Protein AF-A0A956B7F0-F1 (afdb_monomer_lite)

Foldseek 3Di:
DDDPVPADQQAFVCQGVNQDPVNLVVVQVVLCVVQPPDPRDDPVCNDRRHGNNNVVVVSCVRSVVVPDDDPDDPDDDDDFQFWKAKDKDFAFADQFLACLVVLAPAEEEEEDLPDVQSVLLQVVSVVSHHQYEYEYEDDDDDQDPLEDDRDYHYHHQVNCLVCVLVNCVSNVHQHQAYEYHNLVNVLPPPDDPQVCLSVLSCCLRRVHLYYEYEFALAQRLLSAADPRCVSNLSSLLQLLLQLQLCQQDANGQTAYEHEHPVDDSNVVSSSVVSSSSFLARQRYWGDNPTIIDIDMDGFDQDPDFDAADQAAEEEEECCVADVNLLLLLLVLVSPYQAYEYEDQDDDDPSNVVSQCVSCPSPHHYYYFNAQLLPLVRVCVRCVVVCVVRPAHAEYEYPWFDDDFDASNPDDSVNLCVRLSRQPSSVVSVLVVRLNYAEYEYEAEPCLVRNHHRCSSSNSNRSSLLSCQNNDRHNHAYEYEHDFAECPHPVNVPQDPVNVVVQVVQQRDYHYSVSVSVSVVSCNRSSPTGYIYHGNFDRDDWRKDKGKDWDACVFFVQQCQCDDVNWRWDDPLNVVLVQLVSLCSHLVHDFKKKKFDKFFPDTFIDHRTFTWIWIWTDDRVNRAKIKIFTDGPNHTGIIIMMGRDDDDADADDDDDDDFDDFPDDPVCCCVQPHSGDDLLQFFPAWPTDHPFWTKGWGAFHDCVVRGPPPSDPDTSERSSLVSNLLVRVQSNCCRPPVWGKDWRTFGMKIFRHYDDNGIKMKIWGWDDDDQFWTWTKIWIADPVSHTGMITHGTIIGTDPPPDDDPDDDDDDDDPPVPQDCCNPVVCNPPVNVVVVVVQVVCVVVVQHDLPDFDWDDDDDCWTQTPNRIFRDQPALQALRLLPDPLLQVLLVVLCVPCNFFLPDFCVPRSPDPLQQLLFVLLQVLLVADTKHWFQAQLVVLQLLLLFPAACQEEEEEEPLDDVSVVNNCVNRNHHYDYDYHLPVVSVLSVLVVCLVRGPAYEYEYEQARQQQQDGHPVVSVLVSCVVSVHAYEYEFANQQLFAALLSSTNQNNDPPRRSQSHAWYKYACVHLLNAGIIMIHYHPVSNVCCCVRRCSRRVDGHHTSSRSSSSSSSSVCSVVCSVSSVLSQVQQVLLQVLLVVLPFDQHNNPSGQKTKGFLQAQVLQSVLQVVSVVVRHHWDWDAPPNPDRGRIITIGGGHSSDDSVSSNVSSVSSSVSSLVSCCVPVPPPPSPPD

Radius of gyration: 37.04 Å; chains: 1; bounding box: 93×97×90 Å

Structure (mmCIF, N/CA/C/O backbone):
data_AF-A0A956B7F0-F1
#
_entry.id   AF-A0A956B7F0-F1
#
loop_
_atom_site.group_PDB
_atom_site.id
_atom_site.type_symbol
_atom_site.label_atom_id
_atom_site.label_alt_id
_atom_site.label_comp_id
_atom_site.label_asym_id
_atom_site.label_entity_id
_atom_site.label_seq_id
_atom_site.pdbx_PDB_ins_code
_atom_site.Cartn_x
_atom_site.Cartn_y
_atom_site.Cartn_z
_atom_site.occupancy
_atom_site.B_iso_or_equiv
_atom_site.auth_seq_id
_atom_site.auth_comp_id
_atom_site.auth_asym_id
_atom_site.auth_atom_id
_atom_site.pdbx_PDB_model_num
ATOM 1 N N . ALA A 1 1 ? -28.066 -18.499 -28.565 1.00 54.69 1 ALA A N 1
ATOM 2 C CA . ALA A 1 1 ? -27.788 -19.442 -27.464 1.00 54.69 1 ALA A CA 1
ATOM 3 C C . ALA A 1 1 ? -28.837 -20.559 -27.343 1.00 54.69 1 ALA A C 1
ATOM 5 O O . ALA A 1 1 ? -28.428 -21.704 -27.246 1.00 54.69 1 ALA A O 1
ATOM 6 N N . PHE A 1 2 ? -30.155 -20.298 -27.427 1.00 66.62 2 PHE A N 1
ATOM 7 C CA . PHE A 1 2 ? -31.199 -21.335 -27.260 1.00 66.62 2 PHE A CA 1
ATOM 8 C C . PHE A 1 2 ? -32.056 -21.557 -28.525 1.00 66.62 2 PHE A C 1
ATOM 10 O O . PHE A 1 2 ? -32.329 -20.587 -29.238 1.00 66.62 2 PHE A O 1
ATOM 17 N N . PRO A 1 3 ? -32.524 -22.789 -28.822 1.00 70.56 3 PRO A N 1
ATOM 18 C CA . PRO A 1 3 ? -33.500 -23.024 -29.887 1.00 70.56 3 PRO A CA 1
ATOM 19 C C . PRO A 1 3 ? -34.832 -22.327 -29.574 1.00 70.56 3 PRO A C 1
ATOM 21 O O . PRO A 1 3 ? -35.325 -22.407 -28.451 1.00 70.56 3 PRO A O 1
ATOM 24 N N . LYS A 1 4 ? -35.467 -21.692 -30.570 1.00 72.44 4 LYS A N 1
ATOM 25 C CA . LYS A 1 4 ? -36.713 -20.917 -30.373 1.00 72.44 4 LYS A CA 1
ATOM 26 C C . LYS A 1 4 ? -37.853 -21.732 -29.741 1.00 72.44 4 LYS A C 1
ATOM 28 O O . LYS A 1 4 ? -38.649 -21.178 -28.998 1.00 72.44 4 LYS A O 1
ATOM 33 N N . ALA A 1 5 ? -37.917 -23.037 -30.014 1.00 71.81 5 ALA A N 1
ATOM 34 C CA . ALA A 1 5 ? -38.921 -23.943 -29.449 1.00 71.81 5 ALA A CA 1
ATOM 35 C C . ALA A 1 5 ? -38.714 -24.253 -27.950 1.00 71.81 5 ALA A C 1
ATOM 37 O O . ALA A 1 5 ? -39.616 -24.787 -27.310 1.00 71.81 5 ALA A O 1
ATOM 38 N N . SER A 1 6 ? -37.538 -23.936 -27.402 1.00 73.06 6 SER A N 1
ATOM 39 C CA . SER A 1 6 ? -37.142 -24.236 -26.022 1.00 73.06 6 SER A CA 1
ATOM 40 C C . SER A 1 6 ? -37.339 -23.059 -25.064 1.00 73.06 6 SER A C 1
ATOM 42 O O . SER A 1 6 ? -37.282 -23.260 -23.855 1.00 73.06 6 SER A O 1
ATOM 44 N N . LEU A 1 7 ? -37.552 -21.850 -25.595 1.00 82.31 7 LEU A N 1
ATOM 45 C CA . LEU A 1 7 ? -37.743 -20.629 -24.814 1.00 82.31 7 LEU A CA 1
ATOM 46 C C . LEU A 1 7 ? -39.212 -20.470 -24.416 1.00 82.31 7 LEU A C 1
ATOM 48 O O . LEU A 1 7 ? -40.103 -20.500 -25.268 1.00 82.31 7 LEU A O 1
ATOM 52 N N . ARG A 1 8 ? -39.458 -20.268 -23.122 1.00 87.81 8 ARG A N 1
ATOM 53 C CA . ARG A 1 8 ? -40.775 -19.981 -22.540 1.00 87.81 8 ARG A CA 1
ATOM 54 C C . ARG A 1 8 ? -40.743 -18.617 -21.863 1.00 87.81 8 ARG A C 1
ATOM 56 O O . ARG A 1 8 ? -39.706 -18.192 -21.363 1.00 87.81 8 ARG A O 1
ATOM 63 N N . ALA A 1 9 ? -41.878 -17.929 -21.860 1.00 86.06 9 ALA A N 1
ATOM 64 C CA . ALA A 1 9 ? -41.964 -16.551 -21.386 1.00 86.06 9 ALA A CA 1
ATOM 65 C C . ALA A 1 9 ? -41.661 -16.448 -19.878 1.00 86.06 9 ALA A C 1
ATOM 67 O O . ALA A 1 9 ? -41.049 -15.489 -19.424 1.00 86.06 9 ALA A O 1
ATOM 68 N N . GLU A 1 10 ? -42.021 -17.472 -19.111 1.00 89.25 10 GLU A N 1
ATOM 69 C CA . GLU A 1 10 ? -41.892 -17.510 -17.655 1.00 89.25 10 GLU A CA 1
ATOM 70 C C . GLU A 1 10 ? -40.472 -17.851 -17.177 1.00 89.25 10 GLU A C 1
ATOM 72 O O . GLU A 1 10 ? -40.217 -17.814 -15.976 1.00 89.25 10 GLU A O 1
ATOM 77 N N . GLN A 1 11 ? -39.552 -18.192 -18.089 1.00 89.50 11 GLN A N 1
ATOM 78 C CA . GLN A 1 11 ? -38.204 -18.614 -17.711 1.00 89.50 11 GLN A CA 1
ATOM 79 C C . GLN A 1 11 ? -37.372 -17.458 -17.168 1.00 89.50 11 GLN A C 1
ATOM 81 O O . GLN A 1 11 ? -37.340 -16.387 -17.777 1.00 89.50 11 GLN A O 1
ATOM 86 N N . ARG A 1 12 ? -36.663 -17.690 -16.059 1.00 86.88 12 ARG A N 1
ATOM 87 C CA . ARG A 1 12 ? -35.765 -16.699 -15.441 1.00 86.88 12 ARG A CA 1
ATOM 88 C C . ARG A 1 12 ? -34.428 -16.600 -16.179 1.00 86.88 12 ARG A C 1
ATOM 90 O O . ARG A 1 12 ? -33.809 -17.614 -16.493 1.00 86.88 12 ARG A O 1
ATOM 97 N N . LEU A 1 13 ? -33.977 -15.372 -16.448 1.00 78.94 13 LEU A N 1
ATOM 98 C CA . LEU A 1 13 ? -32.783 -15.093 -17.257 1.00 78.94 13 LEU A CA 1
ATOM 99 C C . LEU A 1 13 ? -31.509 -15.651 -16.616 1.00 78.94 13 LEU A C 1
ATOM 101 O O . LEU A 1 13 ? -30.763 -16.368 -17.274 1.00 78.94 13 LEU A O 1
ATOM 105 N N . VAL A 1 14 ? -31.279 -15.358 -15.337 1.00 72.88 14 VAL A N 1
ATOM 106 C CA . VAL A 1 14 ? -30.053 -15.778 -14.640 1.00 72.88 14 VAL A CA 1
ATOM 107 C C . VAL A 1 14 ? -30.189 -17.218 -14.138 1.00 72.88 14 VAL A C 1
ATOM 109 O O . VAL A 1 14 ? -29.372 -18.063 -14.484 1.00 72.88 14 VAL A O 1
ATOM 112 N N . ASP A 1 15 ? -31.271 -17.531 -13.419 1.00 69.31 15 ASP A N 1
ATOM 113 C CA . ASP A 1 15 ? -31.431 -18.837 -12.761 1.00 69.31 15 ASP A CA 1
ATOM 114 C C . ASP A 1 15 ? -31.680 -20.013 -13.720 1.00 69.31 15 ASP A C 1
ATOM 116 O O . ASP A 1 15 ? -31.215 -21.122 -13.476 1.00 69.31 15 ASP A O 1
ATOM 120 N N . GLU A 1 16 ? -32.477 -19.814 -14.776 1.00 74.88 16 GLU A N 1
ATOM 121 C CA . GLU A 1 16 ? -32.981 -20.921 -15.611 1.00 74.88 16 GLU A CA 1
ATOM 122 C C . GLU A 1 16 ? -32.400 -20.915 -17.027 1.00 74.88 16 GLU A C 1
ATOM 124 O O . GLU A 1 16 ? -32.334 -21.964 -17.669 1.00 74.88 16 GLU A O 1
ATOM 129 N N . LEU A 1 17 ? -31.969 -19.750 -17.517 1.00 77.50 17 LEU A N 1
ATOM 130 C CA . LEU A 1 17 ? -31.282 -19.601 -18.800 1.00 77.50 17 LEU A CA 1
ATOM 131 C C . LEU A 1 17 ? -29.779 -19.327 -18.647 1.00 77.50 17 LEU A C 1
ATOM 133 O O . LEU A 1 17 ? -29.087 -19.275 -19.660 1.00 77.50 17 LEU A O 1
ATOM 137 N N . GLY A 1 18 ? -29.269 -19.199 -17.417 1.00 74.25 18 GLY A N 1
ATOM 138 C CA . GLY A 1 18 ? -27.834 -19.139 -17.136 1.00 74.25 18 GLY A CA 1
ATOM 139 C C . GLY A 1 18 ? -27.134 -17.884 -17.656 1.00 74.25 18 GLY A C 1
ATOM 140 O O . GLY A 1 18 ? -25.967 -17.962 -18.024 1.00 74.25 18 GLY A O 1
ATOM 141 N N . PHE A 1 19 ? -27.829 -16.747 -17.749 1.00 74.19 19 PHE A N 1
ATOM 142 C CA . PHE A 1 19 ? -27.209 -15.489 -18.170 1.00 74.19 19 PHE A CA 1
ATOM 143 C C . PHE A 1 19 ? -26.303 -14.935 -17.062 1.00 74.19 19 PHE A C 1
ATOM 145 O O . PHE A 1 19 ? -26.795 -14.492 -16.026 1.00 74.19 19 PHE A O 1
ATOM 152 N N . ASP A 1 20 ? -24.993 -14.926 -17.301 1.00 69.25 20 ASP A N 1
ATOM 153 C CA . ASP A 1 20 ? -24.002 -14.246 -16.460 1.00 69.25 20 ASP A CA 1
ATOM 154 C C . ASP A 1 20 ? -23.863 -12.747 -16.805 1.00 69.25 20 ASP A C 1
ATOM 156 O O . ASP A 1 20 ? -24.492 -12.238 -17.734 1.00 69.25 20 ASP A O 1
ATOM 160 N N . SER A 1 21 ? -23.025 -12.019 -16.062 1.00 60.88 21 SER A N 1
ATOM 161 C CA . SER A 1 21 ? -22.796 -10.573 -16.219 1.00 60.88 21 SER A CA 1
ATOM 162 C C . SER A 1 21 ? -22.363 -10.158 -17.633 1.00 60.88 21 SER A C 1
ATOM 164 O O . SER A 1 21 ? -22.714 -9.068 -18.091 1.00 60.88 21 SER A O 1
ATOM 166 N N . LEU A 1 22 ? -21.619 -11.020 -18.332 1.00 61.47 22 LEU A N 1
ATOM 167 C CA . LEU A 1 22 ? -21.140 -10.797 -19.697 1.00 61.47 22 LEU A CA 1
ATOM 168 C C . LEU A 1 22 ? -22.248 -11.098 -20.710 1.00 61.47 22 LEU A C 1
ATOM 170 O O . LEU A 1 22 ? -22.506 -10.288 -21.593 1.00 61.47 22 LEU A O 1
ATOM 174 N N . MET A 1 23 ? -22.989 -12.191 -20.526 1.00 70.88 23 MET A N 1
ATOM 175 C CA . MET A 1 23 ? -24.152 -12.531 -21.348 1.00 70.88 23 MET A CA 1
ATOM 176 C C . MET A 1 23 ? -25.299 -11.535 -21.177 1.00 70.88 23 MET A C 1
ATOM 178 O O . MET A 1 23 ? -26.052 -11.306 -22.120 1.00 70.88 23 MET A O 1
ATOM 182 N N . VAL A 1 24 ? -25.451 -10.931 -19.997 1.00 70.81 24 VAL A N 1
ATOM 183 C CA . VAL A 1 24 ? -26.389 -9.831 -19.737 1.00 70.81 24 VAL A CA 1
ATOM 184 C C . VAL A 1 24 ? -25.967 -8.575 -20.498 1.00 70.81 24 VAL A C 1
ATOM 186 O O . VAL A 1 24 ? -26.818 -7.922 -21.105 1.00 70.81 24 VAL A O 1
ATOM 189 N N . ALA A 1 25 ? -24.670 -8.256 -20.517 1.00 63.78 25 ALA A N 1
ATOM 190 C CA . ALA A 1 25 ? -24.137 -7.146 -21.302 1.00 63.78 25 ALA A CA 1
ATOM 191 C C . ALA A 1 25 ? -24.308 -7.391 -22.813 1.00 63.78 25 ALA A C 1
ATOM 193 O O . ALA A 1 25 ? -24.787 -6.507 -23.528 1.00 63.78 25 ALA A O 1
ATOM 194 N N . ASP A 1 26 ? -24.032 -8.610 -23.280 1.00 74.19 26 ASP A N 1
ATOM 195 C CA . ASP A 1 26 ? -24.220 -9.030 -24.671 1.00 74.19 26 ASP A CA 1
ATOM 196 C C . ASP A 1 26 ? -25.701 -9.072 -25.070 1.00 74.19 26 ASP A C 1
ATOM 198 O O . ASP A 1 26 ? -26.056 -8.652 -26.170 1.00 74.19 26 ASP A O 1
ATOM 202 N N . LEU A 1 27 ? -26.594 -9.529 -24.184 1.00 79.12 27 LEU A N 1
ATOM 203 C CA . LEU A 1 27 ? -28.045 -9.492 -24.387 1.00 79.12 27 LEU A CA 1
ATOM 204 C C . LEU A 1 27 ? -28.552 -8.056 -24.453 1.00 79.12 27 LEU A C 1
ATOM 206 O O . LEU A 1 27 ? -29.387 -7.746 -25.301 1.00 79.12 27 LEU A O 1
ATOM 210 N N . GLY A 1 28 ? -28.037 -7.187 -23.582 1.00 77.00 28 GLY A N 1
ATOM 211 C CA . GLY A 1 28 ? -28.284 -5.752 -23.621 1.00 77.00 28 GLY A CA 1
ATOM 212 C C . GLY A 1 28 ? -27.895 -5.171 -24.975 1.00 77.00 28 GLY A C 1
ATOM 213 O O . GLY A 1 28 ? -28.748 -4.609 -25.661 1.00 77.00 28 GLY A O 1
ATOM 214 N N . GLY A 1 29 ? -26.657 -5.405 -25.414 1.00 72.88 29 GLY A N 1
ATOM 215 C CA . GLY A 1 29 ? -26.165 -4.962 -26.718 1.00 72.88 29 GLY A CA 1
ATOM 216 C C . GLY A 1 29 ? -26.959 -5.542 -27.895 1.00 72.88 29 GLY A C 1
ATOM 217 O O . GLY A 1 29 ? -27.314 -4.818 -28.824 1.00 72.88 29 GLY A O 1
ATOM 218 N N . ALA A 1 30 ? -27.318 -6.826 -27.844 1.00 79.81 30 ALA A N 1
ATOM 219 C CA . ALA A 1 30 ? -28.095 -7.494 -28.885 1.00 79.81 30 ALA A CA 1
ATOM 220 C C . ALA A 1 30 ? -29.542 -6.982 -28.964 1.00 79.81 30 ALA A C 1
ATOM 222 O O . ALA A 1 30 ? -30.067 -6.813 -30.065 1.00 79.81 30 ALA A O 1
ATOM 223 N N . LEU A 1 31 ? -30.191 -6.696 -27.829 1.00 79.38 31 LEU A N 1
ATOM 224 C CA . LEU A 1 31 ? -31.528 -6.095 -27.791 1.00 79.38 31 LEU A CA 1
ATOM 225 C C . LEU A 1 31 ? -31.512 -4.656 -28.306 1.00 79.38 31 LEU A C 1
ATOM 227 O O . LEU A 1 31 ? -32.404 -4.278 -29.061 1.00 79.38 31 LEU A O 1
ATOM 231 N N . GLN A 1 32 ? -30.485 -3.877 -27.967 1.00 78.81 32 GLN A N 1
ATOM 232 C CA . GLN A 1 32 ? -30.304 -2.529 -28.508 1.00 78.81 32 GLN A CA 1
ATOM 233 C C . GLN A 1 32 ? -30.024 -2.540 -30.016 1.00 78.81 32 GLN A C 1
ATOM 235 O O . GLN A 1 32 ? -30.525 -1.683 -30.742 1.00 78.81 32 GLN A O 1
ATOM 240 N N . GLY A 1 33 ? -29.282 -3.538 -30.505 1.00 74.94 33 GLY A N 1
ATOM 241 C CA . GLY A 1 33 ? -29.066 -3.751 -31.936 1.00 74.94 33 GLY A CA 1
ATOM 242 C C . GLY A 1 33 ? -30.326 -4.206 -32.683 1.00 74.94 33 GLY A C 1
ATOM 243 O O . GLY A 1 33 ? -30.556 -3.785 -33.815 1.00 74.94 33 GLY A O 1
ATOM 244 N N . ALA A 1 34 ? -31.161 -5.045 -32.060 1.00 79.38 34 ALA A N 1
ATOM 245 C CA . ALA A 1 34 ? -32.397 -5.561 -32.654 1.00 79.38 34 ALA A CA 1
ATOM 246 C C . ALA A 1 34 ? -33.568 -4.561 -32.611 1.00 79.38 34 ALA A C 1
ATOM 248 O O . ALA A 1 34 ? -34.443 -4.613 -33.477 1.00 79.38 34 ALA A O 1
ATOM 249 N N . PHE A 1 35 ? -33.583 -3.653 -31.629 1.00 79.00 35 PHE A N 1
ATOM 250 C CA . PHE A 1 35 ? -34.606 -2.622 -31.445 1.00 79.00 35 PHE A CA 1
ATOM 251 C C . PHE A 1 35 ? -33.957 -1.226 -31.405 1.00 79.00 35 PHE A C 1
ATOM 253 O O . PHE A 1 35 ? -33.650 -0.713 -30.324 1.00 79.00 35 PHE A O 1
ATOM 260 N N . PRO A 1 36 ? -33.752 -0.589 -32.575 1.00 67.94 36 PRO A N 1
ATOM 261 C CA . PRO A 1 36 ? -33.135 0.731 -32.667 1.00 67.94 36 PRO A CA 1
ATOM 262 C C . PRO A 1 36 ? -33.915 1.767 -31.845 1.00 67.94 36 PRO A C 1
ATOM 264 O O . PRO A 1 36 ? -35.107 1.960 -32.071 1.00 67.94 36 PRO A O 1
ATOM 267 N N . GLY A 1 37 ? -33.248 2.425 -30.892 1.00 68.31 37 GLY A N 1
ATOM 268 C CA . GLY A 1 37 ? -33.863 3.394 -29.969 1.00 68.31 37 GLY A CA 1
ATOM 269 C C . GLY A 1 37 ? -34.065 2.886 -28.535 1.00 68.31 37 GLY A C 1
ATOM 270 O O . GLY A 1 37 ? -34.379 3.682 -27.648 1.00 68.31 37 GLY A O 1
ATOM 271 N N . LEU A 1 38 ? -33.821 1.596 -28.273 1.00 71.44 38 LEU A N 1
ATOM 272 C CA . LEU A 1 38 ? -33.820 1.047 -26.918 1.00 71.44 38 LEU A CA 1
ATOM 273 C C . LEU A 1 38 ? -32.597 1.579 -26.121 1.00 71.44 38 LEU A C 1
ATOM 275 O O . LEU A 1 38 ? -31.453 1.325 -26.512 1.00 71.44 38 LEU A O 1
ATOM 279 N N . PRO A 1 39 ? -32.789 2.327 -25.014 1.00 72.50 39 PRO A N 1
ATOM 280 C CA . PRO A 1 39 ? -31.694 2.781 -24.155 1.00 72.50 39 PRO A CA 1
ATOM 281 C C . PRO A 1 39 ? -31.031 1.602 -23.431 1.00 72.50 39 PRO A C 1
ATOM 283 O O . PRO A 1 39 ? -31.573 0.496 -23.403 1.00 72.50 39 PRO A O 1
ATOM 286 N N . ALA A 1 40 ? -29.853 1.838 -22.842 1.00 73.38 40 ALA A N 1
ATOM 287 C CA . ALA A 1 40 ? -29.146 0.807 -22.085 1.00 73.38 40 ALA A CA 1
ATOM 288 C C . ALA A 1 40 ? -30.059 0.257 -20.983 1.00 73.38 40 ALA A C 1
ATOM 290 O O . ALA A 1 40 ? -30.655 1.017 -20.214 1.00 73.38 40 ALA A O 1
ATOM 291 N N . LEU A 1 41 ? -30.201 -1.067 -20.946 1.00 70.38 41 LEU A N 1
ATOM 292 C CA . LEU A 1 41 ? -31.111 -1.714 -20.015 1.00 70.38 41 LEU A CA 1
ATOM 293 C C . LEU A 1 41 ? -30.557 -1.569 -18.587 1.00 70.38 41 LEU A C 1
ATOM 295 O O . LEU A 1 41 ? -29.379 -1.851 -18.358 1.00 70.38 41 LEU A O 1
ATOM 299 N N . PRO A 1 42 ? -31.363 -1.100 -17.618 1.00 71.38 42 PRO A N 1
ATOM 300 C CA . PRO A 1 42 ? -30.862 -0.809 -16.284 1.00 71.38 42 PRO A CA 1
ATOM 301 C C . PRO A 1 42 ? -30.394 -2.098 -15.585 1.00 71.38 42 PRO A C 1
ATOM 303 O O . PRO A 1 42 ? -31.106 -3.098 -15.645 1.00 71.38 42 PRO A O 1
ATOM 306 N N . PRO A 1 43 ? -29.275 -2.088 -14.834 1.00 62.22 43 PRO A N 1
ATOM 307 C CA . PRO A 1 43 ? -28.736 -3.295 -14.193 1.00 62.22 43 PRO A CA 1
ATOM 308 C C . PRO A 1 43 ? -29.731 -3.995 -13.259 1.00 62.22 43 PRO A C 1
ATOM 310 O O . PRO A 1 43 ? -29.775 -5.217 -13.176 1.00 62.22 43 PRO A O 1
ATOM 313 N N . LYS A 1 44 ? -30.613 -3.221 -12.610 1.00 66.06 44 LYS A N 1
ATOM 314 C CA . LYS A 1 44 ? -31.684 -3.740 -11.739 1.00 66.06 44 LYS A CA 1
ATOM 315 C C . LYS A 1 44 ? -32.703 -4.618 -12.479 1.00 66.06 44 LYS A C 1
ATOM 317 O O . LYS A 1 44 ? -33.418 -5.384 -11.832 1.00 66.06 44 LYS A O 1
ATOM 322 N N . LEU A 1 45 ? -32.784 -4.494 -13.808 1.00 72.62 45 LEU A N 1
ATOM 323 C CA . LEU A 1 45 ? -33.640 -5.319 -14.654 1.00 72.62 45 LEU A CA 1
ATOM 324 C C . LEU A 1 45 ? -33.097 -6.741 -14.805 1.00 72.62 45 LEU A C 1
ATOM 326 O O . LEU A 1 45 ? -33.862 -7.619 -15.165 1.00 72.62 45 LEU A O 1
ATOM 330 N N . PHE A 1 46 ? -31.823 -6.986 -14.505 1.00 72.19 46 PHE A N 1
ATOM 331 C CA . PHE A 1 46 ? -31.170 -8.288 -14.643 1.00 72.19 46 PHE A CA 1
ATOM 332 C C . PHE A 1 46 ? -30.865 -8.890 -13.273 1.00 72.19 46 PHE A C 1
ATOM 334 O O . PHE A 1 46 ? -29.724 -9.184 -12.935 1.00 72.19 46 PHE A O 1
ATOM 341 N N . ASN A 1 47 ? -31.907 -9.026 -12.454 1.00 74.62 47 ASN A N 1
ATOM 342 C CA . ASN A 1 47 ? -31.812 -9.716 -11.175 1.00 74.62 47 ASN A CA 1
ATOM 343 C C . ASN A 1 47 ? -32.245 -11.183 -11.322 1.00 74.62 47 ASN A C 1
ATOM 345 O O . ASN A 1 47 ? -32.849 -11.568 -12.325 1.00 74.62 47 ASN A O 1
ATOM 349 N N . LEU A 1 48 ? -31.977 -11.983 -10.287 1.00 71.00 48 LEU A N 1
ATOM 350 C CA . LEU A 1 48 ? -32.257 -13.425 -10.270 1.00 71.00 48 LEU A CA 1
ATOM 351 C C . LEU A 1 48 ? -33.720 -13.764 -10.607 1.00 71.00 48 LEU A C 1
ATOM 353 O O . LEU A 1 48 ? -33.993 -14.808 -11.183 1.00 71.00 48 LEU A O 1
ATOM 357 N N . LYS A 1 49 ? -34.672 -12.864 -10.321 1.00 77.12 49 LYS A N 1
ATOM 358 C CA . LYS A 1 49 ? -36.111 -13.090 -10.522 1.00 77.12 49 LYS A CA 1
ATOM 359 C C . LYS A 1 49 ? -36.629 -12.681 -11.904 1.00 77.12 49 LYS A C 1
ATOM 361 O O . LYS A 1 49 ? -37.773 -13.008 -12.211 1.00 77.12 49 LYS A O 1
ATOM 366 N N . THR A 1 50 ? -35.845 -11.979 -12.724 1.00 85.31 50 THR A N 1
ATOM 367 C CA . THR A 1 50 ? -36.320 -11.447 -14.010 1.00 85.31 50 THR A CA 1
ATOM 368 C C . THR A 1 50 ? -36.571 -12.560 -15.022 1.00 85.31 50 THR A C 1
ATOM 370 O O . THR A 1 50 ? -35.665 -13.334 -15.338 1.00 85.31 50 THR A O 1
ATOM 373 N N . THR A 1 51 ? -37.777 -12.603 -15.591 1.00 91.31 51 THR A N 1
ATOM 374 C CA . THR A 1 51 ? -38.146 -13.564 -16.640 1.00 91.31 51 THR A CA 1
ATOM 375 C C . THR A 1 51 ? -37.944 -13.026 -18.060 1.00 91.31 51 THR A C 1
ATOM 377 O O . THR A 1 51 ? -37.848 -11.817 -18.286 1.00 91.31 51 THR A O 1
ATOM 380 N N . VAL A 1 52 ? -37.932 -13.919 -19.057 1.00 87.12 52 VAL A N 1
ATOM 381 C CA . VAL A 1 52 ? -37.939 -13.551 -20.486 1.00 87.12 52 VAL A CA 1
ATOM 382 C C . VAL A 1 52 ? -39.134 -12.647 -20.812 1.00 87.12 52 VAL A C 1
ATOM 384 O O . VAL A 1 52 ? -38.999 -11.705 -21.595 1.00 87.12 52 VAL A O 1
ATOM 387 N N . LYS A 1 53 ? -40.294 -12.897 -20.192 1.00 87.12 53 LYS A N 1
ATOM 388 C CA . LYS A 1 53 ? -41.497 -12.075 -20.333 1.00 87.12 53 LYS A CA 1
ATOM 389 C C . LYS A 1 53 ? -41.303 -10.679 -19.760 1.00 87.12 53 LYS A C 1
ATOM 391 O O . LYS A 1 53 ? -41.686 -9.725 -20.420 1.00 87.12 53 LYS A O 1
ATOM 396 N N . ASP A 1 54 ? -40.684 -10.544 -18.590 1.00 86.00 54 ASP A N 1
ATOM 397 C CA . ASP A 1 54 ? -40.440 -9.229 -17.979 1.00 86.00 54 ASP A CA 1
ATOM 398 C C . ASP A 1 54 ? -39.523 -8.368 -18.854 1.00 86.00 54 ASP A C 1
ATOM 400 O O . ASP A 1 54 ? -39.761 -7.173 -19.036 1.00 86.00 54 ASP A O 1
ATOM 404 N N . LEU A 1 55 ? -38.508 -8.993 -19.456 1.00 86.56 55 LEU A N 1
ATOM 405 C CA . LEU A 1 55 ? -37.606 -8.333 -20.394 1.00 86.56 55 LEU A CA 1
ATOM 406 C C . LEU A 1 55 ? -38.329 -7.934 -21.688 1.00 86.56 55 LEU A C 1
ATOM 408 O O . LEU A 1 55 ? -38.188 -6.802 -22.149 1.00 86.56 55 LEU A O 1
ATOM 412 N N . ALA A 1 56 ? -39.141 -8.830 -22.253 1.00 85.81 56 ALA A N 1
ATOM 413 C CA . ALA A 1 56 ? -39.935 -8.544 -23.445 1.00 85.81 56 ALA A CA 1
ATOM 414 C C . ALA A 1 56 ? -40.977 -7.442 -23.193 1.00 85.81 56 ALA A C 1
ATOM 416 O O . ALA A 1 56 ? -41.090 -6.520 -23.997 1.00 85.81 56 ALA A O 1
ATOM 417 N N . ASP A 1 57 ? -41.688 -7.486 -22.066 1.00 85.88 57 ASP A N 1
ATOM 418 C CA . ASP A 1 57 ? -42.675 -6.480 -21.668 1.00 85.88 57 ASP A CA 1
ATOM 419 C C . ASP A 1 57 ? -42.006 -5.117 -21.438 1.00 85.88 57 ASP A C 1
ATOM 421 O O . ASP A 1 57 ? -42.559 -4.083 -21.820 1.00 85.88 57 ASP A O 1
ATOM 425 N N . HIS A 1 58 ? -40.792 -5.096 -20.875 1.00 84.12 58 HIS A N 1
ATOM 426 C CA . HIS A 1 58 ? -40.005 -3.875 -20.722 1.00 84.12 58 HIS A CA 1
ATOM 427 C C . HIS A 1 58 ? -39.603 -3.282 -22.077 1.00 84.12 58 HIS A C 1
ATOM 429 O O . HIS A 1 58 ? -39.831 -2.097 -22.315 1.00 84.12 58 HIS A O 1
ATOM 435 N N . VAL A 1 59 ? -39.071 -4.100 -22.991 1.00 83.25 59 VAL A N 1
ATOM 436 C CA . VAL A 1 59 ? -38.702 -3.658 -24.346 1.00 83.25 59 VAL A CA 1
ATOM 437 C C . VAL A 1 59 ? -39.934 -3.165 -25.105 1.00 83.25 59 VAL A C 1
ATOM 439 O O . VAL A 1 59 ? -39.906 -2.070 -25.661 1.00 83.25 59 VAL A O 1
ATOM 442 N N . VAL A 1 60 ? -41.047 -3.904 -25.067 1.00 82.94 60 VAL A N 1
ATOM 443 C CA . VAL A 1 60 ? -42.310 -3.495 -25.698 1.00 82.94 60 VAL A CA 1
ATOM 444 C C . VAL A 1 60 ? -42.788 -2.171 -25.122 1.00 82.94 60 VAL A C 1
ATOM 446 O O . VAL A 1 60 ? -43.094 -1.270 -25.895 1.00 82.94 60 VAL A O 1
ATOM 449 N N . LYS A 1 61 ? -42.813 -2.005 -23.795 1.00 80.50 61 LYS A N 1
ATOM 450 C CA . LYS A 1 61 ? -43.219 -0.753 -23.141 1.00 80.50 61 LYS A CA 1
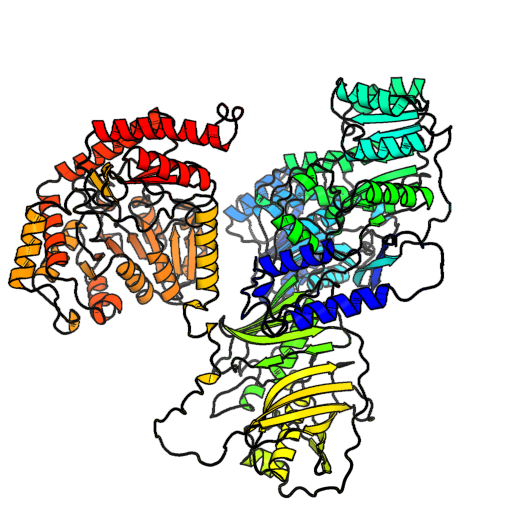ATOM 451 C C . LYS A 1 61 ? -42.347 0.430 -23.566 1.00 80.50 61 LYS A C 1
ATOM 453 O O . LYS A 1 61 ? -42.881 1.503 -23.829 1.00 80.50 61 LYS A O 1
ATOM 458 N N . VAL A 1 62 ? -41.029 0.248 -23.644 1.00 74.69 62 VAL A N 1
ATOM 459 C CA . VAL A 1 62 ? -40.088 1.322 -23.995 1.00 74.69 62 VAL A CA 1
ATOM 460 C C . VAL A 1 62 ? -40.189 1.689 -25.478 1.00 74.69 62 VAL A C 1
ATOM 462 O O . VAL A 1 62 ? -40.279 2.868 -25.810 1.00 74.69 62 VAL A O 1
ATOM 465 N N . VAL A 1 63 ? -40.276 0.699 -26.366 1.00 73.44 63 VAL A N 1
ATOM 466 C CA . VAL A 1 63 ? -40.371 0.918 -27.819 1.00 73.44 63 VAL A CA 1
ATOM 467 C C . VAL A 1 63 ? -41.760 1.440 -28.229 1.00 73.44 63 VAL A C 1
ATOM 469 O O . VAL A 1 63 ? -41.869 2.300 -29.104 1.00 73.44 63 VAL A O 1
ATOM 472 N N . THR A 1 64 ? -42.842 0.991 -27.579 1.00 68.06 64 THR A N 1
ATOM 473 C CA . THR A 1 64 ? -44.205 1.512 -27.834 1.00 68.06 64 THR A CA 1
ATOM 474 C C . THR A 1 64 ? -44.417 2.917 -27.278 1.00 68.06 64 THR A C 1
ATOM 476 O O . THR A 1 64 ? -45.088 3.724 -27.918 1.00 68.06 64 THR A O 1
ATOM 479 N N . ALA A 1 65 ? -43.789 3.263 -26.148 1.00 58.28 65 ALA A N 1
ATOM 480 C CA . ALA A 1 65 ? -43.778 4.638 -25.645 1.00 58.28 65 ALA A CA 1
ATOM 481 C C . ALA A 1 65 ? -43.053 5.611 -26.596 1.00 58.28 65 ALA A C 1
ATOM 483 O O . ALA A 1 65 ? -43.396 6.790 -26.631 1.00 58.28 65 ALA A O 1
ATOM 484 N N . GLN A 1 66 ? -42.096 5.118 -27.392 1.00 51.69 66 GLN A N 1
ATOM 485 C CA . GLN A 1 66 ? -41.363 5.891 -28.403 1.00 51.69 66 GLN A CA 1
ATOM 486 C C . GLN A 1 66 ? -42.068 5.979 -29.773 1.00 51.69 66 GLN A C 1
ATOM 488 O O . GLN A 1 66 ? -41.679 6.803 -30.593 1.00 51.69 66 GLN A O 1
ATOM 493 N N . SER A 1 67 ? -43.097 5.162 -30.035 1.00 43.75 67 SER A N 1
ATOM 494 C CA . SER A 1 67 ? -43.828 5.116 -31.320 1.00 43.75 67 SER A CA 1
ATOM 495 C C . SER A 1 67 ? -45.233 5.733 -31.272 1.00 43.75 67 SER A C 1
ATOM 497 O O . SER A 1 67 ? -45.972 5.684 -32.258 1.00 43.75 67 SER A O 1
ATOM 499 N N . ALA A 1 68 ? -45.606 6.375 -30.159 1.00 39.47 68 ALA A N 1
ATOM 500 C CA . ALA A 1 68 ? -46.755 7.275 -30.139 1.00 39.47 68 ALA A CA 1
ATOM 501 C C . ALA A 1 68 ? -46.469 8.486 -31.052 1.00 39.47 68 ALA A C 1
ATOM 503 O O . ALA A 1 68 ? -45.379 9.051 -30.967 1.00 39.47 68 ALA A O 1
ATOM 504 N N . PRO A 1 69 ? -47.407 8.903 -31.927 1.00 35.22 69 PRO A N 1
ATOM 505 C CA . PRO A 1 69 ? -47.157 9.953 -32.904 1.00 35.22 69 PRO A CA 1
ATOM 506 C C . PRO A 1 69 ? -47.031 11.300 -32.193 1.00 35.22 69 PRO A C 1
ATOM 508 O O . PRO A 1 69 ? -48.013 11.993 -31.927 1.00 35.22 69 PRO A O 1
ATOM 511 N N . THR A 1 70 ? -45.801 11.671 -31.868 1.00 31.17 70 THR A N 1
ATOM 512 C CA . THR A 1 70 ? -45.441 13.034 -31.511 1.00 31.17 70 THR A CA 1
ATOM 513 C C . THR A 1 70 ? -45.327 13.837 -32.795 1.00 31.17 70 THR A C 1
ATOM 515 O O . THR A 1 70 ? -44.513 13.527 -33.659 1.00 31.17 70 THR A O 1
ATOM 518 N N . LEU A 1 71 ? -46.205 14.835 -32.902 1.00 31.11 71 LEU A N 1
ATOM 519 C CA . LEU A 1 71 ? -46.220 15.884 -33.917 1.00 31.11 71 LEU A CA 1
ATOM 520 C C . LEU A 1 71 ? -44.805 16.304 -34.327 1.00 31.11 71 LEU A C 1
ATOM 522 O O . LEU A 1 71 ? -43.991 16.623 -33.461 1.00 31.11 71 LEU A O 1
ATOM 526 N N . ASP A 1 72 ? -44.566 16.337 -35.641 1.00 31.70 72 ASP A N 1
ATOM 527 C CA . ASP A 1 72 ? -43.357 16.875 -36.262 1.00 31.70 72 ASP A CA 1
ATOM 528 C C . ASP A 1 72 ? -43.017 18.249 -35.672 1.00 31.70 72 ASP A C 1
ATOM 530 O O . ASP A 1 72 ? -43.633 19.271 -35.988 1.00 31.70 72 ASP A O 1
ATOM 534 N N . VAL A 1 73 ? -41.996 18.261 -34.822 1.00 29.66 73 VAL A N 1
ATOM 535 C CA . VAL A 1 73 ? -41.233 19.452 -34.473 1.00 29.66 73 VAL A CA 1
ATOM 536 C C . VAL A 1 73 ? -39.803 19.164 -34.932 1.00 29.66 73 VAL A C 1
ATOM 538 O O . VAL A 1 73 ? -39.265 18.117 -34.567 1.00 29.66 73 VAL A O 1
ATOM 541 N N . PRO A 1 74 ? -39.180 20.030 -35.753 1.00 30.00 74 PRO A N 1
ATOM 542 C CA . PRO A 1 74 ? -37.848 19.775 -36.289 1.00 30.00 74 PRO A CA 1
ATOM 543 C C . PRO A 1 74 ? -36.853 19.508 -35.157 1.00 30.00 74 PRO A C 1
ATOM 545 O O . PRO A 1 74 ? -36.844 20.231 -34.159 1.00 30.00 74 PRO A O 1
ATOM 548 N N . SER A 1 75 ? -36.025 18.475 -35.331 1.00 30.05 75 SER A N 1
ATOM 549 C CA . SER A 1 75 ? -34.978 18.045 -34.401 1.00 30.05 75 SER A CA 1
ATOM 550 C C . SER A 1 75 ? -34.189 19.229 -33.836 1.00 30.05 75 SER A C 1
ATOM 552 O O . SER A 1 75 ? -33.529 19.957 -34.583 1.00 30.05 75 SER A O 1
ATOM 554 N N . ALA A 1 76 ? -34.225 19.392 -32.513 1.00 27.14 76 ALA A N 1
ATOM 555 C CA . ALA A 1 76 ? -33.267 20.235 -31.815 1.00 27.14 76 ALA A CA 1
ATOM 556 C C . ALA A 1 76 ? -31.860 19.600 -31.917 1.00 27.14 76 ALA A C 1
ATOM 558 O O . ALA A 1 76 ? -31.748 18.373 -31.861 1.00 27.14 76 ALA A O 1
ATOM 559 N N . PRO A 1 77 ? -30.797 20.404 -32.090 1.00 30.38 77 PRO A N 1
ATOM 560 C CA . PRO A 1 77 ? -29.424 19.915 -32.219 1.00 30.38 77 PRO A CA 1
ATOM 561 C C . PRO A 1 77 ? -28.960 19.183 -30.951 1.00 30.38 77 PRO A C 1
ATOM 563 O O . PRO A 1 77 ? -29.468 19.449 -29.860 1.00 30.38 77 PRO A O 1
ATOM 566 N N . ALA A 1 78 ? -27.982 18.278 -31.105 1.00 35.94 78 ALA A N 1
ATOM 567 C CA . ALA A 1 78 ? -27.335 17.554 -30.011 1.00 35.94 78 ALA A CA 1
ATOM 568 C C . ALA A 1 78 ? -27.003 18.504 -28.847 1.00 35.94 78 ALA A C 1
ATOM 570 O O . ALA A 1 78 ? -26.427 19.577 -29.047 1.00 35.94 78 ALA A O 1
ATOM 571 N N . VAL A 1 79 ? -27.414 18.136 -27.630 1.00 37.62 79 VAL A N 1
ATOM 572 C CA . VAL A 1 79 ? -27.222 18.979 -26.446 1.00 37.62 79 VAL A CA 1
ATOM 573 C C . VAL A 1 79 ? -25.728 19.047 -26.131 1.00 37.62 79 VAL A C 1
ATOM 575 O O . VAL A 1 79 ? -25.135 18.118 -25.592 1.00 37.62 79 VAL A O 1
ATOM 578 N N . ARG A 1 80 ? -25.137 20.177 -26.516 1.00 51.50 80 ARG A N 1
ATOM 579 C CA . ARG A 1 80 ? -23.768 20.620 -26.242 1.00 51.50 80 ARG A CA 1
ATOM 580 C C . ARG A 1 80 ? -23.449 20.500 -24.748 1.00 51.50 80 ARG A C 1
ATOM 582 O O . ARG A 1 80 ? -24.229 20.984 -23.928 1.00 51.50 80 ARG A O 1
ATOM 589 N N . ALA A 1 81 ? -22.290 19.948 -24.386 1.00 48.56 81 ALA A N 1
ATOM 590 C CA . ALA A 1 81 ? -21.788 20.081 -23.018 1.00 48.56 81 ALA A CA 1
ATOM 591 C C . ALA A 1 81 ? -21.535 21.579 -22.732 1.00 48.56 81 ALA A C 1
ATOM 593 O O . ALA A 1 81 ? -20.803 22.219 -23.494 1.00 48.56 81 ALA A O 1
ATOM 594 N N . PRO A 1 82 ? -22.158 22.190 -21.709 1.00 55.00 82 PRO A N 1
ATOM 595 C CA . PRO A 1 82 ? -21.953 23.603 -21.424 1.00 55.00 82 PRO A CA 1
ATOM 596 C C . PRO A 1 82 ? -20.519 23.831 -20.930 1.00 55.00 82 PRO A C 1
ATOM 598 O O . PRO A 1 82 ? -20.081 23.205 -19.968 1.00 55.00 82 PRO A O 1
ATOM 601 N N . ALA A 1 83 ? -19.787 24.750 -21.565 1.00 60.91 83 ALA A N 1
ATOM 602 C CA . ALA A 1 83 ? -18.489 25.186 -21.061 1.00 60.91 83 ALA A CA 1
ATOM 603 C C . ALA A 1 83 ? -18.657 25.785 -19.655 1.00 60.91 83 ALA A C 1
ATOM 605 O O . ALA A 1 83 ? -19.592 26.554 -19.403 1.00 60.91 83 ALA A O 1
ATOM 606 N N . THR A 1 84 ? -17.739 25.465 -18.746 1.00 65.62 84 THR A N 1
ATOM 607 C CA . THR A 1 84 ? -17.747 25.982 -17.369 1.00 65.62 84 THR A CA 1
ATOM 608 C C . THR A 1 84 ? -16.443 26.708 -17.045 1.00 65.62 84 THR A C 1
ATOM 610 O O . THR A 1 84 ? -15.397 26.475 -17.656 1.00 65.62 84 THR A O 1
ATOM 613 N N . ARG A 1 85 ? -16.498 27.633 -16.086 1.00 69.12 85 ARG A N 1
ATOM 614 C CA . ARG A 1 85 ? -15.322 28.274 -15.488 1.00 69.12 85 ARG A CA 1
ATOM 615 C C . ARG A 1 85 ? -15.320 28.046 -13.992 1.00 69.12 85 ARG A C 1
ATOM 617 O O . ARG A 1 85 ? -16.355 27.800 -13.379 1.00 69.12 85 ARG A O 1
ATOM 624 N N . TYR A 1 86 ? -14.147 28.186 -13.392 1.00 66.56 86 TYR A N 1
ATOM 625 C CA . TYR A 1 86 ? -14.047 28.221 -11.944 1.00 66.56 86 TYR A CA 1
ATOM 626 C C . TYR A 1 86 ? -14.357 29.613 -11.402 1.00 66.56 86 TYR A C 1
ATOM 628 O O . TYR A 1 86 ? -13.908 30.624 -11.943 1.00 66.56 86 TYR A O 1
ATOM 636 N N . ARG A 1 87 ? -15.073 29.635 -10.284 1.00 73.94 87 ARG A N 1
ATOM 637 C CA . ARG A 1 87 ? -15.218 30.776 -9.388 1.00 73.94 87 ARG A CA 1
ATOM 638 C C . ARG A 1 87 ? -14.673 30.372 -8.023 1.00 73.94 87 ARG A C 1
ATOM 640 O O . ARG A 1 87 ? -14.792 29.218 -7.625 1.00 73.94 87 ARG A O 1
ATOM 647 N N . VAL A 1 88 ? -14.083 31.306 -7.291 1.00 76.88 88 VAL A N 1
ATOM 648 C CA . VAL A 1 88 ? -13.766 31.078 -5.877 1.00 76.88 88 VAL A CA 1
ATOM 649 C C . VAL A 1 88 ? -15.001 31.339 -5.019 1.00 76.88 88 VAL A C 1
ATOM 651 O O . VAL A 1 88 ? -15.672 32.358 -5.186 1.00 76.88 88 VAL A O 1
ATOM 654 N N . VAL A 1 89 ? -15.310 30.428 -4.097 1.00 77.94 89 VAL A N 1
ATOM 655 C CA . VAL A 1 89 ? -16.384 30.616 -3.110 1.00 77.94 89 VAL A CA 1
ATOM 656 C C . VAL A 1 89 ? -15.841 30.634 -1.690 1.00 77.94 89 VAL A C 1
ATOM 658 O O . VAL A 1 89 ? -14.910 29.879 -1.392 1.00 77.94 89 VAL A O 1
ATOM 661 N N . PRO A 1 90 ? -16.394 31.494 -0.817 1.00 81.31 90 PRO A N 1
ATOM 662 C CA . PRO A 1 90 ? -15.969 31.542 0.566 1.00 81.31 90 PRO A CA 1
ATOM 663 C C . PRO A 1 90 ? -16.554 30.344 1.315 1.00 81.31 90 PRO A C 1
ATOM 665 O O . PRO A 1 90 ? -17.710 29.976 1.108 1.00 81.31 90 PRO A O 1
ATOM 668 N N . VAL A 1 91 ? -15.768 29.765 2.214 1.00 73.69 91 VAL A N 1
ATOM 669 C CA . VAL A 1 91 ? -16.189 28.683 3.110 1.00 73.69 91 VAL A CA 1
ATOM 670 C C . VAL A 1 91 ? -15.849 29.085 4.541 1.00 73.69 91 VAL A C 1
ATOM 672 O O . VAL A 1 91 ? -14.842 29.758 4.779 1.00 73.69 91 VAL A O 1
ATOM 675 N N . GLU A 1 92 ? -16.687 28.708 5.506 1.00 66.12 92 GLU A N 1
ATOM 676 C CA . GLU A 1 92 ? -16.376 28.951 6.914 1.00 66.12 92 GLU A CA 1
ATOM 677 C C . GLU A 1 92 ? -15.117 28.186 7.348 1.00 66.12 92 GLU A C 1
ATOM 679 O O . GLU A 1 92 ? -14.843 27.064 6.917 1.00 66.12 92 GLU A O 1
ATOM 684 N N . ARG A 1 93 ? -14.307 28.842 8.185 1.00 60.91 93 ARG A N 1
ATOM 685 C CA . ARG A 1 93 ? -13.034 28.314 8.685 1.00 60.91 93 ARG A CA 1
ATOM 686 C C . ARG A 1 93 ? -13.302 27.254 9.750 1.00 60.91 93 ARG A C 1
ATOM 688 O O . ARG A 1 93 ? -13.906 27.564 10.772 1.00 60.91 93 ARG A O 1
ATOM 695 N N . ARG A 1 94 ? -12.734 26.059 9.581 1.00 58.41 94 ARG A N 1
ATOM 696 C CA . ARG A 1 94 ? -12.624 25.072 10.663 1.00 58.41 94 ARG A CA 1
ATOM 697 C C . ARG A 1 94 ? -11.303 25.224 11.408 1.00 58.41 94 ARG A C 1
ATOM 699 O O . ARG A 1 94 ? -10.259 25.384 10.784 1.00 58.41 94 ARG A O 1
ATOM 706 N N . ARG A 1 95 ? -11.353 25.155 12.741 1.00 58.19 95 ARG A N 1
ATOM 707 C CA . ARG A 1 95 ? -10.173 24.842 13.561 1.00 58.19 95 ARG A CA 1
ATOM 708 C C . ARG A 1 95 ? -9.972 23.330 13.509 1.00 58.19 95 ARG A C 1
ATOM 710 O O . ARG A 1 95 ? -10.922 22.597 13.775 1.00 58.19 95 ARG A O 1
ATOM 717 N N . GLY A 1 96 ? -8.778 22.877 13.141 1.00 53.72 96 GLY A N 1
ATOM 718 C CA . GLY A 1 96 ? -8.471 21.449 13.065 1.00 53.72 96 GLY A CA 1
ATOM 719 C C . GLY A 1 96 ? -8.554 20.785 14.442 1.00 53.72 96 GLY A C 1
ATOM 720 O O . GLY A 1 96 ? -7.905 21.237 15.380 1.00 53.72 96 GLY A O 1
ATOM 721 N N . ALA A 1 97 ? -9.360 19.729 14.565 1.00 51.66 97 ALA A N 1
ATOM 722 C CA . ALA A 1 97 ? -9.540 18.956 15.802 1.00 51.66 97 ALA A CA 1
ATOM 723 C C . ALA A 1 97 ? -8.751 17.628 15.818 1.00 51.66 97 ALA A C 1
ATOM 725 O O . ALA A 1 97 ? -8.707 16.950 16.840 1.00 51.66 97 ALA A O 1
ATOM 726 N N . PHE A 1 98 ? -8.136 17.251 14.692 1.00 51.94 98 PHE A N 1
ATOM 727 C CA . PHE A 1 98 ? -7.600 15.903 14.460 1.00 51.94 98 PHE A CA 1
ATOM 728 C C . PHE A 1 98 ? -6.089 15.787 14.617 1.00 51.94 98 PHE A C 1
ATOM 730 O O . PHE A 1 98 ? -5.583 14.744 15.013 1.00 51.94 98 PHE A O 1
ATOM 737 N N . GLY A 1 99 ? -5.353 16.834 14.252 1.00 54.69 99 GLY A N 1
ATOM 738 C CA . GLY A 1 99 ? -3.934 16.678 13.951 1.00 54.69 99 GLY A CA 1
ATOM 739 C C . GLY A 1 99 ? -2.978 16.808 15.128 1.00 54.69 99 GLY A C 1
ATOM 740 O O . GLY A 1 99 ? -1.784 16.683 14.897 1.00 54.69 99 GLY A O 1
ATOM 741 N N . VAL A 1 100 ? -3.427 17.082 16.360 1.00 58.06 100 VAL A N 1
ATOM 742 C CA . VAL A 1 100 ? -2.469 17.327 17.459 1.00 58.06 100 VAL A CA 1
ATOM 743 C C . VAL A 1 100 ? -1.628 16.078 17.722 1.00 58.06 100 VAL A C 1
ATOM 745 O O . VAL A 1 100 ? -0.412 16.188 17.761 1.00 58.06 100 VAL A O 1
ATOM 748 N N . GLU A 1 101 ? -2.233 14.888 17.775 1.00 58.78 101 GLU A N 1
ATOM 749 C CA . GLU A 1 101 ? -1.492 13.621 17.907 1.00 58.78 101 GLU A CA 1
ATOM 750 C C . GLU A 1 101 ? -0.660 13.276 16.653 1.00 58.78 101 GLU A C 1
ATOM 752 O O . GLU A 1 101 ? 0.371 12.615 16.759 1.00 58.78 101 GLU A O 1
ATOM 757 N N . GLU A 1 102 ? -1.064 13.752 15.466 1.00 65.81 102 GLU A N 1
ATOM 758 C CA . GLU A 1 102 ? -0.316 13.572 14.207 1.00 65.81 102 GLU A CA 1
ATOM 759 C C . GLU A 1 102 ? 0.845 14.573 14.041 1.00 65.81 102 GLU A C 1
ATOM 761 O O . GLU A 1 102 ? 1.737 14.369 13.220 1.00 65.81 102 GLU A O 1
ATOM 766 N N . VAL A 1 103 ? 0.854 15.661 14.811 1.00 75.44 103 VAL A N 1
ATOM 767 C CA . VAL A 1 103 ? 1.899 16.694 14.801 1.00 75.44 103 VAL A CA 1
ATOM 768 C C . VAL A 1 103 ? 2.844 16.529 15.994 1.00 75.44 103 VAL A C 1
ATOM 770 O O . VAL A 1 103 ? 4.057 16.703 15.855 1.00 75.44 103 VAL A O 1
ATOM 773 N N . GLN A 1 104 ? 2.312 16.153 17.154 1.00 79.88 104 GLN A N 1
ATOM 774 C CA . GLN A 1 104 ? 3.048 16.027 18.403 1.00 79.88 104 GLN A CA 1
ATOM 775 C C . GLN A 1 104 ? 4.114 14.927 18.319 1.00 79.88 104 GLN A C 1
ATOM 777 O O . GLN A 1 104 ? 3.842 13.773 18.000 1.00 79.88 104 GLN A O 1
ATOM 782 N N . GLY A 1 105 ? 5.359 15.288 18.635 1.00 79.25 105 GLY A N 1
ATOM 783 C CA . GLY A 1 105 ? 6.498 14.369 18.609 1.00 79.25 105 GLY A CA 1
ATOM 784 C C . GLY A 1 105 ? 6.982 13.987 17.206 1.00 79.25 105 GLY A C 1
ATOM 785 O O . GLY A 1 105 ? 7.924 13.205 17.102 1.00 79.25 105 GLY A O 1
ATOM 786 N N . GLN A 1 106 ? 6.384 14.537 16.143 1.00 88.06 106 GLN A N 1
ATOM 787 C CA . GLN A 1 106 ? 6.778 14.287 14.756 1.00 88.06 106 GLN A CA 1
ATOM 788 C C . GLN A 1 106 ? 7.721 15.371 14.229 1.00 88.06 106 GLN A C 1
ATOM 790 O O . GLN A 1 106 ? 7.627 16.538 14.615 1.00 88.06 106 GLN A O 1
ATOM 795 N N . THR A 1 107 ? 8.612 15.002 13.304 1.00 88.94 107 THR A N 1
ATOM 796 C CA . THR A 1 107 ? 9.527 15.956 12.665 1.00 88.94 107 THR A CA 1
ATOM 797 C C . THR A 1 107 ? 8.889 16.622 11.446 1.00 88.94 107 THR A C 1
ATOM 799 O O . THR A 1 107 ? 8.453 15.944 10.511 1.00 88.94 107 THR A O 1
ATOM 802 N N . TRP A 1 108 ? 8.887 17.956 11.433 1.00 91.12 108 TRP A N 1
ATOM 803 C CA . TRP A 1 108 ? 8.363 18.792 10.353 1.00 91.12 108 TRP A CA 1
ATOM 804 C C . TRP A 1 108 ? 9.474 19.599 9.692 1.00 91.12 108 TRP A C 1
ATOM 806 O O . TRP A 1 108 ? 10.208 20.317 10.365 1.00 91.12 108 TRP A O 1
ATOM 816 N N . LEU A 1 109 ? 9.583 19.521 8.369 1.00 88.94 109 LEU A N 1
ATOM 817 C CA . LEU A 1 109 ? 10.506 20.346 7.596 1.00 88.94 109 LEU A CA 1
ATOM 818 C C . LEU A 1 109 ? 9.775 21.592 7.083 1.00 88.94 109 LEU A C 1
ATOM 820 O O . LEU A 1 109 ? 8.725 21.477 6.455 1.00 88.94 109 LEU A O 1
ATOM 824 N N . VAL A 1 110 ? 10.343 22.777 7.298 1.00 89.62 110 VAL A N 1
ATOM 825 C CA . VAL A 1 110 ? 9.827 24.042 6.755 1.00 89.62 110 VAL A CA 1
ATOM 826 C C . VAL A 1 110 ? 10.928 24.710 5.940 1.00 89.62 110 VAL A C 1
ATOM 828 O O . VAL A 1 110 ? 11.941 25.131 6.501 1.00 89.62 110 VAL A O 1
ATOM 831 N N . THR A 1 111 ? 10.756 24.826 4.619 1.00 84.88 111 THR A N 1
ATOM 832 C CA . THR A 1 111 ? 11.677 25.659 3.828 1.00 84.88 111 THR A CA 1
ATOM 833 C C . THR A 1 111 ? 11.319 27.132 3.988 1.00 84.88 111 THR A C 1
ATOM 835 O O . THR A 1 111 ? 10.161 27.496 3.783 1.00 84.88 111 THR A O 1
ATOM 838 N N . GLU A 1 112 ? 12.304 27.971 4.268 1.00 77.31 112 GLU A N 1
ATOM 839 C CA . GLU A 1 112 ? 12.141 29.405 4.460 1.00 77.31 112 GLU A CA 1
ATOM 840 C C . GLU A 1 112 ? 12.388 30.191 3.179 1.00 77.31 112 GLU A C 1
ATOM 842 O O . GLU A 1 112 ? 13.314 29.903 2.421 1.00 77.31 112 GLU A O 1
ATOM 847 N N . ASP A 1 113 ? 11.616 31.255 3.023 1.00 72.25 113 ASP A N 1
ATOM 848 C CA . ASP A 1 113 ? 11.806 32.339 2.059 1.00 72.25 113 ASP A CA 1
ATOM 849 C C . ASP A 1 113 ? 12.499 33.569 2.682 1.00 72.25 113 ASP A C 1
ATOM 851 O O . ASP A 1 113 ? 12.726 34.569 2.009 1.00 72.25 113 ASP A O 1
ATOM 855 N N . GLY A 1 114 ? 12.832 33.508 3.977 1.00 67.12 114 GLY A N 1
ATOM 856 C CA . GLY A 1 114 ? 13.377 34.636 4.736 1.00 67.12 114 GLY A CA 1
ATOM 857 C C . GLY A 1 114 ? 12.316 35.599 5.281 1.00 67.12 114 GLY A C 1
ATOM 858 O O . GLY A 1 114 ? 12.686 36.597 5.900 1.00 67.12 114 GLY A O 1
ATOM 859 N N . SER A 1 115 ? 11.024 35.303 5.099 1.00 74.31 115 SER A N 1
ATOM 860 C CA . SER A 1 115 ? 9.920 36.089 5.649 1.00 74.31 115 SER A CA 1
ATOM 861 C C . SER A 1 115 ? 9.632 35.764 7.122 1.00 74.31 115 SER A C 1
ATOM 863 O O . SER A 1 115 ? 10.033 34.734 7.677 1.00 74.31 115 SER A O 1
ATOM 865 N N . GLU A 1 116 ? 8.883 36.656 7.771 1.00 84.25 116 GLU A N 1
ATOM 866 C CA . GLU A 1 116 ? 8.325 36.420 9.107 1.00 84.25 116 GLU A CA 1
ATOM 867 C C . GLU A 1 116 ? 7.311 35.259 9.098 1.00 84.25 116 GLU A C 1
ATOM 869 O O . GLU A 1 116 ? 7.206 34.522 10.073 1.00 84.25 116 GLU A O 1
ATOM 874 N N . LEU A 1 117 ? 6.638 35.006 7.969 1.00 87.12 117 LEU A N 1
ATOM 875 C CA . LEU A 1 117 ? 5.594 33.987 7.852 1.00 87.12 117 LEU A CA 1
ATOM 876 C C . LEU A 1 117 ? 6.104 32.570 8.136 1.00 87.12 117 LEU A C 1
ATOM 878 O O . LEU A 1 117 ? 5.508 31.858 8.941 1.00 87.12 117 LEU A O 1
ATOM 882 N N . THR A 1 118 ? 7.209 32.136 7.523 1.00 86.06 118 THR A N 1
ATOM 883 C CA . THR A 1 118 ? 7.729 30.774 7.760 1.00 86.06 118 THR A CA 1
ATOM 884 C C . THR A 1 118 ? 8.273 30.601 9.180 1.00 86.06 118 THR A C 1
ATOM 886 O O . THR A 1 118 ? 8.263 29.490 9.720 1.00 86.06 118 THR A O 1
ATOM 889 N N . THR A 1 119 ? 8.698 31.702 9.813 1.00 86.38 119 THR A N 1
ATOM 890 C CA . THR A 1 119 ? 9.078 31.733 11.233 1.00 86.38 119 THR A CA 1
ATOM 891 C C . THR A 1 119 ? 7.857 31.516 12.126 1.00 86.38 119 THR A C 1
ATOM 893 O O . THR A 1 119 ? 7.894 30.638 12.987 1.00 86.38 119 THR A O 1
ATOM 896 N N . GLU A 1 120 ? 6.766 32.241 11.875 1.00 91.56 120 GLU A N 1
ATOM 897 C CA . GLU A 1 120 ? 5.504 32.106 12.612 1.00 91.56 120 GLU A CA 1
ATOM 898 C C . GLU A 1 120 ? 4.859 30.725 12.418 1.00 91.56 120 GLU A C 1
ATOM 900 O O . GLU A 1 120 ? 4.392 30.121 13.383 1.00 91.56 120 GLU A O 1
ATOM 905 N N . ILE A 1 121 ? 4.901 30.159 11.204 1.00 91.50 121 ILE A N 1
ATOM 906 C CA . ILE A 1 121 ? 4.431 28.785 10.937 1.00 91.50 121 ILE A CA 1
ATOM 907 C C . ILE A 1 121 ? 5.205 27.782 11.795 1.00 91.50 121 ILE A C 1
ATOM 909 O O . ILE A 1 121 ? 4.611 26.915 12.433 1.00 91.50 121 ILE A O 1
ATOM 913 N N . SER A 1 122 ? 6.531 27.919 11.843 1.00 90.00 122 SER A N 1
ATOM 914 C CA . SER A 1 122 ? 7.387 27.037 12.640 1.00 90.00 122 SER A CA 1
ATOM 915 C C . SER A 1 122 ? 7.092 27.160 14.136 1.00 90.00 122 SER A C 1
ATOM 917 O O . SER A 1 122 ? 7.012 26.149 14.832 1.00 90.00 122 SER A O 1
ATOM 919 N N . ALA A 1 123 ? 6.903 28.387 14.633 1.00 88.56 123 ALA A N 1
ATOM 920 C CA . ALA A 1 123 ? 6.556 28.636 16.029 1.00 88.56 123 ALA A CA 1
ATOM 921 C C . ALA A 1 123 ? 5.196 28.019 16.389 1.00 88.56 123 ALA A C 1
ATOM 923 O O . ALA A 1 123 ? 5.074 27.364 17.420 1.00 88.56 123 ALA A O 1
ATOM 924 N N . ASN A 1 124 ? 4.200 28.164 15.516 1.00 90.31 124 ASN A N 1
ATOM 925 C CA . ASN A 1 124 ? 2.855 27.639 15.730 1.00 90.31 124 ASN A CA 1
ATOM 926 C C . ASN A 1 124 ? 2.790 26.099 15.620 1.00 90.31 124 ASN A C 1
ATOM 928 O O . ASN A 1 124 ? 2.102 25.448 16.398 1.00 90.31 124 ASN A O 1
ATOM 932 N N . LEU A 1 125 ? 3.576 25.465 14.745 1.00 89.19 125 LEU A N 1
ATOM 933 C CA . LEU A 1 125 ? 3.737 24.002 14.776 1.00 89.19 125 LEU A CA 1
ATOM 934 C C . LEU A 1 125 ? 4.373 23.527 16.094 1.00 89.19 125 LEU A C 1
ATOM 936 O O . LEU A 1 125 ? 3.944 22.528 16.673 1.00 89.19 125 LEU A O 1
ATOM 940 N N . ALA A 1 126 ? 5.369 24.259 16.601 1.00 87.31 126 ALA A N 1
ATOM 941 C CA . ALA A 1 126 ? 6.041 23.917 17.851 1.00 87.31 126 ALA A CA 1
ATOM 942 C C . ALA A 1 126 ? 5.122 24.040 19.083 1.00 87.31 126 ALA A C 1
ATOM 944 O O . ALA A 1 126 ? 5.251 23.235 20.006 1.00 87.31 126 ALA A O 1
ATOM 945 N N . THR A 1 127 ? 4.158 24.974 19.104 1.00 86.81 127 THR A N 1
ATOM 946 C CA . THR A 1 127 ? 3.160 25.047 20.196 1.00 86.81 127 THR A CA 1
ATOM 947 C C . THR A 1 127 ? 2.246 23.821 20.249 1.00 86.81 127 THR A C 1
ATOM 949 O O . THR A 1 127 ? 1.722 23.509 21.316 1.00 86.81 127 THR A O 1
ATOM 952 N N . HIS A 1 128 ? 2.117 23.090 19.139 1.00 83.88 128 HIS A N 1
ATOM 953 C CA . HIS A 1 128 ? 1.400 21.815 19.042 1.00 83.88 128 HIS A CA 1
ATOM 954 C C . HIS A 1 128 ? 2.325 20.590 19.211 1.00 83.88 128 HIS A C 1
ATOM 956 O O . HIS A 1 128 ? 1.916 19.460 18.962 1.00 83.88 128 HIS A O 1
ATOM 962 N N . GLY A 1 129 ? 3.574 20.789 19.653 1.00 82.38 129 GLY A N 1
ATOM 963 C CA . GLY A 1 129 ? 4.505 19.709 19.990 1.00 82.38 129 GLY A CA 1
ATOM 964 C C . GLY A 1 129 ? 5.312 19.133 18.821 1.00 82.38 129 GLY A C 1
ATOM 965 O O . GLY A 1 129 ? 5.912 18.071 18.994 1.00 82.38 129 GLY A O 1
ATOM 966 N N . ALA A 1 130 ? 5.347 19.795 17.659 1.00 87.12 130 ALA A N 1
ATOM 967 C CA . ALA A 1 130 ? 6.180 19.391 16.521 1.00 87.12 130 ALA A CA 1
ATOM 968 C C . ALA A 1 130 ? 7.683 19.613 16.770 1.00 87.12 130 ALA A C 1
ATOM 970 O O . ALA A 1 130 ? 8.083 20.632 17.338 1.00 87.12 130 ALA A O 1
ATOM 971 N N . ASP A 1 131 ? 8.531 18.723 16.245 1.00 88.12 131 ASP A N 1
ATOM 972 C CA . ASP A 1 131 ? 9.974 18.961 16.113 1.00 88.12 131 ASP A CA 1
ATOM 973 C C . ASP A 1 131 ? 10.267 19.609 14.750 1.00 88.12 131 ASP A C 1
ATOM 975 O O . ASP A 1 131 ? 10.285 18.938 13.718 1.00 88.12 131 ASP A O 1
ATOM 979 N N . VAL A 1 132 ? 10.435 20.934 14.715 1.00 88.12 132 VAL A N 1
ATOM 980 C CA . VAL A 1 132 ? 10.526 21.690 13.454 1.00 88.12 132 VAL A CA 1
ATOM 981 C C . VAL A 1 132 ? 11.977 21.907 13.015 1.00 88.12 132 VAL A C 1
ATOM 983 O O . VAL A 1 132 ? 12.775 22.532 13.716 1.00 88.12 132 VAL A O 1
ATOM 986 N N . VAL A 1 133 ? 12.299 21.466 11.799 1.00 85.50 133 VAL A N 1
ATOM 987 C CA . VAL A 1 133 ? 13.560 21.726 11.097 1.00 85.50 133 VAL A CA 1
ATOM 988 C C . VAL A 1 133 ? 13.330 22.829 10.063 1.00 85.50 133 VAL A C 1
ATOM 990 O O . VAL A 1 133 ? 12.585 22.649 9.100 1.00 85.50 133 VAL A O 1
ATOM 993 N N . ARG A 1 134 ? 13.979 23.983 10.245 1.00 82.81 134 ARG A N 1
ATOM 994 C CA . ARG A 1 134 ? 13.863 25.137 9.339 1.00 82.81 134 ARG A CA 1
ATOM 995 C C . ARG A 1 134 ? 15.013 25.144 8.340 1.00 82.81 134 ARG A C 1
ATOM 997 O O . ARG A 1 134 ? 16.172 25.033 8.741 1.00 82.81 134 ARG A O 1
ATOM 1004 N N . VAL A 1 135 ? 14.725 25.331 7.053 1.00 76.75 135 VAL A N 1
ATOM 1005 C CA . VAL A 1 135 ? 15.764 25.383 6.012 1.00 76.75 135 VAL A CA 1
ATOM 1006 C C . VAL A 1 135 ? 15.619 26.595 5.115 1.00 76.75 135 VAL A C 1
ATOM 1008 O O . VAL A 1 135 ? 14.709 26.673 4.302 1.00 76.75 135 VAL A O 1
ATOM 1011 N N . ARG A 1 136 ? 16.540 27.539 5.243 1.00 71.25 136 ARG A N 1
ATOM 1012 C CA . ARG A 1 136 ? 16.605 28.775 4.477 1.00 71.25 136 ARG A CA 1
ATOM 1013 C C . ARG A 1 136 ? 17.466 28.608 3.231 1.00 71.25 136 ARG A C 1
ATOM 1015 O O . ARG A 1 136 ? 18.577 28.081 3.299 1.00 71.25 136 ARG A O 1
ATOM 1022 N N . LEU A 1 137 ? 16.976 29.127 2.108 1.00 65.44 137 LEU A N 1
ATOM 1023 C CA . LEU A 1 137 ? 17.767 29.274 0.888 1.00 65.44 137 LEU A CA 1
ATOM 1024 C C . LEU A 1 137 ? 18.589 30.570 0.952 1.00 65.44 137 LEU A C 1
ATOM 1026 O O . LEU A 1 137 ? 18.033 31.627 1.238 1.00 65.44 137 LEU A O 1
ATOM 1030 N N . VAL A 1 138 ? 19.901 30.505 0.703 1.00 56.66 138 VAL A N 1
ATOM 1031 C CA . VAL A 1 138 ? 20.791 31.687 0.669 1.00 56.66 138 VAL A CA 1
ATOM 1032 C C . VAL A 1 138 ? 21.651 31.711 -0.602 1.00 56.66 138 VAL A C 1
ATOM 1034 O O . VAL A 1 138 ? 22.059 30.658 -1.094 1.00 56.66 138 VAL A O 1
ATOM 1037 N N . GLU A 1 139 ? 21.955 32.908 -1.118 1.00 47.44 139 GLU A N 1
ATOM 1038 C CA . GLU A 1 139 ? 23.009 33.132 -2.122 1.00 47.44 139 GLU A CA 1
ATOM 1039 C C . GLU A 1 139 ? 24.369 33.337 -1.425 1.00 47.44 139 GLU A C 1
ATOM 1041 O O . GLU A 1 139 ? 24.479 34.157 -0.516 1.00 47.44 139 GLU A O 1
ATOM 1046 N N . GLY A 1 140 ? 25.424 32.637 -1.862 1.00 44.50 140 GLY A N 1
ATOM 1047 C CA . GLY A 1 140 ? 26.790 32.796 -1.327 1.00 44.50 140 GLY A CA 1
ATOM 1048 C C . GLY A 1 140 ? 27.087 31.869 -0.137 1.00 44.50 140 GLY A C 1
ATOM 1049 O O . GLY A 1 140 ? 26.381 31.854 0.860 1.00 44.50 140 GLY A O 1
ATOM 1050 N N . GLY A 1 141 ? 28.111 31.025 -0.246 1.00 40.19 141 GLY A N 1
ATOM 1051 C CA . GLY A 1 141 ? 27.931 29.641 0.180 1.00 40.19 141 GLY A CA 1
ATOM 1052 C C . GLY A 1 141 ? 28.114 29.130 1.581 1.00 40.19 141 GLY A C 1
ATOM 1053 O O . GLY A 1 141 ? 28.935 29.624 2.337 1.00 40.19 141 GLY A O 1
ATOM 1054 N N . VAL A 1 142 ? 27.420 28.006 1.826 1.00 38.44 142 VAL A N 1
ATOM 1055 C CA . VAL A 1 142 ? 27.666 27.050 2.914 1.00 38.44 142 VAL A CA 1
ATOM 1056 C C . VAL A 1 142 ? 27.311 25.619 2.459 1.00 38.44 142 VAL A C 1
ATOM 1058 O O . VAL A 1 142 ? 26.286 25.398 1.815 1.00 38.44 142 VAL A O 1
ATOM 1061 N N . SER A 1 143 ? 28.165 24.639 2.773 1.00 46.31 143 SER A N 1
ATOM 1062 C CA . SER A 1 143 ? 27.887 23.202 2.621 1.00 46.31 143 SER A CA 1
ATOM 1063 C C . SER A 1 143 ? 26.834 22.754 3.636 1.00 46.31 143 SER A C 1
ATOM 1065 O O . SER A 1 143 ? 26.941 23.136 4.803 1.00 46.31 143 SER A O 1
ATOM 1067 N N . ALA A 1 144 ? 25.879 21.902 3.246 1.00 47.47 144 ALA A N 1
ATOM 1068 C CA . ALA A 1 144 ? 25.002 21.245 4.218 1.00 47.47 144 ALA A CA 1
ATOM 1069 C C . ALA A 1 144 ? 25.863 20.628 5.346 1.00 47.47 144 ALA A C 1
ATOM 1071 O O . ALA A 1 144 ? 26.856 19.957 5.044 1.00 47.47 144 ALA A O 1
ATOM 1072 N N . PRO A 1 145 ? 25.573 20.897 6.633 1.00 47.28 145 PRO A N 1
ATOM 1073 C CA . PRO A 1 145 ? 26.364 20.327 7.712 1.00 47.28 145 PRO A CA 1
ATOM 1074 C C . PRO A 1 145 ? 26.274 18.799 7.652 1.00 47.28 145 PRO A C 1
ATOM 1076 O O . PRO A 1 145 ? 25.206 18.244 7.411 1.00 47.28 145 PRO A O 1
ATOM 1079 N N . ALA A 1 146 ? 27.396 18.113 7.895 1.00 45.56 146 ALA A N 1
ATOM 1080 C CA . ALA A 1 146 ? 27.477 16.648 7.852 1.00 45.56 146 ALA A CA 1
ATOM 1081 C C . ALA A 1 146 ? 26.507 15.947 8.828 1.00 45.56 146 ALA A C 1
ATOM 1083 O O . ALA A 1 146 ? 26.242 14.759 8.678 1.00 45.56 146 ALA A O 1
ATOM 1084 N N . THR A 1 147 ? 25.991 16.683 9.819 1.00 45.41 147 THR A N 1
ATOM 1085 C CA . THR A 1 147 ? 24.938 16.270 10.752 1.00 45.41 147 THR A CA 1
ATOM 1086 C C . THR A 1 147 ? 23.997 17.444 11.030 1.00 45.41 147 THR A C 1
ATOM 1088 O O . THR A 1 147 ? 24.439 18.559 11.323 1.00 45.41 147 THR A O 1
ATOM 1091 N N . LEU A 1 148 ? 22.691 17.196 10.950 1.00 53.28 148 LEU A N 1
ATOM 1092 C CA . LEU A 1 148 ? 21.646 18.158 11.285 1.00 53.28 148 LEU A CA 1
ATOM 1093 C C . LEU A 1 148 ? 21.524 18.286 12.805 1.00 53.28 148 LEU A C 1
ATOM 1095 O O . LEU A 1 148 ? 21.213 17.321 13.498 1.00 53.28 148 LEU A O 1
ATOM 1099 N N . LYS A 1 149 ? 21.741 19.492 13.337 1.00 49.50 149 LYS A N 1
ATOM 1100 C CA . LYS A 1 149 ? 21.333 19.857 14.702 1.00 49.50 149 LYS A CA 1
ATOM 1101 C C . LYS A 1 149 ? 20.073 20.717 14.609 1.00 49.50 149 LYS A C 1
ATOM 1103 O O . LYS A 1 149 ? 19.972 21.527 13.691 1.00 49.50 149 LYS A O 1
ATOM 1108 N N . ARG A 1 150 ? 19.129 20.546 15.545 1.00 55.03 150 ARG A N 1
ATOM 1109 C CA . ARG A 1 150 ? 17.876 21.328 15.615 1.00 55.03 150 ARG A CA 1
ATOM 1110 C C . ARG A 1 150 ? 18.166 22.833 15.463 1.00 55.03 150 ARG A C 1
ATOM 1112 O O . ARG A 1 150 ? 18.985 23.365 16.212 1.00 55.03 150 ARG A O 1
ATOM 1119 N N . GLY A 1 151 ? 17.522 23.498 14.498 1.00 56.59 151 GLY A N 1
ATOM 1120 C CA . GLY A 1 151 ? 17.740 24.918 14.188 1.00 56.59 151 GLY A CA 1
ATOM 1121 C C . GLY A 1 151 ? 17.445 25.296 12.729 1.00 56.59 151 GLY A C 1
ATOM 1122 O O . GLY A 1 151 ? 16.843 24.518 11.990 1.00 56.59 151 GLY A O 1
ATOM 1123 N N . THR A 1 152 ? 17.868 26.501 12.327 1.00 55.00 152 THR A N 1
ATOM 1124 C CA . THR A 1 152 ? 17.796 26.991 10.938 1.00 55.00 152 THR A CA 1
ATOM 1125 C C . THR A 1 152 ? 19.066 26.626 10.172 1.00 55.00 152 THR A C 1
ATOM 1127 O O . THR A 1 152 ? 20.171 26.945 10.612 1.00 55.00 152 THR A O 1
ATOM 1130 N N . LEU A 1 153 ? 18.914 26.007 9.004 1.00 57.47 153 LEU A N 1
ATOM 1131 C CA . LEU A 1 153 ? 20.008 25.710 8.076 1.00 57.47 153 LEU A CA 1
ATOM 1132 C C . LEU A 1 153 ? 20.003 26.685 6.910 1.00 57.47 153 LEU A C 1
ATOM 1134 O O . LEU A 1 153 ? 18.943 26.948 6.359 1.00 57.47 153 LEU A O 1
ATOM 1138 N N . ASN A 1 154 ? 21.174 27.135 6.473 1.00 54.25 154 ASN A N 1
ATOM 1139 C CA . ASN A 1 154 ? 21.323 27.918 5.248 1.00 54.25 154 ASN A CA 1
ATOM 1140 C C . ASN A 1 154 ? 21.908 27.013 4.158 1.00 54.25 154 ASN A C 1
ATOM 1142 O O . ASN A 1 154 ? 23.011 26.495 4.337 1.00 54.25 154 ASN A O 1
ATOM 1146 N N . VAL A 1 155 ? 21.182 26.791 3.059 1.00 51.94 155 VAL A N 1
ATOM 1147 C CA . VAL A 1 155 ? 21.598 25.858 1.998 1.00 51.94 155 VAL A CA 1
ATOM 1148 C C . VAL A 1 155 ? 21.365 26.471 0.613 1.00 51.94 155 VAL A C 1
ATOM 1150 O O . VAL A 1 155 ? 20.381 27.168 0.387 1.00 51.94 155 VAL A O 1
ATOM 1153 N N . TRP A 1 156 ? 22.283 26.234 -0.324 1.00 57.56 156 TRP A N 1
ATOM 1154 C CA . TRP A 1 156 ? 22.211 26.749 -1.698 1.00 57.56 156 TRP A CA 1
ATOM 1155 C C . TRP A 1 156 ? 21.173 26.032 -2.556 1.00 57.56 156 TRP A C 1
ATOM 1157 O O . TRP A 1 156 ? 21.166 24.815 -2.494 1.00 57.56 156 TRP A O 1
ATOM 1167 N N . PRO A 1 157 ? 20.453 26.678 -3.489 1.00 52.12 157 PRO A N 1
ATOM 1168 C CA . PRO A 1 157 ? 19.421 26.020 -4.302 1.00 52.12 157 PRO A CA 1
ATOM 1169 C C . PRO A 1 157 ? 19.846 24.702 -4.983 1.00 52.12 157 PRO A C 1
ATOM 1171 O O . PRO A 1 157 ? 19.122 23.718 -4.891 1.00 52.12 157 PRO A O 1
ATOM 1174 N N . THR A 1 158 ? 21.030 24.624 -5.599 1.00 51.84 158 THR A N 1
ATOM 1175 C CA . THR A 1 158 ? 21.529 23.394 -6.251 1.00 51.84 158 THR A CA 1
ATOM 1176 C C . THR A 1 158 ? 22.057 22.352 -5.257 1.00 51.84 158 THR A C 1
ATOM 1178 O O . THR A 1 158 ? 21.668 21.191 -5.329 1.00 51.84 158 THR A O 1
ATOM 1181 N N . ALA A 1 159 ? 22.861 22.752 -4.264 1.00 49.97 159 ALA A N 1
ATOM 1182 C CA . ALA A 1 159 ? 23.363 21.831 -3.231 1.00 49.97 159 ALA A CA 1
ATOM 1183 C C . ALA A 1 159 ? 22.284 21.407 -2.207 1.00 49.97 159 ALA A C 1
ATOM 1185 O O . ALA A 1 159 ? 22.435 20.407 -1.512 1.00 49.97 159 ALA A O 1
ATOM 1186 N N . PHE A 1 160 ? 21.197 22.168 -2.106 1.00 54.16 160 PHE A N 1
ATOM 1187 C CA . PHE A 1 160 ? 20.011 21.925 -1.285 1.00 54.16 160 PHE A CA 1
ATOM 1188 C C . PHE A 1 160 ? 19.177 20.795 -1.865 1.00 54.16 160 PHE A C 1
ATOM 1190 O O . PHE A 1 160 ? 18.791 19.880 -1.148 1.00 54.16 160 PHE A O 1
ATOM 1197 N N . VAL A 1 161 ? 18.956 20.831 -3.174 1.00 57.94 161 VAL A N 1
ATOM 1198 C CA . VAL A 1 161 ? 18.196 19.813 -3.895 1.00 57.94 161 VAL A CA 1
ATOM 1199 C C . VAL A 1 161 ? 18.957 18.482 -3.940 1.00 57.94 161 VAL A C 1
ATOM 1201 O O . VAL A 1 161 ? 18.362 17.420 -3.746 1.00 57.94 161 VAL A O 1
ATOM 1204 N N . GLU A 1 162 ? 20.277 18.530 -4.131 1.00 60.31 162 GLU A N 1
ATOM 1205 C CA . GLU A 1 162 ? 21.109 17.326 -4.197 1.00 60.31 162 GLU A CA 1
ATOM 1206 C C . GLU A 1 162 ? 21.453 16.771 -2.805 1.00 60.31 162 GLU A C 1
ATOM 1208 O O . GLU A 1 162 ? 21.301 15.570 -2.594 1.00 60.31 162 GLU A O 1
ATOM 1213 N N . GLY A 1 163 ? 21.819 17.627 -1.841 1.00 62.22 163 GLY A N 1
ATOM 1214 C CA . GLY A 1 163 ? 22.414 17.215 -0.564 1.00 62.22 163 GLY A CA 1
ATOM 1215 C C . GLY A 1 163 ? 21.523 17.282 0.684 1.00 62.22 163 GLY A C 1
ATOM 1216 O O . GLY A 1 163 ? 21.884 16.677 1.693 1.00 62.22 163 GLY A O 1
ATOM 1217 N N . LEU A 1 164 ? 20.371 17.974 0.679 1.00 71.56 164 LEU A N 1
ATOM 1218 C CA . LEU A 1 164 ? 19.474 17.987 1.852 1.00 71.56 164 LEU A CA 1
ATOM 1219 C C . LEU A 1 164 ? 18.867 16.604 2.143 1.00 71.56 164 LEU A C 1
ATOM 1221 O O . LEU A 1 164 ? 18.897 16.209 3.310 1.00 71.56 164 LEU A O 1
ATOM 1225 N N . PRO A 1 165 ? 18.349 15.850 1.150 1.00 71.38 165 PRO A N 1
ATOM 1226 C CA . PRO A 1 165 ? 17.844 14.501 1.402 1.00 71.38 165 PRO A CA 1
ATOM 1227 C C . PRO A 1 165 ? 18.925 13.589 1.994 1.00 71.38 165 PRO A C 1
ATOM 1229 O O . PRO A 1 165 ? 18.678 12.913 2.986 1.00 71.38 165 PRO A O 1
ATOM 1232 N N . GLU A 1 166 ? 20.151 13.663 1.466 1.00 70.06 166 GLU A N 1
ATOM 1233 C CA . GLU A 1 166 ? 21.302 12.904 1.970 1.00 70.06 166 G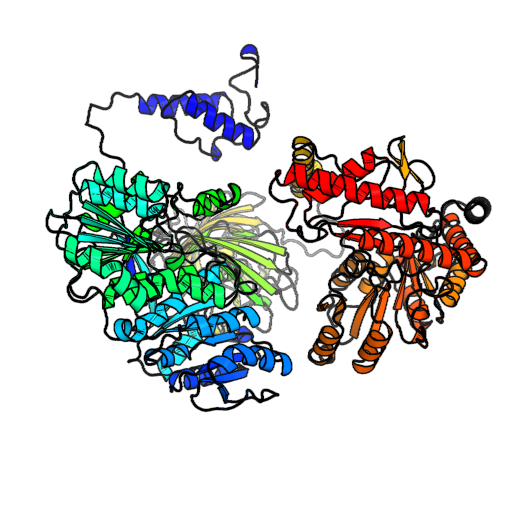LU A CA 1
ATOM 1234 C C . GLU A 1 166 ? 21.687 13.319 3.400 1.00 70.06 166 GLU A C 1
ATOM 1236 O O . GLU A 1 166 ? 22.050 12.480 4.221 1.00 70.06 166 GLU A O 1
ATOM 1241 N N . ALA A 1 167 ? 21.604 14.612 3.733 1.00 67.25 167 ALA A N 1
ATOM 1242 C CA . ALA A 1 167 ? 21.874 15.110 5.081 1.00 67.25 167 ALA A CA 1
ATOM 1243 C C . ALA A 1 167 ? 20.794 14.683 6.091 1.00 67.25 167 ALA A C 1
ATOM 1245 O O . ALA A 1 167 ? 21.130 14.338 7.227 1.00 67.25 167 ALA A O 1
ATOM 1246 N N . LEU A 1 168 ? 19.516 14.682 5.686 1.00 71.44 168 LEU A N 1
ATOM 1247 C CA . LEU A 1 168 ? 18.392 14.163 6.476 1.00 71.44 168 LEU A CA 1
ATOM 1248 C C . LEU A 1 168 ? 18.566 12.667 6.750 1.00 71.44 168 LEU A C 1
ATOM 1250 O O . LEU A 1 168 ? 18.487 12.247 7.906 1.00 71.44 168 LEU A O 1
ATOM 1254 N N . GLU A 1 169 ? 18.911 11.897 5.717 1.00 71.00 169 GLU A N 1
ATOM 1255 C CA . GLU A 1 169 ? 19.173 10.461 5.810 1.00 71.00 169 GLU A CA 1
ATOM 1256 C C . GLU A 1 169 ? 20.373 10.152 6.720 1.00 71.00 169 GLU A C 1
ATOM 1258 O O . GLU A 1 169 ? 20.252 9.363 7.659 1.00 71.00 169 GLU A O 1
ATOM 1263 N N . ARG A 1 170 ? 21.509 10.844 6.534 1.00 70.88 170 ARG A N 1
ATOM 1264 C CA . ARG A 1 170 ? 22.700 10.711 7.402 1.00 70.88 170 ARG A CA 1
ATOM 1265 C C . ARG A 1 170 ? 22.424 11.081 8.856 1.00 70.88 170 ARG A C 1
ATOM 1267 O O . ARG A 1 170 ? 23.080 10.559 9.753 1.00 70.88 170 ARG A O 1
ATOM 1274 N N . SER A 1 171 ? 21.473 11.981 9.092 1.00 66.44 171 SER A N 1
ATOM 1275 C CA . SER A 1 171 ? 21.084 12.409 10.439 1.00 66.44 171 SER A CA 1
ATOM 1276 C C . SER A 1 171 ? 19.998 11.522 11.059 1.00 66.44 171 SER A C 1
ATOM 1278 O O . SER A 1 171 ? 19.622 11.756 12.204 1.00 66.44 171 SER A O 1
ATOM 1280 N N . GLY A 1 172 ? 19.489 10.518 10.330 1.00 73.12 172 GLY A N 1
ATOM 1281 C CA . GLY A 1 172 ? 18.417 9.631 10.790 1.00 73.12 172 GLY A CA 1
ATOM 1282 C C . GLY A 1 172 ? 17.078 10.338 11.018 1.00 73.12 172 GLY A C 1
ATOM 1283 O O . GLY A 1 172 ? 16.253 9.844 11.783 1.00 73.12 172 GLY A O 1
ATOM 1284 N N . ILE A 1 173 ? 16.868 11.505 10.400 1.00 78.12 173 ILE A N 1
ATOM 1285 C CA . ILE A 1 173 ? 15.651 12.303 10.563 1.00 78.12 173 ILE A CA 1
ATOM 1286 C C . ILE A 1 173 ? 14.635 11.861 9.510 1.00 78.12 173 ILE A C 1
ATOM 1288 O O . ILE A 1 173 ? 14.805 12.135 8.323 1.00 78.12 173 ILE A O 1
ATOM 1292 N N . GLN A 1 174 ? 13.553 11.216 9.948 1.00 82.44 174 GLN A N 1
ATOM 1293 C CA . GLN A 1 174 ? 12.408 10.920 9.092 1.00 82.44 174 GLN A CA 1
ATOM 1294 C C . GLN A 1 174 ? 11.427 12.095 9.127 1.00 82.44 174 GLN A C 1
ATOM 1296 O O . GLN A 1 174 ? 10.864 12.419 10.171 1.00 82.44 174 GLN A O 1
ATOM 1301 N N . VAL A 1 175 ? 11.218 12.744 7.982 1.00 86.00 175 VAL A N 1
ATOM 1302 C CA . VAL A 1 175 ? 10.310 13.891 7.886 1.00 86.00 175 VAL A CA 1
ATOM 1303 C C . VAL A 1 175 ? 8.871 13.402 7.743 1.00 86.00 175 VAL A C 1
ATOM 1305 O O . VAL A 1 175 ? 8.506 12.800 6.737 1.00 86.00 175 VAL A O 1
ATOM 1308 N N . HIS A 1 176 ? 8.047 13.687 8.749 1.00 88.31 176 HIS A N 1
ATOM 1309 C CA . HIS A 1 176 ? 6.627 13.344 8.751 1.00 88.31 176 HIS A CA 1
ATOM 1310 C C . HIS A 1 176 ? 5.810 14.320 7.896 1.00 88.31 176 HIS A C 1
ATOM 1312 O O . HIS A 1 176 ? 4.963 13.910 7.100 1.00 88.31 176 HIS A O 1
ATOM 1318 N N . GLY A 1 177 ? 6.102 15.616 8.035 1.00 91.44 177 GLY A N 1
ATOM 1319 C CA . GLY A 1 177 ? 5.426 16.682 7.308 1.00 91.44 177 GLY A CA 1
ATOM 1320 C C . GLY A 1 177 ? 6.389 17.697 6.708 1.00 91.44 177 GLY A C 1
ATOM 1321 O O . GLY A 1 177 ? 7.442 17.992 7.270 1.00 91.44 177 GLY A O 1
ATOM 1322 N N . PHE A 1 178 ? 6.031 18.227 5.544 1.00 92.38 178 PHE A N 1
ATOM 1323 C CA . PHE A 1 178 ? 6.850 19.151 4.778 1.00 92.38 178 PHE A CA 1
ATOM 1324 C C . PHE A 1 178 ? 6.040 20.368 4.328 1.00 92.38 178 PHE A C 1
ATOM 1326 O O . PHE A 1 178 ? 5.090 20.238 3.557 1.00 92.38 178 PHE A O 1
ATOM 1333 N N . ILE A 1 179 ? 6.442 21.558 4.783 1.00 92.50 179 ILE A N 1
ATOM 1334 C CA . ILE A 1 179 ? 5.889 22.840 4.342 1.00 92.50 179 ILE A CA 1
ATOM 1335 C C . ILE A 1 179 ? 6.916 23.553 3.463 1.00 92.50 179 ILE A C 1
ATOM 1337 O O . ILE A 1 179 ? 7.973 23.998 3.920 1.00 92.50 179 ILE A O 1
ATOM 1341 N N . HIS A 1 180 ? 6.589 23.689 2.184 1.00 90.75 180 HIS A N 1
ATOM 1342 C CA . HIS A 1 180 ? 7.440 24.340 1.206 1.00 90.75 180 HIS A CA 1
ATOM 1343 C C . HIS A 1 180 ? 7.097 25.833 1.069 1.00 90.75 180 HIS A C 1
ATOM 1345 O O . HIS A 1 180 ? 6.302 26.224 0.213 1.00 90.75 180 HIS A O 1
ATOM 1351 N N . GLY A 1 181 ? 7.690 26.666 1.933 1.00 84.38 181 GLY A N 1
ATOM 1352 C CA . GLY A 1 181 ? 7.587 28.132 1.896 1.00 84.38 181 GLY A CA 1
ATOM 1353 C C . GLY A 1 181 ? 8.616 28.856 1.016 1.00 84.38 181 GLY A C 1
ATOM 1354 O O . GLY A 1 181 ? 8.386 29.998 0.643 1.00 84.38 181 GLY A O 1
ATOM 1355 N N . ALA A 1 182 ? 9.717 28.213 0.610 1.00 71.00 182 ALA A N 1
ATOM 1356 C CA . ALA A 1 182 ? 10.802 28.863 -0.137 1.00 71.00 182 ALA A CA 1
ATOM 1357 C C . ALA A 1 182 ? 10.387 29.371 -1.531 1.00 71.00 182 ALA A C 1
ATOM 1359 O O . ALA A 1 182 ? 11.013 30.278 -2.078 1.00 71.00 182 ALA A O 1
ATOM 1360 N N . ALA A 1 183 ? 9.305 28.831 -2.095 1.00 67.62 183 ALA A N 1
ATOM 1361 C CA . ALA A 1 183 ? 8.728 29.295 -3.352 1.00 67.62 183 ALA A CA 1
ATOM 1362 C C . ALA A 1 183 ? 8.275 30.766 -3.328 1.00 67.62 183 ALA A C 1
ATOM 1364 O O . ALA A 1 183 ? 8.195 31.400 -4.383 1.00 67.62 183 ALA A O 1
ATOM 1365 N N . LEU A 1 184 ? 8.014 31.318 -2.139 1.00 70.81 184 LEU A N 1
ATOM 1366 C CA . LEU A 1 184 ? 7.652 32.720 -1.946 1.00 70.81 184 LEU A CA 1
ATOM 1367 C C . LEU A 1 184 ? 8.819 33.675 -2.265 1.00 70.81 184 LEU A C 1
ATOM 1369 O O . LEU A 1 184 ? 8.580 34.757 -2.794 1.00 70.81 184 LEU A O 1
ATOM 1373 N N . ALA A 1 185 ? 10.071 33.249 -2.050 1.00 63.59 185 ALA A N 1
ATOM 1374 C CA . ALA A 1 185 ? 11.275 34.021 -2.390 1.00 63.59 185 ALA A CA 1
ATOM 1375 C C . ALA A 1 185 ? 11.697 33.895 -3.866 1.00 63.59 185 ALA A C 1
ATOM 1377 O O . ALA A 1 185 ? 12.359 34.782 -4.399 1.00 63.59 185 ALA A O 1
ATOM 1378 N N . LEU A 1 186 ? 11.313 32.811 -4.551 1.00 59.53 186 LEU A N 1
ATOM 1379 C CA . LEU A 1 186 ? 11.705 32.540 -5.946 1.00 59.53 186 LEU A CA 1
ATOM 1380 C C . LEU A 1 186 ? 10.978 33.422 -6.981 1.00 59.53 186 LEU A C 1
ATOM 1382 O O . LEU A 1 186 ? 11.265 33.334 -8.172 1.00 59.53 186 LEU A O 1
ATOM 1386 N N . ALA A 1 187 ? 10.052 34.282 -6.549 1.00 53.97 187 ALA A N 1
ATOM 1387 C CA . ALA A 1 187 ? 9.280 35.164 -7.423 1.00 53.97 187 ALA A CA 1
ATOM 1388 C C . ALA A 1 187 ? 10.092 36.313 -8.055 1.00 53.97 187 ALA A C 1
ATOM 1390 O O . ALA A 1 187 ? 9.714 36.806 -9.116 1.00 53.97 187 ALA A O 1
ATOM 1391 N N . ASP A 1 188 ? 11.206 36.721 -7.436 1.00 45.66 188 ASP A N 1
ATOM 1392 C CA . ASP A 1 188 ? 12.024 37.860 -7.886 1.00 45.66 188 ASP A CA 1
ATOM 1393 C C . ASP A 1 188 ? 13.299 37.440 -8.657 1.00 45.66 188 ASP A C 1
ATOM 1395 O O . ASP A 1 188 ? 14.039 38.294 -9.150 1.00 45.66 188 ASP A O 1
ATOM 1399 N N . ALA A 1 189 ? 13.563 36.134 -8.811 1.00 47.81 189 ALA A N 1
ATOM 1400 C CA . ALA A 1 189 ? 14.729 35.633 -9.538 1.00 47.81 189 ALA A CA 1
ATOM 1401 C C . ALA A 1 189 ? 14.514 35.758 -11.058 1.00 47.81 189 ALA A C 1
ATOM 1403 O O . ALA A 1 189 ? 13.737 35.023 -11.667 1.00 47.81 189 ALA A O 1
ATOM 1404 N N . ALA A 1 190 ? 15.220 36.702 -11.684 1.00 43.56 190 ALA A N 1
ATOM 1405 C CA . ALA A 1 190 ? 15.094 37.028 -13.106 1.00 43.56 190 ALA A CA 1
ATOM 1406 C C . ALA A 1 190 ? 15.451 35.868 -14.069 1.00 43.56 190 ALA A C 1
ATOM 1408 O O . ALA A 1 190 ? 15.101 35.941 -15.250 1.00 43.56 190 ALA A O 1
ATOM 1409 N N . ASP A 1 191 ? 16.058 34.786 -13.568 1.00 48.62 191 ASP A N 1
ATOM 1410 C CA . ASP A 1 191 ? 16.488 33.619 -14.337 1.00 48.62 191 ASP A CA 1
ATOM 1411 C C . ASP A 1 191 ? 15.880 32.307 -13.801 1.00 48.62 191 ASP A C 1
ATOM 1413 O O . ASP A 1 191 ? 16.395 31.667 -12.894 1.00 48.62 191 ASP A O 1
ATOM 1417 N N . PHE A 1 192 ? 14.756 31.913 -14.405 1.00 50.53 192 PHE A N 1
ATOM 1418 C CA . PHE A 1 192 ? 14.299 30.543 -14.703 1.00 50.53 192 PHE A CA 1
ATOM 1419 C C . PHE A 1 192 ? 14.421 29.388 -13.684 1.00 50.53 192 PHE A C 1
ATOM 1421 O O . PHE A 1 192 ? 14.266 28.242 -14.100 1.00 50.53 192 PHE A O 1
ATOM 1428 N N . VAL A 1 193 ? 14.599 29.606 -12.381 1.00 61.56 193 VAL A N 1
ATOM 1429 C CA . VAL A 1 193 ? 14.421 28.508 -11.413 1.00 61.56 193 VAL A CA 1
ATOM 1430 C C . VAL A 1 193 ? 12.927 28.309 -11.176 1.00 61.56 193 VAL A C 1
ATOM 1432 O O . VAL A 1 193 ? 12.286 29.038 -10.422 1.00 61.56 193 VAL A O 1
ATOM 1435 N N . ASN A 1 194 ? 12.348 27.329 -11.865 1.00 74.31 194 ASN A N 1
ATOM 1436 C CA . ASN A 1 194 ? 10.963 26.942 -11.647 1.00 74.31 194 ASN A CA 1
ATOM 1437 C C . ASN A 1 194 ? 10.810 26.376 -10.218 1.00 74.31 194 ASN A C 1
ATOM 1439 O O . ASN A 1 194 ? 11.587 25.492 -9.856 1.00 74.31 194 ASN A O 1
ATOM 1443 N N . PRO A 1 195 ? 9.820 26.812 -9.413 1.00 83.31 195 PRO A N 1
ATOM 1444 C CA . PRO A 1 195 ? 9.603 26.272 -8.068 1.00 83.31 195 PRO A CA 1
ATOM 1445 C C . PRO A 1 195 ? 9.493 24.737 -8.018 1.00 83.31 195 PRO A C 1
ATOM 1447 O O . PRO A 1 195 ? 9.920 24.113 -7.046 1.00 83.31 195 PRO A O 1
ATOM 1450 N N . VAL A 1 196 ? 8.990 24.109 -9.087 1.00 86.31 196 VAL A N 1
ATOM 1451 C CA . VAL A 1 196 ? 8.927 22.645 -9.214 1.00 86.31 196 VAL A CA 1
ATOM 1452 C C . VAL A 1 196 ? 10.314 22.000 -9.256 1.00 86.31 196 VAL A C 1
ATOM 1454 O O . VAL A 1 196 ? 10.472 20.902 -8.738 1.00 86.31 196 VAL A O 1
ATOM 1457 N N . GLU A 1 197 ? 11.340 22.661 -9.799 1.00 82.25 197 GLU A N 1
ATOM 1458 C CA . GLU A 1 197 ? 12.705 22.110 -9.823 1.00 82.25 197 GLU A CA 1
ATOM 1459 C C . GLU A 1 197 ? 13.322 21.992 -8.426 1.00 82.25 197 GLU A C 1
ATOM 1461 O O . GLU A 1 197 ? 14.211 21.169 -8.215 1.00 82.25 197 GLU A O 1
ATOM 1466 N N . VAL A 1 198 ? 12.826 22.782 -7.470 1.00 79.56 198 VAL A N 1
ATOM 1467 C CA . VAL A 1 198 ? 13.214 22.696 -6.059 1.00 79.56 198 VAL A CA 1
ATOM 1468 C C . VAL A 1 198 ? 12.351 21.671 -5.325 1.00 79.56 198 VAL A C 1
ATOM 1470 O O . VAL A 1 198 ? 12.872 20.847 -4.576 1.00 79.56 198 VAL A O 1
ATOM 1473 N N . LEU A 1 199 ? 11.033 21.691 -5.551 1.00 87.19 199 LEU A N 1
ATOM 1474 C CA . LEU A 1 199 ? 10.102 20.782 -4.883 1.00 87.19 199 LEU A CA 1
ATOM 1475 C C . LEU A 1 199 ? 10.296 19.321 -5.307 1.00 87.19 199 LEU A C 1
ATOM 1477 O O . LEU A 1 199 ? 10.238 18.432 -4.459 1.00 87.19 199 LEU A O 1
ATOM 1481 N N . HIS A 1 200 ? 10.483 19.064 -6.602 1.00 90.25 200 HIS A N 1
ATOM 1482 C CA . HIS A 1 200 ? 10.396 17.721 -7.168 1.00 90.25 200 HIS A CA 1
ATOM 1483 C C . HIS A 1 200 ? 11.381 16.733 -6.525 1.00 90.25 200 HIS A C 1
ATOM 1485 O O . HIS A 1 200 ? 10.925 15.698 -6.041 1.00 90.25 200 HIS A O 1
ATOM 1491 N N . PRO A 1 201 ? 12.685 17.039 -6.395 1.00 84.12 201 PRO A N 1
ATOM 1492 C CA . PRO A 1 201 ? 13.626 16.072 -5.828 1.00 84.12 201 PRO A CA 1
ATOM 1493 C C . PRO A 1 201 ? 13.423 15.850 -4.323 1.00 84.12 201 PRO A C 1
ATOM 1495 O O . PRO A 1 201 ? 13.666 14.750 -3.827 1.00 84.12 201 PRO A O 1
ATOM 1498 N N . LEU A 1 202 ? 12.921 16.859 -3.599 1.00 84.25 202 LEU A N 1
ATOM 1499 C CA . LEU A 1 202 ? 12.532 16.717 -2.193 1.00 84.25 202 LEU A CA 1
ATOM 1500 C C . LEU A 1 202 ? 11.303 15.813 -2.058 1.00 84.25 202 LEU A C 1
ATOM 1502 O O . LEU A 1 202 ? 11.310 14.881 -1.259 1.00 84.25 202 LEU A O 1
ATOM 1506 N N . ALA A 1 203 ? 10.272 16.041 -2.873 1.00 88.88 203 ALA A N 1
ATOM 1507 C CA . ALA A 1 203 ? 9.066 15.221 -2.886 1.00 88.88 203 ALA A CA 1
ATOM 1508 C C . ALA A 1 203 ? 9.359 13.764 -3.294 1.00 88.88 203 ALA A C 1
ATOM 1510 O O . ALA A 1 203 ? 8.830 12.849 -2.666 1.00 88.88 203 ALA A O 1
ATOM 1511 N N . ALA A 1 204 ? 10.226 13.554 -4.292 1.00 87.81 204 ALA A N 1
ATOM 1512 C CA . ALA A 1 204 ? 10.625 12.237 -4.791 1.00 87.81 204 ALA A CA 1
ATOM 1513 C C . ALA A 1 204 ? 11.384 11.403 -3.750 1.00 87.81 204 ALA A C 1
ATOM 1515 O O . ALA A 1 204 ? 11.136 10.204 -3.622 1.00 87.81 204 ALA A O 1
ATOM 1516 N N . ARG A 1 205 ? 12.283 12.036 -2.984 1.00 82.88 205 ARG A N 1
ATOM 1517 C CA . ARG A 1 205 ? 13.151 11.345 -2.017 1.00 82.88 205 ARG A CA 1
ATOM 1518 C C . ARG A 1 205 ? 12.558 11.247 -0.614 1.00 82.88 205 ARG A C 1
ATOM 1520 O O . ARG A 1 205 ? 12.703 10.216 0.026 1.00 82.88 205 ARG A O 1
ATOM 1527 N N . MET A 1 206 ? 11.920 12.308 -0.116 1.00 84.94 206 MET A N 1
ATOM 1528 C CA . MET A 1 206 ? 11.455 12.360 1.277 1.00 84.94 206 MET A CA 1
ATOM 1529 C C . MET A 1 206 ? 10.091 11.704 1.485 1.00 84.94 206 MET A C 1
ATOM 1531 O O . MET A 1 206 ? 9.805 11.267 2.594 1.00 84.94 206 MET A O 1
ATOM 1535 N N . GLN A 1 207 ? 9.239 11.714 0.454 1.00 88.44 207 GLN A N 1
ATOM 1536 C CA . GLN A 1 207 ? 7.874 11.178 0.475 1.00 88.44 207 GLN A CA 1
ATOM 1537 C C . GLN A 1 207 ? 7.112 11.443 1.799 1.00 88.44 207 GLN A C 1
ATOM 1539 O O . GLN A 1 207 ? 6.578 10.519 2.412 1.00 88.44 207 GLN A O 1
ATOM 1544 N N . PRO A 1 208 ? 7.022 12.703 2.273 1.00 89.31 208 PRO A N 1
ATOM 1545 C CA . PRO A 1 208 ? 6.405 13.007 3.565 1.00 89.31 208 PRO A CA 1
ATOM 1546 C C . PRO A 1 208 ? 4.898 12.727 3.522 1.00 89.31 208 PRO A C 1
ATOM 1548 O O . PRO A 1 208 ? 4.281 12.929 2.472 1.00 89.31 208 PRO A O 1
ATOM 1551 N N . LYS A 1 209 ? 4.303 12.298 4.645 1.00 86.00 209 LYS A N 1
ATOM 1552 C CA . LYS A 1 209 ? 2.851 12.039 4.769 1.00 86.00 209 LYS A CA 1
ATOM 1553 C C . LYS A 1 209 ? 2.032 13.323 4.581 1.00 86.00 209 LYS A C 1
ATOM 1555 O O . LYS A 1 209 ? 0.929 13.290 4.036 1.00 86.00 209 LYS A O 1
ATOM 1560 N N . TYR A 1 210 ? 2.596 14.464 4.988 1.00 89.25 210 TYR A N 1
ATOM 1561 C CA . TYR A 1 210 ? 2.024 15.795 4.775 1.00 89.25 210 TYR A CA 1
ATOM 1562 C C . TYR A 1 210 ? 2.936 16.603 3.862 1.00 89.25 210 TYR A C 1
ATOM 1564 O O . TYR A 1 210 ? 4.117 16.772 4.158 1.00 89.25 210 TYR A O 1
ATOM 1572 N N . LEU A 1 211 ? 2.393 17.136 2.772 1.00 93.19 211 LEU A N 1
ATOM 1573 C CA . LEU A 1 211 ? 3.111 18.039 1.879 1.00 93.19 211 LEU A CA 1
ATOM 1574 C C . LEU A 1 211 ? 2.235 19.252 1.573 1.00 93.19 211 LEU A C 1
ATOM 1576 O O . LEU A 1 211 ? 1.211 19.140 0.901 1.00 93.19 211 LEU A O 1
ATOM 1580 N N . VAL A 1 212 ? 2.655 20.416 2.063 1.00 93.69 212 VAL A N 1
ATOM 1581 C CA . VAL A 1 212 ? 1.957 21.689 1.869 1.00 93.69 212 VAL A CA 1
ATOM 1582 C C . VAL A 1 212 ? 2.873 22.642 1.120 1.00 93.69 212 VAL A C 1
ATOM 1584 O O . VAL A 1 212 ? 3.948 22.983 1.609 1.00 93.69 212 VAL A O 1
ATOM 1587 N N . THR A 1 213 ? 2.466 23.098 -0.060 1.00 94.50 213 THR A N 1
ATOM 1588 C CA . THR A 1 213 ? 3.177 24.168 -0.775 1.00 94.50 213 THR A CA 1
ATOM 1589 C C . THR A 1 213 ? 2.485 25.502 -0.532 1.00 94.50 213 THR A C 1
ATOM 1591 O O . THR A 1 213 ? 1.256 25.573 -0.496 1.00 94.50 213 THR A O 1
ATOM 1594 N N . LEU A 1 214 ? 3.269 26.564 -0.332 1.00 93.12 214 LEU A N 1
ATOM 1595 C CA . LEU A 1 214 ? 2.741 27.912 -0.129 1.00 93.12 214 LEU A CA 1
ATOM 1596 C C . LEU A 1 214 ? 2.932 28.743 -1.396 1.00 93.12 214 LEU A C 1
ATOM 1598 O O . LEU A 1 214 ? 4.008 28.747 -1.996 1.00 93.12 214 LEU A O 1
ATOM 1602 N N . THR A 1 215 ? 1.884 29.461 -1.785 1.00 92.56 215 THR A N 1
ATOM 1603 C CA . THR A 1 215 ? 1.881 30.395 -2.914 1.00 92.56 215 THR A CA 1
ATOM 1604 C C . THR A 1 215 ? 1.298 31.739 -2.475 1.00 92.56 215 THR A C 1
ATOM 1606 O O . THR A 1 215 ? 0.599 31.823 -1.471 1.00 92.56 215 THR A O 1
ATOM 1609 N N . ALA A 1 216 ? 1.638 32.803 -3.194 1.00 90.94 216 ALA A N 1
ATOM 1610 C CA . ALA A 1 216 ? 1.322 34.196 -2.895 1.00 90.94 216 ALA A CA 1
ATOM 1611 C C . ALA A 1 216 ? 0.643 34.876 -4.097 1.00 90.94 216 ALA A C 1
ATOM 1613 O O . ALA A 1 216 ? 0.958 36.009 -4.466 1.00 90.94 216 ALA A O 1
ATOM 1614 N N . MET A 1 217 ? -0.270 34.180 -4.769 1.00 91.12 217 MET A N 1
ATOM 1615 C CA . MET A 1 217 ? -0.981 34.681 -5.948 1.00 91.12 217 MET A CA 1
ATOM 1616 C C . MET A 1 217 ? -2.122 35.648 -5.590 1.00 91.12 217 MET A C 1
ATOM 1618 O O . MET A 1 217 ? -2.707 36.258 -6.488 1.00 91.12 217 MET A O 1
ATOM 1622 N N . GLY A 1 218 ? -2.387 35.860 -4.297 1.00 89.31 218 GLY A N 1
ATOM 1623 C CA . GLY A 1 218 ? -3.351 36.837 -3.786 1.00 89.31 218 GLY A CA 1
ATOM 1624 C C . GLY A 1 218 ? -4.506 36.233 -2.990 1.00 89.31 218 GLY A C 1
ATOM 1625 O O . GLY A 1 218 ? -5.515 36.906 -2.815 1.00 89.31 218 GLY A O 1
ATOM 1626 N N . GLY A 1 219 ? -4.404 34.976 -2.550 1.00 90.56 219 GLY A N 1
ATOM 1627 C CA . GLY A 1 219 ? -5.383 34.356 -1.6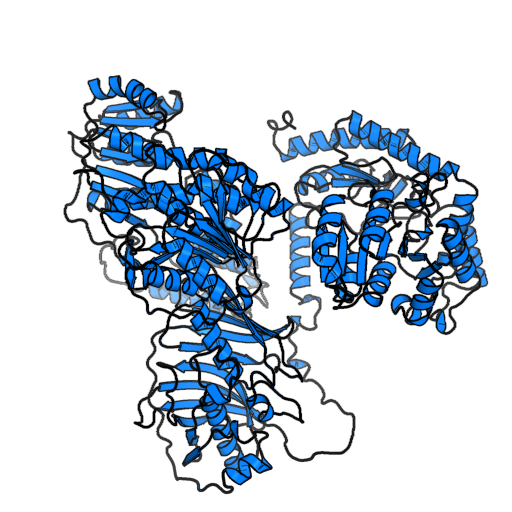50 1.00 90.56 219 GLY A CA 1
ATOM 1628 C C . GLY A 1 219 ? -6.652 33.833 -2.324 1.00 90.56 219 GLY A C 1
ATOM 1629 O O . GLY A 1 219 ? -7.490 33.207 -1.679 1.00 90.56 219 GLY A O 1
ATOM 1630 N N . ARG A 1 220 ? -6.801 34.061 -3.631 1.00 91.62 220 ARG A N 1
ATOM 1631 C CA . ARG A 1 220 ? -7.964 33.652 -4.440 1.00 91.62 220 ARG A CA 1
ATOM 1632 C C . ARG A 1 220 ? -7.601 32.619 -5.485 1.00 91.62 220 ARG A C 1
ATOM 1634 O O . ARG A 1 220 ? -8.091 32.631 -6.617 1.00 91.62 220 ARG A O 1
ATOM 1641 N N . LEU A 1 221 ? -6.689 31.741 -5.092 1.00 91.38 221 LEU A N 1
ATOM 1642 C CA . LEU A 1 221 ? -6.153 30.635 -5.864 1.00 91.38 221 LEU A CA 1
ATOM 1643 C C . LEU A 1 221 ? -5.400 31.059 -7.120 1.00 91.38 221 LEU A C 1
ATOM 1645 O O . LEU A 1 221 ? -4.933 30.181 -7.820 1.00 91.38 221 LEU A O 1
ATOM 1649 N N . GLY A 1 222 ? -5.307 32.352 -7.451 1.00 88.38 222 GLY A N 1
ATOM 1650 C CA . GLY A 1 222 ? -4.907 32.866 -8.766 1.00 88.38 222 GLY A CA 1
ATOM 1651 C C . GLY A 1 222 ? -5.995 32.761 -9.848 1.00 88.38 222 GLY A C 1
ATOM 1652 O O . GLY A 1 222 ? -5.668 32.709 -11.034 1.00 88.38 222 GLY A O 1
ATOM 1653 N N . LEU A 1 223 ? -7.269 32.577 -9.473 1.00 88.75 223 LEU A N 1
ATOM 1654 C CA . LEU A 1 223 ? -8.397 32.450 -10.417 1.00 88.75 223 LEU A CA 1
ATOM 1655 C C . LEU A 1 223 ? -9.015 33.809 -10.777 1.00 88.75 223 LEU A C 1
ATOM 1657 O O . LEU A 1 223 ? -9.815 33.908 -11.705 1.00 88.75 223 LEU A O 1
ATOM 1661 N N . GLU A 1 224 ? -8.613 34.862 -10.068 1.00 85.69 224 GLU A N 1
ATOM 1662 C CA . GLU A 1 224 ? -8.991 36.245 -10.327 1.00 85.69 224 GLU A CA 1
ATOM 1663 C C . GLU A 1 224 ? -7.757 37.061 -10.727 1.00 85.69 224 GLU A C 1
ATOM 1665 O O . GLU A 1 224 ? -6.640 36.827 -10.257 1.00 85.69 224 GLU A O 1
ATOM 1670 N N . ARG A 1 225 ? -7.948 38.034 -11.621 1.00 84.44 225 ARG A N 1
ATOM 1671 C CA . ARG A 1 225 ? -6.857 38.887 -12.096 1.00 84.44 225 ARG A CA 1
ATOM 1672 C C . ARG A 1 225 ? -6.417 39.837 -10.983 1.00 84.44 225 ARG A C 1
ATOM 1674 O O . ARG A 1 225 ? -7.221 40.620 -10.488 1.00 84.44 225 ARG A O 1
ATOM 1681 N N . GLY A 1 226 ? -5.125 39.833 -10.662 1.00 85.12 226 GLY A N 1
ATOM 1682 C CA . GLY A 1 226 ? -4.549 40.722 -9.656 1.00 85.12 226 GLY A CA 1
ATOM 1683 C C . GLY A 1 226 ? -3.040 40.934 -9.825 1.00 85.12 226 GLY A C 1
ATOM 1684 O O . GLY A 1 226 ? -2.382 40.163 -10.529 1.00 85.12 226 GLY A O 1
ATOM 1685 N N . PRO A 1 227 ? -2.475 41.978 -9.192 1.00 83.88 227 PRO A N 1
ATOM 1686 C CA . PRO A 1 227 ? -1.047 42.291 -9.282 1.00 83.88 227 PRO A CA 1
ATOM 1687 C C . PRO A 1 227 ? -0.160 41.193 -8.674 1.00 83.88 227 PRO A C 1
ATOM 1689 O O . PRO A 1 227 ? 0.909 40.910 -9.211 1.00 83.88 227 PRO A O 1
ATOM 1692 N N . ASN A 1 228 ? -0.629 40.528 -7.612 1.00 87.62 228 ASN A N 1
ATOM 1693 C CA . ASN A 1 228 ? 0.084 39.424 -6.964 1.00 87.62 228 ASN A CA 1
ATOM 1694 C C . ASN A 1 228 ? 0.223 38.217 -7.901 1.00 87.62 228 ASN A C 1
ATOM 1696 O O . ASN A 1 228 ? 1.327 37.716 -8.091 1.00 87.62 228 ASN A O 1
ATOM 1700 N N . LEU A 1 229 ? -0.861 37.818 -8.575 1.00 88.75 229 LEU A N 1
ATOM 1701 C CA . LEU A 1 229 ? -0.827 36.764 -9.591 1.00 88.75 229 LEU A CA 1
ATOM 1702 C C . LEU A 1 229 ? 0.176 37.076 -10.712 1.00 88.75 229 LEU A C 1
ATOM 1704 O O . LEU A 1 229 ? 0.949 36.208 -11.097 1.00 88.75 229 LEU A O 1
ATOM 1708 N N . ALA A 1 230 ? 0.192 38.311 -11.224 1.00 85.19 230 ALA A N 1
ATOM 1709 C CA . ALA A 1 230 ? 1.104 38.700 -12.300 1.00 85.19 230 ALA A CA 1
ATOM 1710 C C . ALA A 1 230 ? 2.585 38.613 -11.893 1.00 85.19 230 ALA A C 1
ATOM 1712 O O . ALA A 1 230 ? 3.413 38.194 -12.701 1.00 85.19 230 ALA A O 1
ATOM 1713 N N . ARG A 1 231 ? 2.911 38.977 -10.646 1.00 84.25 231 ARG A N 1
ATOM 1714 C CA . ARG A 1 231 ? 4.269 38.860 -10.095 1.00 84.25 231 ARG A CA 1
ATOM 1715 C C . ARG A 1 231 ? 4.655 37.405 -9.823 1.00 84.25 231 ARG A C 1
ATOM 1717 O O . ARG A 1 231 ? 5.776 37.009 -10.111 1.00 84.25 231 ARG A O 1
ATOM 1724 N N . ASN A 1 232 ? 3.713 36.608 -9.321 1.00 85.50 232 ASN A N 1
ATOM 1725 C CA . ASN A 1 232 ? 3.979 35.289 -8.744 1.00 85.50 232 ASN A CA 1
ATOM 1726 C C . ASN A 1 232 ? 3.487 34.120 -9.612 1.00 85.50 232 ASN A C 1
ATOM 1728 O O . ASN A 1 232 ? 3.375 32.998 -9.126 1.00 85.50 232 ASN A O 1
ATOM 1732 N N . VAL A 1 233 ? 3.206 34.345 -10.901 1.00 86.94 233 VAL A N 1
ATOM 1733 C CA . VAL A 1 233 ? 2.554 33.362 -11.789 1.00 86.94 233 VAL A CA 1
ATOM 1734 C C . VAL A 1 233 ? 3.270 32.007 -11.848 1.00 86.94 233 VAL A C 1
ATOM 1736 O O . VAL A 1 233 ? 2.624 30.972 -11.981 1.00 86.94 233 VAL A O 1
ATOM 1739 N N . LEU A 1 234 ? 4.600 31.982 -11.697 1.00 85.38 234 LEU A N 1
ATOM 1740 C CA . LEU A 1 234 ? 5.379 30.741 -11.687 1.00 85.38 234 LEU A CA 1
ATOM 1741 C C . LEU A 1 234 ? 5.017 29.819 -10.518 1.00 85.38 234 LEU A C 1
ATOM 1743 O O . LEU A 1 234 ? 5.165 28.607 -10.646 1.00 85.38 234 LEU A O 1
ATOM 1747 N N . GLN A 1 235 ? 4.497 30.349 -9.411 1.00 89.38 235 GLN A N 1
ATOM 1748 C CA . GLN A 1 235 ? 4.059 29.547 -8.269 1.00 89.38 235 GLN A CA 1
ATOM 1749 C C . GLN A 1 235 ? 2.833 28.682 -8.593 1.00 89.38 235 GLN A C 1
ATOM 1751 O O . GLN A 1 235 ? 2.645 27.648 -7.957 1.00 89.38 235 GLN A O 1
ATOM 1756 N N . ALA A 1 236 ? 2.066 29.012 -9.640 1.00 90.62 236 ALA A N 1
ATOM 1757 C CA . ALA A 1 236 ? 0.968 28.176 -10.127 1.00 90.62 236 ALA A CA 1
ATOM 1758 C C . ALA A 1 236 ? 1.418 26.758 -10.514 1.00 90.62 236 ALA A C 1
ATOM 1760 O O . ALA A 1 236 ? 0.652 25.802 -10.420 1.00 90.62 236 ALA A O 1
ATOM 1761 N N . THR A 1 237 ? 2.684 26.601 -10.908 1.00 92.19 237 THR A N 1
ATOM 1762 C CA . THR A 1 237 ? 3.268 25.290 -11.215 1.00 92.19 237 THR A CA 1
ATOM 1763 C C . THR A 1 237 ? 3.230 24.345 -10.010 1.00 92.19 237 THR A C 1
ATOM 1765 O O . THR A 1 237 ? 2.981 23.155 -10.181 1.00 92.19 237 THR A O 1
ATOM 1768 N N . LEU A 1 238 ? 3.374 24.865 -8.784 1.00 93.00 238 LEU A N 1
ATOM 1769 C CA . LEU A 1 238 ? 3.272 24.075 -7.555 1.00 93.00 238 LEU A CA 1
ATOM 1770 C C . LEU A 1 238 ? 1.860 23.542 -7.351 1.00 93.00 238 LEU A C 1
ATOM 1772 O O . LEU A 1 238 ? 1.706 22.406 -6.922 1.00 93.00 238 LEU A O 1
ATOM 1776 N N . THR A 1 239 ? 0.844 24.335 -7.688 1.00 93.12 239 THR A N 1
ATOM 1777 C CA . THR A 1 239 ? -0.559 23.920 -7.636 1.00 93.12 239 THR A CA 1
ATOM 1778 C C . THR A 1 239 ? -0.831 22.741 -8.568 1.00 93.12 239 THR A C 1
ATOM 1780 O O . THR A 1 239 ? -1.425 21.752 -8.145 1.00 93.12 239 THR A O 1
ATOM 1783 N N . GLY A 1 240 ? -0.383 22.808 -9.824 1.00 93.44 240 GLY A N 1
ATOM 1784 C CA . GLY A 1 240 ? -0.538 21.690 -10.762 1.00 93.44 240 GLY A CA 1
ATOM 1785 C C . GLY A 1 240 ? 0.227 20.447 -10.296 1.00 93.44 240 GLY A C 1
ATOM 1786 O O . GLY A 1 240 ? -0.307 19.337 -10.310 1.00 93.44 240 GLY A O 1
ATOM 1787 N N . TYR A 1 241 ? 1.449 20.645 -9.792 1.00 95.00 241 TYR A N 1
ATOM 1788 C CA . TYR A 1 241 ? 2.298 19.575 -9.274 1.00 95.00 241 TYR A CA 1
ATOM 1789 C C . TYR A 1 241 ? 1.657 18.830 -8.095 1.00 95.00 241 TYR A C 1
ATOM 1791 O O . TYR A 1 241 ? 1.569 17.602 -8.110 1.00 95.00 241 TYR A O 1
ATOM 1799 N N . THR A 1 242 ? 1.183 19.552 -7.074 1.00 93.94 242 THR A N 1
ATOM 1800 C CA . THR A 1 242 ? 0.588 18.951 -5.870 1.00 93.94 242 THR A CA 1
ATOM 1801 C C . THR A 1 242 ? -0.724 18.239 -6.170 1.00 93.94 242 THR A C 1
ATOM 1803 O O . THR A 1 242 ? -0.951 17.169 -5.612 1.00 93.94 242 THR A O 1
ATOM 1806 N N . LYS A 1 243 ? -1.559 18.755 -7.083 1.00 91.75 243 LYS A N 1
ATOM 1807 C CA . LYS A 1 243 ? -2.793 18.079 -7.527 1.00 91.75 243 LYS A CA 1
ATOM 1808 C C . LYS A 1 243 ? -2.506 16.703 -8.128 1.00 91.75 243 LYS A C 1
ATOM 1810 O O . LYS A 1 243 ? -3.170 15.727 -7.783 1.00 91.75 243 LYS A O 1
ATOM 1815 N N . ALA A 1 244 ? -1.512 16.617 -9.010 1.00 91.88 244 ALA A N 1
ATOM 1816 C CA . ALA A 1 244 ? -1.085 15.357 -9.613 1.00 91.88 244 ALA A CA 1
ATOM 1817 C C . ALA A 1 244 ? -0.421 14.421 -8.592 1.00 91.88 244 ALA A C 1
ATOM 1819 O O . ALA A 1 244 ? -0.763 13.241 -8.536 1.00 91.88 244 ALA A O 1
ATOM 1820 N N . LEU A 1 245 ? 0.441 14.952 -7.718 1.00 92.69 245 LEU A N 1
ATOM 1821 C CA . LEU A 1 245 ? 1.087 14.167 -6.664 1.00 92.69 245 LEU A CA 1
ATOM 1822 C C . LEU A 1 245 ? 0.060 13.596 -5.676 1.00 92.69 245 LEU A C 1
ATOM 1824 O O . LEU A 1 245 ? 0.184 12.459 -5.235 1.00 92.69 245 LEU A O 1
ATOM 1828 N N . ALA A 1 246 ? -0.995 14.351 -5.369 1.00 87.50 246 ALA A N 1
ATOM 1829 C CA . ALA A 1 246 ? -2.087 13.888 -4.524 1.00 87.50 246 ALA A CA 1
ATOM 1830 C C . ALA A 1 246 ? -2.877 12.729 -5.168 1.00 87.50 246 ALA A C 1
ATOM 1832 O O . ALA A 1 246 ? -3.405 11.875 -4.457 1.00 87.50 246 ALA A O 1
ATOM 1833 N N . ARG A 1 247 ? -2.962 12.660 -6.504 1.00 84.06 247 ARG A N 1
ATOM 1834 C CA . ARG A 1 247 ? -3.537 11.494 -7.200 1.00 84.06 247 ARG A CA 1
ATOM 1835 C C . ARG A 1 247 ? -2.596 10.296 -7.234 1.00 84.06 247 ARG A C 1
ATOM 1837 O O . ARG A 1 247 ? -3.071 9.170 -7.214 1.00 84.06 247 ARG A O 1
ATOM 1844 N N . GLU A 1 248 ? -1.292 10.540 -7.285 1.00 86.31 248 GLU A N 1
ATOM 1845 C CA . GLU A 1 248 ? -0.274 9.490 -7.226 1.00 86.31 248 GLU A CA 1
ATOM 1846 C C . GLU A 1 248 ? -0.200 8.839 -5.835 1.00 86.31 248 GLU A C 1
ATOM 1848 O O . GLU A 1 248 ? -0.079 7.623 -5.727 1.00 86.31 248 GLU A O 1
ATOM 1853 N N . ARG A 1 249 ? -0.321 9.641 -4.771 1.00 85.50 249 ARG A N 1
ATOM 1854 C CA . ARG A 1 249 ? -0.182 9.215 -3.372 1.00 85.50 249 ARG A CA 1
ATOM 1855 C C . ARG A 1 249 ? -1.522 9.266 -2.637 1.00 85.50 249 ARG A C 1
ATOM 1857 O O . ARG A 1 249 ? -1.813 10.187 -1.870 1.00 85.50 249 ARG A O 1
ATOM 1864 N N . VAL A 1 250 ? -2.378 8.287 -2.927 1.00 73.56 250 VAL A N 1
ATOM 1865 C CA . VAL A 1 250 ? -3.701 8.151 -2.298 1.00 73.56 250 VAL A CA 1
ATOM 1866 C C . VAL A 1 250 ? -3.526 7.841 -0.804 1.00 73.56 250 VAL A C 1
ATOM 1868 O O . VAL A 1 250 ? -2.838 6.894 -0.449 1.00 73.56 250 VAL A O 1
ATOM 1871 N N . GLY A 1 251 ? -4.123 8.663 0.065 1.00 69.88 251 GLY A N 1
ATOM 1872 C CA . GLY A 1 251 ? -4.007 8.558 1.529 1.00 69.88 251 GLY A CA 1
ATOM 1873 C C . GLY A 1 251 ? -3.094 9.608 2.181 1.00 69.88 251 GLY A C 1
ATOM 1874 O O . GLY A 1 251 ? -3.269 9.914 3.360 1.00 69.88 251 GLY A O 1
ATOM 1875 N N . ASP A 1 252 ? -2.189 10.234 1.419 1.00 82.94 252 ASP A N 1
ATOM 1876 C CA . ASP A 1 252 ? -1.322 11.308 1.920 1.00 82.94 252 ASP A CA 1
ATOM 1877 C C . ASP A 1 252 ? -1.992 12.693 1.841 1.00 82.94 252 ASP A C 1
ATOM 1879 O O . ASP A 1 252 ? -2.793 12.992 0.943 1.00 82.94 252 ASP A O 1
ATOM 1883 N N . ARG A 1 253 ? -1.639 13.587 2.776 1.00 83.69 253 ARG A N 1
ATOM 1884 C CA . ARG A 1 253 ? -2.194 14.949 2.856 1.00 83.69 253 ARG A CA 1
ATOM 1885 C C . ARG A 1 253 ? -1.345 15.924 2.048 1.00 83.69 253 ARG A C 1
ATOM 1887 O O . ARG A 1 253 ? -0.442 16.576 2.568 1.00 83.69 253 ARG A O 1
ATOM 1894 N N . ILE A 1 254 ? -1.670 16.032 0.764 1.00 89.69 254 ILE A N 1
ATOM 1895 C CA . ILE A 1 254 ? -0.923 16.835 -0.211 1.00 89.69 254 ILE A CA 1
ATOM 1896 C C . ILE A 1 254 ? -1.807 17.969 -0.738 1.00 89.69 254 ILE A C 1
ATOM 1898 O O . ILE A 1 254 ? -2.862 17.696 -1.313 1.00 89.69 254 ILE A O 1
ATOM 1902 N N . ARG A 1 255 ? -1.397 19.231 -0.537 1.00 90.75 255 ARG A N 1
ATOM 1903 C CA . ARG A 1 255 ? -2.157 20.409 -0.998 1.00 90.75 255 ARG A CA 1
ATOM 1904 C C . ARG A 1 255 ? -1.294 21.644 -1.252 1.00 90.75 255 ARG A C 1
ATOM 1906 O O . ARG A 1 255 ? -0.175 21.752 -0.752 1.00 90.75 255 ARG A O 1
ATOM 1913 N N . THR A 1 256 ? -1.871 22.606 -1.962 1.00 94.38 256 THR A N 1
ATOM 1914 C CA . THR A 1 256 ? -1.346 23.971 -2.089 1.00 94.38 256 THR A CA 1
ATOM 1915 C C . THR A 1 256 ? -2.217 24.967 -1.331 1.00 94.38 256 THR A C 1
ATOM 1917 O O . THR A 1 256 ? -3.443 24.918 -1.433 1.00 94.38 256 THR A O 1
ATOM 1920 N N . LEU A 1 257 ? -1.583 25.899 -0.619 1.00 94.56 257 LEU A N 1
ATOM 1921 C CA . LEU A 1 257 ? -2.237 27.053 -0.005 1.00 94.56 257 LEU A CA 1
ATOM 1922 C C . LEU A 1 257 ? -1.839 28.328 -0.758 1.00 94.56 257 LEU A C 1
ATOM 1924 O O . LEU A 1 257 ? -0.657 28.670 -0.825 1.00 94.56 257 LEU A O 1
ATOM 1928 N N . ASP A 1 258 ? -2.815 29.025 -1.334 1.00 94.44 258 ASP A N 1
ATOM 1929 C CA . ASP A 1 258 ? -2.635 30.362 -1.902 1.00 94.44 258 ASP A CA 1
ATOM 1930 C C . ASP A 1 258 ? -2.967 31.426 -0.863 1.00 94.44 258 ASP A C 1
ATOM 1932 O O . ASP A 1 258 ? -4.053 31.437 -0.290 1.00 94.44 258 ASP A O 1
ATOM 1936 N N . LEU A 1 259 ? -2.025 32.321 -0.611 1.00 93.06 259 LEU A N 1
ATOM 1937 C CA . LEU A 1 259 ? -2.062 33.277 0.482 1.00 93.06 259 LEU A CA 1
ATOM 1938 C C . LEU A 1 259 ? -2.079 34.699 -0.083 1.00 93.06 259 LEU A C 1
ATOM 1940 O O . LEU A 1 259 ? -1.417 34.993 -1.081 1.00 93.06 259 LEU A O 1
ATOM 1944 N N . ASP A 1 260 ? -2.823 35.598 0.554 1.00 90.81 260 ASP A N 1
ATOM 1945 C CA . ASP A 1 260 ? -2.715 37.029 0.292 1.00 90.81 260 ASP A CA 1
ATOM 1946 C C . ASP A 1 260 ? -1.512 37.613 1.057 1.00 90.81 260 ASP A C 1
ATOM 1948 O O . ASP A 1 260 ? -1.536 37.645 2.294 1.00 90.81 260 ASP A O 1
ATOM 1952 N N . PRO A 1 261 ? -0.481 38.127 0.354 1.00 84.88 261 PRO A N 1
ATOM 1953 C CA . PRO A 1 261 ? 0.690 38.742 0.979 1.00 84.88 261 PRO A CA 1
ATOM 1954 C C . PRO A 1 261 ? 0.376 39.950 1.866 1.00 84.88 261 PRO A C 1
ATOM 1956 O O . PRO A 1 261 ? 1.231 40.364 2.643 1.00 84.88 261 PRO A O 1
ATOM 1959 N N . SER A 1 262 ? -0.815 40.546 1.740 1.00 86.31 262 SER A N 1
ATOM 1960 C CA . SER A 1 262 ? -1.237 41.678 2.570 1.00 86.31 262 SER A CA 1
ATOM 1961 C C . SER A 1 262 ? -1.686 41.277 3.982 1.00 86.31 262 SER A C 1
ATOM 1963 O O . SER A 1 262 ? -1.802 42.135 4.860 1.00 86.31 262 SER A O 1
ATOM 1965 N N . THR A 1 263 ? -1.923 39.983 4.223 1.00 88.38 263 THR A N 1
ATOM 1966 C CA . THR A 1 263 ? -2.369 39.481 5.528 1.00 88.38 263 THR A CA 1
ATOM 1967 C C . THR A 1 263 ? -1.209 39.393 6.522 1.00 88.38 263 THR A C 1
ATOM 1969 O O . THR A 1 263 ? -0.088 39.039 6.163 1.00 88.38 263 THR A O 1
ATOM 1972 N N . SER A 1 264 ? -1.486 39.662 7.804 1.00 90.94 264 SER A N 1
ATOM 1973 C CA . SER A 1 264 ? -0.510 39.509 8.888 1.00 90.94 264 SER A CA 1
ATOM 1974 C C . SER A 1 264 ? 0.119 38.100 8.914 1.00 90.94 264 SER A C 1
ATOM 1976 O O . SER A 1 264 ? -0.624 37.115 8.963 1.00 90.94 264 SER A O 1
ATOM 1978 N N . PRO A 1 265 ? 1.461 37.981 8.984 1.00 88.94 265 PRO A N 1
ATOM 1979 C CA . PRO A 1 265 ? 2.163 36.698 9.066 1.00 88.94 265 PRO A CA 1
ATOM 1980 C C . PRO A 1 265 ? 1.670 35.776 10.187 1.00 88.94 265 PRO A C 1
ATOM 1982 O O . PRO A 1 265 ? 1.501 34.581 9.962 1.00 88.94 265 PRO A O 1
ATOM 1985 N N . VAL A 1 266 ? 1.362 36.331 11.364 1.00 89.56 266 VAL A N 1
ATOM 1986 C CA . VAL A 1 266 ? 0.840 35.583 12.523 1.00 89.56 266 VAL A CA 1
ATOM 1987 C C . VAL A 1 266 ? -0.511 34.941 12.200 1.00 89.56 266 VAL A C 1
ATOM 1989 O O . VAL A 1 266 ? -0.757 33.770 12.493 1.00 89.56 266 VAL A O 1
ATOM 1992 N N . GLN A 1 267 ? -1.401 35.711 11.572 1.00 88.06 267 GLN A N 1
ATOM 1993 C CA . GLN A 1 267 ? -2.733 35.240 11.209 1.00 88.06 267 GLN A CA 1
ATOM 1994 C C . GLN A 1 267 ? -2.661 34.174 10.111 1.00 88.06 267 GLN A C 1
ATOM 1996 O O . GLN A 1 267 ? -3.305 33.131 10.223 1.00 88.06 267 GLN A O 1
ATOM 2001 N N . THR A 1 268 ? -1.837 34.412 9.093 1.00 89.75 268 THR A N 1
ATOM 2002 C CA . THR A 1 268 ? -1.605 33.474 7.994 1.00 89.75 268 THR A CA 1
ATOM 2003 C C . THR A 1 268 ? -0.976 32.171 8.490 1.00 89.75 268 THR A C 1
ATOM 2005 O O . THR A 1 268 ? -1.420 31.094 8.101 1.00 89.75 268 THR A O 1
ATOM 2008 N N . ALA A 1 269 ? -0.005 32.234 9.405 1.00 90.56 269 ALA A N 1
ATOM 2009 C CA . ALA A 1 269 ? 0.601 31.053 10.015 1.00 90.56 269 ALA A CA 1
ATOM 2010 C C . ALA A 1 269 ? -0.423 30.192 10.763 1.00 90.56 269 ALA A C 1
ATOM 2012 O O . ALA A 1 269 ? -0.406 28.969 10.638 1.00 90.56 269 ALA A O 1
ATOM 2013 N N . ALA A 1 270 ? -1.353 30.821 11.490 1.00 87.44 270 ALA A N 1
ATOM 2014 C CA . ALA A 1 270 ? -2.443 30.105 12.144 1.00 87.44 270 ALA A CA 1
ATOM 2015 C C . ALA A 1 270 ? -3.354 29.381 11.144 1.00 87.44 270 ALA A C 1
ATOM 2017 O O . ALA A 1 270 ? -3.780 28.267 11.421 1.00 87.44 270 ALA A O 1
ATOM 2018 N N . TRP A 1 271 ? -3.624 29.966 9.974 1.00 88.19 271 TRP A N 1
ATOM 2019 C CA . TRP A 1 271 ? -4.394 29.284 8.928 1.00 88.19 271 TRP A CA 1
ATOM 2020 C C . TRP A 1 271 ? -3.645 28.112 8.306 1.00 88.19 271 TRP A C 1
ATOM 2022 O O . TRP A 1 271 ? -4.237 27.059 8.101 1.00 88.19 271 TRP A O 1
ATOM 2032 N N . VAL A 1 272 ? -2.346 28.267 8.044 1.00 89.62 272 VAL A N 1
ATOM 2033 C CA . VAL A 1 272 ? -1.519 27.175 7.513 1.00 89.62 272 VAL A CA 1
ATOM 2034 C C . VAL A 1 272 ? -1.495 25.993 8.484 1.00 89.62 272 VAL A C 1
ATOM 2036 O O . VAL A 1 272 ? -1.661 24.851 8.062 1.00 89.62 272 VAL A O 1
ATOM 2039 N N . VAL A 1 273 ? -1.330 26.253 9.784 1.00 88.06 273 VAL A N 1
ATOM 2040 C CA . VAL A 1 273 ? -1.343 25.196 10.806 1.00 88.06 273 VAL A CA 1
ATOM 2041 C C . VAL A 1 273 ? -2.742 24.597 10.981 1.00 88.06 273 VAL A C 1
ATOM 2043 O O . VAL A 1 273 ? -2.853 23.379 11.081 1.00 88.06 273 VAL A O 1
ATOM 2046 N N . ASP A 1 274 ? -3.815 25.391 10.918 1.00 83.75 274 ASP A N 1
ATOM 2047 C CA . ASP A 1 274 ? -5.188 24.859 10.920 1.00 83.75 274 ASP A CA 1
ATOM 2048 C C . ASP A 1 274 ? -5.435 23.893 9.748 1.00 83.75 274 ASP A C 1
ATOM 2050 O O . ASP A 1 274 ? -6.062 22.854 9.935 1.00 83.75 274 ASP A O 1
ATOM 2054 N N . GLU A 1 275 ? -4.924 24.202 8.552 1.00 85.38 275 GLU A N 1
ATOM 2055 C CA . GLU A 1 275 ? -5.022 23.330 7.371 1.00 85.38 275 GLU A CA 1
ATOM 2056 C C . GLU A 1 275 ? -4.207 22.040 7.518 1.00 85.38 275 GLU A C 1
ATOM 2058 O O . GLU A 1 275 ? -4.611 20.992 7.014 1.00 85.38 275 GLU A O 1
ATOM 2063 N N . VAL A 1 276 ? -3.080 22.092 8.232 1.00 84.25 276 VAL A N 1
ATOM 2064 C CA . VAL A 1 276 ? -2.295 20.904 8.598 1.00 84.25 276 VAL A CA 1
ATOM 2065 C C . VAL A 1 276 ? -3.059 20.029 9.598 1.00 84.25 276 VAL A C 1
ATOM 2067 O O . VAL A 1 276 ? -3.114 18.808 9.439 1.00 84.25 276 VAL A O 1
ATOM 2070 N N . LEU A 1 277 ? -3.668 20.650 10.610 1.00 77.56 277 LEU A N 1
ATOM 2071 C CA . LEU A 1 277 ? -4.396 19.971 11.686 1.00 77.56 277 LEU A CA 1
ATOM 2072 C C . LEU A 1 277 ? -5.809 19.517 11.280 1.00 77.56 277 LEU A C 1
ATOM 2074 O O . LEU A 1 277 ? -6.436 18.733 11.999 1.00 77.56 277 LEU A O 1
ATOM 2078 N N . GLY A 1 278 ? -6.329 20.038 10.168 1.00 72.44 278 GLY A N 1
ATOM 2079 C CA . GLY A 1 278 ? -7.677 19.798 9.666 1.00 72.44 278 GLY A CA 1
ATOM 2080 C C . GLY A 1 278 ? -7.830 18.508 8.855 1.00 72.44 278 GLY A C 1
ATOM 2081 O O . GLY A 1 278 ? -6.882 18.009 8.246 1.00 72.44 278 GLY A O 1
ATOM 2082 N N . GLY A 1 279 ? -9.060 17.982 8.836 1.00 64.69 279 GLY A N 1
ATOM 2083 C CA . GLY A 1 279 ? -9.449 16.786 8.079 1.00 64.69 279 GLY A CA 1
ATOM 2084 C C . GLY A 1 279 ? -9.870 17.036 6.624 1.00 64.69 279 GLY A C 1
ATOM 2085 O O . GLY A 1 279 ? -10.022 16.074 5.876 1.00 64.69 279 GLY A O 1
ATOM 2086 N N . ASP A 1 280 ? -10.029 18.298 6.197 1.00 71.38 280 ASP A N 1
ATOM 2087 C CA . ASP A 1 280 ? -10.344 18.633 4.798 1.00 71.38 280 ASP A CA 1
ATOM 2088 C C . ASP A 1 280 ? -9.180 18.203 3.899 1.00 71.38 280 ASP A C 1
ATOM 2090 O O . ASP A 1 280 ? -8.032 18.489 4.222 1.00 71.38 280 ASP A O 1
ATOM 2094 N N . LEU A 1 281 ? -9.455 17.529 2.782 1.00 70.62 281 LEU A N 1
ATOM 2095 C CA . LEU A 1 281 ? -8.466 17.010 1.830 1.00 70.62 281 LEU A CA 1
ATOM 2096 C C . LEU A 1 281 ? -8.505 17.737 0.472 1.00 70.62 281 LEU A C 1
ATOM 2098 O O . LEU A 1 281 ? -8.049 17.199 -0.544 1.00 70.62 281 LEU A O 1
ATOM 2102 N N . ALA A 1 282 ? -9.038 18.963 0.438 1.00 76.88 282 ALA A N 1
ATOM 2103 C CA . ALA A 1 282 ? -8.966 19.844 -0.720 1.00 76.88 282 ALA A CA 1
ATOM 2104 C C . ALA A 1 282 ? -7.501 20.027 -1.185 1.00 76.88 282 ALA A C 1
ATOM 2106 O O . ALA A 1 282 ? -6.647 20.431 -0.395 1.00 76.88 282 ALA A O 1
ATOM 2107 N N . PRO A 1 283 ? -7.188 19.759 -2.469 1.00 78.88 283 PRO A N 1
ATOM 2108 C CA . PRO A 1 283 ? -5.815 19.839 -2.974 1.00 78.88 283 PRO A CA 1
ATOM 2109 C C . PRO A 1 283 ? -5.326 21.285 -3.171 1.00 78.88 283 PRO A C 1
ATOM 2111 O O . PRO A 1 283 ? -4.142 21.506 -3.405 1.00 78.88 283 PRO A O 1
ATOM 2114 N N . GLU A 1 284 ? -6.224 22.270 -3.107 1.00 88.69 284 GLU A N 1
ATOM 2115 C CA . GLU A 1 284 ? -5.937 23.690 -3.321 1.00 88.69 284 GLU A CA 1
ATOM 2116 C C . GLU A 1 284 ? -6.923 24.547 -2.504 1.00 88.69 284 GLU A C 1
ATOM 2118 O O . GLU A 1 284 ? -8.138 24.384 -2.644 1.00 88.69 284 GLU A O 1
ATOM 2123 N N . VAL A 1 285 ? -6.401 25.452 -1.666 1.00 90.38 285 VAL A N 1
ATOM 2124 C CA . VAL A 1 285 ? -7.175 26.338 -0.771 1.00 90.38 285 VAL A CA 1
ATOM 2125 C C . VAL A 1 285 ? -6.583 27.749 -0.789 1.00 90.38 285 VAL A C 1
ATOM 2127 O O . VAL A 1 285 ? -5.369 27.908 -0.879 1.00 90.38 285 VAL A O 1
ATOM 2130 N N . GLY A 1 286 ? -7.436 28.773 -0.730 1.00 92.25 286 GLY A N 1
ATOM 2131 C CA . GLY A 1 286 ? -7.044 30.182 -0.776 1.00 92.25 286 GLY A CA 1
ATOM 2132 C C . GLY A 1 286 ? -7.366 30.933 0.512 1.00 92.25 286 GLY A C 1
ATOM 2133 O O . GLY A 1 286 ? -8.376 30.639 1.150 1.00 92.25 286 GLY A O 1
ATOM 2134 N N . TYR A 1 287 ? -6.542 31.917 0.874 1.00 91.50 287 TYR A N 1
ATOM 2135 C CA . TYR A 1 287 ? -6.746 32.784 2.033 1.00 91.50 287 TYR A CA 1
ATOM 2136 C C . TYR A 1 287 ? -6.496 34.267 1.736 1.00 91.50 287 TYR A C 1
ATOM 2138 O O . TYR A 1 287 ? -5.362 34.657 1.474 1.00 91.50 287 TYR A O 1
ATOM 2146 N N . ASP A 1 288 ? -7.534 35.101 1.879 1.00 86.12 288 ASP A N 1
ATOM 2147 C CA . ASP A 1 288 ? -7.469 36.581 1.797 1.00 86.12 288 ASP A CA 1
ATOM 2148 C C . ASP A 1 288 ? -8.037 37.289 3.052 1.00 86.12 288 ASP A C 1
ATOM 2150 O O . ASP A 1 288 ? -8.472 38.438 3.006 1.00 86.12 288 ASP A O 1
ATOM 2154 N N . GLY A 1 289 ? -8.125 36.570 4.178 1.00 82.81 289 GLY A N 1
ATOM 2155 C CA . GLY A 1 289 ? -8.998 36.925 5.310 1.00 82.81 289 GLY A CA 1
ATOM 2156 C C . GLY A 1 289 ? -10.176 35.968 5.459 1.00 82.81 289 GLY A C 1
ATOM 2157 O O . GLY A 1 289 ? -10.662 35.741 6.570 1.00 82.81 289 GLY A O 1
ATOM 2158 N N . ARG A 1 290 ? -10.601 35.357 4.350 1.00 85.75 290 ARG A N 1
ATOM 2159 C CA . ARG A 1 290 ? -11.558 34.246 4.304 1.00 85.75 290 ARG A CA 1
ATOM 2160 C C . ARG A 1 290 ? -10.908 33.032 3.660 1.00 85.75 290 ARG A C 1
ATOM 2162 O O . ARG A 1 290 ? -9.957 33.176 2.901 1.00 85.75 290 ARG A O 1
ATOM 2169 N N . ARG A 1 291 ? -11.435 31.849 3.966 1.00 88.00 291 ARG A N 1
ATOM 2170 C CA . ARG A 1 291 ? -11.036 30.602 3.318 1.00 88.00 291 ARG A CA 1
ATOM 2171 C C . ARG A 1 291 ? -11.806 30.448 2.010 1.00 88.00 291 ARG A C 1
ATOM 2173 O O . ARG A 1 291 ? -13.031 30.560 2.011 1.00 88.00 291 ARG A O 1
ATOM 2180 N N . TRP A 1 292 ? -11.105 30.163 0.921 1.00 86.06 292 TRP A N 1
ATOM 2181 C CA . TRP A 1 292 ? -11.673 30.010 -0.414 1.00 86.06 292 TRP A CA 1
ATOM 2182 C C . TRP A 1 292 ? -11.374 28.635 -0.984 1.00 86.06 292 TRP A C 1
ATOM 2184 O O . TRP A 1 292 ? -10.256 28.132 -0.882 1.00 86.06 292 TRP A O 1
ATOM 2194 N N . VAL A 1 293 ? -12.370 28.064 -1.651 1.00 82.56 293 VAL A N 1
ATOM 2195 C CA . VAL A 1 293 ? -12.224 26.842 -2.447 1.00 82.56 293 VAL A CA 1
ATOM 2196 C C . VAL A 1 293 ? -12.769 27.093 -3.851 1.00 82.56 293 VAL A C 1
ATOM 2198 O O . VAL A 1 293 ? -13.603 27.987 -4.042 1.00 82.56 293 VAL A O 1
ATOM 2201 N N . PRO A 1 294 ? -12.313 26.341 -4.858 1.00 78.88 294 PRO A N 1
ATOM 2202 C CA . PRO A 1 294 ? -12.834 26.501 -6.200 1.00 78.88 294 PRO A CA 1
ATOM 2203 C C . PRO A 1 294 ? -14.200 25.816 -6.355 1.00 78.88 294 PRO A C 1
ATOM 2205 O O . PRO A 1 294 ? -14.374 24.656 -5.986 1.00 78.88 294 PRO A O 1
ATOM 2208 N N . GLU A 1 295 ? -15.141 26.516 -6.974 1.00 74.25 295 GLU A N 1
ATOM 2209 C CA . GLU A 1 295 ? -16.451 26.030 -7.412 1.00 74.25 295 GLU A CA 1
ATOM 2210 C C . GLU A 1 295 ? -16.561 26.175 -8.933 1.00 74.25 295 GLU A C 1
ATOM 2212 O O . GLU A 1 295 ? -15.943 27.059 -9.529 1.00 74.25 295 GLU A O 1
ATOM 2217 N N . LEU A 1 296 ? -17.349 25.315 -9.570 1.00 71.88 296 LEU A N 1
ATOM 2218 C CA . LEU A 1 296 ? -17.646 25.419 -10.993 1.00 71.88 296 LEU A CA 1
ATOM 2219 C C . LEU A 1 296 ? -18.933 26.179 -11.242 1.00 71.88 296 LEU A C 1
ATOM 2221 O O . LEU A 1 296 ? -19.962 25.917 -10.627 1.00 71.88 296 LEU A O 1
ATOM 2225 N N . VAL A 1 297 ? -18.865 27.096 -12.196 1.00 69.06 297 VAL A N 1
ATOM 2226 C CA . VAL A 1 297 ? -19.999 27.886 -12.656 1.00 69.06 297 VAL A CA 1
ATOM 2227 C C . VAL A 1 297 ? -20.064 27.851 -14.185 1.00 69.06 297 VAL A C 1
ATOM 2229 O O . VAL A 1 297 ? -19.023 27.744 -14.839 1.00 69.06 297 VAL A O 1
ATOM 2232 N N . PRO A 1 298 ? -21.256 27.949 -14.794 1.00 70.00 298 PRO A N 1
ATOM 2233 C CA . PRO A 1 298 ? -21.381 28.072 -16.243 1.00 70.00 298 PRO A CA 1
ATOM 2234 C C . PRO A 1 298 ? -20.547 29.234 -16.795 1.00 70.00 298 PRO A C 1
ATOM 2236 O O . PRO A 1 298 ? -20.503 30.316 -16.202 1.00 70.00 298 PRO A O 1
ATOM 2239 N N . THR A 1 299 ? -19.890 29.020 -17.935 1.00 67.00 299 THR A N 1
ATOM 2240 C CA . THR A 1 299 ? -19.089 30.054 -18.594 1.00 67.00 299 THR A CA 1
ATOM 2241 C C . THR A 1 299 ? -20.001 31.147 -19.153 1.00 67.00 299 THR A C 1
ATOM 2243 O O . THR A 1 299 ? -20.844 30.857 -20.003 1.00 67.00 299 THR A O 1
ATOM 2246 N N . PRO A 1 300 ? -19.827 32.422 -18.759 1.00 62.78 300 PRO A N 1
ATOM 2247 C CA . PRO A 1 300 ? -20.497 33.519 -19.437 1.00 62.78 300 PRO A CA 1
ATOM 2248 C C . PRO A 1 300 ? -19.932 33.678 -20.853 1.00 62.78 300 PRO A C 1
ATOM 2250 O O . PRO A 1 300 ? -18.715 33.597 -21.055 1.00 62.78 300 PRO A O 1
ATOM 2253 N N . SER A 1 301 ? -20.799 33.978 -21.822 1.00 62.53 301 SER A N 1
ATOM 2254 C CA . SER A 1 301 ? -20.369 34.388 -23.161 1.00 62.53 301 SER A CA 1
ATOM 2255 C C . SER A 1 301 ? -19.463 35.620 -23.077 1.00 62.53 301 SER A C 1
ATOM 2257 O O . SER A 1 301 ? -19.699 36.527 -22.274 1.00 62.53 301 SER A O 1
ATOM 2259 N N . GLY A 1 302 ? -18.406 35.650 -23.889 1.00 61.78 302 GLY A N 1
ATOM 2260 C CA . GLY A 1 302 ? -17.474 36.769 -23.917 1.00 61.78 302 GLY A CA 1
ATOM 2261 C C . GLY A 1 302 ? -18.141 38.072 -24.378 1.00 61.78 302 GLY A C 1
ATOM 2262 O O . GLY A 1 302 ? -19.157 38.053 -25.076 1.00 61.78 302 GLY A O 1
ATOM 2263 N N . PRO A 1 303 ? -17.562 39.233 -24.029 1.00 58.16 303 PRO A N 1
ATOM 2264 C CA . PRO A 1 303 ? -18.158 40.541 -24.311 1.00 58.16 303 PRO A CA 1
ATOM 2265 C C . PRO A 1 303 ? -18.187 40.893 -25.807 1.00 58.16 303 PRO A C 1
ATOM 2267 O O . PRO A 1 303 ? -18.846 41.850 -26.209 1.00 58.16 303 PRO A O 1
ATOM 2270 N N . THR A 1 304 ? -17.446 40.173 -26.656 1.00 70.50 304 THR A N 1
ATOM 2271 C CA . THR A 1 304 ? -17.372 40.441 -28.099 1.00 70.50 304 THR A CA 1
ATOM 2272 C C . THR A 1 304 ? -17.118 39.149 -28.860 1.00 70.50 304 THR A C 1
ATOM 2274 O O . THR A 1 304 ? -16.094 38.501 -28.643 1.00 70.50 304 THR A O 1
ATOM 2277 N N . LYS A 1 305 ? -18.013 38.803 -29.792 1.00 79.00 305 LYS A N 1
ATOM 2278 C CA . LYS A 1 305 ? -17.802 37.664 -30.694 1.00 79.00 305 LYS A CA 1
ATOM 2279 C C . LYS A 1 305 ? -16.549 37.876 -31.544 1.00 79.00 305 LYS A C 1
ATOM 2281 O O . LYS A 1 305 ? -16.303 38.988 -32.017 1.00 79.00 305 LYS A O 1
ATOM 2286 N N . ARG A 1 306 ? -15.764 36.822 -31.762 1.00 83.44 306 ARG A N 1
ATOM 2287 C CA . ARG A 1 306 ? -14.531 36.867 -32.566 1.00 83.44 306 ARG A CA 1
ATOM 2288 C C . ARG A 1 306 ? -14.680 36.050 -33.842 1.00 83.44 306 ARG A C 1
ATOM 2290 O O . ARG A 1 306 ? -15.423 35.077 -33.890 1.00 83.44 306 ARG A O 1
ATOM 2297 N N . LYS A 1 307 ? -13.961 36.462 -34.884 1.00 87.38 307 LYS A N 1
ATOM 2298 C CA . LYS A 1 307 ? -13.815 35.738 -36.152 1.00 87.38 307 LYS A CA 1
ATOM 2299 C C . LYS A 1 307 ? -12.406 35.966 -36.684 1.00 87.38 307 LYS A C 1
ATOM 2301 O O . LYS A 1 307 ? -11.855 37.048 -36.483 1.00 87.38 307 LYS A O 1
ATOM 2306 N N . LEU A 1 308 ? -11.842 34.961 -37.349 1.00 90.50 308 LEU A N 1
ATOM 2307 C CA . LEU A 1 308 ? -10.635 35.151 -38.149 1.00 90.50 308 LEU A CA 1
ATOM 2308 C C . LEU A 1 308 ? -10.990 35.934 -39.418 1.00 90.50 308 LEU A C 1
ATOM 2310 O O . LEU A 1 308 ? -12.087 35.791 -39.961 1.00 90.50 308 LEU A O 1
ATOM 2314 N N . THR A 1 309 ? -10.080 36.793 -39.866 1.00 89.38 309 THR A N 1
ATOM 2315 C CA . THR A 1 309 ? -10.248 37.602 -41.077 1.00 89.38 309 THR A CA 1
ATOM 2316 C C . THR A 1 309 ? -9.122 37.328 -42.068 1.00 89.38 309 THR A C 1
ATOM 2318 O O . THR A 1 309 ? -8.071 36.796 -41.717 1.00 89.38 309 THR A O 1
ATOM 2321 N N . ARG A 1 310 ? -9.294 37.777 -43.317 1.00 89.06 310 ARG A N 1
ATOM 2322 C CA . ARG A 1 310 ? -8.254 37.702 -44.359 1.00 89.06 310 ARG A CA 1
ATOM 2323 C C . ARG A 1 310 ? -7.013 38.560 -44.080 1.00 89.06 310 ARG A C 1
ATOM 2325 O O . ARG A 1 310 ? -6.088 38.554 -44.885 1.00 89.06 310 ARG A O 1
ATOM 2332 N N . GLU A 1 311 ? -6.993 39.307 -42.980 1.00 89.19 311 GLU A N 1
ATOM 2333 C CA . GLU A 1 311 ? -5.827 40.064 -42.516 1.00 89.19 311 GLU A CA 1
ATOM 2334 C C . GLU A 1 311 ? -4.999 39.270 -41.497 1.00 89.19 311 GLU A C 1
ATOM 2336 O O . GLU A 1 311 ? -3.832 39.593 -41.277 1.00 89.19 311 GLU A O 1
ATOM 2341 N N . ASP A 1 312 ? -5.577 38.218 -40.905 1.00 94.00 312 ASP A N 1
ATOM 2342 C CA . ASP A 1 312 ? -4.955 37.478 -39.816 1.00 94.00 312 ASP A CA 1
ATOM 2343 C C . ASP A 1 312 ? -3.839 36.547 -40.296 1.00 94.00 312 ASP A C 1
ATOM 2345 O O . ASP A 1 312 ? -4.000 35.783 -41.251 1.00 94.00 312 ASP A O 1
ATOM 2349 N N . VAL A 1 313 ? -2.718 36.571 -39.575 1.00 95.81 313 VAL A N 1
ATOM 2350 C CA . VAL A 1 313 ? -1.633 35.592 -39.701 1.00 95.81 313 VAL A CA 1
ATOM 2351 C C . VAL A 1 313 ? -1.622 34.760 -38.427 1.00 95.81 313 VAL A C 1
ATOM 2353 O O . VAL A 1 313 ? -1.385 35.287 -37.335 1.00 95.81 313 VAL A O 1
ATOM 2356 N N . VAL A 1 314 ? -1.894 33.463 -38.572 1.00 96.69 314 VAL A N 1
ATOM 2357 C CA . VAL A 1 314 ? -2.063 32.537 -37.449 1.00 96.69 314 VAL A CA 1
ATOM 2358 C C . VAL A 1 314 ? -0.807 31.694 -37.275 1.00 96.69 314 VAL A C 1
ATOM 2360 O O . VAL A 1 314 ? -0.385 31.023 -38.212 1.00 96.69 314 VAL A O 1
ATOM 2363 N N . LEU A 1 315 ? -0.217 31.692 -36.080 1.00 97.00 315 LEU A N 1
ATOM 2364 C CA . LEU A 1 315 ? 0.899 30.809 -35.736 1.00 97.00 315 LEU A CA 1
ATOM 2365 C C . LEU A 1 315 ? 0.409 29.670 -34.842 1.00 97.00 315 LEU A C 1
ATOM 2367 O O . LEU A 1 315 ? -0.197 29.921 -33.802 1.00 97.00 315 LEU A O 1
ATOM 2371 N N . ILE A 1 316 ? 0.710 28.427 -35.221 1.00 96.88 316 ILE A N 1
ATOM 2372 C CA . ILE A 1 316 ? 0.349 27.221 -34.468 1.00 96.88 316 ILE A CA 1
ATOM 2373 C C . ILE A 1 316 ? 1.624 26.474 -34.072 1.00 96.88 316 ILE A C 1
ATOM 2375 O O . ILE A 1 316 ? 2.309 25.888 -34.914 1.00 96.88 316 ILE A O 1
ATOM 2379 N N . THR A 1 317 ? 1.954 26.460 -32.781 1.00 94.88 317 THR A N 1
ATOM 2380 C CA . THR A 1 317 ? 3.066 25.632 -32.282 1.00 94.88 317 THR A CA 1
ATOM 2381 C C . THR A 1 317 ? 2.612 24.202 -32.046 1.00 94.88 317 THR A C 1
ATOM 2383 O O . THR A 1 317 ? 1.498 23.993 -31.576 1.00 94.88 317 THR A O 1
ATOM 2386 N N . GLY A 1 318 ? 3.481 23.226 -32.310 1.00 87.38 318 GLY A N 1
ATOM 2387 C CA . GLY A 1 318 ? 3.072 21.822 -32.336 1.00 87.38 318 GLY A CA 1
ATOM 2388 C C . GLY A 1 318 ? 2.237 21.491 -33.577 1.00 87.38 318 GLY A C 1
ATOM 2389 O O . GLY A 1 318 ? 1.607 20.442 -33.615 1.00 87.38 318 GLY A O 1
ATOM 2390 N N . GLY A 1 319 ? 2.244 22.356 -34.602 1.00 79.00 319 GLY A N 1
ATOM 2391 C CA . GLY A 1 319 ? 1.357 22.285 -35.772 1.00 79.00 319 GLY A CA 1
ATOM 2392 C C . GLY A 1 319 ? 1.498 21.021 -36.628 1.00 79.00 319 GLY A C 1
ATOM 2393 O O . GLY A 1 319 ? 0.594 20.682 -37.381 1.00 79.00 319 GLY A O 1
ATOM 2394 N N . ALA A 1 320 ? 2.609 20.291 -36.489 1.00 78.38 320 ALA A N 1
ATOM 2395 C CA . ALA A 1 320 ? 2.804 18.990 -37.128 1.00 78.38 320 ALA A CA 1
ATOM 2396 C C . ALA A 1 320 ? 2.399 17.792 -36.239 1.00 78.38 320 ALA A C 1
ATOM 2398 O O . ALA A 1 320 ? 2.452 16.657 -36.719 1.00 78.38 320 ALA A O 1
ATOM 2399 N N . GLY A 1 321 ? 2.054 18.011 -34.966 1.00 82.25 321 GLY A N 1
ATOM 2400 C CA . GLY A 1 321 ? 1.493 17.007 -34.052 1.00 82.25 321 GLY A CA 1
ATOM 2401 C C . GLY A 1 321 ? -0.017 16.830 -34.249 1.00 82.25 321 GLY A C 1
ATOM 2402 O O . GLY A 1 321 ? -0.641 17.620 -34.950 1.00 82.25 321 GLY A O 1
ATOM 2403 N N . GLU A 1 322 ? -0.608 15.799 -33.647 1.00 82.81 322 GLU A N 1
ATOM 2404 C CA . GLU A 1 322 ? -1.993 15.373 -33.919 1.00 82.81 322 GLU A CA 1
ATOM 2405 C C . GLU A 1 322 ? -3.029 16.490 -33.689 1.00 82.81 322 GLU A C 1
ATOM 2407 O O . GLU A 1 322 ? -3.718 16.890 -34.630 1.00 82.81 322 GLU A O 1
ATOM 2412 N N . LEU A 1 323 ? -3.057 17.086 -32.489 1.00 85.88 323 LEU A N 1
ATOM 2413 C CA . LEU A 1 323 ? -3.955 18.207 -32.164 1.00 85.88 323 LEU A CA 1
ATOM 2414 C C . LEU A 1 323 ? -3.643 19.472 -32.977 1.00 85.88 323 LEU A C 1
ATOM 2416 O O . LEU A 1 323 ? -4.546 20.198 -33.387 1.00 85.88 323 LEU A O 1
ATOM 2420 N N . GLY A 1 324 ? -2.361 19.728 -33.257 1.00 88.06 324 GLY A N 1
ATOM 2421 C CA . GLY A 1 324 ? -1.938 20.866 -34.073 1.00 88.06 324 GLY A CA 1
ATOM 2422 C C . GLY A 1 324 ? -2.446 20.778 -35.514 1.00 88.06 324 GLY A C 1
ATOM 2423 O O . GLY A 1 324 ? -2.857 21.792 -36.073 1.00 88.06 324 GLY A O 1
ATOM 2424 N N . ARG A 1 325 ? -2.483 19.569 -36.094 1.00 89.06 325 ARG A N 1
ATOM 2425 C CA . ARG A 1 325 ? -3.038 19.306 -37.433 1.00 89.06 325 ARG A CA 1
ATOM 2426 C C . ARG A 1 325 ? -4.550 19.514 -37.473 1.00 89.06 325 ARG A C 1
ATOM 2428 O O . ARG A 1 325 ? -5.050 20.105 -38.426 1.00 89.06 325 ARG A O 1
ATOM 2435 N N . LEU A 1 326 ? -5.260 19.036 -36.450 1.00 88.50 326 LEU A N 1
ATOM 2436 C CA . LEU A 1 326 ? -6.704 19.234 -36.285 1.00 88.50 326 LEU A CA 1
ATOM 2437 C C . LEU A 1 326 ? -7.040 20.728 -36.197 1.00 88.50 326 LEU A C 1
ATOM 2439 O O . LEU A 1 326 ? -7.831 21.232 -36.993 1.00 88.50 326 LEU A O 1
ATOM 2443 N N . ALA A 1 327 ? -6.357 21.457 -35.313 1.00 90.19 327 ALA A N 1
ATOM 2444 C CA . ALA A 1 327 ? -6.532 22.899 -35.173 1.00 90.19 327 ALA A CA 1
ATOM 2445 C C . ALA A 1 327 ? -6.175 23.660 -36.462 1.00 90.19 327 ALA A C 1
ATOM 2447 O O . ALA A 1 327 ? -6.876 24.597 -36.834 1.00 90.19 327 ALA A O 1
ATOM 2448 N N . ALA A 1 328 ? -5.118 23.250 -37.173 1.00 92.75 328 ALA A N 1
ATOM 2449 C CA . ALA A 1 328 ? -4.721 23.865 -38.437 1.00 92.75 328 ALA A CA 1
ATOM 2450 C C . ALA A 1 328 ? -5.789 23.722 -39.530 1.00 92.75 328 ALA A C 1
ATOM 2452 O O . ALA A 1 328 ? -6.015 24.688 -40.256 1.00 92.75 328 ALA A O 1
ATOM 2453 N N . ARG A 1 329 ? -6.465 22.565 -39.622 1.00 90.12 329 ARG A N 1
ATOM 2454 C CA . ARG A 1 329 ? -7.598 22.371 -40.546 1.00 90.12 329 ARG A CA 1
ATOM 2455 C C . ARG A 1 329 ? -8.714 23.367 -40.260 1.00 90.12 329 ARG A C 1
ATOM 2457 O O . ARG A 1 329 ? -9.052 24.159 -41.131 1.00 90.12 329 ARG A O 1
ATOM 2464 N N . TRP A 1 330 ? -9.176 23.412 -39.010 1.00 90.94 330 TRP A N 1
ATOM 2465 C CA . TRP A 1 330 ? -10.219 24.352 -38.603 1.00 90.94 330 TRP A CA 1
ATOM 2466 C C . TRP A 1 330 ? -9.833 25.813 -38.882 1.00 90.94 330 TRP A C 1
ATOM 2468 O O . TRP A 1 330 ? -10.647 26.569 -39.406 1.00 90.94 330 TRP A O 1
ATOM 2478 N N . VAL A 1 331 ? -8.587 26.213 -38.585 1.00 92.75 331 VAL A N 1
ATOM 2479 C CA . VAL A 1 331 ? -8.091 27.574 -38.856 1.00 92.75 331 VAL A CA 1
ATOM 2480 C C . VAL A 1 331 ? -8.110 27.894 -40.352 1.00 92.75 331 VAL A C 1
ATOM 2482 O O . VAL A 1 331 ? -8.535 28.987 -40.723 1.00 92.75 331 VAL A O 1
ATOM 2485 N N . VAL A 1 332 ? -7.651 26.977 -41.209 1.00 92.88 332 VAL A N 1
ATOM 2486 C CA . VAL A 1 332 ? -7.656 27.163 -42.670 1.00 92.88 332 VAL A CA 1
ATOM 2487 C C . VAL A 1 332 ? -9.079 27.340 -43.195 1.00 92.88 332 VAL A C 1
ATOM 2489 O O . VAL A 1 332 ? -9.301 28.235 -44.011 1.00 92.88 332 VAL A O 1
ATOM 2492 N N . ASP A 1 333 ? -10.041 26.576 -42.673 1.00 88.81 333 ASP A N 1
ATOM 2493 C CA . ASP A 1 333 ? -11.453 26.671 -43.064 1.00 88.81 333 ASP A CA 1
ATOM 2494 C C . ASP A 1 333 ? -12.069 28.046 -42.742 1.00 88.81 333 ASP A C 1
ATOM 2496 O O . ASP A 1 333 ? -13.030 28.468 -43.386 1.00 88.81 333 ASP A O 1
ATOM 2500 N N . GLN A 1 334 ? -11.489 28.800 -41.797 1.00 88.88 334 GLN A N 1
ATOM 2501 C CA . GLN A 1 334 ? -11.903 30.181 -41.512 1.00 88.88 334 GLN A CA 1
ATOM 2502 C C . GLN A 1 334 ? -11.333 31.219 -42.503 1.00 88.88 334 GLN A C 1
ATOM 2504 O O . GLN A 1 334 ? -11.726 32.386 -42.463 1.00 88.88 334 GLN A O 1
ATOM 2509 N N . GLY A 1 335 ? -10.407 30.830 -43.384 1.00 90.19 335 GLY A N 1
ATOM 2510 C CA . GLY A 1 335 ? -9.843 31.673 -44.443 1.00 90.19 335 GLY A CA 1
ATOM 2511 C C . GLY A 1 335 ? -8.940 32.845 -44.006 1.00 90.19 335 GLY A C 1
ATOM 2512 O O . GLY A 1 335 ? -9.139 33.955 -44.518 1.00 90.19 335 GLY A O 1
ATOM 2513 N N . PRO A 1 336 ? -7.955 32.663 -43.099 1.00 94.12 336 PRO A N 1
ATOM 2514 C CA . PRO A 1 336 ? -6.992 33.706 -42.743 1.00 94.12 336 PRO A CA 1
ATOM 2515 C C . PRO A 1 336 ? -6.016 34.019 -43.889 1.00 94.12 336 PRO A C 1
ATOM 2517 O O . PRO A 1 336 ? -5.945 33.303 -44.888 1.00 94.12 336 PRO A O 1
ATOM 2520 N N . ARG A 1 337 ? -5.209 35.078 -43.740 1.00 93.31 337 ARG A N 1
ATOM 2521 C CA . ARG A 1 337 ? -4.157 35.431 -44.711 1.00 93.31 337 ARG A CA 1
ATOM 2522 C C . ARG A 1 337 ? -3.128 34.314 -44.859 1.00 93.31 337 ARG A C 1
ATOM 2524 O O . ARG A 1 337 ? -2.722 33.981 -45.974 1.00 93.31 337 ARG A O 1
ATOM 2531 N N . ALA A 1 338 ? -2.648 33.806 -43.725 1.00 95.50 338 ALA A N 1
ATOM 2532 C CA . ALA A 1 338 ? -1.619 32.779 -43.672 1.00 95.50 338 ALA A CA 1
ATOM 2533 C C . ALA A 1 338 ? -1.671 31.975 -42.366 1.00 95.50 338 ALA A C 1
ATOM 2535 O O . ALA A 1 338 ? -2.041 32.507 -41.316 1.00 95.50 338 ALA A O 1
ATOM 2536 N N . VAL A 1 339 ? -1.231 30.718 -42.434 1.00 96.75 339 VAL A N 1
ATOM 2537 C CA . VAL A 1 339 ? -1.055 29.815 -41.290 1.00 96.75 339 VAL A CA 1
ATOM 2538 C C . VAL A 1 339 ? 0.396 29.344 -41.240 1.00 96.75 339 VAL A C 1
ATOM 2540 O O . VAL A 1 339 ? 0.906 28.752 -42.190 1.00 96.75 339 VAL A O 1
ATOM 2543 N N . ILE A 1 340 ? 1.067 29.604 -40.121 1.00 96.56 340 ILE A N 1
ATOM 2544 C CA . ILE A 1 340 ? 2.453 29.214 -39.872 1.00 96.56 340 ILE A CA 1
ATOM 2545 C C . ILE A 1 340 ? 2.458 28.075 -38.854 1.00 96.56 340 ILE A C 1
ATOM 2547 O O . ILE A 1 340 ? 2.122 28.270 -37.685 1.00 96.56 340 ILE A O 1
ATOM 2551 N N . LEU A 1 341 ? 2.854 26.885 -39.291 1.00 96.19 341 LEU A N 1
ATOM 2552 C CA . LEU A 1 341 ? 3.000 25.710 -38.439 1.00 96.19 341 LEU A CA 1
ATOM 2553 C C . LEU A 1 341 ? 4.437 25.639 -37.923 1.00 96.19 341 LEU A C 1
ATOM 2555 O O . LEU A 1 341 ? 5.375 25.614 -38.713 1.00 96.19 341 LEU A O 1
ATOM 2559 N N . VAL A 1 342 ? 4.625 25.569 -36.607 1.00 94.56 342 VAL A N 1
ATOM 2560 C CA . VAL A 1 342 ? 5.960 25.447 -36.001 1.00 94.56 342 VAL A CA 1
ATOM 2561 C C . VAL A 1 342 ? 6.110 24.107 -35.291 1.00 94.56 342 VAL A C 1
ATOM 2563 O O . VAL A 1 342 ? 5.251 23.716 -34.493 1.00 94.56 342 VAL A O 1
ATOM 2566 N N . GLY A 1 343 ? 7.228 23.419 -35.528 1.00 91.25 343 GLY A N 1
ATOM 2567 C CA . GLY A 1 343 ? 7.608 22.205 -34.805 1.00 91.25 343 GLY A CA 1
ATOM 2568 C C . GLY A 1 343 ? 9.118 21.967 -34.797 1.00 91.25 343 GLY A C 1
ATOM 2569 O O . GLY A 1 343 ? 9.842 22.532 -35.601 1.00 91.25 343 GLY A O 1
ATOM 2570 N N . ARG A 1 344 ? 9.604 21.100 -33.899 1.00 88.56 344 ARG A N 1
ATOM 2571 C CA . ARG A 1 344 ? 11.046 20.794 -33.762 1.00 88.56 344 ARG A CA 1
ATOM 2572 C C . ARG A 1 344 ? 11.605 19.906 -34.877 1.00 88.56 344 ARG A C 1
ATOM 2574 O O . ARG A 1 344 ? 12.810 19.868 -35.090 1.00 88.56 344 ARG A O 1
ATOM 2581 N N . ARG A 1 345 ? 10.740 19.147 -35.555 1.00 88.00 345 ARG A N 1
ATOM 2582 C CA . ARG A 1 345 ? 11.153 18.203 -36.600 1.00 88.00 345 ARG A CA 1
ATOM 2583 C C . ARG A 1 345 ? 11.569 18.962 -37.854 1.00 88.00 345 ARG A C 1
ATOM 2585 O O . ARG A 1 345 ? 10.903 19.930 -38.224 1.00 88.00 345 ARG A O 1
ATOM 2592 N N . ALA A 1 346 ? 12.618 18.490 -38.521 1.00 86.88 346 ALA A N 1
ATOM 2593 C CA . ALA A 1 346 ? 12.922 18.916 -39.883 1.00 86.88 346 ALA A CA 1
ATOM 2594 C C . ALA A 1 346 ? 11.732 18.615 -40.813 1.00 86.88 346 ALA A C 1
ATOM 2596 O O . ALA A 1 346 ? 10.916 17.740 -40.511 1.00 86.88 346 ALA A O 1
ATOM 2597 N N . ALA A 1 347 ? 11.623 19.349 -41.922 1.00 84.31 347 ALA A N 1
ATOM 2598 C CA . ALA A 1 347 ? 10.604 19.076 -42.929 1.00 84.31 347 ALA A CA 1
ATOM 2599 C C . ALA A 1 347 ? 10.763 17.640 -43.460 1.00 84.31 347 ALA A C 1
ATOM 2601 O O . ALA A 1 347 ? 11.872 17.199 -43.766 1.00 84.31 347 ALA A O 1
ATOM 2602 N N . THR A 1 348 ? 9.653 16.912 -43.523 1.00 89.44 348 THR A N 1
ATOM 2603 C CA . THR A 1 348 ? 9.566 15.550 -44.061 1.00 89.44 348 THR A CA 1
ATOM 2604 C C . THR A 1 348 ? 8.501 15.515 -45.156 1.00 89.44 348 THR A C 1
ATOM 2606 O O . THR A 1 348 ? 7.596 16.353 -45.122 1.00 89.44 348 THR A O 1
ATOM 2609 N N . PRO A 1 349 ? 8.517 14.522 -46.068 1.00 88.31 349 PRO A N 1
ATOM 2610 C CA . PRO A 1 349 ? 7.486 14.395 -47.102 1.00 88.31 349 PRO A CA 1
ATOM 2611 C C . PRO A 1 349 ? 6.048 14.386 -46.551 1.00 88.31 349 PRO A C 1
ATOM 2613 O O . PRO A 1 349 ? 5.132 14.897 -47.187 1.00 88.31 349 PRO A O 1
ATOM 2616 N N . GLU A 1 350 ? 5.843 13.853 -45.344 1.00 87.69 350 GLU A N 1
ATOM 2617 C CA . GLU A 1 350 ? 4.553 13.871 -44.642 1.00 87.69 350 GLU A CA 1
ATOM 2618 C C . GLU A 1 350 ? 4.121 15.283 -44.219 1.00 87.69 350 GLU A C 1
ATOM 2620 O O . GLU A 1 350 ? 2.944 15.633 -44.310 1.00 87.69 350 GLU A O 1
ATOM 2625 N N . ILE A 1 351 ? 5.064 16.097 -43.734 1.00 89.44 351 ILE A N 1
ATOM 2626 C CA . ILE A 1 351 ? 4.810 17.492 -43.357 1.00 89.44 351 ILE A CA 1
ATOM 2627 C C . ILE A 1 351 ? 4.568 18.330 -44.614 1.00 89.44 351 ILE A C 1
ATOM 2629 O O . ILE A 1 351 ? 3.652 19.149 -44.622 1.00 89.44 351 ILE A O 1
ATOM 2633 N N . ASP A 1 352 ? 5.318 18.088 -45.686 1.00 89.31 352 ASP A N 1
ATOM 2634 C CA . ASP A 1 352 ? 5.119 18.772 -46.964 1.00 89.31 352 ASP A CA 1
ATOM 2635 C C . ASP A 1 352 ? 3.740 18.443 -47.560 1.00 89.31 352 ASP A C 1
ATOM 2637 O O . ASP A 1 352 ? 3.028 19.342 -48.013 1.00 89.31 352 ASP A O 1
ATOM 2641 N N . ALA A 1 353 ? 3.307 17.179 -47.477 1.00 89.81 353 ALA A N 1
ATOM 2642 C CA . ALA A 1 353 ? 1.966 16.758 -47.881 1.00 89.81 353 ALA A CA 1
ATOM 2643 C C . ALA A 1 353 ? 0.863 17.405 -47.024 1.00 89.81 353 ALA A C 1
ATOM 2645 O O . ALA A 1 353 ? -0.154 17.844 -47.562 1.00 89.81 353 ALA A O 1
ATOM 2646 N N . LEU A 1 354 ? 1.067 17.518 -45.706 1.00 89.94 354 LEU A N 1
ATOM 2647 C CA . LEU A 1 354 ? 0.159 18.238 -44.806 1.00 89.94 354 LEU A CA 1
ATOM 2648 C C . LEU A 1 354 ? 0.042 19.719 -45.198 1.00 89.94 354 LEU A C 1
ATOM 2650 O O . LEU A 1 354 ? -1.068 20.237 -45.292 1.00 89.94 354 LEU A O 1
ATOM 2654 N N . VAL A 1 355 ? 1.170 20.396 -45.431 1.00 92.38 355 VAL A N 1
ATOM 2655 C CA . VAL A 1 355 ? 1.202 21.811 -45.832 1.00 92.38 355 VAL A CA 1
ATOM 2656 C C . VAL A 1 355 ? 0.496 22.008 -47.175 1.00 92.38 355 VAL A C 1
ATOM 2658 O O . VAL A 1 355 ? -0.331 22.910 -47.298 1.00 92.38 355 VAL A O 1
ATOM 2661 N N . ALA A 1 356 ? 0.763 21.144 -48.158 1.00 90.06 356 ALA A N 1
ATOM 2662 C CA . ALA A 1 356 ? 0.111 21.191 -49.464 1.00 90.06 356 ALA A CA 1
ATOM 2663 C C . ALA A 1 356 ? -1.405 20.945 -49.368 1.00 90.06 356 ALA A C 1
ATOM 2665 O O . ALA A 1 356 ? -2.184 21.676 -49.978 1.00 90.06 356 ALA A O 1
ATOM 2666 N N . GLY A 1 357 ? -1.827 19.960 -48.568 1.00 91.38 357 GLY A N 1
ATOM 2667 C CA . GLY A 1 357 ? -3.239 19.639 -48.352 1.00 91.38 357 GLY A CA 1
ATOM 2668 C C . GLY A 1 357 ? -4.006 20.774 -47.674 1.00 91.38 357 GLY A C 1
ATOM 2669 O O . GLY A 1 357 ? -5.079 21.151 -48.136 1.00 91.38 357 GLY A O 1
ATOM 2670 N N . LEU A 1 358 ? -3.428 21.376 -46.630 1.00 91.06 358 LEU A N 1
ATOM 2671 C CA . LEU A 1 358 ? -4.003 22.545 -45.958 1.00 91.06 358 LEU A CA 1
ATOM 2672 C C . LEU A 1 358 ? -4.031 23.785 -46.874 1.00 91.06 358 LEU A C 1
ATOM 2674 O O . LEU A 1 358 ? -4.945 24.597 -46.793 1.00 91.06 358 LEU A O 1
ATOM 2678 N N . GLY A 1 359 ? -3.055 23.942 -47.771 1.00 86.69 359 GLY A N 1
ATOM 2679 C CA . GLY A 1 359 ? -2.980 25.077 -48.697 1.00 86.69 359 GLY A CA 1
ATOM 2680 C C . GLY A 1 359 ? -3.920 25.000 -49.908 1.00 86.69 359 GLY A C 1
ATOM 2681 O O . GLY A 1 359 ? -4.114 26.009 -50.588 1.00 86.69 359 GLY A O 1
ATOM 2682 N N . ALA A 1 360 ? -4.529 23.841 -50.185 1.00 84.44 360 ALA A N 1
ATOM 2683 C CA . ALA A 1 360 ? -5.345 23.614 -51.384 1.00 84.44 360 ALA A CA 1
ATOM 2684 C C . ALA A 1 360 ? -6.566 24.556 -51.495 1.00 84.44 360 ALA A C 1
ATOM 2686 O O . ALA A 1 360 ? -7.022 24.845 -52.599 1.00 84.44 360 ALA A O 1
ATOM 2687 N N . GLY A 1 361 ? -7.056 25.079 -50.365 1.00 76.44 361 GLY A N 1
ATOM 2688 C CA . GLY A 1 361 ? -8.165 26.039 -50.285 1.00 76.44 361 GLY A CA 1
ATOM 2689 C C . GLY A 1 361 ? -7.792 27.511 -50.530 1.00 76.44 361 GLY A C 1
ATOM 2690 O O . GLY A 1 361 ? -8.643 28.383 -50.372 1.00 76.44 361 GLY A O 1
ATOM 2691 N N . GLY A 1 362 ? -6.539 27.818 -50.893 1.00 82.25 362 GLY A N 1
ATOM 2692 C CA . GLY A 1 362 ? -6.085 29.180 -51.221 1.00 82.25 362 GLY A CA 1
ATOM 2693 C C . GLY A 1 362 ? -5.530 30.002 -50.047 1.00 82.25 362 GLY A C 1
ATOM 2694 O O . GLY A 1 362 ? -5.124 31.147 -50.249 1.00 82.25 362 GLY A O 1
ATOM 2695 N N . VAL A 1 363 ? -5.466 29.432 -48.839 1.00 91.38 363 VAL A N 1
ATOM 2696 C CA . VAL A 1 363 ? -4.770 30.016 -47.677 1.00 91.38 363 VAL A CA 1
ATOM 2697 C C . VAL A 1 363 ? -3.276 29.695 -47.761 1.00 91.38 363 VAL A C 1
ATOM 2699 O O . VAL A 1 363 ? -2.888 28.565 -48.049 1.00 91.38 363 VAL A O 1
ATOM 2702 N N . ALA A 1 364 ? -2.409 30.673 -47.490 1.00 92.44 364 ALA A N 1
ATOM 2703 C CA . ALA A 1 364 ? -0.967 30.439 -47.486 1.00 92.44 364 ALA A CA 1
ATOM 2704 C C . ALA A 1 364 ? -0.531 29.659 -46.233 1.00 92.44 364 ALA A C 1
ATOM 2706 O O . ALA A 1 364 ? -0.549 30.210 -45.135 1.00 92.44 364 ALA A O 1
ATOM 2707 N N . VAL A 1 365 ? -0.091 28.408 -46.392 1.00 95.06 365 VAL A N 1
ATOM 2708 C CA . VAL A 1 365 ? 0.388 27.560 -45.286 1.00 95.06 365 VAL A CA 1
ATOM 2709 C C . VAL A 1 365 ? 1.894 27.335 -45.403 1.00 95.06 365 VAL A C 1
ATOM 2711 O O . VAL A 1 365 ? 2.403 27.072 -46.491 1.00 95.06 365 VAL A O 1
ATOM 2714 N N . GLU A 1 366 ? 2.625 27.464 -44.296 1.00 94.31 366 GLU A N 1
ATOM 2715 C CA . GLU A 1 366 ? 4.080 27.288 -44.257 1.00 94.31 366 GLU A CA 1
ATOM 2716 C C . GLU A 1 366 ? 4.508 26.575 -42.968 1.00 94.31 366 GLU A C 1
ATOM 2718 O O . GLU A 1 366 ? 3.987 26.874 -41.893 1.00 94.31 366 GLU A O 1
ATOM 2723 N N . TYR A 1 367 ? 5.453 25.636 -43.067 1.00 94.56 367 TYR A N 1
ATOM 2724 C CA . TYR A 1 367 ? 6.032 24.947 -41.913 1.00 94.56 367 TYR A CA 1
ATOM 2725 C C . TYR A 1 367 ? 7.427 25.489 -41.597 1.00 94.56 367 TYR A C 1
ATOM 2727 O O . TYR A 1 367 ? 8.266 25.617 -42.488 1.00 94.56 367 TYR A O 1
ATOM 2735 N N . VAL A 1 368 ? 7.686 25.772 -40.321 1.00 94.56 368 VAL A N 1
ATOM 2736 C CA . VAL A 1 368 ? 8.979 26.244 -39.817 1.00 94.56 368 VAL A CA 1
ATOM 2737 C C . VAL A 1 368 ? 9.506 25.257 -38.780 1.00 94.56 368 VAL A C 1
ATOM 2739 O O . VAL A 1 368 ? 8.905 25.061 -37.719 1.00 94.56 368 VAL A O 1
ATOM 2742 N N . ALA A 1 369 ? 10.653 24.649 -39.087 1.00 93.56 369 ALA A N 1
ATOM 2743 C CA . ALA A 1 369 ? 11.371 23.777 -38.168 1.00 93.56 369 ALA A CA 1
ATOM 2744 C C . ALA A 1 369 ? 12.133 24.623 -37.133 1.00 93.56 369 ALA A C 1
ATOM 2746 O O . ALA A 1 369 ? 13.167 25.211 -37.450 1.00 93.56 369 ALA A O 1
ATOM 2747 N N . ALA A 1 370 ? 11.610 24.721 -35.912 1.00 92.12 370 ALA A N 1
ATOM 2748 C CA . ALA A 1 370 ? 12.213 25.484 -34.824 1.00 92.12 370 ALA A CA 1
ATOM 2749 C C . ALA A 1 370 ? 11.800 24.947 -33.444 1.00 92.12 370 ALA A C 1
ATOM 2751 O O . ALA A 1 370 ? 10.663 24.510 -33.241 1.00 92.12 370 ALA A O 1
ATOM 2752 N N . ASP A 1 371 ? 12.713 25.029 -32.474 1.00 90.06 371 ASP A N 1
ATOM 2753 C CA . ASP A 1 371 ? 12.402 24.809 -31.062 1.00 90.06 371 ASP A CA 1
ATOM 2754 C C . ASP A 1 371 ? 11.960 26.125 -30.416 1.00 90.06 371 ASP A C 1
ATOM 2756 O O . ASP A 1 371 ? 12.732 27.071 -30.305 1.00 90.06 371 ASP A O 1
ATOM 2760 N N . VAL A 1 372 ? 10.704 26.184 -29.973 1.00 88.94 372 VAL A N 1
ATOM 2761 C CA . VAL A 1 372 ? 10.119 27.375 -29.341 1.00 88.94 372 VAL A CA 1
ATOM 2762 C C . VAL A 1 372 ? 10.773 27.731 -27.997 1.00 88.94 372 VAL A C 1
ATOM 2764 O O . VAL A 1 372 ? 10.621 28.849 -27.511 1.00 88.94 372 VAL A O 1
ATOM 2767 N N . THR A 1 373 ? 11.504 26.800 -27.382 1.00 87.50 373 THR A N 1
ATOM 2768 C CA . THR A 1 373 ? 12.226 27.031 -26.125 1.00 87.50 373 THR A CA 1
ATOM 2769 C C . THR A 1 373 ? 13.595 27.692 -26.336 1.00 87.50 373 THR A C 1
ATOM 2771 O O . THR A 1 373 ? 14.124 28.292 -25.394 1.00 87.50 373 THR A O 1
ATOM 2774 N N . ASP A 1 374 ? 14.131 27.657 -27.564 1.00 88.75 374 ASP A N 1
ATOM 2775 C CA . ASP A 1 374 ? 15.328 28.383 -27.995 1.00 88.75 374 ASP A CA 1
ATOM 2776 C C . ASP A 1 374 ? 14.928 29.731 -28.610 1.00 88.75 374 ASP A C 1
ATOM 2778 O O . ASP A 1 374 ? 14.584 29.843 -29.785 1.00 88.75 374 ASP A O 1
ATOM 2782 N N . LYS A 1 375 ? 14.975 30.789 -27.795 1.00 85.44 375 LYS A N 1
ATOM 2783 C CA . LYS A 1 375 ? 14.548 32.141 -28.182 1.00 85.44 375 LYS A CA 1
ATOM 2784 C C . LYS A 1 375 ? 15.263 32.667 -29.431 1.00 85.44 375 LYS A C 1
ATOM 2786 O O . LYS A 1 375 ? 14.624 33.334 -30.248 1.00 85.44 375 LYS A O 1
ATOM 2791 N N . GLU A 1 376 ? 16.571 32.454 -29.549 1.00 87.62 376 GLU A N 1
ATOM 2792 C CA . GLU A 1 376 ? 17.362 33.024 -30.644 1.00 87.62 376 GLU A CA 1
ATOM 2793 C C . GLU A 1 376 ? 17.214 32.193 -31.915 1.00 87.62 376 GLU A C 1
ATOM 2795 O O . GLU A 1 376 ? 16.911 32.755 -32.976 1.00 87.62 376 GLU A O 1
ATOM 2800 N N . GLY A 1 377 ? 17.311 30.864 -31.796 1.00 88.75 377 GLY A N 1
ATOM 2801 C CA . GLY A 1 377 ? 17.075 29.943 -32.905 1.00 88.75 377 GLY A CA 1
ATOM 2802 C C . GLY A 1 377 ? 15.665 30.076 -33.476 1.00 88.75 377 GLY A C 1
ATOM 2803 O O . GLY A 1 377 ? 15.506 30.230 -34.689 1.00 88.75 377 GLY A O 1
ATOM 2804 N N . PHE A 1 378 ? 14.642 30.141 -32.616 1.00 91.81 378 PHE A N 1
ATOM 2805 C CA . PHE A 1 378 ? 13.246 30.336 -33.019 1.00 91.81 378 PHE A CA 1
ATOM 2806 C C . PHE A 1 378 ? 13.041 31.623 -33.825 1.00 91.81 378 PHE A C 1
ATOM 2808 O O . PHE A 1 378 ? 12.445 31.600 -34.903 1.00 91.81 378 PHE A O 1
ATOM 2815 N N . ARG A 1 379 ? 13.569 32.756 -33.345 1.00 89.88 379 ARG A N 1
ATOM 2816 C CA . ARG A 1 379 ? 13.445 34.049 -34.042 1.00 89.88 379 ARG A CA 1
ATOM 2817 C C . ARG A 1 379 ? 14.171 34.053 -35.381 1.00 89.88 379 ARG A C 1
ATOM 2819 O O . ARG A 1 379 ? 13.644 34.589 -36.354 1.00 89.88 379 ARG A O 1
ATOM 2826 N N . SER A 1 380 ? 15.364 33.462 -35.430 1.00 91.06 380 SER A N 1
ATOM 2827 C CA . SER A 1 380 ? 16.158 33.375 -36.656 1.00 91.06 380 SER A CA 1
ATOM 2828 C C . SER A 1 380 ? 15.453 32.533 -37.723 1.00 91.06 380 SER A C 1
ATOM 2830 O O . SER A 1 380 ? 15.339 32.973 -38.867 1.00 91.06 380 SER A O 1
ATOM 2832 N N . ALA A 1 381 ? 14.917 31.372 -37.333 1.00 91.38 381 ALA A N 1
ATOM 2833 C CA . ALA A 1 381 ? 14.204 30.461 -38.225 1.00 91.38 381 ALA A CA 1
ATOM 2834 C C . ALA A 1 381 ? 12.894 31.058 -38.762 1.00 91.38 381 ALA A C 1
ATOM 2836 O O . ALA A 1 381 ? 12.536 30.830 -39.915 1.00 91.38 381 ALA A O 1
ATOM 2837 N N . LEU A 1 382 ? 12.189 31.848 -37.947 1.00 92.44 382 LEU A N 1
ATOM 2838 C CA . LEU A 1 382 ? 10.879 32.391 -38.301 1.00 92.44 382 LEU A CA 1
ATOM 2839 C C . LEU A 1 382 ? 10.945 33.683 -39.136 1.00 92.44 382 LEU A C 1
ATOM 2841 O O . LEU A 1 382 ? 10.014 33.983 -39.886 1.00 92.44 382 LEU A O 1
ATOM 2845 N N . ARG A 1 383 ? 12.037 34.454 -39.033 1.00 92.00 383 ARG A N 1
ATOM 2846 C CA . ARG A 1 383 ? 12.202 35.755 -39.711 1.00 92.00 383 ARG A CA 1
ATOM 2847 C C . ARG A 1 383 ? 11.874 35.723 -41.218 1.00 92.00 383 ARG A C 1
ATOM 2849 O O . ARG A 1 383 ? 11.062 36.553 -41.624 1.00 92.00 383 ARG A O 1
ATOM 2856 N N . PRO A 1 384 ? 12.386 34.777 -42.036 1.00 92.69 384 PRO A N 1
ATOM 2857 C CA . PRO A 1 384 ? 12.091 34.755 -43.475 1.00 92.69 384 PRO A CA 1
ATOM 2858 C C . PRO A 1 384 ? 10.598 34.574 -43.780 1.00 92.69 384 PRO A C 1
ATOM 2860 O O . PRO A 1 384 ? 10.077 35.125 -44.750 1.00 92.69 384 PRO A O 1
ATOM 2863 N N . THR A 1 385 ? 9.895 33.800 -42.953 1.00 92.31 385 THR A N 1
ATOM 2864 C CA . THR A 1 385 ? 8.455 33.564 -43.088 1.00 92.31 385 THR A CA 1
ATOM 2865 C C . THR A 1 385 ? 7.661 34.819 -42.726 1.00 92.31 385 THR A C 1
ATOM 2867 O O . THR A 1 385 ? 6.739 35.181 -43.455 1.00 92.31 385 THR A O 1
ATOM 2870 N N . LEU A 1 386 ? 8.036 35.540 -41.662 1.00 90.69 386 LEU A N 1
ATOM 2871 C CA . LEU A 1 386 ? 7.366 36.793 -41.273 1.00 90.69 386 LEU A CA 1
ATOM 2872 C C . LEU A 1 386 ? 7.541 37.896 -42.322 1.00 90.69 386 LEU A C 1
ATOM 2874 O O . LEU A 1 386 ? 6.589 38.624 -42.595 1.00 90.69 386 LEU A O 1
ATOM 2878 N N . GLU A 1 387 ? 8.711 37.986 -42.960 1.00 90.75 387 GLU A N 1
ATOM 2879 C CA . GLU A 1 387 ? 8.959 38.930 -44.062 1.00 90.75 387 GLU A CA 1
ATOM 2880 C C . GLU A 1 387 ? 8.027 38.682 -45.260 1.00 90.75 387 GLU A C 1
ATOM 2882 O O . GLU A 1 387 ? 7.555 39.628 -45.887 1.00 90.75 387 GLU A O 1
ATOM 2887 N N . ARG A 1 388 ? 7.709 37.412 -45.555 1.00 92.75 388 ARG A N 1
ATOM 2888 C CA . ARG A 1 388 ? 6.800 37.035 -46.652 1.00 92.75 388 ARG A CA 1
ATOM 2889 C C . ARG A 1 388 ? 5.320 37.138 -46.288 1.00 92.75 388 ARG A C 1
ATOM 2891 O O . ARG A 1 388 ? 4.500 37.476 -47.142 1.00 92.75 388 ARG A O 1
ATOM 2898 N N . ARG A 1 389 ? 4.949 36.763 -45.061 1.00 90.50 389 ARG A N 1
ATOM 2899 C CA . ARG A 1 389 ? 3.545 36.540 -44.664 1.00 90.50 389 ARG A CA 1
ATOM 2900 C C . ARG A 1 389 ? 2.949 37.681 -43.845 1.00 90.50 389 ARG A C 1
ATOM 2902 O O . ARG A 1 389 ? 1.736 37.871 -43.897 1.00 90.50 389 ARG A O 1
ATOM 2909 N N . GLY A 1 390 ? 3.777 38.478 -43.176 1.00 88.56 390 GLY A N 1
ATOM 2910 C CA . GLY A 1 390 ? 3.358 39.534 -42.259 1.00 88.56 390 GLY A CA 1
ATOM 2911 C C . GLY A 1 390 ? 3.506 39.137 -40.788 1.00 88.56 390 GLY A C 1
ATOM 2912 O O . GLY A 1 390 ? 3.941 38.035 -40.453 1.00 88.56 390 GLY A O 1
ATOM 2913 N N . LEU A 1 391 ? 3.161 40.072 -39.901 1.00 90.94 391 LEU A N 1
ATOM 2914 C CA . LEU A 1 391 ? 3.241 39.879 -38.453 1.00 90.94 391 LEU A CA 1
ATOM 2915 C C . LEU A 1 391 ? 2.127 38.950 -37.960 1.00 90.94 391 LEU A C 1
ATOM 2917 O O . LEU A 1 391 ? 0.993 39.051 -38.416 1.00 90.94 391 LEU A O 1
ATOM 2921 N N . VAL A 1 392 ? 2.451 38.089 -36.993 1.00 94.69 392 VAL A N 1
ATOM 2922 C CA . VAL A 1 392 ? 1.490 37.181 -36.351 1.00 94.69 392 VAL A CA 1
ATOM 2923 C C . VAL A 1 392 ? 0.465 37.986 -35.550 1.00 94.69 392 VAL A C 1
ATOM 2925 O O . VAL A 1 392 ? 0.845 38.761 -34.672 1.00 94.69 392 VAL A O 1
ATOM 2928 N N . THR A 1 393 ? -0.822 37.770 -35.827 1.00 94.12 393 THR A N 1
ATOM 2929 C CA . THR A 1 393 ? -1.943 38.404 -35.109 1.00 94.12 393 THR A CA 1
ATOM 2930 C C . THR A 1 393 ? -2.664 37.430 -34.181 1.00 94.12 393 THR A C 1
ATOM 2932 O O . THR A 1 393 ? -3.222 37.860 -33.172 1.00 94.12 393 THR A O 1
ATOM 2935 N N . VAL A 1 394 ? -2.629 36.124 -34.471 1.00 95.31 394 VAL A N 1
ATOM 2936 C CA . VAL A 1 394 ? -3.282 35.083 -33.663 1.00 95.31 394 VAL A CA 1
ATOM 2937 C C . VAL A 1 394 ? -2.302 33.954 -33.361 1.00 95.31 394 VAL A C 1
ATOM 2939 O O . VAL A 1 394 ? -1.620 33.454 -34.254 1.00 95.31 394 VAL A O 1
ATOM 2942 N N . LEU A 1 395 ? -2.244 33.535 -32.098 1.00 96.12 395 LEU A N 1
ATOM 2943 C CA . LEU A 1 395 ? -1.367 32.468 -31.622 1.00 96.12 395 LEU A CA 1
ATOM 2944 C C . LEU A 1 395 ? -2.184 31.298 -31.066 1.00 96.12 395 LEU A C 1
ATOM 2946 O O . LEU A 1 395 ? -2.955 31.484 -30.129 1.00 96.12 395 LEU A O 1
ATOM 2950 N N . LEU A 1 396 ? -1.965 30.090 -31.586 1.00 96.56 396 LEU A N 1
ATOM 2951 C CA . LEU A 1 396 ? -2.449 28.835 -31.005 1.00 96.56 396 LEU A CA 1
ATOM 2952 C C . LEU A 1 396 ? -1.255 28.051 -30.450 1.00 96.56 396 LEU A C 1
ATOM 2954 O O . LEU A 1 396 ? -0.394 27.569 -31.194 1.00 96.56 396 LEU A O 1
ATOM 2958 N N . HIS A 1 397 ? -1.196 27.907 -29.130 1.00 95.81 397 HIS A N 1
ATOM 2959 C CA . HIS A 1 397 ? -0.124 27.181 -28.462 1.00 95.81 397 HIS A CA 1
ATOM 2960 C C . HIS A 1 397 ? -0.552 25.743 -28.138 1.00 95.81 397 HIS A C 1
ATOM 2962 O O . HIS A 1 397 ? -1.047 25.466 -27.047 1.00 95.81 397 HIS A O 1
ATOM 2968 N N . ALA A 1 398 ? -0.362 24.836 -29.105 1.00 93.12 398 ALA A N 1
ATOM 2969 C CA . ALA A 1 398 ? -0.682 23.407 -28.994 1.00 93.12 398 ALA A CA 1
ATOM 2970 C C . ALA A 1 398 ? 0.545 22.503 -28.759 1.00 93.12 398 ALA A C 1
ATOM 2972 O O . ALA A 1 398 ? 0.442 21.279 -28.818 1.00 93.12 398 ALA A O 1
ATOM 2973 N N . ALA A 1 399 ? 1.724 23.079 -28.494 1.00 88.12 399 ALA A N 1
ATOM 2974 C CA . ALA A 1 399 ? 2.912 22.284 -28.204 1.00 88.12 399 ALA A CA 1
ATOM 2975 C C . ALA A 1 399 ? 2.774 21.581 -26.841 1.00 88.12 399 ALA A C 1
ATOM 2977 O O . ALA A 1 399 ? 2.264 22.145 -25.869 1.00 88.12 399 ALA A O 1
ATOM 2978 N N . GLY A 1 400 ? 3.237 20.338 -26.770 1.00 86.25 400 GLY A N 1
ATOM 2979 C CA . GLY A 1 400 ? 3.226 19.532 -25.558 1.00 86.25 400 GLY A CA 1
ATOM 2980 C C . GLY A 1 400 ? 4.174 18.346 -25.682 1.00 86.25 400 GLY A C 1
ATOM 2981 O O . GLY A 1 400 ? 4.506 17.921 -26.788 1.00 86.25 400 GLY A O 1
ATOM 2982 N N . LEU A 1 401 ? 4.622 17.855 -24.534 1.00 87.00 401 LEU A N 1
ATOM 2983 C CA . LEU A 1 401 ? 5.421 16.649 -24.369 1.00 87.00 401 LEU A CA 1
ATOM 2984 C C . LEU A 1 401 ? 4.897 15.938 -23.123 1.00 87.00 401 LEU A C 1
ATOM 2986 O O . LEU A 1 401 ? 4.559 16.612 -22.151 1.00 87.00 401 LEU A O 1
ATOM 2990 N N . ILE A 1 402 ? 4.823 14.613 -23.173 1.00 83.56 402 ILE A N 1
ATOM 2991 C CA . ILE A 1 402 ? 4.503 13.769 -22.027 1.00 83.56 402 ILE A CA 1
ATOM 2992 C C . ILE A 1 402 ? 5.622 12.745 -21.877 1.00 83.56 402 ILE A C 1
ATOM 2994 O O . ILE A 1 402 ? 6.067 12.164 -22.864 1.00 83.56 402 ILE A O 1
ATOM 2998 N N . GLU A 1 403 ? 6.075 12.562 -20.644 1.00 87.50 403 GLU A N 1
ATOM 2999 C CA . GLU A 1 403 ? 7.030 11.537 -20.226 1.00 87.50 403 GLU A CA 1
ATOM 3000 C C . GLU A 1 403 ? 6.517 10.998 -18.880 1.00 87.50 403 GLU A C 1
ATOM 3002 O O . GLU A 1 403 ? 6.931 11.469 -17.825 1.00 87.50 403 GLU A O 1
ATOM 3007 N N . ASP A 1 404 ? 5.511 10.119 -18.897 1.00 87.50 404 ASP A N 1
ATOM 3008 C CA . ASP A 1 404 ? 4.813 9.680 -17.679 1.00 87.50 404 ASP A CA 1
ATOM 3009 C C . ASP A 1 404 ? 5.695 8.790 -16.800 1.00 87.50 404 ASP A C 1
ATOM 3011 O O . ASP A 1 404 ? 6.286 7.819 -17.266 1.00 87.50 404 ASP A O 1
ATOM 3015 N N . ALA A 1 405 ? 5.773 9.129 -15.513 1.00 87.31 405 ALA A N 1
ATOM 3016 C CA . ALA A 1 405 ? 6.487 8.363 -14.498 1.00 87.31 405 ALA A CA 1
ATOM 3017 C C . ALA A 1 405 ? 6.033 8.820 -13.109 1.00 87.31 405 ALA A C 1
ATOM 3019 O O . ALA A 1 405 ? 5.805 10.013 -12.893 1.00 87.31 405 ALA A O 1
ATOM 3020 N N . GLN A 1 406 ? 5.934 7.892 -12.155 1.00 90.25 406 GLN A N 1
ATOM 3021 C CA . GLN A 1 406 ? 5.711 8.253 -10.754 1.00 90.25 406 GLN A CA 1
ATOM 3022 C C . GLN A 1 406 ? 6.854 9.129 -10.231 1.00 90.25 406 GLN A C 1
ATOM 3024 O O . GLN A 1 406 ? 8.001 8.998 -10.654 1.00 90.25 406 GLN A O 1
ATOM 3029 N N . THR A 1 407 ? 6.542 10.009 -9.288 1.00 92.38 407 THR A N 1
ATOM 3030 C CA . THR A 1 407 ? 7.437 11.034 -8.752 1.00 92.38 407 THR A CA 1
ATOM 3031 C C . THR A 1 407 ? 8.791 10.484 -8.274 1.00 92.38 407 THR A C 1
ATOM 3033 O O . THR A 1 407 ? 9.793 11.116 -8.607 1.00 92.38 407 THR A O 1
ATOM 3036 N N . PRO A 1 408 ? 8.894 9.323 -7.587 1.00 88.81 408 PRO A N 1
ATOM 3037 C CA . PRO A 1 408 ? 10.188 8.740 -7.203 1.00 88.81 408 PRO A CA 1
ATOM 3038 C C . PRO A 1 408 ? 11.042 8.261 -8.387 1.00 88.81 408 PRO A C 1
ATOM 3040 O O . PRO A 1 408 ? 12.267 8.265 -8.305 1.00 88.81 408 PRO A O 1
ATOM 3043 N N . ASN A 1 409 ? 10.397 7.878 -9.492 1.00 89.94 409 ASN A N 1
ATOM 3044 C CA . ASN A 1 409 ? 11.034 7.301 -10.680 1.00 89.94 409 ASN A CA 1
ATOM 3045 C C . ASN A 1 409 ? 11.236 8.333 -11.800 1.00 89.94 409 ASN A C 1
ATOM 3047 O O . ASN A 1 409 ? 11.746 8.006 -12.873 1.00 89.94 409 ASN A O 1
ATOM 3051 N N . LYS A 1 410 ? 10.822 9.582 -11.577 1.00 91.62 410 LYS A N 1
ATOM 3052 C CA . LYS A 1 410 ? 10.893 10.652 -12.566 1.00 91.62 410 LYS A CA 1
ATOM 3053 C C . LYS A 1 410 ? 12.154 11.476 -12.356 1.00 91.62 410 LYS A C 1
ATOM 3055 O O . LYS A 1 410 ? 12.443 11.924 -11.253 1.00 91.62 410 LYS A O 1
ATOM 3060 N N . SER A 1 411 ? 12.932 11.669 -13.419 1.00 90.50 411 SER A N 1
ATOM 3061 C CA . SER A 1 411 ? 14.163 12.456 -13.337 1.00 90.50 411 SER A CA 1
ATOM 3062 C C . SER A 1 411 ? 13.874 13.955 -13.436 1.00 90.50 411 SER A C 1
ATOM 3064 O O . SER A 1 411 ? 12.998 14.394 -14.183 1.00 90.50 411 SER A O 1
ATOM 3066 N N . LEU A 1 412 ? 14.683 14.773 -12.756 1.00 86.62 412 LEU A N 1
ATOM 3067 C CA . LEU A 1 412 ? 14.586 16.234 -12.851 1.00 86.62 412 LEU A CA 1
ATOM 3068 C C . LEU A 1 412 ? 14.784 16.741 -14.294 1.00 86.62 412 LEU A C 1
ATOM 3070 O O . LEU A 1 412 ? 14.214 17.758 -14.684 1.00 86.62 412 LEU A O 1
ATOM 3074 N N . GLU A 1 413 ? 15.574 16.035 -15.107 1.00 89.06 413 GLU A N 1
ATOM 3075 C CA . GLU A 1 413 ? 15.760 16.370 -16.522 1.00 89.06 413 GLU A CA 1
ATOM 3076 C C . GLU A 1 413 ? 14.471 16.166 -17.334 1.00 89.06 413 GLU A C 1
ATOM 3078 O O . GLU A 1 413 ? 14.111 17.029 -18.135 1.00 89.06 413 GLU A O 1
ATOM 3083 N N . SER A 1 414 ? 13.747 15.071 -17.079 1.00 90.75 414 SER A N 1
ATOM 3084 C CA . SER A 1 414 ? 12.427 14.814 -17.665 1.00 90.75 414 SER A CA 1
ATOM 3085 C C . SER A 1 414 ? 11.438 15.923 -17.299 1.00 90.75 414 SER A C 1
ATOM 3087 O O . SER A 1 414 ? 10.875 16.565 -18.191 1.00 90.75 414 SER A O 1
ATOM 3089 N N . VAL A 1 415 ? 11.355 16.267 -16.006 1.00 89.94 415 VAL A N 1
ATOM 3090 C CA . VAL A 1 415 ? 10.524 17.373 -15.497 1.00 89.94 415 VAL A CA 1
ATOM 3091 C C . VAL A 1 415 ? 10.831 18.686 -16.220 1.00 89.94 415 VAL A C 1
ATOM 3093 O O . VAL A 1 415 ? 9.922 19.371 -16.695 1.00 89.94 415 VAL A O 1
ATOM 3096 N N . ARG A 1 416 ? 12.117 19.034 -16.364 1.00 88.88 416 ARG A N 1
ATOM 3097 C CA . ARG A 1 416 ? 12.553 20.243 -17.081 1.00 88.88 416 ARG A CA 1
ATOM 3098 C C . ARG A 1 416 ? 12.104 20.240 -18.538 1.00 88.88 416 ARG A C 1
ATOM 3100 O O . ARG A 1 416 ? 11.604 21.261 -19.015 1.00 88.88 416 ARG A O 1
ATOM 3107 N N . ARG A 1 417 ? 12.265 19.120 -19.251 1.00 89.50 417 ARG A N 1
ATOM 3108 C CA . ARG A 1 417 ? 11.873 19.005 -20.666 1.00 89.50 417 ARG A CA 1
ATOM 3109 C C . ARG A 1 417 ? 10.365 19.149 -20.850 1.00 89.50 417 ARG A C 1
ATOM 3111 O O . ARG A 1 417 ? 9.945 19.949 -21.687 1.00 89.50 417 ARG A O 1
ATOM 3118 N N . VAL A 1 418 ? 9.561 18.428 -20.067 1.00 90.62 418 VAL A N 1
ATOM 3119 C CA . VAL A 1 418 ? 8.089 18.470 -20.137 1.00 90.62 418 VAL A CA 1
ATOM 3120 C C . VAL A 1 418 ? 7.573 19.878 -19.836 1.00 90.62 418 VAL A C 1
ATOM 3122 O O . VAL A 1 418 ? 6.795 20.435 -20.617 1.00 90.62 418 VAL A O 1
ATOM 3125 N N . MET A 1 419 ? 8.077 20.504 -18.767 1.00 88.62 419 MET A N 1
ATOM 3126 C CA . MET A 1 419 ? 7.722 21.878 -18.402 1.00 88.62 419 MET A CA 1
ATOM 3127 C C . MET A 1 419 ? 8.099 22.884 -19.492 1.00 88.62 419 MET A C 1
ATOM 3129 O O . MET A 1 419 ? 7.293 23.750 -19.842 1.00 88.62 419 MET A O 1
ATOM 3133 N N . ALA A 1 420 ? 9.311 22.791 -20.047 1.00 87.56 420 ALA A N 1
ATOM 3134 C CA . ALA A 1 420 ? 9.841 23.794 -20.967 1.00 87.56 420 ALA A CA 1
ATOM 3135 C C . ALA A 1 420 ? 8.972 23.980 -22.222 1.00 87.56 420 ALA A C 1
ATOM 3137 O O . ALA A 1 420 ? 8.753 25.116 -22.645 1.00 87.56 420 ALA A O 1
ATOM 3138 N N . VAL A 1 421 ? 8.439 22.897 -22.794 1.00 87.25 421 VAL A N 1
ATOM 3139 C CA . VAL A 1 421 ? 7.695 22.947 -24.066 1.00 87.25 421 VAL A CA 1
ATOM 3140 C C . VAL A 1 421 ? 6.462 23.855 -23.982 1.00 87.25 421 VAL A C 1
ATOM 3142 O O . VAL A 1 421 ? 6.234 24.648 -24.897 1.00 87.25 421 VAL A O 1
ATOM 3145 N N . LYS A 1 422 ? 5.700 23.772 -22.882 1.00 88.62 422 LYS A N 1
ATOM 3146 C CA . LYS A 1 422 ? 4.503 24.596 -22.644 1.00 88.62 422 LYS A CA 1
ATOM 3147 C C . LYS A 1 422 ? 4.837 25.914 -21.942 1.00 88.62 422 LYS A C 1
ATOM 3149 O O . LYS A 1 422 ? 4.522 26.991 -22.438 1.00 88.62 422 LYS A O 1
ATOM 3154 N N . ALA A 1 423 ? 5.514 25.843 -20.798 1.00 85.75 423 ALA A N 1
ATOM 3155 C CA . ALA A 1 423 ? 5.753 26.996 -19.933 1.00 85.75 423 ALA A CA 1
ATOM 3156 C C . ALA A 1 423 ? 6.740 27.999 -20.550 1.00 85.75 423 ALA A C 1
ATOM 3158 O O . ALA A 1 423 ? 6.408 29.158 -20.816 1.00 85.75 423 ALA A O 1
ATOM 3159 N N . LYS A 1 424 ? 7.973 27.542 -20.803 1.00 84.62 424 LYS A N 1
ATOM 3160 C CA . LYS A 1 424 ? 9.038 28.375 -21.380 1.00 84.62 424 LYS A CA 1
ATOM 3161 C C . LYS A 1 424 ? 8.703 28.763 -22.818 1.00 84.62 424 LYS A C 1
ATOM 3163 O O . LYS A 1 424 ? 8.901 29.919 -23.189 1.00 84.62 424 LYS A O 1
ATOM 3168 N N . GLY A 1 425 ? 8.134 27.834 -23.589 1.00 88.50 425 GLY A N 1
ATOM 3169 C CA . GLY A 1 425 ? 7.633 28.086 -24.938 1.00 88.50 425 GLY A CA 1
ATOM 3170 C C . GLY A 1 425 ? 6.648 29.256 -24.993 1.00 88.50 425 GLY A C 1
ATOM 3171 O O . GLY A 1 425 ? 6.878 30.206 -25.743 1.00 88.50 425 GLY A O 1
ATOM 3172 N N . LEU A 1 426 ? 5.607 29.261 -24.149 1.00 90.38 426 LEU A N 1
ATOM 3173 C CA . LEU A 1 426 ? 4.653 30.373 -24.086 1.00 90.38 426 LEU A CA 1
ATOM 3174 C C . LEU A 1 426 ? 5.334 31.710 -23.769 1.00 90.38 426 LEU A C 1
ATOM 3176 O O . LEU A 1 426 ? 5.057 32.718 -24.420 1.00 90.38 426 LEU A O 1
ATOM 3180 N N . GLN A 1 427 ? 6.258 31.731 -22.810 1.00 85.94 427 GLN A N 1
ATOM 3181 C CA . GLN A 1 427 ? 6.963 32.960 -22.451 1.00 85.94 427 GLN A CA 1
ATOM 3182 C C . GLN A 1 427 ? 7.799 33.511 -23.621 1.00 85.94 427 GLN A C 1
ATOM 3184 O O . GLN A 1 427 ? 7.809 34.723 -23.860 1.00 85.94 427 GLN A O 1
ATOM 3189 N N . VAL A 1 428 ? 8.483 32.641 -24.374 1.00 88.12 428 VAL A N 1
ATOM 3190 C CA . VAL A 1 428 ? 9.233 33.029 -25.581 1.00 88.12 428 VAL A CA 1
ATOM 3191 C C . VAL A 1 428 ? 8.292 33.583 -26.651 1.00 88.12 428 VAL A C 1
ATOM 3193 O O . VAL A 1 428 ? 8.609 34.613 -27.254 1.00 88.12 428 VAL A O 1
ATOM 3196 N N . LEU A 1 429 ? 7.131 32.955 -26.857 1.00 91.69 429 LEU A N 1
ATOM 3197 C CA . LEU A 1 429 ? 6.125 33.396 -27.827 1.00 91.69 429 LEU A CA 1
ATOM 3198 C C . LEU A 1 429 ? 5.582 34.787 -27.481 1.00 91.69 429 LEU A C 1
ATOM 3200 O O . LEU A 1 429 ? 5.681 35.697 -28.304 1.00 91.69 429 LEU A O 1
ATOM 3204 N N . LEU A 1 430 ? 5.095 34.993 -26.253 1.00 88.94 430 LEU A N 1
ATOM 3205 C CA . LEU A 1 430 ? 4.521 36.276 -25.823 1.00 88.94 430 LEU A CA 1
ATOM 3206 C C . LEU A 1 430 ? 5.548 37.420 -25.855 1.00 88.94 430 LEU A C 1
ATOM 3208 O O . LEU A 1 430 ? 5.214 38.545 -26.214 1.00 88.94 430 LEU A O 1
ATOM 3212 N N . ARG A 1 431 ? 6.824 37.141 -25.550 1.00 86.44 431 ARG A N 1
ATOM 3213 C CA . ARG A 1 431 ? 7.919 38.127 -25.661 1.00 86.44 431 ARG A CA 1
ATOM 3214 C C . ARG A 1 431 ? 8.359 38.397 -27.101 1.00 86.44 431 ARG A C 1
ATOM 3216 O O . ARG A 1 431 ? 9.055 39.379 -27.350 1.00 86.44 431 ARG A O 1
ATOM 3223 N N . THR A 1 432 ? 8.065 37.495 -28.033 1.00 88.94 432 THR A N 1
ATOM 3224 C CA . THR A 1 432 ? 8.443 37.631 -29.449 1.00 88.94 432 THR A CA 1
ATOM 3225 C C . THR A 1 432 ? 7.356 38.330 -30.255 1.00 88.94 432 THR A C 1
ATOM 3227 O O . THR A 1 432 ? 7.685 39.075 -31.174 1.00 88.94 432 THR A O 1
ATOM 3230 N N . PHE A 1 433 ? 6.089 38.168 -29.871 1.00 90.00 433 PHE A N 1
ATOM 3231 C CA . PHE A 1 433 ? 4.945 38.771 -30.552 1.00 90.00 433 PHE A CA 1
ATOM 3232 C C . PHE A 1 433 ? 4.176 39.715 -29.613 1.00 90.00 433 PHE A C 1
ATOM 3234 O O . PHE A 1 433 ? 3.159 39.330 -29.041 1.00 90.00 433 PHE A O 1
ATOM 3241 N N . PRO A 1 434 ? 4.622 40.973 -29.455 1.00 79.50 434 PRO A N 1
ATOM 3242 C CA . PRO A 1 434 ? 3.956 41.931 -28.568 1.00 79.50 434 PRO A CA 1
ATOM 3243 C C . PRO A 1 434 ? 2.600 42.438 -29.098 1.00 79.50 434 PRO A C 1
ATOM 3245 O O . PRO A 1 434 ? 1.824 42.997 -28.331 1.00 79.50 434 PRO A O 1
ATOM 3248 N N . ASN A 1 435 ? 2.303 42.239 -30.390 1.00 83.19 435 ASN A N 1
ATOM 3249 C CA . ASN A 1 435 ? 1.124 42.788 -31.078 1.00 83.19 435 ASN A CA 1
ATOM 3250 C C . ASN A 1 435 ? 0.032 41.736 -31.359 1.00 83.19 435 ASN A C 1
ATOM 3252 O O . ASN A 1 435 ? -0.717 41.863 -32.327 1.00 83.19 435 ASN A O 1
ATOM 3256 N N . LEU A 1 436 ? -0.038 40.672 -30.555 1.00 92.69 436 LEU A N 1
ATOM 3257 C CA . LEU A 1 436 ? -1.068 39.641 -30.706 1.00 92.69 436 LEU A CA 1
ATOM 3258 C C . LEU A 1 436 ? -2.463 40.210 -30.401 1.00 92.69 436 LEU A C 1
ATOM 3260 O O . LEU A 1 436 ? -2.644 40.983 -29.462 1.00 92.69 436 LEU A O 1
ATOM 3264 N N . ARG A 1 437 ? -3.461 39.798 -31.187 1.00 91.44 437 ARG A N 1
ATOM 3265 C CA . ARG A 1 437 ? -4.887 40.067 -30.953 1.00 91.44 437 ARG A CA 1
ATOM 3266 C C . ARG A 1 437 ? -5.518 38.967 -30.106 1.00 91.44 437 ARG A C 1
ATOM 3268 O O . ARG A 1 437 ? -6.263 39.264 -29.175 1.00 91.44 437 ARG A O 1
ATOM 3275 N N . ASP A 1 438 ? -5.213 37.712 -30.426 1.00 92.81 438 ASP A N 1
ATOM 3276 C CA . ASP A 1 438 ? -5.767 36.530 -29.767 1.00 92.81 438 ASP A CA 1
ATOM 3277 C C . ASP A 1 438 ? -4.675 35.494 -29.480 1.00 92.81 438 ASP A C 1
ATOM 3279 O O . ASP A 1 438 ? -3.825 35.209 -30.325 1.00 92.81 438 ASP A O 1
ATOM 3283 N N . VAL A 1 439 ? -4.743 34.892 -28.297 1.00 95.25 439 VAL A N 1
ATOM 3284 C CA . VAL A 1 439 ? -3.903 33.782 -27.853 1.00 95.25 439 VAL A CA 1
ATOM 3285 C C . VAL A 1 439 ? -4.808 32.677 -27.329 1.00 95.25 439 VAL A C 1
ATOM 3287 O O . VAL A 1 439 ? -5.582 32.889 -26.396 1.00 95.25 439 VAL A O 1
ATOM 3290 N N . VAL A 1 440 ? -4.702 31.497 -27.927 1.00 95.12 440 VAL A N 1
ATOM 3291 C CA . VAL A 1 440 ? -5.438 30.294 -27.541 1.00 95.12 440 VAL A CA 1
ATOM 3292 C C . VAL A 1 440 ? -4.433 29.263 -27.043 1.00 95.12 440 VAL A C 1
ATOM 3294 O O . VAL A 1 440 ? -3.548 28.833 -27.786 1.00 95.12 440 VAL A O 1
ATOM 3297 N N . LEU A 1 441 ? -4.546 28.885 -25.776 1.00 95.88 441 LEU A N 1
ATOM 3298 C CA . LEU A 1 441 ? -3.668 27.922 -25.123 1.00 95.88 441 LEU A CA 1
ATOM 3299 C C . LEU A 1 441 ? -4.387 26.578 -25.023 1.00 95.88 441 LEU A C 1
ATOM 3301 O O . LEU A 1 441 ? -5.523 26.512 -24.555 1.00 95.88 441 LEU A O 1
ATOM 3305 N N . PHE A 1 442 ? -3.717 25.513 -25.461 1.00 94.00 442 PHE A N 1
ATOM 3306 C CA . PHE A 1 442 ? -4.205 24.146 -25.306 1.00 94.00 442 PHE A CA 1
ATOM 3307 C C . PHE A 1 442 ? -3.685 23.615 -23.970 1.00 94.00 442 PHE A C 1
ATOM 3309 O O . PHE A 1 442 ? -2.534 23.164 -23.868 1.00 94.00 442 PHE A O 1
ATOM 3316 N N . SER A 1 443 ? -4.532 23.729 -22.952 1.00 93.44 443 SER A N 1
ATOM 3317 C CA . SER A 1 443 ? -4.310 23.194 -21.612 1.00 93.44 443 SER A CA 1
ATOM 3318 C C . SER A 1 443 ? -4.988 21.828 -21.463 1.00 93.44 443 SER A C 1
ATOM 3320 O O . SER A 1 443 ? -5.631 21.326 -22.388 1.00 93.44 443 SER A O 1
ATOM 3322 N N . SER A 1 444 ? -4.816 21.194 -20.310 1.00 90.69 444 SER A N 1
ATOM 3323 C CA . SER A 1 444 ? -5.271 19.830 -20.048 1.00 90.69 444 SER A CA 1
ATOM 3324 C C . SER A 1 444 ? -5.911 19.711 -18.675 1.00 90.69 444 SER A C 1
ATOM 3326 O O . SER A 1 444 ? -5.455 20.326 -17.709 1.00 90.69 444 SER A O 1
ATOM 3328 N N . TRP A 1 445 ? -6.901 18.824 -18.573 1.00 86.94 445 TRP A N 1
ATOM 3329 C CA . TRP A 1 445 ? -7.471 18.361 -17.306 1.00 86.94 445 TRP A CA 1
ATOM 3330 C C . TRP A 1 445 ? -6.424 17.973 -16.261 1.00 86.94 445 TRP A C 1
ATOM 3332 O O . TRP A 1 445 ? -6.644 18.204 -15.072 1.00 86.94 445 TRP A O 1
ATOM 3342 N N . ALA A 1 446 ? -5.275 17.440 -16.68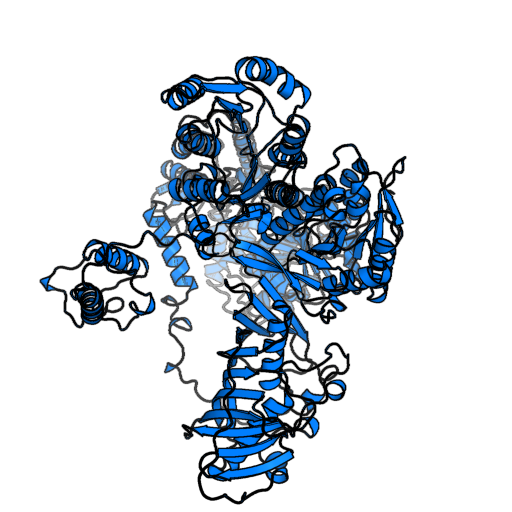9 1.00 86.56 446 ALA A N 1
ATOM 3343 C CA . ALA A 1 446 ? -4.185 17.083 -15.790 1.00 86.56 446 ALA A CA 1
ATOM 3344 C C . ALA A 1 446 ? -3.697 18.281 -14.960 1.00 86.56 446 ALA A C 1
ATOM 3346 O O . ALA A 1 446 ? -3.406 18.106 -13.782 1.00 86.56 446 ALA A O 1
ATOM 3347 N N . GLY A 1 447 ? -3.667 19.498 -15.520 1.00 87.44 447 GLY A N 1
ATOM 3348 C CA . GLY A 1 447 ? -3.311 20.699 -14.757 1.00 87.44 447 GLY A CA 1
ATOM 3349 C C . GLY A 1 447 ? -4.311 20.976 -13.645 1.00 87.44 447 GLY A C 1
ATOM 3350 O O . GLY A 1 447 ? -3.948 21.115 -12.478 1.00 87.44 447 GLY A O 1
ATOM 3351 N N . ARG A 1 448 ? -5.600 20.941 -13.993 1.00 85.06 448 ARG A N 1
ATOM 3352 C CA . ARG A 1 448 ? -6.654 21.355 -13.075 1.00 85.06 448 ARG A CA 1
ATOM 3353 C C . ARG A 1 448 ? -6.987 20.339 -11.988 1.00 85.06 448 ARG A C 1
ATOM 3355 O O . ARG A 1 448 ? -7.286 20.743 -10.857 1.00 85.06 448 ARG A O 1
ATOM 3362 N N . PHE A 1 449 ? -6.992 19.061 -12.347 1.00 83.62 449 PHE A N 1
ATOM 3363 C CA . PHE A 1 449 ? -7.454 17.960 -11.504 1.00 83.62 449 PHE A CA 1
ATOM 3364 C C . PHE A 1 449 ? -6.326 17.051 -11.018 1.00 83.62 449 PHE A C 1
ATOM 3366 O O . PHE A 1 449 ? -6.551 16.253 -10.104 1.00 83.62 449 PHE A O 1
ATOM 3373 N N . GLY A 1 450 ? -5.133 17.175 -11.602 1.00 87.12 450 GLY A N 1
ATOM 3374 C CA . GLY A 1 450 ? -4.047 16.221 -11.434 1.00 87.12 450 GLY A CA 1
ATOM 3375 C C . GLY A 1 450 ? -4.270 14.946 -12.246 1.00 87.12 450 GLY A C 1
ATOM 3376 O O . GLY A 1 450 ? -5.403 14.555 -12.526 1.00 87.12 450 GLY A O 1
ATOM 3377 N N . ASN A 1 451 ? -3.180 14.260 -12.573 1.00 85.56 451 ASN A N 1
ATOM 3378 C CA . ASN A 1 451 ? -3.195 12.869 -13.012 1.00 85.56 451 ASN A CA 1
ATOM 3379 C C . ASN A 1 451 ? -1.964 12.157 -12.428 1.00 85.56 451 ASN A C 1
ATOM 3381 O O . ASN A 1 451 ? -0.909 12.781 -12.283 1.00 85.56 451 ASN A O 1
ATOM 3385 N N . ALA A 1 452 ? -2.106 10.891 -12.034 1.00 85.00 452 ALA A N 1
ATOM 3386 C CA . ALA A 1 452 ? -1.001 10.146 -11.431 1.00 85.00 452 ALA A CA 1
ATOM 3387 C C . ALA A 1 452 ? 0.150 9.999 -12.446 1.00 85.00 452 ALA A C 1
ATOM 3389 O O . ALA A 1 452 ? -0.097 9.740 -13.621 1.00 85.00 452 ALA A O 1
ATOM 3390 N N . GLY A 1 453 ? 1.397 10.218 -12.014 1.00 87.62 453 GLY A N 1
ATOM 3391 C CA . GLY A 1 453 ? 2.582 10.177 -12.888 1.00 87.62 453 GLY A CA 1
ATOM 3392 C C . GLY A 1 453 ? 2.809 11.411 -13.786 1.00 87.62 453 GLY A C 1
ATOM 3393 O O . GLY A 1 453 ? 3.792 11.468 -14.532 1.00 87.62 453 GLY A O 1
ATOM 3394 N N . GLN A 1 454 ? 1.936 12.424 -13.696 1.00 92.00 454 GLN A N 1
ATOM 3395 C CA . GLN A 1 454 ? 1.938 13.627 -14.547 1.00 92.00 454 GLN A CA 1
ATOM 3396 C C . GLN A 1 454 ? 2.182 14.928 -13.766 1.00 92.00 454 GLN A C 1
ATOM 3398 O O . GLN A 1 454 ? 1.605 15.968 -14.080 1.00 92.00 454 GLN A O 1
ATOM 3403 N N . THR A 1 455 ? 3.023 14.902 -12.730 1.00 94.50 455 THR A N 1
ATOM 3404 C CA . THR A 1 455 ? 3.250 16.056 -11.837 1.00 94.50 455 THR A CA 1
ATOM 3405 C C . THR A 1 455 ? 3.812 17.296 -12.536 1.00 94.50 455 THR A C 1
ATOM 3407 O O . THR A 1 455 ? 3.348 18.413 -12.309 1.00 94.50 455 THR A O 1
ATOM 3410 N N . ASP A 1 456 ? 4.751 17.114 -13.452 1.00 93.75 456 ASP A N 1
ATOM 3411 C CA . ASP A 1 456 ? 5.311 18.146 -14.325 1.00 93.75 456 ASP A CA 1
ATOM 3412 C C . ASP A 1 456 ? 4.342 18.593 -15.431 1.00 93.75 456 ASP A C 1
ATOM 3414 O O . ASP A 1 456 ? 4.143 19.785 -15.643 1.00 93.75 456 ASP A O 1
ATOM 3418 N N . TYR A 1 457 ? 3.672 17.667 -16.114 1.00 93.50 457 TYR A N 1
ATOM 3419 C CA . TYR A 1 457 ? 2.700 18.010 -17.149 1.00 93.50 457 TYR A CA 1
ATOM 3420 C C . TYR A 1 457 ? 1.528 18.812 -16.565 1.00 93.50 457 TYR A C 1
ATOM 3422 O O . TYR A 1 457 ? 1.111 19.822 -17.139 1.00 93.50 457 TYR A O 1
ATOM 3430 N N . ALA A 1 458 ? 1.036 18.425 -15.386 1.00 94.06 458 ALA A N 1
ATOM 3431 C CA . ALA A 1 458 ? 0.029 19.172 -14.645 1.00 94.06 458 ALA A CA 1
ATOM 3432 C C . ALA A 1 458 ? 0.525 20.576 -14.268 1.00 94.06 458 ALA A C 1
ATOM 3434 O O . ALA A 1 458 ? -0.151 21.568 -14.545 1.00 94.06 458 ALA A O 1
ATOM 3435 N N . ALA A 1 459 ? 1.738 20.680 -13.720 1.00 94.31 459 ALA A N 1
ATOM 3436 C CA . ALA A 1 459 ? 2.369 21.957 -13.400 1.00 94.31 459 ALA A CA 1
ATOM 3437 C C . ALA A 1 459 ? 2.489 22.890 -14.619 1.00 94.31 459 ALA A C 1
ATOM 3439 O O . ALA A 1 459 ? 2.256 24.096 -14.508 1.00 94.31 459 ALA A O 1
ATOM 3440 N N . ALA A 1 460 ? 2.817 22.344 -15.793 1.00 93.06 460 ALA A N 1
ATOM 3441 C CA . ALA A 1 460 ? 2.968 23.110 -17.025 1.00 93.06 460 ALA A CA 1
ATOM 3442 C C . ALA A 1 460 ? 1.636 23.699 -17.506 1.00 93.06 460 ALA A C 1
ATOM 3444 O O . ALA A 1 460 ? 1.586 24.862 -17.902 1.00 93.06 460 ALA A O 1
ATOM 3445 N N . ASN A 1 461 ? 0.566 22.901 -17.476 1.00 94.75 461 ASN A N 1
ATOM 3446 C CA . ASN A 1 461 ? -0.766 23.313 -17.921 1.00 94.75 461 ASN A CA 1
ATOM 3447 C C . ASN A 1 461 ? -1.421 24.297 -16.942 1.00 94.75 461 ASN A C 1
ATOM 3449 O O . ASN A 1 461 ? -1.973 25.306 -17.373 1.00 94.75 461 ASN A O 1
ATOM 3453 N N . GLU A 1 462 ? -1.262 24.082 -15.634 1.00 93.62 462 GLU A N 1
ATOM 3454 C CA . GLU A 1 462 ? -1.759 25.010 -14.612 1.00 93.62 462 GLU A CA 1
ATOM 3455 C C . GLU A 1 462 ? -1.134 26.411 -14.774 1.00 93.62 462 GLU A C 1
ATOM 3457 O O . GLU A 1 462 ? -1.815 27.425 -14.626 1.00 93.62 462 GLU A O 1
ATOM 3462 N N . LEU A 1 463 ? 0.140 26.503 -15.175 1.00 92.88 463 LEU A N 1
ATOM 3463 C CA . LEU A 1 463 ? 0.764 27.787 -15.506 1.00 92.88 463 LEU A CA 1
ATOM 3464 C C . LEU A 1 463 ? 0.109 28.475 -16.717 1.00 92.88 463 LEU A C 1
ATOM 3466 O O . LEU A 1 463 ? -0.091 29.690 -16.683 1.00 92.88 463 LEU A O 1
ATOM 3470 N N . LEU A 1 464 ? -0.229 27.729 -17.778 1.00 93.69 464 LEU A N 1
ATOM 3471 C CA . LEU A 1 464 ? -0.937 28.282 -18.944 1.00 93.69 464 LEU A CA 1
ATOM 3472 C C . LEU A 1 464 ? -2.275 28.893 -18.521 1.00 93.69 464 LEU A C 1
ATOM 3474 O O . LEU A 1 464 ? -2.601 30.018 -18.912 1.00 93.69 464 LEU A O 1
ATOM 3478 N N . ASP A 1 465 ? -3.002 28.175 -17.668 1.00 93.69 465 ASP A N 1
ATOM 3479 C CA . ASP A 1 465 ? -4.292 28.600 -17.139 1.00 93.69 465 ASP A CA 1
ATOM 3480 C C . ASP A 1 465 ? -4.166 29.929 -16.383 1.00 93.69 465 ASP A C 1
ATOM 3482 O O . ASP A 1 465 ? -4.947 30.857 -16.608 1.00 93.69 465 ASP A O 1
ATOM 3486 N N . ARG A 1 466 ? -3.123 30.088 -15.558 1.00 91.94 466 ARG A N 1
ATOM 3487 C CA . ARG A 1 466 ? -2.890 31.334 -14.806 1.00 91.94 466 ARG A CA 1
ATOM 3488 C C . ARG A 1 466 ? -2.411 32.490 -15.675 1.00 91.94 466 ARG A C 1
ATOM 3490 O O . ARG A 1 466 ? -2.812 33.632 -15.443 1.00 91.94 466 ARG A O 1
ATOM 3497 N N . VAL A 1 467 ? -1.641 32.219 -16.729 1.00 91.31 467 VAL A N 1
ATOM 3498 C CA . VAL A 1 467 ? -1.294 33.243 -17.729 1.00 91.31 467 VAL A CA 1
ATOM 3499 C C . VAL A 1 467 ? -2.542 33.741 -18.465 1.00 91.31 467 VAL A C 1
ATOM 3501 O O . VAL A 1 467 ? -2.653 34.942 -18.722 1.00 91.31 467 VAL A O 1
ATOM 3504 N N . ALA A 1 468 ? -3.520 32.874 -18.745 1.00 92.25 468 ALA A N 1
ATOM 3505 C CA . ALA A 1 468 ? -4.778 33.299 -19.358 1.00 92.25 468 ALA A CA 1
ATOM 3506 C C . ALA A 1 468 ? -5.613 34.223 -18.455 1.00 92.25 468 ALA A C 1
ATOM 3508 O O . ALA A 1 468 ? -6.260 35.140 -18.964 1.00 92.25 468 ALA A O 1
ATOM 3509 N N . VAL A 1 469 ? -5.557 34.045 -17.129 1.00 90.56 469 VAL A N 1
ATOM 3510 C CA . VAL A 1 469 ? -6.190 34.961 -16.156 1.00 90.56 469 VAL A CA 1
ATOM 3511 C C . VAL A 1 469 ? -5.493 36.331 -16.133 1.00 90.56 469 VAL A C 1
ATOM 3513 O O . VAL A 1 469 ? -6.161 37.365 -16.069 1.00 90.56 469 VAL A O 1
ATOM 3516 N N . ILE A 1 470 ? -4.157 36.366 -16.225 1.00 89.31 470 ILE A N 1
ATOM 3517 C CA . ILE A 1 470 ? -3.378 37.620 -16.267 1.00 89.31 470 ILE A CA 1
ATOM 3518 C C . ILE A 1 470 ? -3.635 38.398 -17.567 1.00 89.31 470 ILE A C 1
ATOM 3520 O O . ILE A 1 470 ? -3.810 39.626 -17.533 1.00 89.31 470 ILE A O 1
ATOM 3524 N N . GLY A 1 471 ? -3.659 37.684 -18.696 1.00 85.25 471 GLY A N 1
ATOM 3525 C CA . GLY A 1 471 ? -3.692 38.237 -20.050 1.00 85.25 471 GLY A CA 1
ATOM 3526 C C . GLY A 1 471 ? -2.305 38.607 -20.596 1.00 85.25 471 GLY A C 1
ATOM 3527 O O . GLY A 1 471 ? -1.295 38.521 -19.900 1.00 85.25 471 GLY A O 1
ATOM 3528 N N . ALA A 1 472 ? -2.247 39.042 -21.858 1.00 84.38 472 ALA A N 1
ATOM 3529 C CA . ALA A 1 472 ? -1.002 39.407 -22.542 1.00 84.38 472 ALA A CA 1
ATOM 3530 C C . ALA A 1 472 ? -1.152 40.742 -23.293 1.00 84.38 472 ALA A C 1
ATOM 3532 O O . ALA A 1 472 ? -1.545 40.781 -24.457 1.00 84.38 472 ALA A O 1
ATOM 3533 N N . GLY A 1 473 ? -0.849 41.858 -22.623 1.00 81.94 473 GLY A N 1
ATOM 3534 C CA . GLY A 1 473 ? -1.012 43.193 -23.208 1.00 81.94 473 GLY A CA 1
ATOM 3535 C C . GLY A 1 473 ? -2.469 43.474 -23.597 1.00 81.94 473 GLY A C 1
ATOM 3536 O O . GLY A 1 473 ? -3.365 43.339 -22.765 1.00 81.94 473 GLY A O 1
ATOM 3537 N N . ALA A 1 474 ? -2.696 43.860 -24.857 1.00 81.56 474 ALA A N 1
ATOM 3538 C CA . ALA A 1 474 ? -4.035 44.055 -25.426 1.00 81.56 474 ALA A CA 1
ATOM 3539 C C . ALA A 1 474 ? -4.647 42.767 -26.017 1.00 81.56 474 ALA A C 1
ATOM 3541 O O . ALA A 1 474 ? -5.801 42.787 -26.451 1.00 81.56 474 ALA A O 1
ATOM 3542 N N . ALA A 1 475 ? -3.894 41.661 -26.048 1.00 88.31 475 ALA A N 1
ATOM 3543 C CA . ALA A 1 475 ? -4.364 40.402 -26.603 1.00 88.31 475 ALA A CA 1
ATOM 3544 C C . ALA A 1 475 ? -5.427 39.764 -25.700 1.00 88.31 475 ALA A C 1
ATOM 3546 O O . ALA A 1 475 ? -5.280 39.714 -24.474 1.00 88.31 475 ALA A O 1
ATOM 3547 N N . ARG A 1 476 ? -6.464 39.187 -26.312 1.00 90.06 476 ARG A N 1
ATOM 3548 C CA . ARG A 1 476 ? -7.340 38.235 -25.626 1.00 90.06 476 ARG A CA 1
ATOM 3549 C C . ARG A 1 476 ? -6.567 36.939 -25.418 1.00 90.06 476 ARG A C 1
ATOM 3551 O O . ARG A 1 476 ? -6.023 36.401 -26.376 1.00 90.06 476 ARG A O 1
ATOM 3558 N N . VAL A 1 477 ? -6.565 36.418 -24.196 1.00 92.38 477 VAL A N 1
ATOM 3559 C CA . VAL A 1 477 ? -5.960 35.119 -23.882 1.00 92.38 477 VAL A CA 1
ATOM 3560 C C . VAL A 1 477 ? -7.039 34.190 -23.341 1.00 92.38 477 VAL A C 1
ATOM 3562 O O . VAL A 1 477 ? -7.761 34.554 -22.410 1.00 92.38 477 VAL A O 1
ATOM 3565 N N . VAL A 1 478 ? -7.154 33.007 -23.938 1.00 92.50 478 VAL A N 1
ATOM 3566 C CA . VAL A 1 478 ? -8.006 31.919 -23.457 1.00 92.50 478 VAL A CA 1
ATOM 3567 C C . VAL A 1 478 ? -7.169 30.655 -23.304 1.00 92.50 478 VAL A C 1
ATOM 3569 O O . VAL A 1 478 ? -6.411 30.303 -24.207 1.00 92.50 478 VAL A O 1
ATOM 3572 N N . SER A 1 479 ? -7.291 29.994 -22.157 1.00 94.06 479 SER A N 1
ATOM 3573 C CA . SER A 1 479 ? -6.764 28.652 -21.927 1.00 94.06 479 SER A CA 1
ATOM 3574 C C . SER A 1 479 ? -7.920 27.672 -21.926 1.00 94.06 479 SER A C 1
ATOM 3576 O O . SER A 1 479 ? -8.796 27.763 -21.068 1.00 94.06 479 SER A O 1
ATOM 3578 N N . ILE A 1 480 ? -7.943 26.775 -22.908 1.00 92.56 480 ILE A N 1
ATOM 3579 C CA . ILE A 1 480 ? -8.973 25.745 -23.015 1.00 92.56 480 ILE A CA 1
ATOM 3580 C C . ILE A 1 480 ? -8.418 24.482 -22.367 1.00 92.56 480 ILE A C 1
ATOM 3582 O O . ILE A 1 480 ? -7.414 23.929 -22.819 1.00 92.56 480 ILE A O 1
ATOM 3586 N N . VAL A 1 481 ? -9.059 24.052 -21.288 1.00 91.50 481 VAL A N 1
ATOM 3587 C CA . VAL A 1 481 ? -8.672 22.897 -20.481 1.00 91.50 481 VAL A CA 1
ATOM 3588 C C . VAL A 1 481 ? -9.377 21.674 -21.057 1.00 91.50 481 VAL A C 1
ATOM 3590 O O . VAL A 1 481 ? -10.502 21.343 -20.674 1.00 91.50 481 VAL A O 1
ATOM 3593 N N . PHE A 1 482 ? -8.726 21.030 -22.028 1.00 89.06 482 PHE A N 1
ATOM 3594 C CA . PHE A 1 482 ? -9.304 19.899 -22.748 1.00 89.06 482 PHE A CA 1
ATOM 3595 C C . PHE A 1 482 ? -9.250 18.599 -21.922 1.00 89.06 482 PHE A C 1
ATOM 3597 O O . PHE A 1 482 ? -8.216 18.305 -21.303 1.00 89.06 482 PHE A O 1
ATOM 3604 N N . PRO A 1 483 ? -10.328 17.792 -21.946 1.00 86.25 483 PRO A N 1
ATOM 3605 C CA . PRO A 1 483 ? -10.263 16.371 -21.647 1.00 86.25 483 PRO A CA 1
ATOM 3606 C C . PRO A 1 483 ? -9.393 15.624 -22.670 1.00 86.25 483 PRO A C 1
ATOM 3608 O O . PRO A 1 483 ? -9.040 16.193 -23.707 1.00 86.25 483 PRO A O 1
ATOM 3611 N N . PRO A 1 484 ? -9.044 14.352 -22.423 1.00 85.31 484 PRO A N 1
ATOM 3612 C CA . PRO A 1 484 ? -8.303 13.549 -23.390 1.00 85.31 484 PRO A CA 1
ATOM 3613 C C . PRO A 1 484 ? -9.091 13.337 -24.699 1.00 85.31 484 PRO A C 1
ATOM 3615 O O . PRO A 1 484 ? -10.285 13.040 -24.673 1.00 85.31 484 PRO A O 1
ATOM 3618 N N . TRP A 1 485 ? -8.423 13.473 -25.850 1.00 86.25 485 TRP A N 1
ATOM 3619 C CA . TRP A 1 485 ? -9.028 13.264 -27.176 1.00 86.25 485 TRP A CA 1
ATOM 3620 C C . TRP A 1 485 ? -8.799 11.821 -27.630 1.00 86.25 485 TRP A C 1
ATOM 3622 O O . TRP A 1 485 ? -7.651 11.387 -27.751 1.00 86.25 485 TRP A O 1
ATOM 3632 N N . SER A 1 486 ? -9.876 11.093 -27.923 1.00 81.31 486 SER A N 1
ATOM 3633 C CA . SER A 1 486 ? -9.881 9.656 -28.246 1.00 81.31 486 SER A CA 1
ATOM 3634 C C . SER A 1 486 ? -8.977 9.273 -29.418 1.00 81.31 486 SER A C 1
ATOM 3636 O O . SER A 1 486 ? -8.455 8.160 -29.462 1.00 81.31 486 SER A O 1
ATOM 3638 N N . SER A 1 487 ? -8.788 10.184 -30.370 1.00 74.44 487 SER A N 1
ATOM 3639 C CA . SER A 1 487 ? -7.961 9.980 -31.559 1.00 74.44 487 SER A CA 1
ATOM 3640 C C . SER A 1 487 ? -6.463 10.105 -31.286 1.00 74.44 487 SER A C 1
ATOM 3642 O O . SER A 1 487 ? -5.666 9.686 -32.121 1.00 74.44 487 SER A O 1
ATOM 3644 N N . THR A 1 488 ? -6.041 10.666 -30.154 1.00 75.94 488 THR A N 1
ATOM 3645 C CA . THR A 1 488 ? -4.616 10.920 -29.909 1.00 75.94 488 THR A CA 1
ATOM 3646 C C . THR A 1 488 ? -3.877 9.646 -29.509 1.00 75.94 488 THR A C 1
ATOM 3648 O O . THR A 1 488 ? -4.433 8.790 -28.822 1.00 75.94 488 THR A O 1
ATOM 3651 N N . GLU A 1 489 ? -2.612 9.507 -29.911 1.00 68.38 489 GLU A N 1
ATOM 3652 C CA . GLU A 1 489 ? -1.738 8.399 -29.483 1.00 68.38 489 GLU A CA 1
ATOM 3653 C C . GLU A 1 489 ? -1.687 8.291 -27.950 1.00 68.38 489 GLU A C 1
ATOM 3655 O O . GLU A 1 489 ? -1.746 7.200 -27.394 1.00 68.38 489 GLU A O 1
ATOM 3660 N N . MET A 1 490 ? -1.708 9.447 -27.283 1.00 67.06 490 MET A N 1
ATOM 3661 C CA . MET A 1 490 ? -1.776 9.607 -25.829 1.00 67.06 490 MET A CA 1
ATOM 3662 C C . MET A 1 490 ? -2.980 8.916 -25.177 1.00 67.06 490 MET A C 1
ATOM 3664 O O . MET A 1 490 ? -2.879 8.478 -24.038 1.00 67.06 490 MET A O 1
ATOM 3668 N N . VAL A 1 491 ? -4.119 8.832 -25.870 1.00 71.88 491 VAL A N 1
ATOM 3669 C CA . VAL A 1 491 ? -5.310 8.119 -25.382 1.00 71.88 491 VAL A CA 1
ATOM 3670 C C . VAL A 1 491 ? -5.349 6.685 -25.893 1.00 71.88 491 VAL A C 1
ATOM 3672 O O . VAL A 1 491 ? -5.779 5.790 -25.171 1.00 71.88 491 VAL A O 1
ATOM 3675 N N . ARG A 1 492 ? -4.874 6.441 -27.118 1.00 74.69 492 ARG A N 1
ATOM 3676 C CA . ARG A 1 492 ? -4.819 5.096 -27.708 1.00 74.69 492 ARG A CA 1
ATOM 3677 C C . ARG A 1 492 ? -3.844 4.163 -26.985 1.00 74.69 492 ARG A C 1
ATOM 3679 O O . ARG A 1 492 ? -4.031 2.953 -27.050 1.00 74.69 492 ARG A O 1
ATOM 3686 N N . SER A 1 493 ? -2.845 4.705 -26.290 1.00 66.88 493 SER A N 1
ATOM 3687 C CA . SER A 1 493 ? -1.927 3.947 -25.434 1.00 66.88 493 SER A CA 1
ATOM 3688 C C . SER A 1 493 ? -2.511 3.581 -24.063 1.00 66.88 493 SER A C 1
ATOM 3690 O O . SER A 1 493 ? -1.912 2.772 -23.356 1.00 66.88 493 SER A O 1
ATOM 3692 N N . ILE A 1 494 ? -3.668 4.139 -23.674 1.00 69.12 494 ILE A N 1
ATOM 3693 C CA . ILE A 1 494 ? -4.320 3.835 -22.395 1.00 69.12 494 ILE A CA 1
ATOM 3694 C C . ILE A 1 494 ? -4.986 2.451 -22.493 1.00 69.12 494 ILE A C 1
ATOM 3696 O O . ILE A 1 494 ? -5.859 2.257 -23.345 1.00 69.12 494 ILE A O 1
ATOM 3700 N N . PRO A 1 495 ? -4.643 1.486 -21.616 1.00 71.88 495 PRO A N 1
ATOM 3701 C CA . PRO A 1 495 ? -5.295 0.179 -21.599 1.00 71.88 495 PRO A CA 1
ATOM 3702 C C . PRO A 1 495 ? -6.813 0.296 -21.404 1.00 71.88 495 PRO A C 1
ATOM 3704 O O . PRO A 1 495 ? -7.277 1.113 -20.609 1.00 71.88 495 PRO A O 1
ATOM 3707 N N . ALA A 1 496 ? -7.600 -0.558 -22.067 1.00 68.75 496 ALA A N 1
ATOM 3708 C CA . ALA A 1 496 ? -9.066 -0.469 -22.056 1.00 68.75 496 ALA A CA 1
ATOM 3709 C C . ALA A 1 496 ? -9.680 -0.493 -20.640 1.00 68.75 496 ALA A C 1
ATOM 3711 O O . ALA A 1 496 ? -10.591 0.280 -20.356 1.00 68.75 496 ALA A O 1
ATOM 3712 N N . GLY A 1 497 ? -9.139 -1.309 -19.726 1.00 59.81 497 GLY A N 1
ATOM 3713 C CA . GLY A 1 497 ? -9.574 -1.333 -18.323 1.00 59.81 497 GLY A CA 1
ATOM 3714 C C . GLY A 1 497 ? -9.257 -0.040 -17.560 1.00 59.81 497 GLY A C 1
ATOM 3715 O O . GLY A 1 497 ? -10.073 0.430 -16.773 1.00 59.81 497 GLY A O 1
ATOM 3716 N N . VAL A 1 498 ? -8.111 0.591 -17.844 1.00 60.91 498 VAL A N 1
ATOM 3717 C CA . VAL A 1 498 ? -7.728 1.890 -17.260 1.00 60.91 498 VAL A CA 1
ATOM 3718 C C . VAL A 1 498 ? -8.606 3.004 -17.823 1.00 60.91 498 VAL A C 1
ATOM 3720 O O . VAL A 1 498 ? -9.050 3.867 -17.073 1.00 60.91 498 VAL A O 1
ATOM 3723 N N . ARG A 1 499 ? -8.929 2.960 -19.120 1.00 72.44 499 ARG A N 1
ATOM 3724 C CA . ARG A 1 499 ? -9.867 3.896 -19.747 1.00 72.44 499 ARG A CA 1
ATOM 3725 C C . ARG A 1 499 ? -11.264 3.786 -19.136 1.00 72.44 499 ARG A C 1
ATOM 3727 O O . ARG A 1 499 ? -11.805 4.807 -18.731 1.00 72.44 499 ARG A O 1
ATOM 3734 N N . ALA A 1 500 ? -11.803 2.575 -18.993 1.00 66.12 500 ALA A N 1
ATOM 3735 C CA . ALA A 1 500 ? -13.097 2.347 -18.345 1.00 66.12 500 ALA A CA 1
ATOM 3736 C C . ALA A 1 500 ? -13.099 2.824 -16.880 1.00 66.12 500 ALA A C 1
ATOM 3738 O O . ALA A 1 500 ? -14.076 3.405 -16.415 1.00 66.12 500 ALA A O 1
ATOM 3739 N N . MET A 1 501 ? -11.983 2.653 -16.163 1.00 62.56 501 MET A N 1
ATOM 3740 C CA . MET A 1 501 ? -11.800 3.207 -14.819 1.00 62.56 501 MET A CA 1
ATOM 3741 C C . MET A 1 501 ? -11.786 4.745 -14.824 1.00 62.56 501 MET A C 1
ATOM 3743 O O . MET A 1 501 ? -12.429 5.357 -13.977 1.00 62.56 501 MET A O 1
ATOM 3747 N N . MET A 1 502 ? -11.085 5.385 -15.766 1.00 70.69 502 MET A N 1
ATOM 3748 C CA . MET A 1 502 ? -11.059 6.848 -15.912 1.00 70.69 502 MET A CA 1
ATOM 3749 C C . MET A 1 502 ? -12.445 7.405 -16.268 1.00 70.69 502 MET A C 1
ATOM 3751 O O . MET A 1 502 ? -12.875 8.393 -15.674 1.00 70.69 502 MET A O 1
ATOM 3755 N N . GLU A 1 503 ? -13.166 6.756 -17.185 1.00 69.62 503 GLU A N 1
ATOM 3756 C CA . GLU A 1 503 ? -14.554 7.084 -17.539 1.00 69.62 503 GLU A CA 1
ATOM 3757 C C . GLU A 1 503 ? -15.475 6.921 -16.319 1.00 69.62 503 GLU A C 1
ATOM 3759 O O . GLU A 1 503 ? -16.222 7.839 -15.987 1.00 69.62 503 GLU A O 1
ATOM 3764 N N . GLY A 1 504 ? -15.330 5.825 -15.565 1.00 59.50 504 GLY A N 1
ATOM 3765 C CA . GLY A 1 504 ? -16.016 5.607 -14.289 1.00 59.50 504 GLY A CA 1
ATOM 3766 C C . GLY A 1 504 ? -15.664 6.636 -13.207 1.00 59.50 504 GLY A C 1
ATOM 3767 O O . GLY A 1 504 ? -16.464 6.882 -12.313 1.00 59.50 504 GLY A O 1
ATOM 3768 N N . GLN A 1 505 ? -14.503 7.291 -13.297 1.00 58.59 505 GLN A N 1
ATOM 3769 C CA . GLN A 1 505 ? -14.103 8.400 -12.425 1.00 58.59 505 GLN A CA 1
ATOM 3770 C C . GLN A 1 505 ? -14.642 9.766 -12.879 1.00 58.59 505 GLN A C 1
ATOM 3772 O O . GLN A 1 505 ? -14.401 10.752 -12.183 1.00 58.59 505 GLN A O 1
ATOM 3777 N N . GLY A 1 506 ? -15.378 9.846 -13.993 1.00 63.41 506 GLY A N 1
ATOM 3778 C CA . GLY A 1 506 ? -15.919 11.092 -14.547 1.00 63.41 506 GLY A CA 1
ATOM 3779 C C . GLY A 1 506 ? -15.004 11.773 -15.572 1.00 63.41 506 GLY A C 1
ATOM 3780 O O . GLY A 1 506 ? -15.201 12.948 -15.882 1.00 63.41 506 GLY A O 1
ATOM 3781 N N . VAL A 1 507 ? -13.983 11.077 -16.099 1.00 73.19 507 VAL A N 1
ATOM 3782 C CA . VAL A 1 507 ? -13.165 11.585 -17.213 1.00 73.19 507 VAL A CA 1
ATOM 3783 C C . VAL A 1 507 ? -13.942 11.499 -18.517 1.00 73.19 507 VAL A C 1
ATOM 3785 O O . VAL A 1 507 ? -14.208 10.417 -19.028 1.00 73.19 507 VAL A O 1
ATOM 3788 N N . THR A 1 508 ? -14.284 12.661 -19.076 1.00 78.06 508 THR A N 1
ATOM 3789 C CA . THR A 1 508 ? -14.875 12.746 -20.416 1.00 78.06 508 THR A CA 1
ATOM 3790 C C . THR A 1 508 ? -13.784 12.503 -21.460 1.00 78.06 508 THR A C 1
ATOM 3792 O O . THR A 1 508 ? -12.726 13.118 -21.383 1.00 78.06 508 THR A O 1
ATOM 3795 N N . PHE A 1 509 ? -14.033 11.654 -22.454 1.00 83.69 509 PHE A N 1
ATOM 3796 C CA . PHE A 1 509 ? -13.168 11.520 -23.628 1.00 83.69 509 PHE A CA 1
ATOM 3797 C C . PHE A 1 509 ? -13.848 12.192 -24.813 1.00 83.69 509 PHE A C 1
ATOM 3799 O O . PHE A 1 509 ? -14.990 11.861 -25.119 1.00 83.69 509 PHE A O 1
ATOM 3806 N N . LEU A 1 510 ? -13.159 13.134 -25.455 1.00 83.69 510 LEU A N 1
ATOM 3807 C CA . LEU A 1 510 ? -13.692 13.841 -26.620 1.00 83.69 510 LEU A CA 1
ATOM 3808 C C . LEU A 1 510 ? -13.343 13.092 -27.898 1.00 83.69 510 LEU A C 1
ATOM 3810 O O . LEU A 1 510 ? -12.242 12.542 -28.017 1.00 83.69 510 LEU A O 1
ATOM 3814 N N . ASP A 1 511 ? -14.248 13.090 -28.865 1.00 85.44 511 ASP A N 1
ATOM 3815 C CA . ASP A 1 511 ? -13.859 12.838 -30.250 1.00 85.44 511 ASP A CA 1
ATOM 3816 C C . ASP A 1 511 ? -13.301 14.112 -30.923 1.00 85.44 511 ASP A C 1
ATOM 3818 O O . ASP A 1 511 ? -13.245 15.197 -30.331 1.00 85.44 511 ASP A O 1
ATOM 3822 N N . ASP A 1 512 ? -12.807 13.962 -32.155 1.00 84.62 512 ASP A N 1
ATOM 3823 C CA . ASP A 1 512 ? -12.186 15.063 -32.901 1.00 84.62 512 ASP A CA 1
ATOM 3824 C C . ASP A 1 512 ? -13.175 16.183 -33.244 1.00 84.62 512 ASP A C 1
ATOM 3826 O O . ASP A 1 512 ? -12.774 17.346 -33.311 1.00 84.62 512 ASP A O 1
ATOM 3830 N N . GLU A 1 513 ? -14.445 15.847 -33.476 1.00 83.81 513 GLU A N 1
ATOM 3831 C CA . GLU A 1 513 ? -15.483 16.804 -33.856 1.00 83.81 513 GLU A CA 1
ATOM 3832 C C . GLU A 1 513 ? -15.899 17.629 -32.636 1.00 83.81 513 GLU A C 1
ATOM 3834 O O . GLU A 1 513 ? -15.823 18.857 -32.671 1.00 83.81 513 GLU A O 1
ATOM 3839 N N . GLU A 1 514 ? -16.189 16.972 -31.510 1.00 82.50 514 GLU A N 1
ATOM 3840 C CA . GLU A 1 514 ? -16.499 17.611 -30.229 1.00 82.50 514 GLU A CA 1
ATOM 3841 C C . GLU A 1 514 ? -15.363 18.535 -29.759 1.00 82.50 514 GLU A C 1
ATOM 3843 O O . GLU A 1 514 ? -15.595 19.655 -29.282 1.00 82.50 514 GLU A O 1
ATOM 3848 N N . GLY A 1 515 ? -14.114 18.082 -29.898 1.00 84.62 515 GLY A N 1
ATOM 3849 C CA . GLY A 1 515 ? -12.933 18.862 -29.546 1.00 84.62 515 GLY A CA 1
ATOM 3850 C C . GLY A 1 515 ? -12.754 20.111 -30.418 1.00 84.62 515 GLY A C 1
ATOM 3851 O O . GLY A 1 515 ? -12.456 21.197 -29.901 1.00 84.62 515 GLY A O 1
ATOM 3852 N N . LEU A 1 516 ? -12.965 19.990 -31.732 1.00 86.88 516 LEU A N 1
ATOM 3853 C CA . LEU A 1 516 ? -12.883 21.112 -32.672 1.00 86.88 516 LEU A CA 1
ATOM 3854 C C . LEU A 1 516 ? -14.042 22.097 -32.514 1.00 86.88 516 LEU A C 1
ATOM 3856 O O . LEU A 1 516 ? -13.808 23.306 -32.533 1.00 86.88 516 LEU A O 1
ATOM 3860 N N . ASP A 1 517 ? -15.258 21.613 -32.286 1.00 84.12 517 ASP A N 1
ATOM 3861 C CA . ASP A 1 517 ? -16.430 22.448 -32.014 1.00 84.12 517 ASP A CA 1
ATOM 3862 C C . ASP A 1 517 ? -16.260 23.269 -30.738 1.00 84.12 517 ASP A C 1
ATOM 3864 O O . ASP A 1 517 ? -16.660 24.437 -30.664 1.00 84.12 517 ASP A O 1
ATOM 3868 N N . THR A 1 518 ? -15.620 22.674 -29.735 1.00 83.62 518 THR A N 1
ATOM 3869 C CA . THR A 1 518 ? -15.268 23.349 -28.491 1.00 83.62 518 THR A CA 1
ATOM 3870 C C . THR A 1 518 ? -14.249 24.462 -28.734 1.00 83.62 518 THR A C 1
ATOM 3872 O O . THR A 1 518 ? -14.466 25.599 -28.311 1.00 83.62 518 THR A O 1
ATOM 3875 N N . LEU A 1 519 ? -13.166 24.174 -29.469 1.00 88.31 519 LEU A N 1
ATOM 3876 C CA . LEU A 1 519 ? -12.178 25.178 -29.881 1.00 88.31 519 LEU A CA 1
ATOM 3877 C C . LEU A 1 519 ? -12.841 26.325 -30.661 1.00 88.31 519 LEU A C 1
ATOM 3879 O O . LEU A 1 519 ? -12.579 27.502 -30.394 1.00 88.31 519 LEU A O 1
ATOM 3883 N N . ALA A 1 520 ? -13.723 25.978 -31.600 1.00 86.62 520 ALA A N 1
ATOM 3884 C CA . ALA A 1 520 ? -14.448 26.927 -32.426 1.00 86.62 520 ALA A CA 1
ATOM 3885 C C . ALA A 1 520 ? -15.363 27.827 -31.588 1.00 86.62 520 ALA A C 1
ATOM 3887 O O . ALA A 1 520 ? -15.361 29.043 -31.793 1.00 86.62 520 ALA A O 1
ATOM 3888 N N . SER A 1 521 ? -16.099 27.267 -30.621 1.00 83.00 521 SER A N 1
ATOM 3889 C CA . SER A 1 521 ? -16.969 28.044 -29.730 1.00 83.00 521 SER A CA 1
ATOM 3890 C C . SER A 1 521 ? -16.180 28.970 -28.826 1.00 83.00 521 SER A C 1
ATOM 3892 O O . SER A 1 521 ? -16.454 30.165 -28.802 1.00 83.00 521 SER A O 1
ATOM 3894 N N . ALA A 1 522 ? -15.165 28.447 -28.135 1.00 83.31 522 ALA A N 1
ATOM 3895 C CA . ALA A 1 522 ? -14.322 29.220 -27.228 1.00 83.31 522 ALA A CA 1
ATOM 3896 C C . ALA A 1 522 ? -13.705 30.435 -27.942 1.00 83.31 522 ALA A C 1
ATOM 3898 O O . ALA A 1 522 ? -13.627 31.550 -27.410 1.00 83.31 522 ALA A O 1
ATOM 3899 N N . PHE A 1 523 ? -13.297 30.246 -29.201 1.00 86.69 523 PHE A N 1
ATOM 3900 C CA . PHE A 1 523 ? -12.841 31.339 -30.044 1.00 86.69 523 PHE A CA 1
ATOM 3901 C C . PHE A 1 523 ? -13.989 32.286 -30.426 1.00 86.69 523 PHE A C 1
ATOM 3903 O O . PHE A 1 523 ? -13.902 33.481 -30.140 1.00 86.69 523 PHE A O 1
ATOM 3910 N N . ALA A 1 524 ? -15.060 31.777 -31.042 1.00 84.88 524 ALA A N 1
ATOM 3911 C CA . ALA A 1 524 ? -16.149 32.576 -31.607 1.00 84.88 524 ALA A CA 1
ATOM 3912 C C . ALA A 1 524 ? -16.938 33.374 -30.559 1.00 84.88 524 ALA A C 1
ATOM 3914 O O . ALA A 1 524 ? -17.291 34.530 -30.804 1.00 84.88 524 ALA A O 1
ATOM 3915 N N . ASP A 1 525 ? -17.160 32.796 -29.381 1.00 82.75 525 ASP A N 1
ATOM 3916 C CA . ASP A 1 525 ? -17.858 33.413 -28.252 1.00 82.75 525 ASP A CA 1
ATOM 3917 C C . ASP A 1 525 ? -16.984 34.433 -27.512 1.00 82.75 525 ASP A C 1
ATOM 3919 O O . ASP A 1 525 ? -17.452 35.106 -26.595 1.00 82.75 525 ASP A O 1
ATOM 3923 N N . GLY A 1 526 ? -15.717 34.585 -27.917 1.00 80.88 526 GLY A N 1
ATOM 3924 C CA . GLY A 1 526 ? -14.796 35.555 -27.338 1.00 80.88 526 GLY A CA 1
ATOM 3925 C C . GLY A 1 526 ? -14.436 35.241 -25.891 1.00 80.88 526 GLY A C 1
ATOM 3926 O O . GLY A 1 526 ? -14.235 36.168 -25.103 1.00 80.88 526 GLY A O 1
ATOM 3927 N N . ALA A 1 527 ? -14.367 33.955 -25.533 1.00 82.38 527 ALA A N 1
ATOM 3928 C CA . ALA A 1 527 ? -14.014 33.515 -24.192 1.00 82.38 527 ALA A CA 1
ATOM 3929 C C . ALA A 1 527 ? -12.656 34.082 -23.744 1.00 82.38 527 ALA A C 1
ATOM 3931 O O . ALA A 1 527 ? -11.758 34.310 -24.553 1.00 82.38 527 ALA A O 1
ATOM 3932 N N . GLN A 1 528 ? -12.491 34.334 -22.450 1.00 85.88 528 GLN A N 1
ATOM 3933 C CA . GLN A 1 528 ? -11.266 34.896 -21.883 1.00 85.88 528 GLN A CA 1
ATOM 3934 C C . GLN A 1 528 ? -10.990 34.243 -20.531 1.00 85.88 528 GLN A C 1
ATOM 3936 O O . GLN A 1 528 ? -11.926 33.969 -19.779 1.00 85.88 528 GLN A O 1
ATOM 3941 N N . GLY A 1 529 ? -9.714 34.030 -20.213 1.00 88.69 529 GLY A N 1
ATOM 3942 C CA . GLY A 1 529 ? -9.309 33.312 -19.009 1.00 88.69 529 GLY A CA 1
ATOM 3943 C C . GLY A 1 529 ? -9.344 31.803 -19.228 1.00 88.69 529 GLY A C 1
ATOM 3944 O O . GLY A 1 529 ? -8.954 31.324 -20.289 1.00 88.69 529 GLY A O 1
ATOM 3945 N N . ILE A 1 530 ? -9.786 31.058 -18.221 1.00 89.75 530 ILE A N 1
ATOM 3946 C CA . ILE A 1 530 ? -9.781 29.591 -18.221 1.00 89.75 530 ILE A CA 1
ATOM 3947 C C . ILE A 1 530 ? -11.152 29.089 -18.676 1.00 89.75 530 ILE A C 1
ATOM 3949 O O . ILE A 1 530 ? -12.171 29.539 -18.155 1.00 89.75 530 ILE A O 1
ATOM 3953 N N . GLU A 1 531 ? -11.184 28.156 -19.619 1.00 87.56 531 GLU A N 1
ATOM 3954 C CA . GLU A 1 531 ? -12.398 27.501 -20.097 1.00 87.56 531 GLU A CA 1
ATOM 3955 C C . GLU A 1 531 ? -12.267 25.990 -19.930 1.00 87.56 531 GLU A C 1
ATOM 3957 O O . GLU A 1 531 ? -11.440 25.354 -20.579 1.00 87.56 531 GLU A O 1
ATOM 3962 N N . LEU A 1 532 ? -13.062 25.427 -19.020 1.00 84.38 532 LEU A N 1
ATOM 3963 C CA . LEU A 1 532 ? -13.088 23.997 -18.758 1.00 84.38 532 LEU A CA 1
ATOM 3964 C C . LEU A 1 532 ? -14.161 23.324 -19.609 1.00 84.38 532 LEU A C 1
ATOM 3966 O O . LEU A 1 532 ? -15.315 23.757 -19.656 1.00 84.38 532 LEU A O 1
ATOM 3970 N N . VAL A 1 533 ? -13.760 22.225 -20.237 1.00 78.50 533 VAL A N 1
ATOM 3971 C CA . VAL A 1 533 ? -14.592 21.427 -21.134 1.00 78.50 533 VAL A CA 1
ATOM 3972 C C . VAL A 1 533 ? -14.827 20.075 -20.466 1.00 78.50 533 VAL A C 1
ATOM 3974 O O . VAL A 1 533 ? -13.856 19.446 -20.059 1.00 78.50 533 VAL A O 1
ATOM 3977 N N . GLY A 1 534 ? -16.079 19.633 -20.317 1.00 65.00 534 GLY A N 1
ATOM 3978 C CA . GLY A 1 534 ? -16.421 18.382 -19.625 1.00 65.00 534 GLY A CA 1
ATOM 3979 C C . GLY A 1 534 ? -17.916 18.218 -19.367 1.00 65.00 534 GLY A C 1
ATOM 3980 O O . GLY A 1 534 ? -18.602 19.219 -19.174 1.00 65.00 534 GLY A O 1
ATOM 3981 N N . ARG A 1 535 ? -18.414 16.973 -19.364 1.00 58.06 535 ARG A N 1
ATOM 3982 C CA . ARG A 1 535 ? -19.806 16.652 -18.979 1.00 58.06 535 ARG A CA 1
ATOM 3983 C C . ARG A 1 535 ? -19.916 16.387 -17.477 1.00 58.06 535 ARG A C 1
ATOM 3985 O O . ARG A 1 535 ? -20.780 16.955 -16.820 1.00 58.06 535 ARG A O 1
ATOM 3992 N N . ASP A 1 536 ? -18.974 15.598 -16.968 1.00 55.66 536 ASP A N 1
ATOM 3993 C CA . ASP A 1 536 ? -18.798 15.252 -15.559 1.00 55.66 536 ASP A CA 1
ATOM 3994 C C . ASP A 1 536 ? -17.444 15.760 -15.055 1.00 55.66 536 ASP A C 1
ATOM 3996 O O . ASP A 1 536 ? -16.570 16.142 -15.838 1.00 55.66 536 ASP A O 1
ATOM 4000 N N . LEU A 1 537 ? -17.267 15.786 -13.735 1.00 59.28 537 LEU A N 1
ATOM 4001 C CA . LEU A 1 537 ? -16.004 16.171 -13.117 1.00 59.28 537 LEU A CA 1
ATOM 4002 C C . LEU A 1 537 ? -15.246 14.932 -12.668 1.00 59.28 537 LEU A C 1
ATOM 4004 O O . LEU A 1 537 ? -15.843 14.063 -12.032 1.00 59.28 537 LEU A O 1
ATOM 4008 N N . PRO A 1 538 ? -13.928 14.860 -12.922 1.00 59.16 538 PRO A N 1
ATOM 4009 C CA . PRO A 1 538 ? -13.137 13.728 -12.498 1.00 59.16 538 PRO A CA 1
ATOM 4010 C C . PRO A 1 538 ? -13.028 13.765 -10.977 1.00 59.16 538 PRO A C 1
ATOM 4012 O O . PRO A 1 538 ? -12.272 14.559 -10.403 1.00 59.16 538 PRO A O 1
ATOM 4015 N N . ALA A 1 539 ? -13.792 12.908 -10.317 1.00 54.44 539 ALA A N 1
ATOM 4016 C CA . ALA A 1 539 ? -13.797 12.821 -8.876 1.00 54.44 539 ALA A CA 1
ATOM 4017 C C . ALA A 1 539 ? -12.542 12.100 -8.395 1.00 54.44 539 ALA A C 1
ATOM 4019 O O . ALA A 1 539 ? -12.112 11.094 -8.958 1.00 54.44 539 ALA A O 1
ATOM 4020 N N . ARG A 1 540 ? -11.941 12.629 -7.330 1.00 57.22 540 ARG A N 1
ATOM 4021 C CA . ARG A 1 540 ? -10.935 11.896 -6.568 1.00 57.22 540 ARG A CA 1
ATOM 4022 C C . ARG A 1 540 ? -11.691 11.129 -5.484 1.00 57.22 540 ARG A C 1
ATOM 4024 O O . ARG A 1 540 ? -12.297 11.805 -4.647 1.00 57.22 540 ARG A O 1
ATOM 4031 N N . PRO A 1 541 ? -11.660 9.785 -5.456 1.00 55.75 541 PRO A N 1
ATOM 4032 C CA . PRO A 1 541 ? -12.051 9.063 -4.259 1.00 55.75 541 PRO A CA 1
ATOM 4033 C C . PRO A 1 541 ? -11.110 9.524 -3.148 1.00 55.75 541 PRO A C 1
ATOM 4035 O O . PRO A 1 541 ? -9.895 9.333 -3.199 1.00 55.75 541 PRO A O 1
ATOM 4038 N N . ILE A 1 542 ? -11.672 10.266 -2.205 1.00 58.72 542 ILE A N 1
ATOM 4039 C CA . ILE A 1 542 ? -10.965 10.682 -1.005 1.00 58.72 542 ILE A CA 1
ATOM 4040 C C . ILE A 1 542 ? -11.322 9.646 0.035 1.00 58.72 542 ILE A C 1
ATOM 4042 O O . ILE A 1 542 ? -12.483 9.592 0.422 1.00 58.72 542 ILE A O 1
ATOM 4046 N N . GLU A 1 543 ? -10.346 8.842 0.438 1.00 64.12 543 GLU A N 1
ATOM 4047 C CA . GLU A 1 543 ? -10.457 7.953 1.585 1.00 64.12 543 GLU A CA 1
ATOM 4048 C C . GLU A 1 543 ? -9.746 8.613 2.765 1.00 64.12 543 GLU A C 1
ATOM 4050 O O . GLU A 1 543 ? -8.551 8.907 2.701 1.00 64.12 543 GLU A O 1
ATOM 4055 N N . ALA A 1 544 ? -10.500 8.908 3.818 1.00 63.12 544 ALA A N 1
ATOM 4056 C CA . ALA A 1 544 ? -9.958 9.411 5.072 1.00 63.12 544 ALA A CA 1
ATOM 4057 C C . ALA A 1 544 ? -10.228 8.383 6.161 1.00 63.12 544 ALA A C 1
ATOM 4059 O O . ALA A 1 544 ? -11.371 7.959 6.307 1.00 63.12 544 ALA A O 1
ATOM 4060 N N . VAL A 1 545 ? -9.195 8.010 6.915 1.00 68.94 545 VAL A N 1
ATOM 4061 C CA . VAL A 1 545 ? -9.329 7.155 8.096 1.00 68.94 545 VAL A CA 1
ATOM 4062 C C . VAL A 1 545 ? -9.243 8.032 9.335 1.00 68.94 545 VAL A C 1
ATOM 4064 O O . VAL A 1 545 ? -8.205 8.631 9.615 1.00 68.94 545 VAL A O 1
ATOM 4067 N N . HIS A 1 546 ? -10.337 8.093 10.082 1.00 72.88 546 HIS A N 1
ATOM 4068 C CA . HIS A 1 546 ? -10.420 8.777 11.368 1.00 72.88 546 HIS A CA 1
ATOM 4069 C C . HIS A 1 546 ? -10.280 7.753 12.482 1.00 72.88 546 HIS A C 1
ATOM 4071 O O . HIS A 1 546 ? -10.926 6.715 12.430 1.00 72.88 546 HIS A O 1
ATOM 4077 N N . THR A 1 547 ? -9.444 8.011 13.484 1.00 72.25 547 THR A N 1
ATOM 4078 C CA . THR A 1 547 ? -9.293 7.107 14.630 1.00 72.25 547 THR A CA 1
ATOM 4079 C C . THR A 1 547 ? -9.882 7.746 15.882 1.00 72.25 547 THR A C 1
ATOM 4081 O O . THR A 1 547 ? -9.444 8.825 16.264 1.00 72.25 547 THR A O 1
ATOM 4084 N N . GLU A 1 548 ? -10.809 7.059 16.551 1.00 76.06 548 GLU A N 1
ATOM 4085 C CA . GLU A 1 548 ? -11.284 7.426 17.890 1.00 76.06 548 GLU A CA 1
ATOM 4086 C C . GLU A 1 548 ? -10.998 6.291 18.873 1.00 76.06 548 GLU A C 1
ATOM 4088 O O . GLU A 1 548 ? -11.252 5.121 18.579 1.00 76.06 548 GLU A O 1
ATOM 4093 N N . ARG A 1 549 ? -10.466 6.623 20.052 1.00 77.81 549 ARG A N 1
ATOM 4094 C CA . ARG A 1 549 ? -10.217 5.644 21.113 1.00 77.81 549 ARG A CA 1
ATOM 4095 C C . ARG A 1 549 ? -11.188 5.862 22.259 1.00 77.81 549 ARG A C 1
ATOM 4097 O O . ARG A 1 549 ? -11.070 6.820 23.025 1.00 77.81 549 ARG A O 1
ATOM 4104 N N . PHE A 1 550 ? -12.105 4.922 22.434 1.00 79.62 550 PHE A N 1
ATOM 4105 C CA . PHE A 1 550 ? -13.028 4.962 23.558 1.00 79.62 550 PHE A CA 1
ATOM 4106 C C . PHE A 1 550 ? -12.323 4.494 24.842 1.00 79.62 550 PHE A C 1
ATOM 4108 O O . PHE A 1 550 ? -11.513 3.578 24.846 1.00 79.62 550 PHE A O 1
ATOM 4115 N N . SER A 1 551 ? -12.593 5.123 25.977 1.00 81.12 551 SER A N 1
ATOM 4116 C CA . SER A 1 551 ? -12.066 4.678 27.275 1.00 81.12 551 SER A CA 1
ATOM 4117 C C . SER A 1 551 ? -12.867 5.334 28.383 1.00 81.12 551 SER A C 1
ATOM 4119 O O . SER A 1 551 ? -13.415 6.410 28.169 1.00 81.12 551 SER A O 1
ATOM 4121 N N . LEU A 1 552 ? -12.904 4.743 29.578 1.00 80.81 552 LEU A N 1
ATOM 4122 C CA . LEU A 1 552 ? -13.577 5.370 30.722 1.00 80.81 552 LEU A CA 1
ATOM 4123 C C . LEU A 1 552 ? -12.911 6.696 31.133 1.00 80.81 552 LEU A C 1
ATOM 4125 O O . LEU A 1 552 ? -13.585 7.590 31.633 1.00 80.81 552 LEU A O 1
ATOM 4129 N N . GLY A 1 553 ? -11.604 6.849 30.883 1.00 80.19 553 GLY A N 1
ATOM 4130 C CA . GLY A 1 553 ? -10.874 8.087 31.166 1.00 80.19 553 GLY A CA 1
ATOM 4131 C C . GLY A 1 553 ? -11.216 9.242 30.217 1.00 80.19 553 GLY A C 1
ATOM 4132 O O . GLY A 1 553 ? -11.277 10.387 30.660 1.00 80.19 553 GLY A O 1
ATOM 4133 N N . ARG A 1 554 ? -11.461 8.954 28.929 1.00 81.69 554 ARG A N 1
ATOM 4134 C CA . ARG A 1 554 ? -11.827 9.953 27.900 1.00 81.69 554 ARG A CA 1
ATOM 4135 C C . ARG A 1 554 ? -13.342 10.142 27.765 1.00 81.69 554 ARG A C 1
ATOM 4137 O O . ARG A 1 554 ? -13.796 11.249 27.504 1.00 81.69 554 ARG A O 1
ATOM 4144 N N . HIS A 1 555 ? -14.104 9.072 27.993 1.00 86.12 555 HIS A N 1
ATOM 4145 C CA . HIS A 1 555 ? -15.550 8.955 27.790 1.00 86.12 555 HIS A CA 1
ATOM 4146 C C . HIS A 1 555 ? -16.240 8.410 29.059 1.00 86.12 555 HIS A C 1
ATOM 4148 O O . HIS A 1 555 ? -16.697 7.262 29.080 1.00 86.12 555 HIS A O 1
ATOM 4154 N N . PRO A 1 556 ? -16.327 9.204 30.141 1.00 86.06 556 PRO A N 1
ATOM 4155 C CA . PRO A 1 556 ? -16.866 8.757 31.429 1.00 86.06 556 PRO A CA 1
ATOM 4156 C C . PRO A 1 556 ? -18.323 8.272 31.367 1.00 86.06 556 PRO A C 1
ATOM 4158 O O . PRO A 1 556 ? -18.724 7.446 32.183 1.00 86.06 556 PRO A O 1
ATOM 4161 N N . TYR A 1 557 ? -19.116 8.725 30.390 1.00 86.94 557 TYR A N 1
ATOM 4162 C CA . TYR A 1 557 ? -20.509 8.292 30.220 1.00 86.94 557 TYR A CA 1
ATOM 4163 C C . TYR A 1 557 ? -20.651 6.797 29.876 1.00 86.94 557 TYR A C 1
ATOM 4165 O O . TYR A 1 557 ? -21.727 6.234 30.060 1.00 86.94 557 TYR A O 1
ATOM 4173 N N . LEU A 1 558 ? -19.586 6.128 29.410 1.00 87.00 558 LEU A N 1
ATOM 4174 C CA . LEU A 1 558 ? -19.608 4.685 29.137 1.00 87.00 558 LEU A CA 1
ATOM 4175 C C . LEU A 1 558 ? -19.795 3.846 30.409 1.00 87.00 558 LEU A C 1
ATOM 4177 O O . LEU A 1 558 ? -20.279 2.717 30.325 1.00 87.00 558 LEU A O 1
ATOM 4181 N N . ASP A 1 559 ? -19.451 4.386 31.583 1.00 85.50 559 ASP A N 1
ATOM 4182 C CA . ASP A 1 559 ? -19.711 3.710 32.859 1.00 85.50 559 ASP A CA 1
ATOM 4183 C C . ASP A 1 559 ? -21.215 3.579 33.144 1.00 85.50 559 ASP A C 1
ATOM 4185 O O . ASP A 1 559 ? -21.658 2.616 33.770 1.00 85.50 559 ASP A O 1
ATOM 4189 N N . ASP A 1 560 ? -22.004 4.497 32.581 1.00 87.19 560 ASP A N 1
ATOM 4190 C CA . ASP A 1 560 ? -23.460 4.525 32.666 1.00 87.19 560 ASP A CA 1
ATOM 4191 C C . ASP A 1 560 ? -24.139 3.732 31.529 1.00 87.19 560 ASP A C 1
ATOM 4193 O O . ASP A 1 560 ? -25.366 3.718 31.457 1.00 87.19 560 ASP A O 1
ATOM 4197 N N . HIS A 1 561 ? -23.381 3.056 30.652 1.00 85.38 561 HIS A N 1
ATOM 4198 C CA . HIS A 1 561 ? -23.895 2.216 29.557 1.00 85.38 561 HIS A CA 1
ATOM 4199 C C . HIS A 1 561 ? -23.305 0.795 29.617 1.00 85.38 561 HIS A C 1
ATOM 4201 O O . HIS A 1 561 ? -22.475 0.396 28.790 1.00 85.38 561 HIS A O 1
ATOM 4207 N N . ARG A 1 562 ? -23.712 0.012 30.628 1.00 80.62 562 ARG A N 1
ATOM 4208 C CA . ARG A 1 562 ? -23.161 -1.330 30.884 1.00 80.62 562 ARG A CA 1
ATOM 4209 C C . ARG A 1 562 ? -24.150 -2.454 30.589 1.00 80.62 562 ARG A C 1
ATOM 4211 O O . ARG A 1 562 ? -25.100 -2.666 31.336 1.00 80.62 562 ARG A O 1
ATOM 4218 N N . LEU A 1 563 ? -23.853 -3.287 29.594 1.00 71.25 563 LEU A N 1
ATOM 4219 C CA . LEU A 1 563 ? -24.617 -4.508 29.326 1.00 71.25 563 LEU A CA 1
ATOM 4220 C C . LEU A 1 563 ? -23.938 -5.708 30.000 1.00 71.25 563 LEU A C 1
ATOM 4222 O O . LEU A 1 563 ? -22.776 -6.013 29.731 1.00 71.25 563 LEU A O 1
ATOM 4226 N N . LYS A 1 564 ? -24.651 -6.400 30.902 1.00 70.25 564 LYS A N 1
ATOM 4227 C CA . LYS A 1 564 ? -24.109 -7.530 31.697 1.00 70.25 564 LYS A CA 1
ATOM 4228 C C . LYS A 1 564 ? -22.798 -7.174 32.430 1.00 70.25 564 LYS A C 1
ATOM 4230 O O . LYS A 1 564 ? -21.882 -7.989 32.518 1.00 70.25 564 LYS A O 1
ATOM 4235 N N . GLY A 1 565 ? -22.708 -5.939 32.932 1.00 72.19 565 GLY A N 1
ATOM 4236 C CA . GLY A 1 565 ? -21.553 -5.424 33.674 1.00 72.19 565 GLY A CA 1
ATOM 4237 C C . GLY A 1 565 ? -20.388 -4.920 32.817 1.00 72.19 565 GLY A C 1
ATOM 4238 O O . GLY A 1 565 ? -19.436 -4.393 33.383 1.00 72.19 565 GLY A O 1
ATOM 4239 N N . ARG A 1 566 ? -20.449 -5.020 31.482 1.00 75.19 566 ARG A N 1
ATOM 4240 C CA . ARG A 1 566 ? -19.389 -4.551 30.572 1.00 75.19 566 ARG A CA 1
ATOM 4241 C C . ARG A 1 566 ? -19.772 -3.224 29.911 1.00 75.19 566 ARG A C 1
ATOM 4243 O O . ARG A 1 566 ? -20.908 -3.139 29.446 1.00 75.19 566 ARG A O 1
ATOM 4250 N N . PRO A 1 567 ? -18.870 -2.228 29.823 1.00 81.81 567 PRO A N 1
ATOM 4251 C CA . PRO A 1 567 ? -19.119 -1.013 29.051 1.00 81.81 567 PRO A CA 1
ATOM 4252 C C . PRO A 1 567 ? -19.345 -1.339 27.571 1.00 81.81 567 PRO A C 1
ATOM 4254 O O . PRO A 1 567 ? -18.605 -2.136 26.983 1.00 81.81 567 PRO A O 1
ATOM 4257 N N . VAL A 1 568 ? -20.367 -0.724 26.978 1.00 81.50 568 VAL A N 1
ATOM 4258 C CA . VAL A 1 568 ? -20.704 -0.849 25.553 1.00 81.50 568 VAL A CA 1
ATOM 4259 C C . VAL A 1 568 ? -20.829 0.547 24.964 1.00 81.50 568 VAL A C 1
ATOM 4261 O O . VAL A 1 568 ? -21.413 1.417 25.601 1.00 81.50 568 VAL A O 1
ATOM 4264 N N . VAL A 1 569 ? -20.313 0.779 23.758 1.00 85.88 569 VAL A N 1
ATOM 4265 C CA . VAL A 1 569 ? -20.517 2.071 23.081 1.00 85.88 569 VAL A CA 1
ATOM 4266 C C . VAL A 1 569 ? -21.965 2.150 22.563 1.00 85.88 569 VAL A C 1
ATOM 4268 O O . VAL A 1 569 ? -22.369 1.251 21.820 1.00 85.88 569 VAL A O 1
ATOM 4271 N N . PRO A 1 570 ? -22.755 3.180 22.927 1.00 87.00 570 PRO A N 1
ATOM 4272 C CA . PRO A 1 570 ? -24.125 3.338 22.439 1.00 87.00 570 PRO A CA 1
ATOM 4273 C C . PRO A 1 570 ? -24.187 3.512 20.917 1.00 87.00 570 PRO A C 1
ATOM 4275 O O . PRO A 1 570 ? -23.338 4.188 20.329 1.00 87.00 570 PRO A O 1
ATOM 4278 N N . LEU A 1 571 ? -25.251 3.003 20.284 1.00 86.69 571 LEU A N 1
ATOM 4279 C CA . LEU A 1 571 ? -25.536 3.240 18.859 1.00 86.69 571 LEU A CA 1
ATOM 4280 C C . LEU A 1 571 ? -25.584 4.743 18.537 1.00 86.69 571 LEU A C 1
ATOM 4282 O O . LEU A 1 571 ? -25.123 5.179 17.482 1.00 86.69 571 LEU A O 1
ATOM 4286 N N . ALA A 1 572 ? -26.098 5.545 19.472 1.00 89.88 572 ALA A N 1
ATOM 4287 C CA . ALA A 1 572 ? -26.147 6.994 19.351 1.00 89.88 572 ALA A CA 1
ATOM 4288 C C . ALA A 1 572 ? -24.751 7.638 19.276 1.00 89.88 572 ALA A C 1
ATOM 4290 O O . ALA A 1 572 ? -24.528 8.517 18.445 1.00 89.88 572 ALA A O 1
ATOM 4291 N N . SER A 1 573 ? -23.790 7.156 20.072 1.00 88.25 573 SER A N 1
ATOM 4292 C CA . SER A 1 573 ? -22.397 7.615 20.015 1.00 88.25 573 SER A CA 1
ATOM 4293 C C . SER A 1 573 ? -21.721 7.226 18.701 1.00 88.25 573 SER A C 1
ATOM 4295 O O . SER A 1 573 ? -20.953 8.009 18.151 1.00 88.25 573 SER A O 1
ATOM 4297 N N . VAL A 1 574 ? -22.028 6.041 18.162 1.00 87.50 574 VAL A N 1
ATOM 4298 C CA . VAL A 1 574 ? -21.519 5.624 16.845 1.00 87.50 574 VAL A CA 1
ATOM 4299 C C . VAL A 1 574 ? -22.137 6.457 15.721 1.00 87.50 574 VAL A C 1
ATOM 4301 O O . VAL A 1 574 ? -21.437 6.842 14.790 1.00 87.50 574 VAL A O 1
ATOM 4304 N N . THR A 1 575 ? -23.422 6.795 15.823 1.00 90.25 575 THR A N 1
ATOM 4305 C CA . THR A 1 575 ? -24.109 7.659 14.850 1.00 90.25 575 THR A CA 1
ATOM 4306 C C . THR A 1 575 ? -23.466 9.043 14.785 1.00 90.25 575 THR A C 1
ATOM 4308 O O . THR A 1 575 ? -23.208 9.560 13.699 1.00 90.25 575 THR A O 1
ATOM 4311 N N . ASP A 1 576 ? -23.147 9.628 15.940 1.00 89.81 576 ASP A N 1
ATOM 4312 C CA . ASP A 1 576 ? -22.400 10.882 16.005 1.00 89.81 576 ASP A CA 1
ATOM 4313 C C . ASP A 1 576 ? -20.977 10.747 15.449 1.00 89.81 576 ASP A C 1
ATOM 4315 O O . ASP A 1 576 ? -20.530 11.633 14.725 1.00 89.81 576 ASP A O 1
ATOM 4319 N N . LEU A 1 577 ? -20.288 9.634 15.721 1.00 86.50 577 LEU A N 1
ATOM 4320 C CA . LEU A 1 577 ? -18.953 9.371 15.183 1.00 86.50 577 LEU A CA 1
ATOM 4321 C C . LEU A 1 577 ? -18.959 9.297 13.646 1.00 86.50 577 LEU A C 1
ATOM 4323 O O . LEU A 1 577 ? -18.122 9.924 13.001 1.00 86.50 577 LEU A O 1
ATOM 4327 N N . VAL A 1 578 ? -19.926 8.583 13.060 1.00 87.19 578 VAL A N 1
ATOM 4328 C CA . VAL A 1 578 ? -20.153 8.502 11.605 1.00 87.19 578 VAL A CA 1
ATOM 4329 C C . VAL A 1 578 ? -20.406 9.894 11.029 1.00 87.19 578 VAL A C 1
ATOM 4331 O O . VAL A 1 578 ? -19.755 10.318 10.074 1.00 87.19 578 VAL A O 1
ATOM 4334 N N . ALA A 1 579 ? -21.323 10.637 11.640 1.00 86.94 579 ALA A N 1
ATOM 4335 C CA . ALA A 1 579 ? -21.690 11.973 11.204 1.00 86.94 579 ALA A CA 1
ATOM 4336 C C . ALA A 1 579 ? -20.526 12.974 11.281 1.00 86.94 579 ALA A C 1
ATOM 4338 O O . ALA A 1 579 ? -20.331 13.798 10.384 1.00 86.94 579 ALA A O 1
ATOM 4339 N N . TRP A 1 580 ? -19.745 12.902 12.355 1.00 83.94 580 TRP A N 1
ATOM 4340 C CA . TRP A 1 580 ? -18.552 13.709 12.556 1.00 83.94 580 TRP A CA 1
ATOM 4341 C C . TRP A 1 580 ? -17.483 13.376 11.519 1.00 83.94 580 TRP A C 1
ATOM 4343 O O . TRP A 1 580 ? -17.051 14.278 10.807 1.00 83.94 580 TRP A O 1
ATOM 4353 N N . ALA A 1 581 ? -17.132 12.098 11.355 1.00 79.62 581 ALA A N 1
ATOM 4354 C CA . ALA A 1 581 ? -16.161 11.643 10.364 1.00 79.62 581 ALA A CA 1
ATOM 4355 C C . ALA A 1 581 ? -16.529 12.107 8.946 1.00 79.62 581 ALA A C 1
ATOM 4357 O O . ALA A 1 581 ? -15.678 12.621 8.219 1.00 79.62 581 ALA A O 1
ATOM 4358 N N . PHE A 1 582 ? -17.814 12.014 8.581 1.00 79.62 582 PHE A N 1
ATOM 4359 C CA . PHE A 1 582 ? -18.315 12.553 7.319 1.00 79.62 582 PHE A CA 1
ATOM 4360 C C . PHE A 1 582 ? -18.067 14.053 7.190 1.00 79.62 582 PHE A C 1
ATOM 4362 O O . PHE A 1 582 ? -17.483 14.489 6.202 1.00 79.62 582 PHE A O 1
ATOM 4369 N N . ARG A 1 583 ? -18.498 14.854 8.175 1.00 78.06 583 ARG A N 1
ATOM 4370 C CA . ARG A 1 583 ? -18.335 16.316 8.133 1.00 78.06 583 ARG A CA 1
ATOM 4371 C C . ARG A 1 583 ? -16.867 16.728 8.062 1.00 78.06 583 ARG A C 1
ATOM 4373 O O . ARG A 1 583 ? -16.539 17.686 7.368 1.00 78.06 583 ARG A O 1
ATOM 4380 N N . GLU A 1 584 ? -15.995 15.996 8.744 1.00 73.81 584 GLU A N 1
ATOM 4381 C CA . GLU A 1 584 ? -14.548 16.221 8.765 1.00 73.81 584 GLU A CA 1
ATOM 4382 C C . GLU A 1 584 ? -13.905 15.950 7.416 1.00 73.81 584 GLU A C 1
ATOM 4384 O O . GLU A 1 584 ? -13.188 16.809 6.905 1.00 73.81 584 GLU A O 1
ATOM 4389 N N . THR A 1 585 ? -14.249 14.833 6.779 1.00 71.12 585 THR A N 1
ATOM 4390 C CA . THR A 1 585 ? -13.824 14.544 5.405 1.00 71.12 585 THR A CA 1
ATOM 4391 C C . THR A 1 585 ? -14.462 15.495 4.390 1.00 71.12 585 THR A C 1
ATOM 4393 O O . THR A 1 585 ? -13.842 15.826 3.379 1.00 71.12 585 THR A O 1
ATOM 4396 N N . ALA A 1 586 ? -15.694 15.950 4.642 1.00 69.06 586 ALA A N 1
ATOM 4397 C CA . ALA A 1 586 ? -16.432 16.845 3.756 1.00 69.06 586 ALA A CA 1
ATOM 4398 C C . ALA A 1 586 ? -15.981 18.315 3.842 1.00 69.06 586 ALA A C 1
ATOM 4400 O O . ALA A 1 586 ? -16.232 19.085 2.915 1.00 69.06 586 ALA A O 1
ATOM 4401 N N . GLY A 1 587 ? -15.357 18.729 4.951 1.00 63.06 587 GLY A N 1
ATOM 4402 C CA . GLY A 1 587 ? -14.865 20.095 5.158 1.00 63.06 587 GLY A CA 1
ATOM 4403 C C . GLY A 1 587 ? -15.953 21.181 5.142 1.00 63.06 587 GLY A C 1
ATOM 4404 O O . GLY A 1 587 ? -15.644 22.349 4.904 1.00 63.06 587 GLY A O 1
ATOM 4405 N N . ARG A 1 588 ? -17.227 20.818 5.352 1.00 63.19 588 ARG A N 1
ATOM 4406 C CA . ARG A 1 588 ? -18.387 21.724 5.282 1.00 63.19 588 ARG A CA 1
ATOM 4407 C C . ARG A 1 588 ? -19.337 21.506 6.456 1.00 63.19 588 ARG A C 1
ATOM 4409 O O . ARG A 1 588 ? -19.577 20.373 6.868 1.00 63.19 588 ARG A O 1
ATOM 4416 N N . GLU A 1 589 ? -19.912 22.597 6.950 1.00 64.56 589 GLU A N 1
ATOM 4417 C CA . GLU A 1 589 ? -21.068 22.562 7.849 1.00 64.56 589 GLU A CA 1
ATOM 4418 C C . GLU A 1 589 ? -22.373 22.681 7.052 1.00 64.56 589 GLU A C 1
ATOM 4420 O O . GLU A 1 589 ? -22.384 23.209 5.939 1.00 64.56 589 GLU A O 1
ATOM 4425 N N . GLY A 1 590 ? -23.469 22.162 7.605 1.00 68.44 590 GLY A N 1
ATOM 4426 C CA . GLY A 1 590 ? -24.781 22.194 6.962 1.00 68.44 590 GLY A CA 1
ATOM 4427 C C . GLY A 1 590 ? -25.671 21.010 7.344 1.00 68.44 590 GLY A C 1
ATOM 4428 O O . GLY A 1 590 ? -25.327 20.255 8.269 1.00 68.44 590 GLY A O 1
ATOM 4429 N N . PRO A 1 591 ? -26.804 20.849 6.635 1.00 77.38 591 PRO A N 1
ATOM 4430 C CA . PRO A 1 591 ? -27.678 19.696 6.780 1.00 77.38 591 PRO A CA 1
ATOM 4431 C C . PRO A 1 591 ? -26.895 18.390 6.675 1.00 77.38 591 PRO A C 1
ATOM 4433 O O . PRO A 1 591 ? -25.910 18.296 5.942 1.00 77.38 591 PRO A O 1
ATOM 4436 N N . LEU A 1 592 ? -27.311 17.401 7.450 1.00 86.25 592 LEU A N 1
ATOM 4437 C CA . LEU A 1 592 ? -26.698 16.087 7.509 1.00 86.25 592 LEU A CA 1
ATOM 4438 C C . LEU A 1 592 ? -27.779 15.042 7.294 1.00 86.25 592 LEU A C 1
ATOM 4440 O O . LEU A 1 592 ? -28.797 15.049 7.985 1.00 86.25 592 LEU A O 1
ATOM 4444 N N . VAL A 1 593 ? -27.498 14.098 6.411 1.00 89.56 593 VAL A N 1
ATOM 4445 C CA . VAL A 1 593 ? -28.258 12.862 6.304 1.00 89.56 593 VAL A CA 1
ATOM 4446 C C . VAL A 1 593 ? -27.314 11.699 6.588 1.00 89.56 593 VAL A C 1
ATOM 4448 O O . VAL A 1 593 ? -26.201 11.682 6.068 1.00 89.56 593 VAL A O 1
ATOM 4451 N N . VAL A 1 594 ? -27.738 10.748 7.420 1.00 90.56 594 VAL A N 1
ATOM 4452 C CA . VAL A 1 594 ? -27.063 9.458 7.638 1.00 90.56 594 VAL A CA 1
ATOM 4453 C C . VAL A 1 594 ? -28.047 8.361 7.253 1.00 90.56 594 VAL A C 1
ATOM 4455 O O . VAL A 1 594 ? -29.150 8.323 7.787 1.00 90.56 594 VAL A O 1
ATOM 4458 N N . GLU A 1 595 ? -27.674 7.487 6.329 1.00 90.94 595 GLU A N 1
ATOM 4459 C CA . GLU A 1 595 ? -28.513 6.416 5.787 1.00 90.94 595 GLU A CA 1
ATOM 4460 C C . GLU A 1 595 ? -27.891 5.042 6.051 1.00 90.94 595 GLU A C 1
ATOM 4462 O O . GLU A 1 595 ? -26.670 4.913 6.165 1.00 90.94 595 GLU A O 1
ATOM 4467 N N . ASP A 1 596 ? -28.743 4.019 6.082 1.00 87.56 596 ASP A N 1
ATOM 4468 C CA . ASP A 1 596 ? -28.375 2.602 6.103 1.00 87.56 596 ASP A CA 1
ATOM 4469 C C . ASP A 1 596 ? -27.409 2.237 7.244 1.00 87.56 596 ASP A C 1
ATOM 4471 O O . ASP A 1 596 ? -26.474 1.461 7.050 1.00 87.56 596 ASP A O 1
ATOM 4475 N N . LEU A 1 597 ? -27.605 2.815 8.438 1.00 86.94 597 LEU A N 1
ATOM 4476 C CA . LEU A 1 597 ? -26.733 2.538 9.577 1.00 86.94 597 LEU A CA 1
ATOM 4477 C C . LEU A 1 597 ? -27.098 1.186 10.202 1.00 86.94 597 LEU A C 1
ATOM 4479 O O . LEU A 1 597 ? -28.109 1.045 10.903 1.00 86.94 597 LEU A O 1
ATOM 4483 N N . GLU A 1 598 ? -26.251 0.192 9.942 1.00 77.81 598 GLU A N 1
ATOM 4484 C CA . GLU A 1 598 ? -26.450 -1.199 10.349 1.00 77.81 598 GLU A CA 1
ATOM 4485 C C . GLU A 1 598 ? -25.367 -1.669 11.328 1.00 77.81 598 GLU A C 1
ATOM 4487 O O . GLU A 1 598 ? -24.167 -1.498 11.099 1.00 77.81 598 GLU A O 1
ATOM 4492 N N . LEU A 1 599 ? -25.803 -2.278 12.434 1.00 76.12 599 LEU A N 1
ATOM 4493 C CA . LEU A 1 599 ? -24.940 -2.909 13.428 1.00 76.12 599 LEU A CA 1
ATOM 4494 C C . LEU A 1 599 ? -24.603 -4.344 13.002 1.00 76.12 599 LEU A C 1
ATOM 4496 O O . LEU A 1 599 ? -25.456 -5.226 13.097 1.00 76.12 599 LEU A O 1
ATOM 4500 N N . THR A 1 600 ? -23.347 -4.609 12.636 1.00 73.56 600 THR A N 1
ATOM 4501 C CA . THR A 1 600 ? -22.859 -5.985 12.424 1.00 73.56 600 THR A CA 1
ATOM 4502 C C . THR A 1 600 ? -22.244 -6.560 13.699 1.00 73.56 600 THR A C 1
ATOM 4504 O O . THR A 1 600 ? -22.395 -7.748 13.994 1.00 73.56 600 THR A O 1
ATOM 4507 N N . ARG A 1 601 ? -21.571 -5.717 14.497 1.00 70.75 601 ARG A N 1
ATOM 4508 C CA . ARG A 1 601 ? -20.910 -6.118 15.747 1.00 70.75 601 ARG A CA 1
ATOM 4509 C C . ARG A 1 601 ? -20.869 -4.973 16.762 1.00 70.75 601 ARG A C 1
ATOM 4511 O O . ARG A 1 601 ? -20.374 -3.891 16.474 1.00 70.75 601 ARG A O 1
ATOM 4518 N N . GLY A 1 602 ? -21.327 -5.233 17.989 1.00 66.69 602 GLY A N 1
ATOM 4519 C CA . GLY A 1 602 ? -21.255 -4.260 19.087 1.00 66.69 602 GLY A CA 1
ATOM 4520 C C . GLY A 1 602 ? -19.820 -3.998 19.561 1.00 66.69 602 GLY A C 1
ATOM 4521 O O . GLY A 1 602 ? -18.998 -4.915 19.615 1.00 66.69 602 GLY A O 1
ATOM 4522 N N . VAL A 1 603 ? -19.530 -2.755 19.954 1.00 71.94 603 VAL A N 1
ATOM 4523 C CA . VAL A 1 603 ? -18.219 -2.344 20.489 1.00 71.94 603 VAL A CA 1
ATOM 4524 C C . VAL A 1 603 ? -18.202 -2.576 22.005 1.00 71.94 603 VAL A C 1
ATOM 4526 O O . VAL A 1 603 ? -18.912 -1.885 22.737 1.00 71.94 603 VAL A O 1
ATOM 4529 N N . MET A 1 604 ? -17.432 -3.564 22.482 1.00 69.62 604 MET A N 1
ATOM 4530 C CA . MET A 1 604 ? -17.384 -3.983 23.898 1.00 69.62 604 MET A CA 1
ATOM 4531 C C . MET A 1 604 ? -15.938 -4.064 24.417 1.00 69.62 604 MET A C 1
ATOM 4533 O O . MET A 1 604 ? -15.077 -4.554 23.692 1.00 69.62 604 MET A O 1
ATOM 4537 N N . GLY A 1 605 ? -15.676 -3.696 25.681 1.00 54.97 605 GLY A N 1
ATOM 4538 C CA . GLY A 1 605 ? -14.384 -3.969 26.343 1.00 54.97 605 GLY A CA 1
ATOM 4539 C C . GLY A 1 605 ? -14.074 -3.101 27.572 1.00 54.97 605 GLY A C 1
ATOM 4540 O O . GLY A 1 605 ? -14.672 -2.046 27.754 1.00 54.97 605 GLY A O 1
ATOM 4541 N N . GLU A 1 606 ? -13.137 -3.549 28.416 1.00 49.72 606 GLU A N 1
ATOM 4542 C CA . GLU A 1 606 ? -12.424 -2.679 29.366 1.00 49.72 606 GLU A CA 1
ATOM 4543 C C . GLU A 1 606 ? -11.153 -2.183 28.647 1.00 49.72 606 GLU A C 1
ATOM 4545 O O . GLU A 1 606 ? -10.406 -3.001 28.118 1.00 49.72 606 GLU A O 1
ATOM 4550 N N . ASP A 1 607 ? -10.986 -0.855 28.561 1.00 52.91 607 ASP A N 1
ATOM 4551 C CA . ASP A 1 607 ? -10.073 -0.094 27.673 1.00 52.91 607 ASP A CA 1
ATOM 4552 C C . ASP A 1 607 ? -10.422 -0.132 26.168 1.00 52.91 607 ASP A C 1
ATOM 4554 O O . ASP A 1 607 ? -9.722 -0.713 25.343 1.00 52.91 607 ASP A O 1
ATOM 4558 N N . VAL A 1 608 ? -11.538 0.522 25.828 1.00 53.03 608 VAL A N 1
ATOM 4559 C CA . VAL A 1 608 ? -12.316 0.371 24.586 1.00 53.03 608 VAL A CA 1
ATOM 4560 C C . VAL A 1 608 ? -11.553 0.704 23.278 1.00 53.03 608 VAL A C 1
ATOM 4562 O O . VAL A 1 608 ? -10.663 1.549 23.202 1.00 53.03 608 VAL A O 1
ATOM 4565 N N . ALA A 1 609 ? -11.951 -0.043 22.246 1.00 57.03 609 ALA A N 1
ATOM 4566 C CA . ALA A 1 609 ? -11.473 -0.125 20.869 1.00 57.03 609 ALA A CA 1
ATOM 4567 C C . ALA A 1 609 ? -10.875 1.140 20.237 1.00 57.03 609 ALA A C 1
ATOM 4569 O O . ALA A 1 609 ? -11.406 2.247 20.367 1.00 57.03 609 ALA A O 1
ATOM 4570 N N . ARG A 1 610 ? -9.837 0.917 19.418 1.00 63.44 610 ARG A N 1
ATOM 4571 C CA . ARG A 1 610 ? -9.494 1.818 18.319 1.00 63.44 610 ARG A CA 1
ATOM 4572 C C . ARG A 1 610 ? -10.593 1.687 17.269 1.00 63.44 610 ARG A C 1
ATOM 4574 O O . ARG A 1 610 ? -10.758 0.618 16.684 1.00 63.44 610 ARG A O 1
ATOM 4581 N N . VAL A 1 611 ? -11.348 2.756 17.074 1.00 63.22 611 VAL A N 1
ATOM 4582 C CA . VAL A 1 611 ? -12.389 2.818 16.059 1.00 63.22 611 VAL A CA 1
ATOM 4583 C C . VAL A 1 611 ? -11.842 3.549 14.853 1.00 63.22 611 VAL A C 1
ATOM 4585 O O . VAL A 1 611 ? -11.541 4.735 14.946 1.00 63.22 611 VAL A O 1
ATOM 4588 N N . GLU A 1 612 ? -11.697 2.839 13.741 1.00 63.25 612 GLU A N 1
ATOM 4589 C CA . GLU A 1 612 ? -11.290 3.431 12.471 1.00 63.25 612 GLU A CA 1
ATOM 4590 C C . GLU A 1 612 ? -12.523 3.711 11.622 1.00 63.25 612 GLU A C 1
ATOM 4592 O O . GLU A 1 612 ? -13.280 2.797 11.306 1.00 63.25 612 GLU A O 1
ATOM 4597 N N . VAL A 1 613 ? -12.735 4.973 11.267 1.00 61.16 613 VAL A N 1
ATOM 4598 C CA . VAL A 1 613 ? -13.830 5.393 10.402 1.00 61.16 613 VAL A CA 1
ATOM 4599 C C . VAL A 1 613 ? -13.263 5.762 9.046 1.00 61.16 613 VAL A C 1
ATOM 4601 O O . VAL A 1 613 ? -12.613 6.800 8.925 1.00 61.16 613 VAL A O 1
ATOM 4604 N N . SER A 1 614 ? -13.481 4.918 8.040 1.00 61.53 614 SER A N 1
ATOM 4605 C CA . SER A 1 614 ? -13.116 5.238 6.662 1.00 61.53 614 SER A CA 1
ATOM 4606 C C . SER A 1 614 ? -14.270 5.979 6.000 1.00 61.53 614 SER A C 1
ATOM 4608 O O . SER A 1 614 ? -15.395 5.496 6.013 1.00 61.53 614 SER A O 1
ATOM 4610 N N . ALA A 1 615 ? -14.017 7.161 5.446 1.00 64.12 615 ALA A N 1
ATOM 4611 C CA . ALA A 1 615 ? -15.002 7.917 4.677 1.00 64.12 615 ALA A CA 1
ATOM 4612 C C . ALA A 1 615 ? -14.540 8.037 3.226 1.00 64.12 615 ALA A C 1
ATOM 4614 O O . ALA A 1 615 ? -13.414 8.478 2.989 1.00 64.12 615 ALA A O 1
ATOM 4615 N N . ARG A 1 616 ? -15.404 7.673 2.269 1.00 60.59 616 ARG A N 1
ATOM 4616 C CA . ARG A 1 616 ? -15.137 7.772 0.824 1.00 60.59 616 ARG A CA 1
ATOM 4617 C C . ARG A 1 616 ? -16.001 8.836 0.157 1.00 60.59 616 ARG A C 1
ATOM 4619 O O . ARG A 1 616 ? -17.220 8.809 0.291 1.00 60.59 616 ARG A O 1
ATOM 4626 N N . ARG A 1 617 ? -15.385 9.760 -0.587 1.00 63.16 617 ARG A N 1
ATOM 4627 C CA . ARG A 1 617 ? -16.088 10.819 -1.348 1.00 63.16 617 ARG A CA 1
ATOM 4628 C C . ARG A 1 617 ? -16.564 10.331 -2.725 1.00 63.16 617 ARG A C 1
ATOM 4630 O O . ARG A 1 617 ? -15.747 9.833 -3.497 1.00 63.16 617 ARG A O 1
ATOM 4637 N N . GLY A 1 618 ? -17.851 10.536 -3.036 1.00 52.81 618 GLY A N 1
ATOM 4638 C CA . GLY A 1 618 ? -18.470 10.240 -4.339 1.00 52.81 618 GLY A CA 1
ATOM 4639 C C . GLY A 1 618 ? -18.280 11.315 -5.429 1.00 52.81 618 GLY A C 1
ATOM 4640 O O . GLY A 1 618 ? -17.657 12.357 -5.210 1.00 52.81 618 GLY A O 1
ATOM 4641 N N . HIS A 1 619 ? -18.826 11.045 -6.625 1.00 49.47 619 HIS A N 1
ATOM 4642 C CA . HIS A 1 619 ? -18.530 11.764 -7.879 1.00 49.47 619 HIS A CA 1
ATOM 4643 C C . HIS A 1 619 ? -19.030 13.218 -7.975 1.00 49.47 619 HIS A C 1
ATOM 4645 O O . HIS A 1 619 ? -18.500 14.008 -8.750 1.00 49.47 619 HIS A O 1
ATOM 4651 N N . ASP A 1 620 ? -20.011 13.589 -7.157 1.00 49.00 620 ASP A N 1
ATOM 4652 C CA . ASP A 1 620 ? -20.612 14.933 -7.086 1.00 49.00 620 ASP A CA 1
ATOM 4653 C C . ASP A 1 620 ? -19.769 15.947 -6.298 1.00 49.00 620 ASP A C 1
ATOM 4655 O O . ASP A 1 620 ? -20.099 17.131 -6.201 1.00 49.00 620 ASP A O 1
ATOM 4659 N N . GLY A 1 621 ? -18.661 15.487 -5.720 1.00 52.69 621 GLY A N 1
ATOM 4660 C CA . GLY A 1 621 ? -17.731 16.359 -5.056 1.00 52.69 621 GLY A CA 1
ATOM 4661 C C . GLY A 1 621 ? -18.265 16.979 -3.767 1.00 52.69 621 GLY A C 1
ATOM 4662 O O . GLY A 1 621 ? -17.756 18.043 -3.456 1.00 52.69 621 GLY A O 1
ATOM 4663 N N . PHE A 1 622 ? -19.190 16.352 -3.028 1.00 54.88 622 PHE A N 1
ATOM 4664 C CA . PHE A 1 622 ? -19.404 16.436 -1.556 1.00 54.88 622 PHE A CA 1
ATOM 4665 C C . PHE A 1 622 ? -20.840 16.063 -1.143 1.00 54.88 622 PHE A C 1
ATOM 4667 O O . PHE A 1 622 ? -21.148 16.150 0.043 1.00 54.88 622 PHE A O 1
ATOM 4674 N N . THR A 1 623 ? -21.710 15.651 -2.067 1.00 57.12 623 THR A N 1
ATOM 4675 C CA . THR A 1 623 ? -23.112 15.378 -1.756 1.00 57.12 623 THR A CA 1
ATOM 4676 C C . THR A 1 623 ? -23.289 14.047 -1.049 1.00 57.12 623 THR A C 1
ATOM 4678 O O . THR A 1 623 ? -24.136 14.005 -0.176 1.00 57.12 623 THR A O 1
ATOM 4681 N N . ARG A 1 624 ? -22.495 12.999 -1.318 1.00 67.81 624 ARG A N 1
ATOM 4682 C CA . ARG A 1 624 ? -22.644 11.686 -0.650 1.00 67.81 624 ARG A CA 1
ATOM 4683 C C . ARG A 1 624 ? -21.308 10.971 -0.401 1.00 67.81 624 ARG A C 1
ATOM 4685 O O . ARG A 1 624 ? -20.367 11.110 -1.186 1.00 67.81 624 ARG A O 1
ATOM 4692 N N . GLY A 1 625 ? -21.234 10.178 0.668 1.00 69.88 625 GLY A N 1
ATOM 4693 C CA . GLY A 1 625 ? -20.093 9.320 0.984 1.00 69.88 625 GLY A CA 1
ATOM 4694 C C . GLY A 1 625 ? -20.463 8.034 1.724 1.00 69.88 625 GLY A C 1
ATOM 4695 O O . GLY A 1 625 ? -21.513 7.953 2.361 1.00 69.88 625 GLY A O 1
ATOM 4696 N N . GLU A 1 626 ? -19.597 7.029 1.611 1.00 77.00 626 GLU A N 1
ATOM 4697 C CA . GLU A 1 626 ? -19.698 5.754 2.337 1.00 77.00 626 GLU A CA 1
ATOM 4698 C C . GLU A 1 626 ? -18.791 5.766 3.558 1.00 77.00 626 GLU A C 1
ATOM 4700 O O . GLU A 1 626 ? -17.697 6.336 3.504 1.00 77.00 626 GLU A O 1
ATOM 4705 N N . ILE A 1 627 ? -19.265 5.157 4.645 1.00 80.06 627 ILE A N 1
ATOM 4706 C CA . ILE A 1 627 ? -18.600 5.172 5.940 1.00 80.06 627 ILE A CA 1
ATOM 4707 C C . ILE A 1 627 ? -18.533 3.756 6.501 1.00 80.06 627 ILE A C 1
ATOM 4709 O O . ILE A 1 627 ? -19.573 3.141 6.739 1.00 80.06 627 ILE A O 1
ATOM 4713 N N . GLU A 1 628 ? -17.325 3.252 6.755 1.00 82.56 628 GLU A N 1
ATOM 4714 C CA . GLU A 1 628 ? -17.128 2.024 7.532 1.00 82.56 628 GLU A CA 1
ATOM 4715 C C . GLU A 1 628 ? -16.534 2.355 8.893 1.00 82.56 628 GLU A C 1
ATOM 4717 O O . GLU A 1 628 ? -15.550 3.080 8.982 1.00 82.56 628 GLU A O 1
ATOM 4722 N N . VAL A 1 629 ? -17.103 1.784 9.951 1.00 79.31 629 VAL A N 1
ATOM 4723 C CA . VAL A 1 629 ? -16.585 1.870 11.317 1.00 79.31 629 VAL A CA 1
ATOM 4724 C C . VAL A 1 629 ? -15.978 0.514 11.657 1.00 79.31 629 VAL A C 1
ATOM 4726 O O . VAL A 1 629 ? -16.706 -0.477 11.761 1.00 79.31 629 VAL A O 1
ATOM 4729 N N . ARG A 1 630 ? -14.656 0.447 11.823 1.00 77.94 630 ARG A N 1
ATOM 4730 C CA . ARG A 1 630 ? -13.924 -0.781 12.159 1.00 77.94 630 ARG A CA 1
ATOM 4731 C C . ARG A 1 630 ? -13.469 -0.775 13.609 1.00 77.94 630 ARG A C 1
ATOM 4733 O O . ARG A 1 630 ? -13.082 0.261 14.136 1.00 77.94 630 ARG A O 1
ATOM 4740 N N . VAL A 1 631 ? -13.491 -1.947 14.230 1.00 76.75 631 VAL A N 1
ATOM 4741 C CA . VAL A 1 631 ? -12.987 -2.212 15.580 1.00 76.75 631 VAL A CA 1
ATOM 4742 C C . VAL A 1 631 ? -11.973 -3.339 15.479 1.00 76.75 631 VAL A C 1
ATOM 4744 O O . VAL A 1 631 ? -12.344 -4.442 15.078 1.00 76.75 631 VAL A O 1
ATOM 4747 N N . ASP A 1 632 ? -10.715 -3.062 15.831 1.00 72.69 632 ASP A N 1
ATOM 4748 C CA . ASP A 1 632 ? -9.606 -4.027 15.756 1.00 72.69 632 ASP A CA 1
ATOM 4749 C C . ASP A 1 632 ? -9.565 -4.752 14.391 1.00 72.69 632 ASP A C 1
ATOM 4751 O O . ASP A 1 632 ? -9.617 -5.978 14.311 1.00 72.69 632 ASP A O 1
ATOM 4755 N N . ASP A 1 633 ? -9.561 -3.960 13.312 1.00 68.62 633 ASP A N 1
ATOM 4756 C CA . ASP A 1 633 ? -9.533 -4.374 11.900 1.00 68.62 633 ASP A CA 1
ATOM 4757 C C . ASP A 1 633 ? -10.803 -5.058 11.351 1.00 68.62 633 ASP A C 1
ATOM 4759 O O . ASP A 1 633 ? -10.891 -5.293 10.143 1.00 68.62 633 ASP A O 1
ATOM 4763 N N . ALA A 1 634 ? -11.838 -5.295 12.164 1.00 73.06 634 ALA A N 1
ATOM 4764 C CA . ALA A 1 634 ? -13.122 -5.858 11.724 1.00 73.06 634 ALA A CA 1
ATOM 4765 C C . ALA A 1 634 ? -14.202 -4.779 11.521 1.00 73.06 634 ALA A C 1
ATOM 4767 O O . ALA A 1 634 ? -14.363 -3.902 12.366 1.00 73.06 634 ALA A O 1
ATOM 4768 N N . VAL A 1 635 ? -14.995 -4.860 10.444 1.00 78.19 635 VAL A N 1
ATOM 4769 C CA . VAL A 1 635 ? -16.113 -3.924 10.192 1.00 78.19 635 VAL A CA 1
ATOM 4770 C C . VAL A 1 635 ? -17.236 -4.154 11.210 1.00 78.19 635 VAL A C 1
ATOM 4772 O O . VAL A 1 635 ? -17.816 -5.239 11.263 1.00 78.19 635 VAL A O 1
ATOM 4775 N N . ALA A 1 636 ? -17.539 -3.130 12.008 1.00 80.88 636 ALA A N 1
ATOM 4776 C CA . ALA A 1 636 ? -18.567 -3.138 13.051 1.00 80.88 636 ALA A CA 1
ATOM 4777 C C . ALA A 1 636 ? -19.855 -2.405 12.633 1.00 80.88 636 ALA A C 1
ATOM 4779 O O . ALA A 1 636 ? -20.945 -2.793 13.060 1.00 80.88 636 ALA A O 1
ATOM 4780 N N . TYR A 1 637 ? -19.724 -1.361 11.805 1.00 83.25 637 TYR A N 1
ATOM 4781 C CA . TYR A 1 637 ? -20.853 -0.633 11.222 1.00 83.25 637 TYR A CA 1
ATOM 4782 C C . TYR A 1 637 ? -20.543 -0.192 9.798 1.00 83.25 637 TYR A C 1
ATOM 4784 O O . TYR A 1 637 ? -19.394 0.112 9.463 1.00 83.25 637 TYR A O 1
ATOM 4792 N N . ARG A 1 638 ? -21.597 -0.086 8.992 1.00 84.69 638 ARG A N 1
ATOM 4793 C CA . ARG A 1 638 ? -21.592 0.627 7.714 1.00 84.69 638 ARG A CA 1
ATOM 4794 C C . ARG A 1 638 ? -22.703 1.660 7.715 1.00 84.69 638 ARG A C 1
ATOM 4796 O O . ARG A 1 638 ? -23.739 1.436 8.332 1.00 84.69 638 ARG A O 1
ATOM 4803 N N . ALA A 1 639 ? -22.459 2.782 7.054 1.00 88.56 639 ALA A N 1
ATOM 4804 C CA . ALA A 1 639 ? -23.446 3.824 6.829 1.00 88.56 639 ALA A CA 1
ATOM 4805 C C . ALA A 1 639 ? -23.116 4.594 5.548 1.00 88.56 639 ALA A C 1
ATOM 4807 O O . ALA A 1 639 ? -21.992 4.558 5.039 1.00 88.56 639 ALA A O 1
ATOM 4808 N N . ARG A 1 640 ? -24.089 5.346 5.048 1.00 87.38 640 ARG A N 1
ATOM 4809 C CA . ARG A 1 640 ? -23.876 6.397 4.050 1.00 87.38 640 ARG A CA 1
ATOM 4810 C C . ARG A 1 640 ? -24.183 7.738 4.685 1.00 87.38 640 ARG A C 1
ATOM 4812 O O . ARG A 1 640 ? -25.049 7.821 5.547 1.00 87.38 640 ARG A O 1
ATOM 4819 N N . ALA A 1 641 ? -23.501 8.791 4.266 1.00 85.38 641 ALA A N 1
ATOM 4820 C CA . ALA A 1 641 ? -23.837 10.136 4.708 1.00 85.38 641 ALA A CA 1
ATOM 4821 C C . ALA A 1 641 ? -23.829 11.133 3.553 1.00 85.38 641 ALA A C 1
ATOM 4823 O O . ALA A 1 641 ? -23.078 10.977 2.589 1.00 85.38 641 ALA A O 1
ATOM 4824 N N . SER A 1 642 ? -24.675 12.153 3.650 1.00 81.62 642 SER A N 1
ATOM 4825 C CA . SER A 1 642 ? -24.787 13.240 2.680 1.00 81.62 642 SER A CA 1
ATOM 4826 C C . SER A 1 642 ? -24.996 14.593 3.356 1.00 81.62 642 SER A C 1
ATOM 4828 O O . SER A 1 642 ? -25.403 14.678 4.515 1.00 81.62 642 SER A O 1
ATOM 4830 N N . ASN A 1 643 ? -24.705 15.672 2.625 1.00 74.88 643 ASN A N 1
ATOM 4831 C CA . ASN A 1 643 ? -24.994 17.056 3.028 1.00 74.88 643 ASN A CA 1
ATOM 4832 C C . ASN A 1 643 ? -26.079 17.706 2.149 1.00 74.88 643 ASN A C 1
ATOM 4834 O O . ASN A 1 643 ? -26.071 18.917 1.916 1.00 74.88 643 ASN A O 1
ATOM 4838 N N . THR A 1 644 ? -26.999 16.890 1.628 1.00 68.19 644 THR A N 1
ATOM 4839 C CA . THR A 1 644 ? -28.139 17.356 0.838 1.00 68.19 644 THR A CA 1
ATOM 4840 C C . THR A 1 644 ? -29.051 18.239 1.681 1.00 68.19 644 THR A C 1
ATOM 4842 O O . THR A 1 644 ? -29.387 17.912 2.818 1.00 68.19 644 THR A O 1
ATOM 4845 N N . VAL A 1 645 ? -29.468 19.375 1.116 1.00 67.44 645 VAL A N 1
ATOM 4846 C CA . VAL A 1 645 ? -30.505 20.208 1.730 1.00 67.44 645 VAL A CA 1
ATOM 4847 C C . VAL A 1 645 ? -31.841 19.503 1.523 1.00 67.44 645 VAL A C 1
ATOM 4849 O O . VAL A 1 645 ? -32.309 19.387 0.392 1.00 67.44 645 VAL A O 1
ATOM 4852 N N . GLU A 1 646 ? -32.435 19.031 2.614 1.00 69.50 646 GLU A N 1
ATOM 4853 C CA . GLU A 1 646 ? -33.741 18.374 2.625 1.00 69.50 646 GLU A CA 1
ATOM 4854 C C . GLU A 1 646 ? -34.642 18.995 3.692 1.00 69.50 646 GLU A C 1
ATOM 4856 O O . GLU A 1 646 ? -34.186 19.352 4.783 1.00 69.50 646 GLU A O 1
ATOM 4861 N N . ASP A 1 647 ? -35.928 19.124 3.366 1.00 75.88 647 ASP A N 1
ATOM 4862 C CA . ASP A 1 647 ? -36.934 19.614 4.302 1.00 75.88 647 ASP A CA 1
ATOM 4863 C C . ASP A 1 647 ? -37.190 18.572 5.397 1.00 75.88 647 ASP A C 1
ATOM 4865 O O . ASP A 1 647 ? -37.503 17.412 5.119 1.00 75.88 647 ASP A O 1
ATOM 4869 N N . VAL A 1 648 ? -37.104 18.996 6.661 1.00 82.06 648 VAL A N 1
ATOM 4870 C CA . VAL A 1 648 ? -37.493 18.167 7.808 1.00 82.06 648 VAL A CA 1
ATOM 4871 C C . VAL A 1 648 ? -38.982 18.388 8.091 1.00 82.06 648 VAL A C 1
ATOM 4873 O O . VAL A 1 648 ? -39.375 19.501 8.458 1.00 82.06 648 VAL A O 1
ATOM 4876 N N . PRO A 1 649 ? -39.833 17.357 7.952 1.00 83.31 649 PRO A N 1
ATOM 4877 C CA . PRO A 1 649 ? -41.263 17.501 8.184 1.00 83.31 649 PRO A CA 1
ATOM 4878 C C . PRO A 1 649 ? -41.579 17.716 9.670 1.00 83.31 649 PRO A C 1
ATOM 4880 O O . PRO A 1 649 ? -40.896 17.204 10.563 1.00 83.31 649 PRO A O 1
ATOM 4883 N N . ALA A 1 650 ? -42.665 18.446 9.938 1.00 82.88 650 ALA A N 1
ATOM 4884 C CA . ALA A 1 650 ? -43.187 18.608 11.291 1.00 82.88 650 ALA A CA 1
ATOM 4885 C C . ALA A 1 650 ? -43.586 17.258 11.907 1.00 82.88 650 ALA A C 1
ATOM 4887 O O . ALA A 1 650 ? -44.016 16.344 11.201 1.00 82.88 650 ALA A O 1
ATOM 4888 N N . ALA A 1 651 ? -43.451 17.150 13.231 1.00 83.62 651 ALA A N 1
ATOM 4889 C CA . ALA A 1 651 ? -43.809 15.938 13.957 1.00 83.62 651 ALA A CA 1
ATOM 4890 C C . ALA A 1 651 ? -45.295 15.580 13.756 1.00 83.62 651 ALA A C 1
ATOM 4892 O O . ALA A 1 651 ? -46.149 16.476 13.770 1.00 83.62 651 ALA A O 1
ATOM 4893 N N . PRO A 1 652 ? -45.627 14.288 13.596 1.00 83.94 652 PRO A N 1
ATOM 4894 C CA . PRO A 1 652 ? -47.010 13.855 13.497 1.00 83.94 652 PRO A CA 1
ATOM 4895 C C . PRO A 1 652 ? -47.750 14.129 14.811 1.00 83.94 652 PRO A C 1
ATOM 4897 O O . PRO A 1 652 ? -47.213 13.959 15.905 1.00 83.94 652 PRO A O 1
ATOM 4900 N N . ILE A 1 653 ? -49.019 14.525 14.710 1.00 82.38 653 ILE A N 1
ATOM 4901 C CA . ILE A 1 653 ? -49.876 14.689 15.887 1.00 82.38 653 ILE A CA 1
ATOM 4902 C C . ILE A 1 653 ? -50.263 13.296 16.394 1.00 82.38 653 ILE A C 1
ATOM 4904 O O . ILE A 1 653 ? -50.923 12.537 15.683 1.00 82.38 653 ILE A O 1
ATOM 4908 N N . LEU A 1 654 ? -49.898 12.972 17.638 1.00 84.69 654 LEU A N 1
ATOM 4909 C CA . LEU A 1 654 ? -50.314 11.729 18.293 1.00 84.69 654 LEU A CA 1
ATOM 4910 C C . LEU A 1 654 ? -51.825 11.762 18.580 1.00 84.69 654 LEU A C 1
ATOM 4912 O O . LEU A 1 654 ? -52.284 12.376 19.551 1.00 84.69 654 LEU A O 1
ATOM 4916 N N . THR A 1 655 ? -52.596 11.115 17.705 1.00 74.12 655 THR A N 1
ATOM 4917 C CA . THR A 1 655 ? -54.058 11.007 17.792 1.00 74.12 655 THR A CA 1
ATOM 4918 C C . THR A 1 655 ? -54.482 9.854 18.712 1.00 74.12 655 THR A C 1
ATOM 4920 O O . THR A 1 655 ? -53.776 8.858 18.843 1.00 74.12 655 THR A O 1
ATOM 4923 N N . GLY A 1 656 ? -55.629 10.002 19.385 1.00 75.00 656 GLY A N 1
ATOM 4924 C CA . GLY A 1 656 ? -56.149 9.035 20.363 1.00 75.00 656 GLY A CA 1
ATOM 4925 C C . GLY A 1 656 ? -56.102 9.522 21.817 1.00 75.00 656 GLY A C 1
ATOM 4926 O O . GLY A 1 656 ? -55.531 10.579 22.121 1.00 75.00 656 GLY A O 1
ATOM 4927 N N . ASP A 1 657 ? -56.737 8.751 22.705 1.00 79.81 657 ASP A N 1
ATOM 4928 C CA . ASP A 1 657 ? -56.827 9.055 24.135 1.00 79.81 657 ASP A CA 1
ATOM 4929 C C . ASP A 1 657 ? -55.459 8.955 24.814 1.00 79.81 657 ASP A C 1
ATOM 4931 O O . ASP A 1 657 ? -54.643 8.080 24.511 1.00 79.81 657 ASP A O 1
ATOM 4935 N N . ALA A 1 658 ? -55.205 9.883 25.737 1.00 79.69 658 ALA A N 1
ATOM 4936 C CA . ALA A 1 658 ? -53.978 9.878 26.515 1.00 79.69 658 ALA A CA 1
ATOM 4937 C C . ALA A 1 658 ? -53.975 8.678 27.471 1.00 79.69 658 ALA A C 1
ATOM 4939 O O . ALA A 1 658 ? -54.888 8.516 28.281 1.00 79.69 658 ALA A O 1
ATOM 4940 N N . VAL A 1 659 ? -52.929 7.862 27.394 1.00 80.19 659 VAL A N 1
ATOM 4941 C CA . VAL A 1 659 ? -52.723 6.719 28.284 1.00 80.19 659 VAL A CA 1
ATOM 4942 C C . VAL A 1 659 ? -51.875 7.181 29.463 1.00 80.19 659 VAL A C 1
ATOM 4944 O O . VAL A 1 659 ? -50.761 7.674 29.282 1.00 80.19 659 VAL A O 1
ATOM 4947 N N . ALA A 1 660 ? -52.404 7.044 30.680 1.00 77.38 660 ALA A N 1
ATOM 4948 C CA . ALA A 1 660 ? -51.627 7.291 31.887 1.00 77.38 660 ALA A CA 1
ATOM 4949 C C . ALA A 1 660 ? -50.586 6.167 32.066 1.00 77.38 660 ALA A C 1
ATOM 4951 O O . ALA A 1 660 ? -50.949 4.996 31.938 1.00 77.38 660 ALA A O 1
ATOM 4952 N N . PRO A 1 661 ? -49.312 6.485 32.353 1.00 78.94 661 PRO A N 1
ATOM 4953 C CA . PRO A 1 661 ? -48.289 5.465 32.542 1.00 78.94 661 PRO A CA 1
ATOM 4954 C C . PRO A 1 661 ? -48.567 4.622 33.793 1.00 78.94 661 PRO A C 1
ATOM 4956 O O . PRO A 1 661 ? -48.863 5.162 34.857 1.00 78.94 661 PRO A O 1
ATOM 4959 N N . ALA A 1 662 ? -48.440 3.300 33.670 1.00 75.88 662 ALA A N 1
ATOM 4960 C CA . ALA A 1 662 ? -48.594 2.347 34.769 1.00 75.88 662 ALA A CA 1
ATOM 4961 C C . ALA A 1 662 ? -47.398 2.370 35.739 1.00 75.88 662 ALA A C 1
ATOM 4963 O O . ALA A 1 662 ? -47.562 2.118 36.930 1.00 75.88 662 ALA A O 1
ATOM 4964 N N . ALA A 1 663 ? -46.207 2.708 35.237 1.00 78.06 663 ALA A N 1
ATOM 4965 C CA . ALA A 1 663 ? -44.985 2.904 36.021 1.00 78.06 663 ALA A CA 1
ATOM 4966 C C . ALA A 1 663 ? -44.333 4.253 35.690 1.00 78.06 663 ALA A C 1
ATOM 4968 O O . ALA A 1 663 ? -44.292 4.648 34.523 1.00 78.06 663 ALA A O 1
ATOM 4969 N N . ASP A 1 664 ? -43.794 4.957 36.685 1.00 84.88 664 ASP A N 1
ATOM 4970 C CA . ASP A 1 664 ? -43.058 6.201 36.445 1.00 84.88 664 ASP A CA 1
ATOM 4971 C C . ASP A 1 664 ? -41.691 5.958 35.766 1.00 84.88 664 ASP A C 1
ATOM 4973 O O . ASP A 1 664 ? -41.210 4.828 35.638 1.00 84.88 664 ASP A O 1
ATOM 4977 N N . LEU A 1 665 ? -41.067 7.036 35.278 1.00 85.62 665 LEU A N 1
ATOM 4978 C CA . LEU A 1 665 ? -39.767 6.967 34.598 1.00 85.62 665 LEU A CA 1
ATOM 4979 C C . LEU A 1 665 ? -38.656 6.424 35.508 1.00 85.62 665 LEU A C 1
ATOM 4981 O O . LEU A 1 665 ? -37.770 5.715 35.036 1.00 85.62 665 LEU A O 1
ATOM 4985 N N . ASP A 1 666 ? -38.700 6.728 36.805 1.00 83.94 666 ASP A N 1
ATOM 4986 C CA . ASP A 1 666 ? -37.689 6.277 37.764 1.00 83.94 666 ASP A CA 1
ATOM 4987 C C . ASP A 1 666 ? -37.740 4.762 37.975 1.00 83.94 666 ASP A C 1
ATOM 4989 O O . ASP A 1 666 ? -36.699 4.117 38.114 1.00 83.94 666 ASP A O 1
ATOM 4993 N N . THR A 1 667 ? -38.939 4.184 37.976 1.00 83.56 667 THR A N 1
ATOM 4994 C CA . THR A 1 667 ? -39.161 2.737 38.010 1.00 83.56 667 THR A CA 1
ATOM 4995 C C . THR A 1 667 ? -38.645 2.094 36.727 1.00 83.56 667 THR A C 1
ATOM 4997 O O . THR A 1 667 ? -37.875 1.138 36.792 1.00 83.56 667 THR A O 1
ATOM 5000 N N . PHE A 1 668 ? -38.957 2.673 35.562 1.00 85.00 668 PHE A N 1
ATOM 5001 C CA . PHE A 1 668 ? -38.439 2.199 34.275 1.00 85.00 668 PHE A CA 1
ATOM 5002 C C . PHE A 1 668 ? -36.902 2.163 34.238 1.00 85.00 668 PHE A C 1
ATOM 5004 O O . PHE A 1 668 ? -36.322 1.122 33.932 1.00 85.00 668 PHE A O 1
ATOM 5011 N N . TYR A 1 669 ? -36.222 3.249 34.623 1.00 85.44 669 TYR A N 1
ATOM 5012 C CA . TYR A 1 669 ? -34.756 3.265 34.619 1.00 85.44 669 TYR A CA 1
ATOM 5013 C C . TYR A 1 669 ? -34.139 2.281 35.612 1.00 85.44 669 TYR A C 1
ATOM 5015 O O . TYR A 1 669 ? -33.087 1.717 35.322 1.00 85.44 669 TYR A O 1
ATOM 5023 N N . ARG A 1 670 ? -34.768 2.090 36.777 1.00 80.94 670 ARG A N 1
ATOM 5024 C CA . ARG A 1 670 ? -34.259 1.229 37.853 1.00 80.94 670 ARG A CA 1
ATOM 5025 C C . ARG A 1 670 ? -34.451 -0.256 37.569 1.00 80.94 670 ARG A C 1
ATOM 5027 O O . ARG A 1 670 ? -33.599 -1.049 37.954 1.00 80.94 670 ARG A O 1
ATOM 5034 N N . GLU A 1 671 ? -35.571 -0.622 36.954 1.00 77.00 671 GLU A N 1
ATOM 5035 C CA . GLU A 1 671 ? -35.997 -2.020 36.843 1.00 77.00 671 GLU A CA 1
ATOM 5036 C C . GLU A 1 671 ? -35.858 -2.593 35.431 1.00 77.00 671 GLU A C 1
ATOM 5038 O O . GLU A 1 671 ? -35.738 -3.806 35.292 1.00 77.00 671 GLU A O 1
ATOM 5043 N N . GLN A 1 672 ? -35.869 -1.753 34.390 1.00 75.31 672 GLN A N 1
ATOM 5044 C CA . GLN A 1 672 ? -35.985 -2.212 32.996 1.00 75.31 672 GLN A CA 1
ATOM 5045 C C . GLN A 1 672 ? -34.811 -1.810 32.102 1.00 75.31 672 GLN A C 1
ATOM 5047 O O . GLN A 1 672 ? -34.629 -2.387 31.031 1.00 75.31 672 GLN A O 1
ATOM 5052 N N . THR A 1 673 ? -34.001 -0.834 32.517 1.00 77.94 673 THR A N 1
ATOM 5053 C CA . THR A 1 673 ? -32.856 -0.358 31.728 1.00 77.94 673 THR A CA 1
ATOM 5054 C C . THR A 1 673 ? -31.532 -0.576 32.449 1.00 77.94 673 THR A C 1
ATOM 5056 O O . THR A 1 673 ? -31.492 -0.798 33.655 1.00 77.94 673 THR A O 1
ATOM 5059 N N . PHE A 1 674 ? -30.432 -0.458 31.710 1.00 77.88 674 PHE A N 1
ATOM 5060 C CA . PHE A 1 674 ? -29.069 -0.510 32.242 1.00 77.88 674 PHE A CA 1
ATOM 5061 C C . PHE A 1 674 ? -28.382 0.871 32.283 1.00 77.88 674 PHE A C 1
ATOM 5063 O O . PHE A 1 674 ? -27.167 0.942 32.459 1.00 77.88 674 PHE A O 1
ATOM 5070 N N . HIS A 1 675 ? -29.144 1.961 32.107 1.00 86.75 675 HIS A N 1
ATOM 5071 C CA . HIS A 1 675 ? -28.607 3.321 32.008 1.00 86.75 675 HIS A CA 1
ATOM 5072 C C . HIS A 1 675 ? -28.350 3.950 33.386 1.00 86.75 675 HIS A C 1
ATOM 5074 O O . HIS A 1 675 ? -29.259 4.101 34.213 1.00 86.75 675 HIS A O 1
ATOM 5080 N N . GLY A 1 676 ? -27.110 4.376 33.615 1.00 84.69 676 GLY A N 1
ATOM 5081 C CA . GLY A 1 676 ? -26.715 5.171 34.776 1.00 84.69 676 GLY A CA 1
ATOM 5082 C C . GLY A 1 676 ? -27.123 6.654 34.668 1.00 84.69 676 GLY A C 1
ATOM 5083 O O . GLY A 1 676 ? -27.702 7.080 33.665 1.00 84.69 676 GLY A O 1
ATOM 5084 N N . PRO A 1 677 ? -26.879 7.470 35.711 1.00 85.62 677 PRO A N 1
ATOM 5085 C CA . PRO A 1 677 ? -27.443 8.819 35.849 1.00 85.62 677 PRO A CA 1
ATOM 5086 C C . PRO A 1 677 ? -27.144 9.804 34.703 1.00 85.62 677 PRO A C 1
ATOM 5088 O O . PRO A 1 677 ? -28.009 10.614 34.345 1.00 85.62 677 PRO A O 1
ATOM 5091 N N . GLN A 1 678 ? -25.949 9.759 34.108 1.00 86.06 678 GLN A N 1
ATOM 5092 C CA . GLN A 1 678 ? -25.565 10.638 32.998 1.00 86.06 678 GLN A CA 1
ATOM 5093 C C . GLN A 1 678 ? -26.309 10.289 31.709 1.00 86.06 678 GLN A C 1
ATOM 5095 O O . GLN A 1 678 ? -26.596 11.192 30.921 1.00 86.06 678 GLN A O 1
ATOM 5100 N N . LEU A 1 679 ? -26.690 9.021 31.533 1.00 88.50 679 LEU A N 1
ATOM 5101 C CA . LEU A 1 679 ? -27.398 8.530 30.352 1.00 88.50 679 LEU A CA 1
ATOM 5102 C C . LEU A 1 679 ? -28.918 8.499 30.481 1.00 88.50 679 LEU A C 1
ATOM 5104 O O . LEU A 1 679 ? -29.582 8.203 29.499 1.00 88.50 679 LEU A O 1
ATOM 5108 N N . ARG A 1 680 ? -29.507 8.867 31.624 1.00 91.44 680 ARG A N 1
ATOM 5109 C CA . ARG A 1 680 ? -30.966 9.064 31.721 1.00 91.44 680 ARG A CA 1
ATOM 5110 C C . ARG A 1 680 ? -31.389 10.279 30.891 1.00 91.44 680 ARG A C 1
ATOM 5112 O O . ARG A 1 680 ? -31.319 11.415 31.368 1.00 91.44 680 ARG A O 1
ATOM 5119 N N . GLY A 1 681 ? -31.771 10.040 29.638 1.00 90.19 681 GLY A N 1
ATOM 5120 C CA . GLY A 1 681 ? -32.004 11.083 28.641 1.00 90.19 681 GLY A CA 1
ATOM 5121 C C . GLY A 1 681 ? -33.410 11.674 28.694 1.00 90.19 681 GLY A C 1
ATOM 5122 O O . GLY A 1 681 ? -33.579 12.868 28.452 1.00 90.19 681 GLY A O 1
ATOM 5123 N N . VAL A 1 682 ? -34.421 10.880 29.056 1.00 93.00 682 VAL A N 1
ATOM 5124 C CA . VAL A 1 682 ? -35.817 11.344 29.139 1.00 93.00 682 VAL A CA 1
ATOM 5125 C C . VAL A 1 682 ? -36.025 12.211 30.383 1.00 93.00 682 VAL A C 1
ATOM 5127 O O . VAL A 1 682 ? -35.953 11.714 31.505 1.00 93.00 682 VAL A O 1
ATOM 5130 N N . GLN A 1 683 ? -36.329 13.497 30.189 1.00 90.69 683 GLN A N 1
ATOM 5131 C CA . GLN A 1 683 ? -36.645 14.431 31.276 1.00 90.69 683 GLN A CA 1
ATOM 5132 C C . GLN A 1 683 ? -38.120 14.384 31.670 1.00 90.69 683 GLN A C 1
ATOM 5134 O O . GLN A 1 683 ? -38.453 14.445 32.852 1.00 90.69 683 GLN A O 1
ATOM 5139 N N . ARG A 1 684 ? -39.018 14.344 30.678 1.00 91.25 684 ARG A N 1
ATOM 5140 C CA . ARG A 1 684 ? -40.464 14.424 30.915 1.00 91.25 684 ARG A CA 1
ATOM 5141 C C . ARG A 1 684 ? -41.257 13.805 29.773 1.00 91.25 684 ARG A C 1
ATOM 5143 O O . ARG A 1 684 ? -40.989 14.107 28.616 1.00 91.25 684 ARG A O 1
ATOM 5150 N N . ILE A 1 685 ? -42.292 13.036 30.104 1.00 91.81 685 ILE A N 1
ATOM 5151 C CA . ILE A 1 685 ? -43.320 12.609 29.146 1.00 91.81 685 ILE A CA 1
ATOM 5152 C C . ILE A 1 685 ? -44.340 13.739 28.985 1.00 91.81 685 ILE A C 1
ATOM 5154 O O . ILE A 1 685 ? -44.883 14.229 29.975 1.00 91.81 685 ILE A O 1
ATOM 5158 N N . LEU A 1 686 ? -44.580 14.173 27.749 1.00 90.31 686 LEU A N 1
ATOM 5159 C CA . LEU A 1 686 ? -45.580 15.193 27.423 1.00 90.31 686 LEU A CA 1
ATOM 5160 C C . LEU A 1 686 ? -46.930 14.553 27.110 1.00 90.31 686 LEU A C 1
ATOM 5162 O O . LEU A 1 686 ? -47.962 15.006 27.603 1.00 90.31 686 LEU A O 1
ATOM 5166 N N . ARG A 1 687 ? -46.915 13.489 26.302 1.00 90.19 687 ARG A N 1
ATOM 5167 C CA . ARG A 1 687 ? -48.117 12.775 25.873 1.00 90.19 687 ARG A CA 1
ATOM 5168 C C . ARG A 1 687 ? -47.778 11.331 25.527 1.00 90.19 687 ARG A C 1
ATOM 5170 O O . ARG A 1 687 ? -46.732 11.064 24.952 1.00 90.19 687 ARG A O 1
ATOM 5177 N N . MET A 1 688 ? -48.685 10.409 25.830 1.00 91.00 688 MET A N 1
ATOM 5178 C CA . MET A 1 688 ? -48.582 9.004 25.440 1.00 91.00 688 MET A CA 1
ATOM 5179 C C . MET A 1 688 ? -49.938 8.515 24.935 1.00 91.00 688 MET A C 1
ATOM 5181 O O . MET A 1 688 ? -50.964 8.825 25.534 1.00 91.00 688 MET A O 1
ATOM 5185 N N . THR A 1 689 ? -49.945 7.792 23.820 1.00 89.75 689 THR A N 1
ATOM 5186 C CA . THR A 1 689 ? -51.140 7.229 23.172 1.00 89.75 689 THR A CA 1
ATOM 5187 C C . THR A 1 689 ? -50.845 5.797 22.731 1.00 89.75 689 THR A C 1
ATOM 5189 O O . THR A 1 689 ? -49.687 5.391 22.706 1.00 89.75 689 THR A O 1
ATOM 5192 N N . ALA A 1 690 ? -51.856 5.049 22.291 1.00 82.56 690 ALA A N 1
ATOM 5193 C CA . ALA A 1 690 ? -51.648 3.722 21.705 1.00 82.56 690 ALA A CA 1
ATOM 5194 C C . ALA A 1 690 ? -50.858 3.722 20.374 1.00 82.56 690 ALA A C 1
ATOM 5196 O O . ALA A 1 690 ? -50.506 2.651 19.897 1.00 82.56 690 ALA A O 1
ATOM 5197 N N . GLY A 1 691 ? -50.593 4.884 19.763 1.00 78.56 691 GLY A N 1
ATOM 5198 C CA . GLY A 1 691 ? -49.811 4.998 18.523 1.00 78.56 691 GLY A CA 1
ATOM 5199 C C . GLY A 1 691 ? -48.403 5.577 18.701 1.00 78.56 691 GLY A C 1
ATOM 5200 O O . GLY A 1 691 ? -47.669 5.696 17.722 1.00 78.56 691 GLY A O 1
ATOM 5201 N N . GLY A 1 692 ? -48.019 5.980 19.918 1.00 89.75 692 GLY A N 1
ATOM 5202 C CA . GLY A 1 692 ? -46.713 6.593 20.162 1.00 89.75 692 GLY A CA 1
ATOM 5203 C C . GLY A 1 692 ? -46.634 7.463 21.414 1.00 89.75 692 GLY A C 1
ATOM 5204 O O . GLY A 1 692 ? -47.603 7.608 22.170 1.00 89.75 692 GLY A O 1
ATOM 5205 N N . VAL A 1 693 ? -45.466 8.072 21.615 1.00 92.69 693 VAL A N 1
ATOM 5206 C CA . VAL A 1 693 ? -45.123 8.886 22.790 1.00 92.69 693 VAL A CA 1
ATOM 5207 C C . VAL A 1 693 ? -44.370 10.153 22.392 1.00 92.69 693 VAL A C 1
ATOM 5209 O O . VAL A 1 693 ? -43.524 10.147 21.505 1.00 92.69 693 VAL A O 1
ATOM 5212 N N . GLU A 1 694 ? -44.670 11.251 23.072 1.00 93.50 694 GLU A N 1
ATOM 5213 C CA . GLU A 1 694 ? -43.975 12.527 22.954 1.00 93.50 694 GLU A CA 1
ATOM 5214 C C . GLU A 1 694 ? -43.348 12.884 24.306 1.00 93.50 694 GLU A C 1
ATOM 5216 O O . GLU A 1 694 ? -44.001 12.806 25.355 1.00 93.50 694 GLU A O 1
ATOM 5221 N N . GLY A 1 695 ? -42.083 13.299 24.295 1.00 93.19 695 GLY A N 1
ATOM 5222 C CA . GLY A 1 695 ? -41.331 13.638 25.498 1.00 93.19 695 GLY A CA 1
ATOM 5223 C C . GLY A 1 695 ? -40.254 14.694 25.264 1.00 93.19 695 GLY A C 1
ATOM 5224 O O . GLY A 1 695 ? -39.875 14.986 24.132 1.00 93.19 695 GLY A O 1
ATOM 5225 N N . LEU A 1 696 ? -39.764 15.274 26.359 1.00 93.69 696 LEU A N 1
ATOM 5226 C CA . LEU A 1 696 ? -38.569 16.115 26.375 1.00 93.69 696 LEU A CA 1
ATOM 5227 C C . LEU A 1 696 ? -37.355 15.257 26.729 1.00 93.69 696 LEU A C 1
ATOM 5229 O O . LEU A 1 696 ? -37.348 14.596 27.773 1.00 93.69 696 LEU A O 1
ATOM 5233 N N . VAL A 1 697 ? -36.335 15.297 25.876 1.00 94.12 697 VAL A N 1
ATOM 5234 C CA . VAL A 1 697 ? -35.048 14.621 26.060 1.00 94.12 697 VAL A CA 1
ATOM 5235 C C . VAL A 1 697 ? -33.932 15.643 26.281 1.00 94.12 697 VAL A C 1
ATOM 5237 O O . VAL A 1 697 ? -33.958 16.753 25.749 1.00 94.12 697 VAL A O 1
ATOM 5240 N N . ARG A 1 698 ? -32.963 15.287 27.123 1.00 92.50 698 ARG A N 1
ATOM 5241 C CA . ARG A 1 698 ? -31.849 16.150 27.529 1.00 92.50 698 ARG A CA 1
ATOM 5242 C C . ARG A 1 698 ? -30.744 16.167 26.466 1.00 92.50 698 ARG A C 1
ATOM 5244 O O . ARG A 1 698 ? -30.408 15.120 25.927 1.00 92.50 698 ARG A O 1
ATOM 5251 N N . ALA A 1 699 ? -30.133 17.331 26.250 1.00 88.94 699 ALA A N 1
ATOM 5252 C CA . ALA A 1 699 ? -28.894 17.470 25.482 1.00 88.94 699 ALA A CA 1
ATOM 5253 C C . ALA A 1 699 ? -27.653 17.131 26.331 1.00 88.94 699 ALA A C 1
ATOM 5255 O O . ALA A 1 699 ? -27.603 17.439 27.529 1.00 88.94 699 ALA A O 1
ATOM 5256 N N . ALA A 1 700 ? -26.656 16.483 25.733 1.00 87.81 700 ALA A N 1
ATOM 5257 C CA . ALA A 1 700 ? -25.405 16.129 26.389 1.00 87.81 700 ALA A CA 1
ATOM 5258 C C . ALA A 1 700 ? -24.514 17.361 26.596 1.00 87.81 700 ALA A C 1
ATOM 5260 O O . ALA A 1 700 ? -24.267 18.151 25.686 1.00 87.81 700 ALA A O 1
ATOM 5261 N N . SER A 1 701 ? -23.930 17.480 27.788 1.00 85.12 701 SER A N 1
ATOM 5262 C CA . SER A 1 701 ? -22.879 18.467 28.043 1.00 85.12 701 SER A CA 1
ATOM 5263 C C . SER A 1 701 ? -21.530 17.907 27.598 1.00 85.12 701 SER A C 1
ATOM 5265 O O . SER A 1 701 ? -21.049 16.910 28.142 1.00 85.12 701 SER A O 1
ATOM 5267 N N . ILE A 1 702 ? -20.903 18.559 26.615 1.00 82.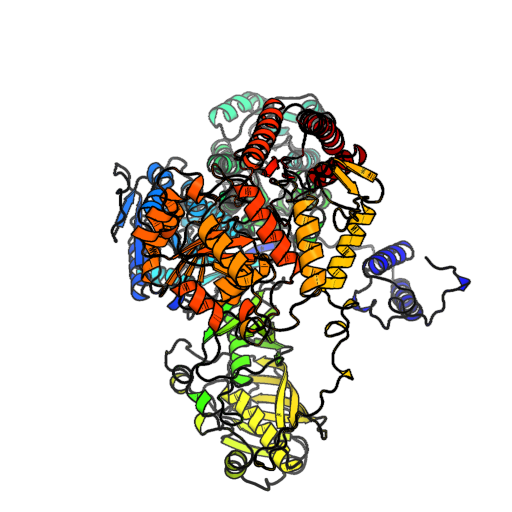31 702 ILE A N 1
ATOM 5268 C CA . ILE A 1 702 ? -19.665 18.057 26.010 1.00 82.31 702 ILE A CA 1
ATOM 5269 C C . ILE A 1 702 ? -18.512 17.969 27.015 1.00 82.31 702 ILE A C 1
ATOM 5271 O O . ILE A 1 702 ? -17.813 16.964 27.053 1.00 82.31 702 ILE A O 1
ATOM 5275 N N . SER A 1 703 ? -18.377 18.954 27.906 1.00 81.25 703 SER A N 1
ATOM 5276 C CA . SER A 1 703 ? -17.307 19.013 28.911 1.00 81.25 703 SER A CA 1
ATOM 5277 C C . SER A 1 703 ? -17.444 17.976 30.027 1.00 81.25 703 SER A C 1
ATOM 5279 O O . SER A 1 703 ? -16.477 17.703 30.731 1.00 81.25 703 SER A O 1
ATOM 5281 N N . SER A 1 704 ? -18.637 17.406 30.213 1.00 78.88 704 SER A N 1
ATOM 5282 C CA . SER A 1 704 ? -18.859 16.326 31.181 1.00 78.88 704 SER A CA 1
ATOM 5283 C C . SER A 1 704 ? -18.775 14.940 30.548 1.00 78.88 704 SER A C 1
ATOM 5285 O O . SER A 1 704 ? -18.654 13.957 31.267 1.00 78.88 704 SER A O 1
ATOM 5287 N N . TRP A 1 705 ? -18.863 14.850 29.219 1.00 85.56 705 TRP A N 1
ATOM 5288 C CA . TRP A 1 705 ? -18.836 13.586 28.478 1.00 85.56 705 TRP A CA 1
ATOM 5289 C C . TRP A 1 705 ? -17.498 13.321 27.782 1.00 85.56 705 TRP A C 1
ATOM 5291 O O . TRP A 1 705 ? -17.209 12.160 27.502 1.00 85.56 705 TRP A O 1
ATOM 5301 N N . LEU A 1 706 ? -16.693 14.360 27.534 1.00 82.88 706 LEU A N 1
ATOM 5302 C CA . LEU A 1 706 ? -15.348 14.294 26.959 1.00 82.88 706 LEU A CA 1
ATOM 5303 C C . LEU A 1 706 ? -14.367 15.064 27.852 1.00 82.88 706 LEU A C 1
ATOM 5305 O O . LEU A 1 706 ? -14.588 16.239 28.148 1.00 82.88 706 LEU A O 1
ATOM 5309 N N . THR A 1 707 ? -13.282 14.419 28.284 1.00 78.19 707 THR A N 1
ATOM 5310 C CA . THR A 1 707 ? -12.354 14.987 29.286 1.00 78.19 707 THR A CA 1
ATOM 5311 C C . THR A 1 707 ? -11.160 15.746 28.701 1.00 78.19 707 THR A C 1
ATOM 5313 O O . THR A 1 707 ? -10.520 16.516 29.413 1.00 78.19 707 THR A O 1
ATOM 5316 N N . ASP A 1 708 ? -10.864 15.570 27.415 1.00 68.31 708 ASP A N 1
ATOM 5317 C CA . ASP A 1 708 ? -9.685 16.118 26.726 1.00 68.31 708 ASP A CA 1
ATOM 5318 C C . ASP A 1 708 ? -9.998 17.299 25.787 1.00 68.31 708 ASP A C 1
ATOM 5320 O O . ASP A 1 708 ? -9.088 17.907 25.227 1.00 68.31 708 ASP A O 1
ATOM 5324 N N . GLY A 1 709 ? -11.277 17.660 25.630 1.00 63.38 709 GLY A N 1
ATOM 5325 C CA . GLY A 1 709 ? -11.708 18.852 24.892 1.00 63.38 709 GLY A CA 1
ATOM 5326 C C . GLY A 1 709 ? -11.438 18.821 23.383 1.00 63.38 709 GLY A C 1
ATOM 5327 O O . GLY A 1 709 ? -11.507 19.870 22.741 1.00 63.38 709 GLY A O 1
ATOM 5328 N N . HIS A 1 710 ? -11.155 17.648 22.802 1.00 65.38 710 HIS A N 1
ATOM 5329 C CA . HIS A 1 710 ? -10.831 17.519 21.375 1.00 65.38 710 HIS A CA 1
ATOM 5330 C C . HIS A 1 710 ? -12.008 17.885 20.447 1.00 65.38 710 HIS A C 1
ATOM 5332 O O . HIS A 1 710 ? -11.800 18.190 19.275 1.00 65.38 710 HIS A O 1
ATOM 5338 N N . ARG A 1 711 ? -13.248 17.929 20.962 1.00 71.00 711 ARG A N 1
ATOM 5339 C CA . ARG A 1 711 ? -14.449 18.367 20.226 1.00 71.00 711 ARG A CA 1
ATOM 5340 C C . ARG A 1 711 ? -15.085 19.592 20.874 1.00 71.00 711 ARG A C 1
ATOM 5342 O O . ARG A 1 711 ? -15.244 19.660 22.088 1.00 71.00 711 ARG A O 1
ATOM 5349 N N . GLN A 1 712 ? -15.483 20.549 20.034 1.00 67.19 712 GLN A N 1
ATOM 5350 C CA . GLN A 1 712 ? -16.143 21.800 20.441 1.00 67.19 712 GLN A CA 1
ATOM 5351 C C . GLN A 1 712 ? -17.676 21.666 20.530 1.00 67.19 712 GLN A C 1
ATOM 5353 O O . GLN A 1 712 ? -18.327 22.481 21.178 1.00 67.19 712 GLN A O 1
ATOM 5358 N N . GLY A 1 713 ? -18.258 20.641 19.896 1.00 77.25 713 GLY A N 1
ATOM 5359 C CA . GLY A 1 713 ? -19.693 20.354 19.906 1.00 77.25 713 GLY A CA 1
ATOM 5360 C C . GLY A 1 713 ? -20.010 18.970 19.332 1.00 77.25 713 GLY A C 1
ATOM 5361 O O . GLY A 1 713 ? -19.173 18.365 18.654 1.00 77.25 713 GLY A O 1
ATOM 5362 N N . TRP A 1 714 ? -21.218 18.473 19.602 1.00 85.19 714 TRP A N 1
ATOM 5363 C CA . TRP A 1 714 ? -21.730 17.238 19.005 1.00 85.19 714 TRP A CA 1
ATOM 5364 C C . TRP A 1 714 ? -22.197 17.486 17.570 1.00 85.19 714 TRP A C 1
ATOM 5366 O O . TRP A 1 714 ? -22.792 18.521 17.270 1.00 85.19 714 TRP A O 1
ATOM 5376 N N . THR A 1 715 ? -21.931 16.537 16.670 1.00 85.94 715 THR A N 1
ATOM 5377 C CA . THR A 1 715 ? -22.493 16.585 15.312 1.00 85.94 715 THR A CA 1
ATOM 5378 C C . THR A 1 715 ? -23.923 16.060 15.324 1.00 85.94 715 THR A C 1
ATOM 5380 O O . THR A 1 715 ? -24.819 16.684 14.757 1.00 85.94 715 THR A O 1
ATOM 5383 N N . VAL A 1 716 ? -24.121 14.957 16.041 1.00 89.81 716 VAL A N 1
ATOM 5384 C CA . VAL A 1 716 ? -25.407 14.431 16.481 1.00 89.81 716 VAL A CA 1
ATOM 5385 C C . VAL A 1 716 ? -25.297 14.294 17.994 1.00 89.81 716 VAL A C 1
ATOM 5387 O O . VAL A 1 716 ? -24.421 13.593 18.475 1.00 89.81 716 VAL A O 1
ATOM 5390 N N . ASP A 1 717 ? -26.129 14.985 18.768 1.00 91.62 717 ASP A N 1
ATOM 5391 C CA . ASP A 1 717 ? -26.085 14.854 20.230 1.00 91.62 717 ASP A CA 1
ATOM 5392 C C . ASP A 1 717 ? -26.449 13.411 20.643 1.00 91.62 717 ASP A C 1
ATOM 5394 O O . ASP A 1 717 ? -27.594 12.983 20.429 1.00 91.62 717 ASP A O 1
ATOM 5398 N N . PRO A 1 718 ? -25.500 12.646 21.217 1.00 91.50 718 PRO A N 1
ATOM 5399 C CA . PRO A 1 718 ? -25.716 11.236 21.501 1.00 91.50 718 PRO A CA 1
ATOM 5400 C C . PRO A 1 718 ? -26.751 11.022 22.611 1.00 91.50 718 PRO A C 1
ATOM 5402 O O . PRO A 1 718 ? -27.445 10.010 22.585 1.00 91.50 718 PRO A O 1
ATOM 5405 N N . LEU A 1 719 ? -26.923 11.960 23.553 1.00 92.69 719 LEU A N 1
ATOM 5406 C CA . LEU A 1 719 ? -27.923 11.830 24.617 1.00 92.69 719 LEU A CA 1
ATOM 5407 C C . LEU A 1 719 ? -29.334 12.153 24.125 1.00 92.69 719 LEU A C 1
ATOM 5409 O O . LEU A 1 719 ? -30.286 11.518 24.573 1.00 92.69 719 LEU A O 1
ATOM 5413 N N . VAL A 1 720 ? -29.483 13.101 23.196 1.00 93.31 720 VAL A N 1
ATOM 5414 C CA . VAL A 1 720 ? -30.784 13.375 22.560 1.00 93.31 720 VAL A CA 1
ATOM 5415 C C . VAL A 1 720 ? -31.259 12.140 21.805 1.00 93.31 720 VAL A C 1
ATOM 5417 O O . VAL A 1 720 ? -32.408 11.715 21.955 1.00 93.31 720 VAL A O 1
ATOM 5420 N N . LEU A 1 721 ? -30.368 11.546 21.010 1.00 92.94 721 LEU A N 1
ATOM 5421 C CA . LEU A 1 721 ? -30.676 10.372 20.205 1.00 92.94 721 LEU A CA 1
ATOM 5422 C C . LEU A 1 721 ? -30.963 9.148 21.090 1.00 92.94 721 LEU A C 1
ATOM 5424 O O . LEU A 1 721 ? -32.036 8.554 20.974 1.00 92.94 721 LEU A O 1
ATOM 5428 N N . ASP A 1 722 ? -30.073 8.836 22.036 1.00 92.19 722 ASP A N 1
ATOM 5429 C CA . ASP A 1 722 ? -30.241 7.710 22.961 1.00 92.19 722 ASP A CA 1
ATOM 5430 C C . ASP A 1 722 ? -31.449 7.892 23.890 1.00 92.19 722 ASP A C 1
ATOM 5432 O O . ASP A 1 722 ? -32.268 6.990 24.044 1.00 92.19 722 ASP A O 1
ATOM 5436 N N . GLY A 1 723 ? -31.661 9.100 24.416 1.00 92.81 723 GLY A N 1
ATOM 5437 C CA . GLY A 1 723 ? -32.842 9.451 25.204 1.00 92.81 723 GLY A CA 1
ATOM 5438 C C . GLY A 1 723 ? -34.151 9.274 24.432 1.00 92.81 723 GLY A C 1
ATOM 5439 O O . GLY A 1 723 ? -35.176 8.931 25.018 1.00 92.81 723 GLY A O 1
ATOM 5440 N N . SER A 1 724 ? -34.129 9.440 23.110 1.00 93.62 724 SER A N 1
ATOM 5441 C CA . SER A 1 724 ? -35.302 9.196 22.266 1.00 93.62 724 SER A CA 1
ATOM 5442 C C . SER A 1 724 ? -35.538 7.702 22.019 1.00 93.62 724 SER A C 1
ATOM 5444 O O . SER A 1 724 ? -36.687 7.265 21.954 1.00 93.62 724 SER A O 1
ATOM 5446 N N . PHE A 1 725 ? -34.479 6.889 21.981 1.00 91.94 725 PHE A N 1
ATOM 5447 C CA . PHE A 1 725 ? -34.607 5.429 22.032 1.00 91.94 725 PHE A CA 1
ATOM 5448 C C . PHE A 1 725 ? -35.127 4.945 23.388 1.00 91.94 725 PHE A C 1
ATOM 5450 O O . PHE A 1 725 ? -35.986 4.067 23.439 1.00 91.94 725 PHE A O 1
ATOM 5457 N N . GLN A 1 726 ? -34.683 5.556 24.487 1.00 91.44 726 GLN A N 1
ATOM 5458 C CA . GLN A 1 726 ? -35.218 5.292 25.826 1.00 91.44 726 GLN A CA 1
ATOM 5459 C C . GLN A 1 726 ? -36.701 5.670 25.921 1.00 91.44 726 GLN A C 1
ATOM 5461 O O . GLN A 1 726 ? -37.474 4.957 26.555 1.00 91.44 726 GLN A O 1
ATOM 5466 N N . LEU A 1 727 ? -37.121 6.747 25.248 1.00 91.50 727 LEU A N 1
ATOM 5467 C CA . LEU A 1 727 ? -38.523 7.146 25.146 1.00 91.50 727 LEU A CA 1
ATOM 5468 C C . LEU A 1 727 ? -39.361 6.092 24.395 1.00 91.50 727 LEU A C 1
ATOM 5470 O O . LEU A 1 727 ? -40.442 5.728 24.859 1.00 91.50 727 LEU A O 1
ATOM 5474 N N . ALA A 1 728 ? -38.837 5.539 23.296 1.00 89.94 728 ALA A N 1
ATOM 5475 C CA . ALA A 1 728 ? -39.449 4.409 22.591 1.00 89.94 728 ALA A CA 1
ATOM 5476 C C . ALA A 1 728 ? -39.533 3.150 23.477 1.00 89.94 728 ALA A C 1
ATOM 5478 O O . ALA A 1 728 ? -40.583 2.513 23.561 1.00 89.94 728 ALA A O 1
ATOM 5479 N N . GLY A 1 729 ? -38.452 2.825 24.192 1.00 88.19 729 GLY A N 1
ATOM 5480 C CA . GLY A 1 729 ? -38.399 1.706 25.135 1.00 88.19 729 GLY A CA 1
ATOM 5481 C C . GLY A 1 729 ? -39.389 1.855 26.292 1.00 88.19 729 GLY A C 1
ATOM 5482 O O . GLY A 1 729 ? -40.023 0.879 26.687 1.00 88.19 729 GLY A O 1
ATOM 5483 N N . TYR A 1 730 ? -39.584 3.078 26.792 1.00 88.75 730 TYR A N 1
ATOM 5484 C CA . TYR A 1 730 ? -40.585 3.372 27.813 1.00 88.75 730 TYR A CA 1
ATOM 5485 C C . TYR A 1 730 ? -41.997 3.092 27.298 1.00 88.75 730 TYR A C 1
ATOM 5487 O O . TYR A 1 730 ? -42.770 2.423 27.976 1.00 88.75 730 TYR A O 1
ATOM 5495 N N . TRP A 1 731 ? -42.324 3.527 26.079 1.00 89.25 731 TRP A N 1
ATOM 5496 C CA . TRP A 1 731 ? -43.617 3.226 25.463 1.00 89.25 731 TRP A CA 1
ATOM 5497 C C . TRP A 1 731 ? -43.851 1.716 25.305 1.00 89.25 731 TRP A C 1
ATOM 5499 O O . TRP A 1 731 ? -44.903 1.208 25.696 1.00 89.25 731 TRP A O 1
ATOM 5509 N N . LEU A 1 732 ? -42.847 0.982 24.809 1.00 86.88 732 LEU A N 1
ATOM 5510 C CA . LEU A 1 732 ? -42.904 -0.477 24.661 1.00 86.88 732 LEU A CA 1
ATOM 5511 C C . LEU A 1 732 ? -43.115 -1.184 26.003 1.00 86.88 732 LEU A C 1
ATOM 5513 O O . LEU A 1 732 ? -43.914 -2.115 26.090 1.00 86.88 732 LEU A O 1
ATOM 5517 N N . PHE A 1 733 ? -42.462 -0.713 27.063 1.00 85.19 733 PHE A N 1
ATOM 5518 C CA . PHE A 1 733 ? -42.652 -1.254 28.403 1.00 85.19 733 PHE A CA 1
ATOM 5519 C C . PHE A 1 733 ? -44.087 -1.042 28.913 1.00 85.19 733 PHE A C 1
ATOM 5521 O O . PHE A 1 733 ? -44.690 -1.981 29.427 1.00 85.19 733 PHE A O 1
ATOM 5528 N N . GLN A 1 734 ? -44.668 0.146 28.713 1.00 85.12 734 GLN A N 1
ATOM 5529 C CA . GLN A 1 734 ? -46.032 0.456 29.171 1.00 85.12 734 GLN A CA 1
ATOM 5530 C C . GLN A 1 734 ? -47.112 -0.345 28.433 1.00 85.12 734 GLN A C 1
ATOM 5532 O O . GLN A 1 734 ? -48.124 -0.705 29.030 1.00 85.12 734 GLN A O 1
ATOM 5537 N N . HIS A 1 735 ? -46.909 -0.618 27.141 1.00 83.44 735 HIS A N 1
ATOM 5538 C CA . HIS A 1 735 ? -47.917 -1.257 26.291 1.00 83.44 735 HIS A CA 1
ATOM 5539 C C . HIS A 1 735 ? -47.725 -2.769 26.117 1.00 83.44 735 HIS A C 1
ATOM 5541 O O . HIS A 1 735 ? -48.706 -3.487 25.926 1.00 83.44 735 HIS A O 1
ATOM 5547 N N . HIS A 1 736 ? -46.487 -3.261 26.198 1.00 79.69 736 HIS A N 1
ATOM 5548 C CA . HIS A 1 736 ? -46.140 -4.655 25.901 1.00 79.69 736 HIS A CA 1
ATOM 5549 C C . HIS A 1 736 ? -45.343 -5.347 27.016 1.00 79.69 736 HIS A C 1
ATOM 5551 O O . HIS A 1 736 ? -45.076 -6.541 26.908 1.00 79.69 736 HIS A O 1
ATOM 5557 N N . GLY A 1 737 ? -44.948 -4.635 28.079 1.00 76.19 737 GLY A N 1
ATOM 5558 C CA . GLY A 1 737 ? -44.202 -5.211 29.204 1.00 76.19 737 GLY A CA 1
ATOM 5559 C C . GLY A 1 737 ? -42.791 -5.697 28.854 1.00 76.19 737 GLY A C 1
ATOM 5560 O O . GLY A 1 737 ? -42.200 -6.444 29.629 1.00 76.19 737 GLY A O 1
ATOM 5561 N N . LYS A 1 738 ? -42.247 -5.301 27.695 1.00 72.00 738 LYS A N 1
ATOM 5562 C CA . LYS A 1 738 ? -40.931 -5.724 27.194 1.00 72.00 738 LYS A CA 1
ATOM 5563 C C . LYS A 1 738 ? -40.011 -4.515 27.004 1.00 72.00 738 LYS A C 1
ATOM 5565 O O . LYS A 1 738 ? -40.441 -3.477 26.504 1.00 72.00 738 LYS A O 1
ATOM 5570 N N . ALA A 1 739 ? -38.732 -4.671 27.346 1.00 67.25 739 ALA A N 1
ATOM 5571 C CA . ALA A 1 739 ? -37.693 -3.696 27.023 1.00 67.25 739 ALA A CA 1
ATOM 5572 C C . ALA A 1 739 ? -37.189 -3.935 25.587 1.00 67.25 739 ALA A C 1
ATOM 5574 O O . ALA A 1 739 ? -36.672 -5.009 25.268 1.00 67.25 739 ALA A O 1
ATOM 5575 N N . GLY A 1 740 ? -37.386 -2.950 24.709 1.00 71.94 740 GLY A N 1
ATOM 5576 C CA . GLY A 1 740 ? -36.919 -2.979 23.322 1.00 71.94 740 GLY A CA 1
ATOM 5577 C C . GLY A 1 740 ? -35.615 -2.203 23.138 1.00 71.94 740 GLY A C 1
ATOM 5578 O O . GLY A 1 740 ? -35.471 -1.110 23.683 1.00 71.94 740 GLY A O 1
ATOM 5579 N N . PHE A 1 741 ? -34.687 -2.746 22.347 1.00 76.12 741 PHE A N 1
ATOM 5580 C CA . PHE A 1 741 ? -33.392 -2.127 22.050 1.00 76.12 741 PHE A CA 1
ATOM 5581 C C . PHE A 1 741 ? -33.241 -1.870 20.546 1.00 76.12 741 PHE A C 1
ATOM 5583 O O . PHE A 1 741 ? -33.458 -2.797 19.760 1.00 76.12 741 PHE A O 1
ATOM 5590 N N . PRO A 1 742 ? -32.866 -0.650 20.123 1.00 80.44 742 PRO A N 1
ATOM 5591 C CA . PRO A 1 742 ? -32.610 -0.351 18.719 1.00 80.44 742 PRO A CA 1
ATOM 5592 C C . PRO A 1 742 ? -31.326 -1.043 18.238 1.00 80.44 742 PRO A C 1
ATOM 5594 O O . PRO A 1 742 ? -30.310 -1.053 18.930 1.00 80.44 742 PRO A O 1
ATOM 5597 N N . THR A 1 743 ? -31.366 -1.604 17.033 1.00 77.75 743 THR A N 1
ATOM 5598 C CA . THR A 1 743 ? -30.235 -2.278 16.373 1.00 77.75 743 THR A CA 1
ATOM 5599 C C . THR A 1 743 ? -29.776 -1.563 15.100 1.00 77.75 743 THR A C 1
ATOM 5601 O O . THR A 1 743 ? -28.757 -1.933 14.531 1.00 77.75 743 THR A O 1
ATOM 5604 N N . GLY A 1 744 ? -30.509 -0.550 14.638 1.00 85.00 744 GLY A N 1
ATOM 5605 C CA . GLY A 1 744 ? -30.157 0.251 13.465 1.00 85.00 744 GLY A CA 1
ATOM 5606 C C . GLY A 1 744 ? -31.322 1.119 13.001 1.00 85.00 744 GLY A C 1
ATOM 5607 O O . GLY A 1 744 ? -32.402 1.092 13.597 1.00 85.00 744 GLY A O 1
ATOM 5608 N N . PHE A 1 745 ? -31.107 1.876 11.930 1.00 91.31 745 PHE A N 1
ATOM 5609 C CA . PHE A 1 745 ? -32.138 2.699 11.299 1.00 91.31 745 PHE A CA 1
ATOM 5610 C C . PHE A 1 745 ? -31.885 2.852 9.798 1.00 91.31 745 PHE A C 1
ATOM 5612 O O . PHE A 1 745 ? -30.757 2.681 9.337 1.00 91.31 745 PHE A O 1
ATOM 5619 N N . ASP A 1 746 ? -32.927 3.198 9.045 1.00 89.50 746 ASP A N 1
ATOM 5620 C CA . ASP A 1 746 ? -32.805 3.432 7.605 1.00 89.50 746 ASP A CA 1
ATOM 5621 C C . ASP A 1 746 ? -32.245 4.821 7.311 1.00 89.50 746 ASP A C 1
ATOM 5623 O O . ASP A 1 746 ? -31.376 4.961 6.453 1.00 89.50 746 ASP A O 1
ATOM 5627 N N . ARG A 1 747 ? -32.721 5.864 8.009 1.00 91.75 747 ARG A N 1
ATOM 5628 C CA . ARG A 1 747 ? -32.300 7.240 7.704 1.00 91.75 747 ARG A CA 1
ATOM 5629 C C . ARG A 1 747 ? -32.492 8.238 8.843 1.00 91.75 747 ARG A C 1
ATOM 5631 O O . ARG A 1 747 ? -33.581 8.334 9.396 1.00 91.75 747 ARG A O 1
ATOM 5638 N N . LEU A 1 748 ? -31.467 9.042 9.119 1.00 92.75 748 LEU A N 1
ATOM 5639 C CA . LEU A 1 748 ? -31.469 10.231 9.979 1.00 92.75 748 LEU A CA 1
ATOM 5640 C C . LEU A 1 748 ? -31.275 11.481 9.114 1.00 92.75 748 LEU A C 1
ATOM 5642 O O . LEU A 1 748 ? -30.325 11.527 8.343 1.00 92.75 748 LEU A O 1
ATOM 5646 N N . VAL A 1 749 ? -32.111 12.504 9.281 1.00 91.06 749 VAL A N 1
ATOM 5647 C CA . VAL A 1 749 ? -31.979 13.829 8.650 1.00 91.06 749 VAL A CA 1
ATOM 5648 C C . VAL A 1 749 ? -31.912 14.892 9.742 1.00 91.06 749 VAL A C 1
ATOM 5650 O O . VAL A 1 749 ? -32.797 14.950 10.595 1.00 91.06 749 VAL A O 1
ATOM 5653 N N . LEU A 1 750 ? -30.896 15.752 9.705 1.00 88.06 750 LEU A N 1
ATOM 5654 C CA . LEU A 1 750 ? -30.738 16.916 10.577 1.00 88.06 750 LEU A CA 1
ATOM 5655 C C . LEU A 1 750 ? -30.518 18.163 9.724 1.00 88.06 750 LEU A C 1
ATOM 5657 O O . LEU A 1 750 ? -29.531 18.242 8.997 1.00 88.06 750 LEU A O 1
ATOM 5661 N N . SER A 1 751 ? -31.383 19.171 9.841 1.00 77.31 751 SER A N 1
ATOM 5662 C CA . SER A 1 751 ? -31.151 20.457 9.163 1.00 77.31 751 SER A CA 1
ATOM 5663 C C . SER A 1 751 ? -30.033 21.254 9.840 1.00 77.31 751 SER A C 1
ATOM 5665 O O . SER A 1 751 ? -29.275 21.956 9.174 1.00 77.31 751 SER A O 1
ATOM 5667 N N . LEU A 1 752 ? -29.928 21.133 11.166 1.00 71.56 752 LEU A N 1
ATOM 5668 C CA . LEU A 1 752 ? -28.929 21.770 12.023 1.00 71.56 752 LEU A CA 1
ATOM 5669 C C . LEU A 1 752 ? -28.584 20.833 13.197 1.00 71.56 752 LEU A C 1
ATOM 5671 O O . LEU A 1 752 ? -29.392 19.962 13.529 1.00 71.56 752 LEU A O 1
ATOM 5675 N N . PRO A 1 753 ? -27.413 20.994 13.845 1.00 77.19 753 PRO A N 1
ATOM 5676 C CA . PRO A 1 753 ? -27.103 20.285 15.086 1.00 77.19 753 PRO A CA 1
ATOM 5677 C C . PRO A 1 753 ? -28.162 20.537 16.167 1.00 77.19 753 PRO A C 1
ATOM 5679 O O . PRO A 1 753 ? -28.741 21.625 16.240 1.00 77.19 753 PRO A O 1
ATOM 5682 N N . PHE A 1 754 ? -28.373 19.557 17.046 1.00 77.44 754 PHE A N 1
ATOM 5683 C CA . PHE A 1 754 ? -29.214 19.749 18.226 1.00 77.44 754 PHE A CA 1
ATOM 5684 C C . PHE A 1 754 ? -28.606 20.842 19.123 1.00 77.44 754 PHE A C 1
ATOM 5686 O O . PHE A 1 754 ? -27.410 20.834 19.410 1.00 77.44 754 PHE A O 1
ATOM 5693 N N . GLY A 1 755 ? -29.416 21.829 19.515 1.00 73.06 755 GLY A N 1
ATOM 5694 C CA . GLY A 1 755 ? -28.977 22.908 20.405 1.00 73.06 755 GLY A CA 1
ATOM 5695 C C . GLY A 1 755 ? -28.747 22.429 21.845 1.00 73.06 755 GLY A C 1
ATOM 5696 O O . GLY A 1 755 ? -29.085 21.308 22.201 1.00 73.06 755 GLY A O 1
ATOM 5697 N N . ALA A 1 756 ? -28.228 23.309 22.709 1.00 71.62 756 ALA A N 1
ATOM 5698 C CA . ALA A 1 756 ? -27.923 22.984 24.113 1.00 71.62 756 ALA A CA 1
ATOM 5699 C C . ALA A 1 756 ? -29.159 22.839 25.034 1.00 71.62 756 ALA A C 1
ATOM 5701 O O . ALA A 1 756 ? -29.021 22.486 26.206 1.00 71.62 756 ALA A O 1
ATOM 5702 N N . GLY A 1 757 ? -30.356 23.164 24.536 1.00 81.12 757 GLY A N 1
ATOM 5703 C CA . GLY A 1 757 ? -31.617 23.037 25.270 1.00 81.12 757 GLY A CA 1
ATOM 5704 C C . GLY A 1 757 ? -32.247 21.645 25.132 1.00 81.12 757 GLY A C 1
ATOM 5705 O O . GLY A 1 757 ? -31.826 20.859 24.284 1.00 81.12 757 GLY A O 1
ATOM 5706 N N . PRO A 1 758 ? -33.268 21.321 25.945 1.00 86.38 758 PRO A N 1
ATOM 5707 C CA . PRO A 1 758 ? -34.005 20.073 25.796 1.00 86.38 758 PRO A CA 1
ATOM 5708 C C . PRO A 1 758 ? -34.684 19.998 24.423 1.00 86.38 758 PRO A C 1
ATOM 5710 O O . PRO A 1 758 ? -35.259 20.973 23.938 1.00 86.38 758 PRO A O 1
ATOM 5713 N N . ILE A 1 759 ? -34.632 18.817 23.813 1.00 93.44 759 ILE A N 1
ATOM 5714 C CA . ILE A 1 759 ? -35.234 18.540 22.510 1.00 93.44 759 ILE A CA 1
ATOM 5715 C C . ILE A 1 759 ? -36.550 17.806 22.730 1.00 93.44 759 ILE A C 1
ATOM 5717 O O . ILE A 1 759 ? -36.662 16.919 23.577 1.00 93.44 759 ILE A O 1
ATOM 5721 N N . ARG A 1 760 ? -37.575 18.178 21.972 1.00 93.81 760 ARG A N 1
ATOM 5722 C CA . ARG A 1 760 ? -38.850 17.471 21.951 1.00 93.81 760 ARG A CA 1
ATOM 5723 C C . ARG A 1 760 ? -38.759 16.328 20.947 1.00 93.81 760 ARG A C 1
ATOM 5725 O O . ARG A 1 760 ? -38.572 16.575 19.759 1.00 93.81 760 ARG A O 1
ATOM 5732 N N . ALA A 1 761 ? -38.915 15.099 21.425 1.00 94.81 761 ALA A N 1
ATOM 5733 C CA . ALA A 1 761 ? -38.915 13.892 20.609 1.00 94.81 761 ALA A CA 1
ATOM 5734 C C . ALA A 1 761 ? -40.332 13.308 20.541 1.00 94.81 761 ALA A C 1
ATOM 5736 O O . ALA A 1 761 ? -40.947 13.037 21.575 1.00 94.81 761 ALA A O 1
ATOM 5737 N N . THR A 1 762 ? -40.844 13.119 19.326 1.00 94.94 762 THR A N 1
ATOM 5738 C CA . THR A 1 762 ? -42.111 12.423 19.059 1.00 94.94 762 THR A CA 1
ATOM 5739 C C . THR A 1 762 ? -41.801 11.086 18.413 1.00 94.94 762 THR A C 1
ATOM 5741 O O . THR A 1 762 ? -41.304 11.054 17.292 1.00 94.94 762 THR A O 1
ATOM 5744 N N . VAL A 1 763 ? -42.082 9.998 19.121 1.00 93.81 763 VAL A N 1
ATOM 5745 C CA . VAL A 1 763 ? -41.838 8.622 18.688 1.00 93.81 763 VAL A CA 1
ATOM 5746 C C . VAL A 1 763 ? -43.148 8.010 18.209 1.00 93.81 763 VAL A C 1
ATOM 5748 O O . VAL A 1 763 ? -44.126 7.966 18.959 1.00 93.81 763 VAL A O 1
ATOM 5751 N N . THR A 1 764 ? -43.148 7.476 16.992 1.00 91.31 764 THR A N 1
ATOM 5752 C CA . THR A 1 764 ? -44.243 6.666 16.445 1.00 91.31 764 THR A CA 1
ATOM 5753 C C . THR A 1 764 ? -43.724 5.277 16.118 1.00 91.31 764 THR A C 1
ATOM 5755 O O . THR A 1 764 ? -42.848 5.129 15.265 1.00 91.31 764 THR A O 1
ATOM 5758 N N . LEU A 1 765 ? -44.257 4.260 16.792 1.00 85.88 765 LEU A N 1
ATOM 5759 C CA . LEU A 1 765 ? -43.880 2.863 16.584 1.00 85.88 765 LEU A CA 1
ATOM 5760 C C . LEU A 1 765 ? -44.926 2.156 15.714 1.00 85.88 765 LEU A C 1
ATOM 5762 O O . LEU A 1 765 ? -46.126 2.387 15.850 1.00 85.88 765 LEU A O 1
ATOM 5766 N N . ARG A 1 766 ? -44.453 1.300 14.810 1.00 80.12 766 ARG A N 1
ATOM 5767 C CA . ARG A 1 766 ? -45.227 0.453 13.895 1.00 80.12 766 ARG A CA 1
ATOM 5768 C C . ARG A 1 766 ? -44.655 -0.967 13.900 1.00 80.12 766 ARG A C 1
ATOM 5770 O O . ARG A 1 766 ? -43.541 -1.187 14.367 1.00 80.12 766 ARG A O 1
ATOM 5777 N N . ASP A 1 767 ? -45.429 -1.929 13.407 1.00 74.25 767 ASP A N 1
ATOM 5778 C CA . ASP A 1 767 ? -44.984 -3.321 13.224 1.00 74.25 767 ASP A CA 1
ATOM 5779 C C . ASP A 1 767 ? -44.378 -3.954 14.493 1.00 74.25 767 ASP A C 1
ATOM 5781 O O . ASP A 1 767 ? -43.361 -4.646 14.453 1.00 74.25 767 ASP A O 1
ATOM 5785 N N . VAL A 1 768 ? -44.997 -3.689 15.649 1.00 80.81 768 VAL A N 1
ATOM 5786 C CA . VAL A 1 768 ? -44.598 -4.291 16.926 1.00 80.81 768 VAL A CA 1
ATOM 5787 C C . VAL A 1 768 ? -45.046 -5.752 16.939 1.00 80.81 768 VAL A C 1
ATOM 5789 O O . VAL A 1 768 ? -46.239 -6.050 16.988 1.00 80.81 768 VAL A O 1
ATOM 5792 N N . THR A 1 769 ? -44.080 -6.661 16.876 1.00 79.31 769 THR A N 1
ATOM 5793 C CA . THR A 1 769 ? -44.274 -8.119 16.899 1.00 79.31 769 THR A CA 1
ATOM 5794 C C . THR A 1 769 ? -43.764 -8.701 18.216 1.00 79.31 769 THR A C 1
ATOM 5796 O O . THR A 1 769 ? -43.325 -7.968 19.096 1.00 79.31 769 THR A O 1
ATOM 5799 N N . ASP A 1 770 ? -43.788 -10.023 18.386 1.00 70.12 770 ASP A N 1
ATOM 5800 C CA . ASP A 1 770 ? -43.144 -10.642 19.548 1.00 70.12 770 ASP A CA 1
ATOM 5801 C C . ASP A 1 770 ? -41.610 -10.588 19.504 1.00 70.12 770 ASP A C 1
ATOM 5803 O O . ASP A 1 770 ? -40.981 -10.640 20.564 1.00 70.12 770 ASP A O 1
ATOM 5807 N N . GLU A 1 771 ? -41.026 -10.442 18.309 1.00 69.88 771 GLU A N 1
ATOM 5808 C CA . GLU A 1 771 ? -39.581 -10.514 18.056 1.00 69.88 771 GLU A CA 1
ATOM 5809 C C . GLU A 1 771 ? -38.909 -9.133 17.945 1.00 69.88 771 GLU A C 1
ATOM 5811 O O . GLU A 1 771 ? -37.712 -8.994 18.217 1.00 69.88 771 GLU A O 1
ATOM 5816 N N . GLY A 1 772 ? -39.660 -8.084 17.594 1.00 81.81 772 GLY A N 1
ATOM 5817 C CA . GLY A 1 772 ? -39.103 -6.744 17.420 1.00 81.81 772 GLY A CA 1
ATOM 5818 C C . GLY A 1 772 ? -40.122 -5.655 17.097 1.00 81.81 772 GLY A C 1
ATOM 5819 O O . GLY A 1 772 ? -41.331 -5.880 17.124 1.00 81.81 772 GLY A O 1
ATOM 5820 N N . PHE A 1 773 ? -39.616 -4.459 16.806 1.00 86.25 773 PHE A N 1
ATOM 5821 C CA . PHE A 1 773 ? -40.411 -3.267 16.509 1.00 86.25 773 PHE A CA 1
ATOM 5822 C C . PHE A 1 773 ? -39.763 -2.413 15.416 1.00 86.25 773 PHE A C 1
ATOM 5824 O O . PHE A 1 773 ? -38.538 -2.438 15.241 1.00 86.25 773 PHE A O 1
ATOM 5831 N N . ALA A 1 774 ? -40.589 -1.616 14.733 1.00 87.00 774 ALA A N 1
ATOM 5832 C CA . ALA A 1 774 ? -40.145 -0.576 13.819 1.00 87.00 774 ALA A CA 1
ATOM 5833 C C . ALA A 1 774 ? -40.722 0.797 14.198 1.00 87.00 774 ALA A C 1
ATOM 5835 O O . ALA A 1 774 ? -41.705 0.890 14.930 1.00 87.00 774 ALA A O 1
ATOM 5836 N N . GLY A 1 775 ? -40.138 1.893 13.719 1.00 90.50 775 GLY A N 1
ATOM 5837 C CA . GLY A 1 775 ? -40.729 3.211 13.946 1.00 90.50 775 GLY A CA 1
ATOM 5838 C C . GLY A 1 775 ? -39.902 4.389 13.474 1.00 90.50 775 GLY A C 1
ATOM 5839 O O . GLY A 1 775 ? -38.819 4.227 12.919 1.00 90.50 775 GLY A O 1
ATOM 5840 N N . ASP A 1 776 ? -40.436 5.577 13.735 1.00 93.38 776 ASP A N 1
ATOM 5841 C CA . ASP A 1 776 ? -39.826 6.859 13.396 1.00 93.38 776 ASP A CA 1
ATOM 5842 C C . ASP A 1 776 ? -39.805 7.781 14.624 1.00 93.38 776 ASP A C 1
ATOM 5844 O O . ASP A 1 776 ? -40.631 7.656 15.536 1.00 93.38 776 ASP A O 1
ATOM 5848 N N . ILE A 1 777 ? -38.862 8.722 14.641 1.00 94.25 777 ILE A N 1
ATOM 5849 C CA . ILE A 1 777 ? -38.731 9.765 15.658 1.00 94.25 777 ILE A CA 1
ATOM 5850 C C . ILE A 1 777 ? -38.603 11.119 14.968 1.00 94.25 777 ILE A C 1
ATOM 5852 O O . ILE A 1 777 ? -37.719 11.326 14.142 1.00 94.25 777 ILE A O 1
ATOM 5856 N N . HIS A 1 778 ? -39.450 12.069 15.347 1.00 94.19 778 HIS A N 1
ATOM 5857 C CA . HIS A 1 778 ? -39.337 13.463 14.928 1.00 94.19 778 HIS A CA 1
ATOM 5858 C C . HIS A 1 778 ? -38.786 14.317 16.063 1.00 94.19 778 HIS A C 1
ATOM 5860 O O . HIS A 1 778 ? -39.224 14.191 17.210 1.00 94.19 778 HIS A O 1
ATOM 5866 N N . TYR A 1 779 ? -37.870 15.220 15.725 1.00 93.69 779 TYR A N 1
ATOM 5867 C CA . TYR A 1 779 ? -37.218 16.117 16.668 1.00 93.69 779 TYR A CA 1
ATOM 5868 C C . TYR A 1 779 ? -37.635 17.560 16.407 1.00 93.69 779 TYR A C 1
ATOM 5870 O O . TYR A 1 779 ? -37.535 18.058 15.282 1.00 93.69 779 TYR A O 1
ATOM 5878 N N . ALA A 1 780 ? -38.040 18.249 17.466 1.00 90.81 780 ALA A N 1
ATOM 5879 C CA . ALA A 1 780 ? -38.304 19.677 17.454 1.00 90.81 780 ALA A CA 1
ATOM 5880 C C . ALA A 1 780 ? -37.564 20.377 18.598 1.00 90.81 780 ALA A C 1
ATOM 5882 O O . ALA A 1 780 ? -37.339 19.791 19.659 1.00 90.81 780 ALA A O 1
ATOM 5883 N N . ASP A 1 781 ? -37.190 21.637 18.395 1.00 87.50 781 ASP A N 1
ATOM 5884 C CA . ASP A 1 781 ? -36.673 22.463 19.485 1.00 87.50 781 ASP A CA 1
ATOM 5885 C C . ASP A 1 781 ? -37.772 22.794 20.517 1.00 87.50 781 ASP A C 1
ATOM 5887 O O . ASP A 1 781 ? -38.945 22.439 20.366 1.00 87.50 781 ASP A O 1
ATOM 5891 N N . GLU A 1 782 ? -37.408 23.494 21.592 1.00 79.38 782 GLU A N 1
ATOM 5892 C CA . GLU A 1 782 ? -38.357 23.871 22.648 1.00 79.38 782 GLU A CA 1
ATOM 5893 C C . GLU A 1 782 ? -39.508 24.762 22.133 1.00 79.38 782 GLU A C 1
ATOM 5895 O O . GLU A 1 782 ? -40.624 24.701 22.656 1.00 79.38 782 GLU A O 1
ATOM 5900 N N . ALA A 1 783 ? -39.273 25.524 21.057 1.00 81.81 783 ALA A N 1
ATOM 5901 C CA . ALA A 1 783 ? -40.278 26.344 20.381 1.00 81.81 783 ALA A CA 1
ATOM 5902 C C . ALA A 1 783 ? -41.164 25.544 19.401 1.00 81.81 783 ALA A C 1
ATOM 5904 O O . ALA A 1 783 ? -42.077 26.114 18.802 1.00 81.81 783 ALA A O 1
ATOM 5905 N N . GLY A 1 784 ? -40.928 24.237 19.240 1.00 81.00 784 GLY A N 1
ATOM 5906 C CA . GLY A 1 784 ? -41.682 23.356 18.348 1.00 81.00 784 GLY A CA 1
ATOM 5907 C C . GLY A 1 784 ? -41.248 23.420 16.881 1.00 81.00 784 GLY A C 1
ATOM 5908 O O . GLY A 1 784 ? -41.957 22.902 16.020 1.00 81.00 784 GLY A O 1
ATOM 5909 N N . ARG A 1 785 ? -40.104 24.043 16.570 1.00 87.25 785 ARG A N 1
ATOM 5910 C CA . ARG A 1 785 ? -39.566 24.082 15.204 1.00 87.25 785 ARG A CA 1
ATOM 5911 C C . ARG A 1 785 ? -38.896 22.744 14.874 1.00 87.25 785 ARG A C 1
ATOM 5913 O O . ARG A 1 785 ? -38.098 22.284 15.691 1.00 87.25 785 ARG A O 1
ATOM 5920 N N . PRO A 1 786 ? -39.173 22.124 13.713 1.00 89.69 786 PRO A N 1
ATOM 5921 C CA . PRO A 1 786 ? -38.529 20.873 13.317 1.00 89.69 786 PRO A CA 1
ATOM 5922 C C . PRO A 1 786 ? -37.016 21.058 13.167 1.00 89.69 786 PRO A C 1
ATOM 5924 O O . PRO A 1 786 ? -36.570 22.010 12.528 1.00 89.69 786 PRO A O 1
ATOM 5927 N N . VAL A 1 787 ? -36.235 20.156 13.760 1.00 89.06 787 VAL A N 1
ATOM 5928 C CA . VAL A 1 787 ? -34.760 20.183 13.699 1.00 89.06 787 VAL A CA 1
ATOM 5929 C C . VAL A 1 787 ? -34.165 18.890 13.144 1.00 89.06 787 VAL A C 1
ATOM 5931 O O . VAL A 1 787 ? -33.047 18.905 12.631 1.00 89.06 787 VAL A O 1
ATOM 5934 N N . GLY A 1 788 ? -34.919 17.789 13.183 1.00 91.38 788 GLY A N 1
ATOM 5935 C CA . GLY A 1 788 ? -34.504 16.532 12.578 1.00 91.38 788 GLY A CA 1
ATOM 5936 C C . GLY A 1 788 ? -35.590 15.463 12.541 1.00 91.38 788 GLY A C 1
ATOM 5937 O O . GLY A 1 788 ? -36.646 15.603 13.159 1.00 91.38 788 GLY A O 1
ATOM 5938 N N . MET A 1 789 ? -35.299 14.364 11.852 1.00 93.06 789 MET A N 1
ATOM 5939 C CA . MET A 1 789 ? -36.152 13.180 11.777 1.00 93.06 789 MET A CA 1
ATOM 5940 C C . MET A 1 789 ? -35.298 11.918 11.623 1.00 93.06 789 MET A C 1
ATOM 5942 O O . MET A 1 789 ? -34.371 11.890 10.819 1.00 93.06 789 MET A O 1
ATOM 5946 N N . LEU A 1 790 ? -35.627 10.871 12.372 1.00 92.75 790 LEU A N 1
ATOM 5947 C CA . LEU A 1 790 ? -35.066 9.530 12.258 1.00 92.75 790 LEU A CA 1
ATOM 5948 C C . LEU A 1 790 ? -36.167 8.580 11.788 1.00 92.75 790 LEU A C 1
ATOM 5950 O O . LEU A 1 790 ? -37.233 8.532 12.392 1.00 92.75 790 LEU A O 1
ATOM 5954 N N . THR A 1 791 ? -35.916 7.820 10.731 1.00 91.75 791 THR A N 1
ATOM 5955 C CA . THR A 1 791 ? -36.897 6.931 10.100 1.00 91.75 791 THR A CA 1
ATOM 5956 C C . THR A 1 791 ? -36.381 5.509 9.984 1.00 91.75 791 THR A C 1
ATOM 5958 O O . THR A 1 791 ? -35.175 5.275 9.851 1.00 91.75 791 THR A O 1
ATOM 5961 N N . GLY A 1 792 ? -37.313 4.558 10.035 1.00 88.56 792 GLY A N 1
ATOM 5962 C CA . GLY A 1 792 ? -37.007 3.141 9.849 1.00 88.56 792 GLY A CA 1
ATOM 5963 C C . GLY A 1 792 ? -36.151 2.567 10.974 1.00 88.56 792 GLY A C 1
ATOM 5964 O O . GLY A 1 792 ? -35.283 1.734 10.734 1.00 88.56 792 GLY A O 1
ATOM 5965 N N . ILE A 1 793 ? -36.360 3.032 12.207 1.00 89.62 793 ILE A N 1
ATOM 5966 C CA . ILE A 1 793 ? -35.727 2.458 13.396 1.00 89.62 793 ILE A CA 1
ATOM 5967 C C . ILE A 1 793 ? -36.118 0.992 13.459 1.00 89.62 793 ILE A C 1
ATOM 5969 O O . ILE A 1 793 ? -37.299 0.677 13.355 1.00 89.62 793 ILE A O 1
ATOM 5973 N N . ARG A 1 794 ? -35.139 0.113 13.651 1.00 87.44 794 ARG A N 1
ATOM 5974 C CA . ARG A 1 794 ? -35.336 -1.324 13.854 1.00 87.44 794 ARG A CA 1
ATOM 5975 C C . ARG A 1 794 ? -34.842 -1.693 15.239 1.00 87.44 794 ARG A C 1
ATOM 5977 O O . ARG A 1 794 ? -33.751 -1.270 15.625 1.00 87.44 794 ARG A O 1
ATOM 5984 N N . GLY A 1 795 ? -35.600 -2.497 15.975 1.00 78.56 795 GLY A N 1
ATOM 5985 C CA . GLY A 1 795 ? -35.168 -2.986 17.280 1.00 78.56 795 GLY A CA 1
ATOM 5986 C C . GLY A 1 795 ? -35.723 -4.355 17.645 1.00 78.56 795 GLY A C 1
ATOM 5987 O O . GLY A 1 795 ? -36.687 -4.833 17.049 1.00 78.56 795 GLY A O 1
ATOM 5988 N N . ARG A 1 796 ? -35.087 -4.993 18.629 1.00 78.19 796 ARG A N 1
ATOM 5989 C CA . ARG A 1 796 ? -35.450 -6.322 19.147 1.00 78.19 796 ARG A CA 1
ATOM 5990 C C . ARG A 1 796 ? -35.796 -6.242 20.627 1.00 78.19 796 ARG A C 1
ATOM 5992 O O . ARG A 1 796 ? -35.249 -5.408 21.353 1.00 78.19 796 ARG A O 1
ATOM 5999 N N . PHE A 1 797 ? -36.681 -7.121 21.081 1.00 76.25 797 PHE A N 1
ATOM 6000 C CA . PHE A 1 797 ? -36.938 -7.296 22.510 1.00 76.25 797 PHE A CA 1
ATOM 6001 C C . PHE A 1 797 ? -35.849 -8.160 23.145 1.00 76.25 797 PHE A C 1
ATOM 6003 O O . PHE A 1 797 ? -35.378 -9.115 22.528 1.00 76.25 797 PHE A O 1
ATOM 6010 N N . ALA A 1 798 ? -35.449 -7.842 24.377 1.00 58.44 798 ALA A N 1
ATOM 6011 C CA . ALA A 1 798 ? -34.632 -8.745 25.185 1.00 58.44 798 ALA A CA 1
ATOM 6012 C C . ALA A 1 798 ? -35.444 -9.262 26.377 1.00 58.44 798 ALA A C 1
ATOM 6014 O O . ALA A 1 798 ? -36.148 -8.489 27.027 1.00 58.44 798 ALA A O 1
ATOM 6015 N N . ASP A 1 799 ? -35.310 -10.550 26.697 1.00 47.53 799 ASP A N 1
ATOM 6016 C CA . ASP A 1 799 ? -35.845 -11.111 27.938 1.00 47.53 799 ASP A CA 1
ATOM 6017 C C . ASP A 1 799 ? -35.012 -10.617 29.127 1.00 47.53 799 ASP A C 1
ATOM 6019 O O . ASP A 1 799 ? -33.851 -10.995 29.300 1.00 47.53 799 ASP A O 1
ATOM 6023 N N . VAL A 1 800 ? -35.607 -9.753 29.953 1.00 44.22 800 VAL A N 1
ATOM 6024 C CA . VAL A 1 800 ? -34.978 -9.206 31.173 1.00 44.22 800 VAL A CA 1
ATOM 6025 C C . VAL A 1 800 ? -35.385 -9.998 32.431 1.00 44.22 800 VAL A C 1
ATOM 6027 O O . VAL A 1 800 ? -34.884 -9.748 33.525 1.00 44.22 800 VAL A O 1
ATOM 6030 N N . SER A 1 801 ? -36.243 -11.019 32.318 1.00 32.75 801 SER A N 1
ATOM 6031 C CA . SER A 1 801 ? -36.628 -11.839 33.471 1.00 32.75 801 SER A CA 1
ATOM 6032 C C . SER A 1 801 ? -35.644 -12.983 33.738 1.00 32.75 801 SER A C 1
ATOM 6034 O O . SER A 1 801 ? -35.464 -13.866 32.904 1.00 32.75 801 SER A O 1
ATOM 6036 N N . ALA A 1 802 ? -35.125 -12.992 34.969 1.00 31.95 802 ALA A N 1
ATOM 6037 C CA . ALA A 1 802 ? -34.237 -13.968 35.602 1.00 31.95 802 ALA A CA 1
ATOM 6038 C C . ALA A 1 802 ? -32.745 -13.826 35.258 1.00 31.95 802 ALA A C 1
ATOM 6040 O O . ALA A 1 802 ? -32.280 -14.213 34.194 1.00 31.95 802 ALA A O 1
ATOM 6041 N N . GLN A 1 803 ? -31.959 -13.385 36.247 1.00 44.25 803 GLN A N 1
ATOM 6042 C CA . GLN A 1 803 ? -30.642 -13.979 36.464 1.00 44.25 803 GLN A CA 1
ATOM 6043 C C . GLN A 1 803 ? -30.853 -15.423 36.944 1.00 44.25 803 GLN A C 1
ATOM 6045 O O . GLN A 1 803 ? -31.439 -15.604 38.016 1.00 44.25 803 GLN A O 1
ATOM 6050 N N . PRO A 1 804 ? -30.345 -16.451 36.241 1.00 28.25 804 PRO A N 1
ATOM 6051 C CA . PRO A 1 804 ? -30.183 -17.771 36.815 1.00 28.25 804 PRO A CA 1
ATOM 6052 C C . PRO A 1 804 ? -28.700 -18.044 37.075 1.00 28.25 804 PRO A C 1
ATOM 6054 O O . PRO A 1 804 ? -27.797 -17.629 36.343 1.00 28.25 804 PRO A O 1
ATOM 6057 N N . ALA A 1 805 ? -28.457 -18.801 38.138 1.00 29.50 805 ALA A N 1
ATOM 6058 C CA . ALA A 1 805 ? -27.188 -19.459 38.370 1.00 29.50 805 ALA A CA 1
ATOM 6059 C C . ALA A 1 805 ? -26.765 -20.299 37.148 1.00 29.50 805 ALA A C 1
ATOM 6061 O O . ALA A 1 805 ? -27.599 -20.854 36.434 1.00 29.50 805 ALA A O 1
ATOM 6062 N N . LYS A 1 806 ? -25.443 -20.381 36.955 1.00 36.19 806 LYS A N 1
ATOM 6063 C CA . LYS A 1 806 ? -24.706 -21.202 35.981 1.00 36.19 806 LYS A CA 1
ATOM 6064 C C . LYS A 1 806 ? -25.515 -22.375 35.400 1.00 36.19 806 LYS A C 1
ATOM 6066 O O . LYS A 1 806 ? -25.702 -23.385 36.072 1.00 36.19 806 LYS A O 1
ATOM 6071 N N . SER A 1 807 ? -25.855 -22.298 34.115 1.00 29.16 807 SER A N 1
ATOM 6072 C CA . SER A 1 807 ? -25.993 -23.487 33.270 1.00 29.16 807 SER A CA 1
ATOM 6073 C C . SER A 1 807 ? -25.585 -23.161 31.831 1.00 29.16 807 SER A C 1
ATOM 6075 O O . SER A 1 807 ? -25.947 -22.128 31.274 1.00 29.16 807 SER A O 1
ATOM 6077 N N . ASN A 1 808 ? -24.727 -24.021 31.282 1.00 32.84 808 ASN A N 1
ATOM 6078 C CA . ASN A 1 808 ? -24.222 -23.969 29.917 1.00 32.84 808 ASN A CA 1
ATOM 6079 C C . ASN A 1 808 ? -25.325 -24.425 28.957 1.00 32.84 808 ASN A C 1
ATOM 6081 O O . ASN A 1 808 ? -25.714 -25.590 28.992 1.00 32.84 808 ASN A O 1
ATOM 6085 N N . GLY A 1 809 ? -25.772 -23.545 28.071 1.00 32.56 809 GLY A N 1
ATOM 6086 C CA . GLY A 1 809 ? -26.620 -23.915 26.943 1.00 32.56 809 GLY A CA 1
ATOM 6087 C C . GLY A 1 809 ? -26.734 -22.749 25.974 1.00 32.56 809 GLY A C 1
ATOM 6088 O O . GLY A 1 809 ? -27.455 -21.796 26.244 1.00 32.56 809 GLY A O 1
ATOM 6089 N N . ALA A 1 810 ? -25.969 -22.791 24.883 1.00 30.94 810 ALA A N 1
ATOM 6090 C CA . ALA A 1 810 ? -26.067 -21.818 23.800 1.00 30.94 810 ALA A CA 1
ATOM 6091 C C . ALA A 1 810 ? -27.428 -21.963 23.084 1.00 30.94 810 ALA A C 1
ATOM 6093 O O . ALA A 1 810 ? -27.845 -23.099 22.846 1.00 30.94 810 ALA A O 1
ATOM 6094 N N . PRO A 1 811 ? -28.121 -20.867 22.721 1.00 39.12 811 PRO A N 1
ATOM 6095 C CA . PRO A 1 811 ? -29.287 -20.958 21.851 1.00 39.12 811 PRO A CA 1
ATOM 6096 C C . PRO A 1 811 ? -28.835 -21.360 20.441 1.00 39.12 811 PRO A C 1
ATOM 6098 O O . PRO A 1 811 ? -27.820 -20.870 19.942 1.00 39.12 811 PRO A O 1
ATOM 6101 N N . ALA A 1 812 ? -29.562 -22.290 19.822 1.00 42.84 812 ALA A N 1
ATOM 6102 C CA . ALA A 1 812 ? -29.255 -22.793 18.489 1.00 42.84 812 ALA A CA 1
ATOM 6103 C C . ALA A 1 812 ? -29.370 -21.665 17.450 1.00 42.84 812 ALA A C 1
ATOM 6105 O O . ALA A 1 812 ? -30.382 -20.967 17.392 1.00 42.84 812 ALA A O 1
ATOM 6106 N N . ALA A 1 813 ? -28.316 -21.481 16.652 1.00 49.53 813 ALA A N 1
ATOM 6107 C CA . ALA A 1 813 ? -28.283 -20.511 15.565 1.00 49.53 813 ALA A CA 1
ATOM 6108 C C . ALA A 1 813 ? -29.302 -20.890 14.479 1.00 49.53 813 ALA A C 1
ATOM 6110 O O . ALA A 1 813 ? -29.395 -22.059 14.102 1.00 49.53 813 ALA A O 1
ATOM 6111 N N . ASN A 1 814 ? -30.050 -19.907 13.971 1.00 51.97 814 ASN A N 1
ATOM 6112 C CA . ASN A 1 814 ? -30.934 -20.109 12.829 1.00 51.97 814 ASN A CA 1
ATOM 6113 C C . ASN A 1 814 ? -30.080 -20.230 11.556 1.00 51.97 814 ASN A C 1
ATOM 6115 O O . ASN A 1 814 ? -29.625 -19.230 11.007 1.00 51.97 814 ASN A O 1
ATOM 6119 N N . LEU A 1 815 ? -29.801 -21.465 11.140 1.00 56.56 815 LEU A N 1
ATOM 6120 C CA . LEU A 1 815 ? -28.921 -21.771 10.007 1.00 56.56 815 LEU A CA 1
ATOM 6121 C C . LEU A 1 815 ? -29.477 -21.261 8.669 1.00 56.56 815 LEU A C 1
ATOM 6123 O O . LEU A 1 815 ? -28.695 -20.987 7.767 1.00 56.56 815 LEU A O 1
ATOM 6127 N N . GLU A 1 816 ? -30.796 -21.076 8.553 1.00 61.75 816 GLU A N 1
ATOM 6128 C CA . GLU A 1 816 ? -31.444 -20.627 7.311 1.00 61.75 816 GLU A CA 1
ATOM 6129 C C . GLU A 1 816 ? -31.102 -19.176 6.928 1.00 61.75 816 GLU A C 1
ATOM 6131 O O . GLU A 1 816 ? -31.313 -18.784 5.785 1.00 61.75 816 GLU A O 1
ATOM 6136 N N . SER A 1 817 ? -30.560 -18.369 7.851 1.00 58.66 817 SER A N 1
ATOM 6137 C CA . SER A 1 817 ? -30.161 -16.980 7.578 1.00 58.66 817 SER A CA 1
ATOM 6138 C C . SER A 1 817 ? -28.681 -16.806 7.231 1.00 58.66 817 SER A C 1
ATOM 6140 O O . SER A 1 817 ? -28.242 -15.674 7.032 1.00 58.66 817 SER A O 1
ATOM 6142 N N . VAL A 1 818 ? -27.887 -17.881 7.236 1.00 70.56 818 VAL A N 1
ATOM 6143 C CA . VAL A 1 818 ? -26.476 -17.815 6.842 1.00 70.56 818 VAL A CA 1
ATOM 6144 C C . VAL A 1 818 ? -26.434 -17.866 5.310 1.00 70.56 818 VAL A C 1
ATOM 6146 O O . VAL A 1 818 ? -26.817 -18.891 4.746 1.00 70.56 818 VAL A O 1
ATOM 6149 N N . PRO A 1 819 ? -26.029 -16.781 4.622 1.00 78.69 819 PRO A N 1
ATOM 6150 C CA . PRO A 1 819 ? -26.009 -16.756 3.164 1.00 78.69 819 PRO A CA 1
ATOM 6151 C C . PRO A 1 819 ? -25.034 -17.811 2.642 1.00 78.69 819 PRO A C 1
ATOM 6153 O O . PRO A 1 819 ? -24.031 -18.097 3.295 1.00 78.69 819 PRO A O 1
ATOM 6156 N N . ASP A 1 820 ? -25.320 -18.386 1.476 1.00 81.81 820 ASP A N 1
ATOM 6157 C CA . ASP A 1 820 ? -24.533 -19.497 0.930 1.00 81.81 820 ASP A CA 1
ATOM 6158 C C . ASP A 1 820 ? -23.041 -19.149 0.809 1.00 81.81 820 ASP A C 1
ATOM 6160 O O . ASP A 1 820 ? -22.204 -19.947 1.203 1.00 81.81 820 ASP A O 1
ATOM 6164 N N . GLU A 1 821 ? -22.692 -17.919 0.430 1.00 86.50 821 GLU A N 1
ATOM 6165 C CA . GLU A 1 821 ? -21.307 -17.410 0.384 1.00 86.50 821 GLU A CA 1
ATOM 6166 C C . GLU A 1 821 ? -20.561 -17.405 1.735 1.00 86.50 821 GLU A C 1
ATOM 6168 O O . GLU A 1 821 ? -19.343 -17.270 1.768 1.00 86.50 821 GLU A O 1
ATOM 6173 N N . ALA A 1 822 ? -21.259 -17.571 2.862 1.00 77.44 822 ALA A N 1
ATOM 6174 C CA . ALA A 1 822 ? -20.653 -17.649 4.191 1.00 77.44 822 ALA A CA 1
ATOM 6175 C C . ALA A 1 822 ? -20.405 -19.092 4.673 1.00 77.44 822 ALA A C 1
ATOM 6177 O O . ALA A 1 822 ? -19.799 -19.279 5.732 1.00 77.44 822 ALA A O 1
ATOM 6178 N N . TRP A 1 823 ? -20.865 -20.119 3.943 1.00 82.81 823 TRP A N 1
ATOM 6179 C CA . TRP A 1 823 ? -20.660 -21.523 4.340 1.00 82.81 823 TRP A CA 1
ATOM 6180 C C . TRP A 1 823 ? -20.512 -22.538 3.192 1.00 82.81 823 TRP A C 1
ATOM 6182 O O . TRP A 1 823 ? -19.872 -23.573 3.388 1.00 82.81 823 TRP A O 1
ATOM 6192 N N . GLN A 1 824 ? -21.064 -22.268 2.009 1.00 86.12 824 GLN A N 1
ATOM 6193 C CA . GLN A 1 824 ? -20.841 -23.029 0.780 1.00 86.12 824 GLN A CA 1
ATOM 6194 C C . GLN A 1 824 ? -19.557 -22.535 0.111 1.00 86.12 824 GLN A C 1
ATOM 6196 O O . GLN A 1 824 ? -19.501 -21.431 -0.421 1.00 86.12 824 GLN A O 1
ATOM 6201 N N . ILE A 1 825 ? -18.511 -23.363 0.157 1.00 81.19 825 ILE A N 1
ATOM 6202 C CA . ILE A 1 825 ? -17.160 -23.005 -0.302 1.00 81.19 825 ILE A CA 1
ATOM 6203 C C . ILE A 1 825 ? -17.145 -22.589 -1.779 1.00 81.19 825 ILE A C 1
ATOM 6205 O O . ILE A 1 825 ? -16.431 -21.663 -2.139 1.00 81.19 825 ILE A O 1
ATOM 6209 N N . ASP A 1 826 ? -17.944 -23.230 -2.631 1.00 87.50 826 ASP A N 1
ATOM 6210 C CA . ASP A 1 826 ? -18.071 -22.894 -4.056 1.00 87.50 826 ASP A CA 1
ATOM 6211 C C . ASP A 1 826 ? -18.743 -21.536 -4.311 1.00 87.50 826 ASP A C 1
ATOM 6213 O O . ASP A 1 826 ? -18.699 -21.034 -5.429 1.00 87.50 826 ASP A O 1
ATOM 6217 N N . LYS A 1 827 ? -19.348 -20.941 -3.278 1.00 84.50 827 LYS A N 1
ATOM 6218 C CA . LYS A 1 827 ? -19.943 -19.600 -3.290 1.00 84.50 827 LYS A CA 1
ATOM 6219 C C . LYS A 1 827 ? -19.075 -18.557 -2.605 1.00 84.50 827 LYS A C 1
ATOM 6221 O O . LYS A 1 827 ? -19.495 -17.411 -2.480 1.00 84.50 827 LYS A O 1
ATOM 6226 N N . PHE A 1 828 ? -17.890 -18.932 -2.125 1.00 89.75 828 PHE A N 1
ATOM 6227 C CA . PHE A 1 828 ? -16.969 -17.961 -1.551 1.00 89.75 828 PHE A CA 1
ATOM 6228 C C . PHE A 1 828 ? -16.479 -17.044 -2.678 1.00 89.75 828 PHE A C 1
ATOM 6230 O O . PHE A 1 828 ? -15.996 -17.562 -3.692 1.00 89.75 828 PHE A O 1
ATOM 6237 N N . PRO A 1 829 ? -16.549 -15.708 -2.526 1.00 83.00 829 PRO A N 1
ATOM 6238 C CA . PRO A 1 829 ? -16.058 -14.776 -3.541 1.00 83.00 829 PRO A CA 1
ATOM 6239 C C . PRO A 1 829 ? -14.611 -15.065 -3.963 1.00 83.00 829 PRO A C 1
ATOM 6241 O O . PRO A 1 829 ? -14.256 -14.929 -5.131 1.00 83.00 829 PRO A O 1
ATOM 6244 N N . GLU A 1 830 ? -13.782 -15.530 -3.027 1.00 84.94 830 GLU A N 1
ATOM 6245 C CA . GLU A 1 830 ? -12.392 -15.912 -3.267 1.00 84.94 830 GLU A CA 1
ATOM 6246 C C . GLU A 1 830 ? -12.260 -17.148 -4.172 1.00 84.94 830 GLU A C 1
ATOM 6248 O O . GLU A 1 830 ? -11.318 -17.236 -4.964 1.00 84.94 830 GLU A O 1
ATOM 6253 N N . VAL A 1 831 ? -13.188 -18.105 -4.056 1.00 82.81 831 VAL A N 1
ATOM 6254 C CA . VAL A 1 831 ? -13.222 -19.323 -4.880 1.00 82.81 831 VAL A CA 1
ATOM 6255 C C . VAL A 1 831 ? -13.737 -18.995 -6.277 1.00 82.81 831 VAL A C 1
ATOM 6257 O O . VAL A 1 831 ? -13.112 -19.399 -7.254 1.00 82.81 831 VAL A O 1
ATOM 6260 N N . GLU A 1 832 ? -14.787 -18.179 -6.392 1.00 82.56 832 GLU A N 1
ATOM 6261 C CA . GLU A 1 832 ? -15.279 -17.716 -7.695 1.00 82.56 832 GLU A CA 1
ATOM 6262 C C . GLU A 1 832 ? -14.215 -16.889 -8.447 1.00 82.56 832 GLU A C 1
ATOM 6264 O O . GLU A 1 832 ? -14.008 -17.084 -9.646 1.00 82.56 832 GLU A O 1
ATOM 6269 N N . GLU A 1 833 ? -13.471 -16.013 -7.758 1.00 81.38 833 GLU A N 1
ATOM 6270 C CA . GLU A 1 833 ? -12.361 -15.250 -8.352 1.00 81.38 833 GLU A CA 1
ATOM 6271 C C . GLU A 1 833 ? -11.198 -16.160 -8.793 1.00 81.38 833 GLU A C 1
ATOM 6273 O O . GLU A 1 833 ? -10.534 -15.907 -9.806 1.00 81.38 833 GLU A O 1
ATOM 6278 N N . LEU A 1 834 ? -10.900 -17.215 -8.028 1.00 81.25 834 LEU A N 1
ATOM 6279 C CA . LEU A 1 834 ? -9.907 -18.219 -8.415 1.00 81.25 834 LEU A CA 1
ATOM 6280 C C . LEU A 1 834 ? -10.351 -18.965 -9.680 1.00 81.25 834 LEU A C 1
ATOM 6282 O O . LEU A 1 834 ? -9.571 -19.054 -10.630 1.00 81.25 834 LEU A O 1
ATOM 6286 N N . ASP A 1 835 ? -11.594 -19.441 -9.721 1.00 84.44 835 ASP A N 1
ATOM 6287 C CA . ASP A 1 835 ? -12.140 -20.186 -10.857 1.00 84.44 835 ASP A CA 1
ATOM 6288 C C . ASP A 1 835 ? -12.164 -19.334 -12.131 1.00 84.44 835 ASP A C 1
ATOM 6290 O O . ASP A 1 835 ? -11.757 -19.801 -13.197 1.00 84.44 835 ASP A O 1
ATOM 6294 N N . GLN A 1 836 ? -12.529 -18.053 -12.026 1.00 83.31 836 GLN A N 1
ATOM 6295 C CA . GLN A 1 836 ? -12.464 -17.108 -13.145 1.00 83.31 836 GLN A CA 1
ATOM 6296 C C . GLN A 1 836 ? -11.032 -16.923 -13.672 1.00 83.31 836 GLN A C 1
ATOM 6298 O O . GLN A 1 836 ? -10.814 -16.914 -14.886 1.00 83.31 836 GLN A O 1
ATOM 6303 N N . ARG A 1 837 ? -10.032 -16.809 -12.783 1.00 77.62 837 ARG A N 1
ATOM 6304 C CA . ARG A 1 837 ? -8.615 -16.706 -13.179 1.00 77.62 837 ARG A CA 1
ATOM 6305 C C . ARG A 1 837 ? -8.122 -17.970 -13.879 1.00 77.62 837 ARG A C 1
ATOM 6307 O O . ARG A 1 837 ? -7.429 -17.865 -14.892 1.00 77.62 837 ARG A O 1
ATOM 6314 N N . LEU A 1 838 ? -8.489 -19.146 -13.367 1.00 79.12 838 LEU A N 1
ATOM 6315 C CA . LEU A 1 838 ? -8.135 -20.431 -13.975 1.00 79.12 838 LEU A CA 1
ATOM 6316 C C . LEU A 1 838 ? -8.781 -20.589 -15.360 1.00 79.12 838 LEU A C 1
ATOM 6318 O O . LEU A 1 838 ? -8.081 -20.920 -16.317 1.00 79.12 838 LEU A O 1
ATOM 6322 N N . GLN A 1 839 ? -10.068 -20.256 -15.504 1.00 79.94 839 GLN A N 1
ATOM 6323 C CA . GLN A 1 839 ? -10.767 -20.280 -16.795 1.00 79.94 839 GLN A CA 1
ATOM 6324 C C . GLN A 1 839 ? -10.154 -19.301 -17.807 1.00 79.94 839 GLN A C 1
ATOM 6326 O O . GLN A 1 839 ? -9.973 -19.645 -18.975 1.00 79.94 839 GLN A O 1
ATOM 6331 N N . MET A 1 840 ? -9.783 -18.091 -17.374 1.00 74.69 840 MET A N 1
ATOM 6332 C CA . MET A 1 840 ? -9.128 -17.108 -18.243 1.00 74.69 840 MET A CA 1
ATOM 6333 C C . MET A 1 840 ? -7.771 -17.610 -18.753 1.00 74.69 840 MET A C 1
ATOM 6335 O O . MET A 1 840 ? -7.468 -17.452 -19.936 1.00 74.69 840 MET A O 1
ATOM 6339 N N . ALA A 1 841 ? -6.967 -18.241 -17.889 1.00 68.44 841 ALA A N 1
ATOM 6340 C CA . ALA A 1 841 ? -5.688 -18.835 -18.278 1.00 68.44 841 ALA A CA 1
ATOM 6341 C C . ALA A 1 841 ? -5.873 -19.941 -19.335 1.00 68.44 841 ALA A C 1
ATOM 6343 O O . ALA A 1 841 ? -5.169 -19.948 -20.349 1.00 68.44 841 ALA A O 1
ATOM 6344 N N . GLU A 1 842 ? -6.872 -20.810 -19.156 1.00 75.19 842 GLU A N 1
ATOM 6345 C CA . GLU A 1 842 ? -7.209 -21.851 -20.132 1.00 75.19 842 GLU A CA 1
ATOM 6346 C C . GLU A 1 842 ? -7.640 -21.268 -21.489 1.00 75.19 842 GLU A C 1
ATOM 6348 O O . GLU A 1 842 ? -7.198 -21.755 -22.534 1.00 75.19 842 GLU A O 1
ATOM 6353 N N . LEU A 1 843 ? -8.439 -20.192 -21.497 1.00 71.25 843 LEU A N 1
ATOM 6354 C CA . LEU A 1 843 ? -8.913 -19.531 -22.723 1.00 71.25 843 LEU A CA 1
ATOM 6355 C C . LEU A 1 843 ? -7.782 -18.929 -23.569 1.00 71.25 843 LEU A C 1
ATOM 6357 O O . LEU A 1 843 ? -7.860 -18.954 -24.798 1.00 71.25 843 LEU A O 1
ATOM 6361 N N . VAL A 1 844 ? -6.714 -18.426 -22.942 1.00 63.34 844 VAL A N 1
ATOM 6362 C CA . VAL A 1 844 ? -5.522 -17.914 -23.651 1.00 63.34 844 VAL A CA 1
ATOM 6363 C C . VAL A 1 844 ? -4.503 -19.011 -23.984 1.00 63.34 844 VAL A C 1
ATOM 6365 O O . VAL A 1 844 ? -3.405 -18.730 -24.466 1.00 63.34 844 VAL A O 1
ATOM 6368 N N . GLY A 1 845 ? -4.865 -20.277 -23.755 1.00 65.81 845 GLY A N 1
ATOM 6369 C CA . GLY A 1 845 ? -4.041 -21.440 -24.067 1.00 65.81 845 GLY A CA 1
ATOM 6370 C C . GLY A 1 845 ? -2.852 -21.637 -23.126 1.00 65.81 845 GLY A C 1
ATOM 6371 O O . GLY A 1 845 ? -1.942 -22.392 -23.476 1.00 65.81 845 GLY A O 1
ATOM 6372 N N . LEU A 1 846 ? -2.844 -20.976 -21.964 1.00 65.69 846 LEU A N 1
ATOM 6373 C CA . LEU A 1 846 ? -1.873 -21.220 -20.902 1.00 65.69 846 LEU A CA 1
ATOM 6374 C C . LEU A 1 846 ? -2.371 -22.395 -20.067 1.00 65.69 846 LEU A C 1
ATOM 6376 O O . LEU A 1 846 ? -3.447 -22.343 -19.472 1.00 65.69 846 LEU A O 1
ATOM 6380 N N . ARG A 1 847 ? -1.596 -23.478 -20.024 1.00 68.56 847 ARG A N 1
ATOM 6381 C CA . ARG A 1 847 ? -1.914 -24.580 -19.111 1.00 68.56 847 ARG A CA 1
ATOM 6382 C C . ARG A 1 847 ? -1.512 -24.189 -17.698 1.00 68.56 847 ARG A C 1
ATOM 6384 O O . ARG A 1 847 ? -0.511 -23.504 -17.516 1.00 68.56 847 ARG A O 1
ATOM 6391 N N . ASN A 1 848 ? -2.270 -24.655 -16.707 1.00 72.62 848 ASN A N 1
ATOM 6392 C CA . ASN A 1 848 ? -1.875 -24.530 -15.309 1.00 72.62 848 ASN A CA 1
ATOM 6393 C C . ASN A 1 848 ? -0.490 -25.190 -15.127 1.00 72.62 848 ASN A C 1
ATOM 6395 O O . ASN A 1 848 ? -0.394 -26.404 -15.312 1.00 72.62 848 ASN A O 1
ATOM 6399 N N . PRO A 1 849 ? 0.573 -24.423 -14.807 1.00 71.94 849 PRO A N 1
ATOM 6400 C CA . PRO A 1 849 ? 1.920 -24.973 -14.653 1.00 71.94 849 PRO A CA 1
ATOM 6401 C C . PRO A 1 849 ? 2.088 -25.720 -13.320 1.00 71.94 849 PRO A C 1
ATOM 6403 O O . PRO A 1 849 ? 3.137 -26.300 -13.047 1.00 71.94 849 PRO A O 1
ATOM 6406 N N . TYR A 1 850 ? 1.072 -25.694 -12.457 1.00 78.50 850 TYR A N 1
ATOM 6407 C CA . TYR A 1 850 ? 1.074 -26.332 -11.151 1.00 78.50 850 TYR A CA 1
ATOM 6408 C C . TYR A 1 850 ? 0.334 -27.674 -11.186 1.00 78.50 850 TYR A C 1
ATOM 6410 O O . TYR A 1 850 ? -0.488 -27.938 -12.058 1.00 78.50 850 TYR A O 1
ATOM 6418 N N . PHE A 1 851 ? 0.609 -28.520 -10.190 1.00 83.31 851 PHE A N 1
ATOM 6419 C CA . PHE A 1 851 ? -0.023 -29.836 -10.008 1.00 83.31 851 PHE A CA 1
ATOM 6420 C C . PHE A 1 851 ? 0.284 -30.894 -11.086 1.00 83.31 851 PHE A C 1
ATOM 6422 O O . PHE A 1 851 ? -0.416 -31.903 -11.155 1.00 83.31 851 PHE A O 1
ATOM 6429 N N . HIS A 1 852 ? 1.358 -30.730 -11.868 1.00 84.44 852 HIS A N 1
ATOM 6430 C CA . HIS A 1 852 ? 1.885 -31.809 -12.713 1.00 84.44 852 HIS A CA 1
ATOM 6431 C C . HIS A 1 852 ? 2.226 -33.056 -11.887 1.00 84.44 852 HIS A C 1
ATOM 6433 O O . HIS A 1 852 ? 2.836 -32.963 -10.814 1.00 84.44 852 HIS A O 1
ATOM 6439 N N . VAL A 1 853 ? 1.847 -34.234 -12.388 1.00 87.88 853 VAL A N 1
ATOM 6440 C CA . VAL A 1 853 ? 2.011 -35.484 -11.645 1.00 87.88 853 VAL A CA 1
ATOM 6441 C C . VAL A 1 853 ? 3.413 -36.029 -11.874 1.00 87.88 853 VAL A C 1
ATOM 6443 O O . VAL A 1 853 ? 3.782 -36.397 -12.986 1.00 87.88 853 VAL A O 1
ATOM 6446 N N . HIS A 1 854 ? 4.190 -36.109 -10.797 1.00 89.44 854 HIS A N 1
ATOM 6447 C CA . HIS A 1 854 ? 5.496 -36.758 -10.791 1.00 89.44 854 HIS A CA 1
ATOM 6448 C C . HIS A 1 854 ? 5.372 -38.232 -10.392 1.00 89.44 854 HIS A C 1
ATOM 6450 O O . HIS A 1 854 ? 4.880 -38.555 -9.309 1.00 89.44 854 HIS A O 1
ATOM 6456 N N . GLU A 1 855 ? 5.880 -39.124 -11.235 1.00 91.00 855 GLU A N 1
ATOM 6457 C CA . GLU A 1 855 ? 5.917 -40.563 -10.996 1.00 91.00 855 GLU A CA 1
ATOM 6458 C C . GLU A 1 855 ? 7.324 -41.015 -10.568 1.00 91.00 855 GLU A C 1
ATOM 6460 O O . GLU A 1 855 ? 8.343 -40.664 -11.172 1.00 91.00 855 GLU A O 1
ATOM 6465 N N . GLY A 1 856 ? 7.386 -41.834 -9.515 1.00 88.00 856 GLY A N 1
ATOM 6466 C CA . GLY A 1 856 ? 8.639 -42.374 -8.984 1.00 88.00 856 GLY A CA 1
ATOM 6467 C C . GLY A 1 856 ? 9.501 -41.348 -8.236 1.00 88.00 856 GLY A C 1
ATOM 6468 O O . GLY A 1 856 ? 9.020 -40.348 -7.709 1.00 88.00 856 GLY A O 1
ATOM 6469 N N . THR A 1 857 ? 10.802 -41.629 -8.127 1.00 89.50 857 THR A N 1
ATOM 6470 C CA . THR A 1 857 ? 11.751 -40.763 -7.410 1.00 89.50 857 THR A CA 1
ATOM 6471 C C . THR A 1 857 ? 12.263 -39.636 -8.306 1.00 89.50 857 THR A C 1
ATOM 6473 O O . THR A 1 857 ? 12.867 -39.896 -9.346 1.00 89.50 857 THR A O 1
ATOM 6476 N N . ALA A 1 858 ? 12.131 -38.388 -7.851 1.00 88.06 858 ALA A N 1
ATOM 6477 C CA . ALA A 1 858 ? 12.750 -37.229 -8.491 1.00 88.06 858 ALA A CA 1
ATOM 6478 C C . ALA A 1 858 ? 14.281 -37.216 -8.287 1.00 88.06 858 ALA A C 1
ATOM 6480 O O . ALA A 1 858 ? 14.779 -37.066 -7.164 1.00 88.06 858 ALA A O 1
ATOM 6481 N N . ARG A 1 859 ? 15.034 -37.378 -9.380 1.00 89.38 859 ARG A N 1
ATOM 6482 C CA . ARG A 1 859 ? 16.507 -37.319 -9.438 1.00 89.38 859 ARG A CA 1
ATOM 6483 C C . ARG A 1 859 ? 16.934 -36.184 -10.384 1.00 89.38 859 ARG A C 1
ATOM 6485 O O . ARG A 1 859 ? 16.214 -35.195 -10.506 1.00 89.38 859 ARG A O 1
ATOM 6492 N N . ASP A 1 860 ? 18.069 -36.343 -11.066 1.00 93.25 860 ASP A N 1
ATOM 6493 C CA . ASP A 1 860 ? 18.443 -35.565 -12.260 1.00 93.25 860 ASP A CA 1
ATOM 6494 C C . ASP A 1 860 ? 17.414 -35.707 -13.394 1.00 93.25 860 ASP A C 1
ATOM 6496 O O . ASP A 1 860 ? 17.308 -34.857 -14.273 1.00 93.25 860 ASP A O 1
ATOM 6500 N N . THR A 1 861 ? 16.630 -36.783 -13.346 1.00 94.88 861 THR A N 1
ATOM 6501 C CA . THR A 1 861 ? 15.465 -37.037 -14.190 1.00 94.88 861 THR A CA 1
ATOM 6502 C C . THR A 1 861 ? 14.223 -37.299 -13.339 1.00 94.88 861 THR A C 1
ATOM 6504 O O . THR A 1 861 ? 14.314 -37.714 -12.178 1.00 94.88 861 THR A O 1
ATOM 6507 N N . SER A 1 862 ? 13.045 -37.048 -13.905 1.00 94.44 862 SER A N 1
ATOM 6508 C CA . SER A 1 862 ? 11.752 -37.397 -13.311 1.00 94.44 862 SER A CA 1
ATOM 6509 C C . SER A 1 862 ? 10.743 -37.714 -14.413 1.00 94.44 862 SER A C 1
ATOM 6511 O O . SER A 1 862 ? 10.824 -37.147 -15.502 1.00 94.44 862 SER A O 1
ATOM 6513 N N . VAL A 1 863 ? 9.812 -38.629 -14.143 1.00 94.38 863 VAL A N 1
ATOM 6514 C CA . VAL A 1 863 ? 8.680 -38.902 -15.033 1.00 94.38 863 VAL A CA 1
ATOM 6515 C C . VAL A 1 863 ? 7.554 -37.946 -14.651 1.00 94.38 863 VAL A C 1
ATOM 6517 O O . VAL A 1 863 ? 7.063 -38.014 -13.529 1.00 94.38 863 VAL A O 1
ATOM 6520 N N . VAL A 1 864 ? 7.193 -37.034 -15.551 1.00 91.50 864 VAL A N 1
ATOM 6521 C CA . VAL A 1 864 ? 6.153 -36.015 -15.357 1.00 91.50 864 VAL A CA 1
ATOM 6522 C C . VAL A 1 864 ? 5.054 -36.252 -16.381 1.00 91.50 864 VAL A C 1
ATOM 6524 O O . VAL A 1 864 ? 5.333 -36.261 -17.581 1.00 91.50 864 VAL A O 1
ATOM 6527 N N . ASP A 1 865 ? 3.829 -36.491 -15.913 1.00 88.19 865 ASP A N 1
ATOM 6528 C CA . ASP A 1 865 ? 2.669 -36.833 -16.747 1.00 88.19 865 ASP A CA 1
ATOM 6529 C C . ASP A 1 865 ? 2.984 -37.965 -17.757 1.00 88.19 865 ASP A C 1
ATOM 6531 O O . ASP A 1 865 ? 2.720 -37.866 -18.958 1.00 88.19 865 ASP A O 1
ATOM 6535 N N . GLY A 1 866 ? 3.625 -39.040 -17.277 1.00 91.12 866 GLY A N 1
ATOM 6536 C CA . GLY A 1 866 ? 4.050 -40.190 -18.084 1.00 91.12 866 GLY A CA 1
ATOM 6537 C C . GLY A 1 866 ? 5.278 -39.969 -18.983 1.00 91.12 866 GLY A C 1
ATOM 6538 O O . GLY A 1 866 ? 5.678 -40.888 -19.702 1.00 91.12 866 GLY A O 1
ATOM 6539 N N . VAL A 1 867 ? 5.905 -38.787 -18.967 1.00 92.38 867 VAL A N 1
ATOM 6540 C CA . VAL A 1 867 ? 7.065 -38.455 -19.812 1.00 92.38 867 VAL A CA 1
ATOM 6541 C C . VAL A 1 867 ? 8.325 -38.290 -18.969 1.00 92.38 867 VAL A C 1
ATOM 6543 O O . VAL A 1 867 ? 8.383 -37.458 -18.072 1.00 92.38 867 VAL A O 1
ATOM 6546 N N . GLU A 1 868 ? 9.381 -39.042 -19.283 1.00 95.38 868 GLU A N 1
ATOM 6547 C CA . GLU A 1 868 ? 10.694 -38.844 -18.657 1.00 95.38 868 GLU A CA 1
ATOM 6548 C C . GLU A 1 868 ? 11.344 -37.531 -19.133 1.00 95.38 868 GLU A C 1
ATOM 6550 O O . GLU A 1 868 ? 11.505 -37.300 -20.338 1.00 95.38 868 GLU A O 1
ATOM 6555 N N . MET A 1 869 ? 11.724 -36.681 -18.176 1.00 96.44 869 MET A N 1
ATOM 6556 C CA . MET A 1 869 ? 12.315 -35.359 -18.389 1.00 96.44 869 MET A CA 1
ATOM 6557 C C . MET A 1 869 ? 13.549 -35.141 -17.505 1.00 96.44 869 MET A C 1
ATOM 6559 O O . MET A 1 869 ? 13.634 -35.683 -16.402 1.00 96.44 869 MET A O 1
ATOM 6563 N N . LEU A 1 870 ? 14.485 -34.300 -17.958 1.00 97.62 870 LEU A N 1
ATOM 6564 C CA . LEU A 1 870 ? 15.512 -33.707 -17.097 1.00 97.62 870 LEU A CA 1
ATOM 6565 C C . LEU A 1 870 ? 14.834 -32.836 -16.044 1.00 97.62 870 LEU A C 1
ATOM 6567 O O . LEU A 1 870 ? 13.930 -32.071 -16.371 1.00 97.62 870 LEU A O 1
ATOM 6571 N N . ASN A 1 871 ? 15.250 -32.949 -14.789 1.00 96.12 871 ASN A N 1
ATOM 6572 C CA . ASN A 1 871 ? 14.499 -32.404 -13.671 1.00 96.12 871 ASN A CA 1
ATOM 6573 C C . ASN A 1 871 ? 15.290 -31.355 -12.887 1.00 96.12 871 ASN A C 1
ATOM 6575 O O . ASN A 1 871 ? 16.238 -31.666 -12.175 1.00 96.12 871 ASN A O 1
ATOM 6579 N N . PHE A 1 872 ? 14.795 -30.122 -12.937 1.00 96.50 872 PHE A N 1
ATOM 6580 C CA . PHE A 1 872 ? 15.332 -28.974 -12.212 1.00 96.50 872 PHE A CA 1
ATOM 6581 C C . PHE A 1 872 ? 14.327 -28.396 -11.219 1.00 96.50 872 PHE A C 1
ATOM 6583 O O . PHE A 1 872 ? 14.531 -27.283 -10.750 1.00 96.50 872 PHE A O 1
ATOM 6590 N N . SER A 1 873 ? 13.256 -29.136 -10.903 1.00 91.38 873 SER A N 1
ATOM 6591 C CA . SER A 1 873 ? 12.123 -28.661 -10.088 1.00 91.38 873 SER A CA 1
ATOM 6592 C C . SER A 1 873 ? 12.023 -29.344 -8.719 1.00 91.38 873 SER A C 1
ATOM 6594 O O . SER A 1 873 ? 11.012 -29.224 -8.035 1.00 91.38 873 SER A O 1
ATOM 6596 N N . SER A 1 874 ? 13.067 -30.068 -8.296 1.00 91.06 874 SER A N 1
ATOM 6597 C CA . SER A 1 874 ? 13.110 -30.733 -6.987 1.00 91.06 874 SER A CA 1
ATOM 6598 C C . SER A 1 874 ? 14.299 -30.271 -6.153 1.00 91.06 874 SER A C 1
ATOM 6600 O O . SER A 1 874 ? 15.406 -30.146 -6.670 1.00 91.06 874 SER A O 1
ATOM 6602 N N . TYR A 1 875 ? 14.109 -30.137 -4.841 1.00 93.94 875 TYR A N 1
ATOM 6603 C CA . TYR A 1 875 ? 15.164 -29.750 -3.894 1.00 93.94 875 TYR A CA 1
ATOM 6604 C C . TYR A 1 875 ? 16.045 -30.927 -3.429 1.00 93.94 875 TYR A C 1
ATOM 6606 O O . TYR A 1 875 ? 16.612 -30.902 -2.335 1.00 93.94 875 TYR A O 1
ATOM 6614 N N . ASN A 1 876 ? 16.140 -31.991 -4.230 1.00 95.25 876 ASN A N 1
ATOM 6615 C CA . ASN A 1 876 ? 16.922 -33.191 -3.928 1.00 95.25 876 ASN A CA 1
ATOM 6616 C C . ASN A 1 876 ? 18.405 -32.985 -4.289 1.00 95.25 876 ASN A C 1
ATOM 6618 O O . ASN A 1 876 ? 18.959 -33.673 -5.152 1.00 95.25 876 ASN A O 1
ATOM 6622 N N . TYR A 1 877 ? 19.046 -32.005 -3.648 1.00 96.56 877 TYR A N 1
ATOM 6623 C CA . TYR A 1 877 ? 20.386 -31.533 -4.014 1.00 96.56 877 TYR A CA 1
ATOM 6624 C C . TYR A 1 877 ? 21.448 -32.633 -3.989 1.00 96.56 877 TYR A C 1
ATOM 6626 O O . TYR A 1 877 ? 22.310 -32.678 -4.857 1.00 96.56 877 TYR A O 1
ATOM 6634 N N . LEU A 1 878 ? 21.368 -33.563 -3.038 1.00 96.25 878 LEU A N 1
ATOM 6635 C CA . LEU A 1 878 ? 22.362 -34.631 -2.883 1.00 96.25 878 LEU A CA 1
ATOM 6636 C C . LEU A 1 878 ? 21.931 -35.968 -3.497 1.00 96.25 878 LEU A C 1
ATOM 6638 O O . LEU A 1 878 ? 22.687 -36.933 -3.454 1.00 96.25 878 LEU A O 1
ATOM 6642 N N . GLY A 1 879 ? 20.722 -36.051 -4.060 1.00 94.88 879 GLY A N 1
ATOM 6643 C CA . GLY A 1 879 ? 20.198 -37.294 -4.631 1.00 94.88 879 GLY A CA 1
ATOM 6644 C C . GLY A 1 879 ? 19.762 -38.336 -3.591 1.00 94.88 879 GLY A C 1
ATOM 6645 O O . GLY A 1 879 ? 19.519 -39.488 -3.946 1.00 94.88 879 GLY A O 1
ATOM 6646 N N . PHE A 1 880 ? 19.644 -37.965 -2.313 1.00 96.19 880 PHE A N 1
ATOM 6647 C CA . PHE A 1 880 ? 19.409 -38.913 -1.220 1.00 96.19 880 PHE A CA 1
ATOM 6648 C C . PHE A 1 880 ? 17.988 -39.481 -1.142 1.00 96.19 880 PHE A C 1
ATOM 6650 O O . PHE A 1 880 ? 17.823 -40.583 -0.624 1.00 96.19 880 PHE A O 1
ATOM 6657 N N . SER A 1 881 ? 16.977 -38.812 -1.710 1.00 92.88 881 SER A N 1
ATOM 6658 C CA . SER A 1 881 ? 15.576 -39.283 -1.645 1.00 92.88 881 SER A CA 1
ATOM 6659 C C . SER A 1 881 ? 15.336 -40.666 -2.264 1.00 92.88 881 SER A C 1
ATOM 6661 O O . SER A 1 881 ? 14.414 -41.367 -1.855 1.00 92.88 881 SER A O 1
ATOM 6663 N N . GLY A 1 882 ? 16.184 -41.084 -3.209 1.00 91.31 882 GLY A N 1
ATOM 6664 C CA . GLY A 1 882 ? 16.175 -42.424 -3.807 1.00 91.31 882 GLY A CA 1
ATOM 6665 C C . GLY A 1 882 ? 17.386 -43.277 -3.461 1.00 91.31 882 GLY A C 1
ATOM 6666 O O . GLY A 1 882 ? 17.604 -44.299 -4.109 1.00 91.31 882 GLY A O 1
ATOM 6667 N N . HIS A 1 883 ? 18.222 -42.855 -2.511 1.00 96.00 883 HIS A N 1
ATOM 6668 C CA . HIS A 1 883 ? 19.454 -43.574 -2.209 1.00 96.00 883 HIS A CA 1
ATOM 6669 C C . HIS A 1 883 ? 19.142 -44.905 -1.499 1.00 96.00 883 HIS A C 1
ATOM 6671 O O . HIS A 1 883 ? 18.397 -44.896 -0.513 1.00 96.00 883 HIS A O 1
ATOM 6677 N N . PRO A 1 884 ? 19.728 -46.047 -1.920 1.00 96.69 884 PRO A N 1
ATOM 6678 C CA . PRO A 1 884 ? 19.378 -47.365 -1.382 1.00 96.69 884 PRO A CA 1
ATOM 6679 C C . PRO A 1 884 ? 19.488 -47.476 0.144 1.00 96.69 884 PRO A C 1
ATOM 6681 O O . PRO A 1 884 ? 18.600 -48.035 0.781 1.00 96.69 884 PRO A O 1
ATOM 6684 N N . GLU A 1 885 ? 20.533 -46.897 0.751 1.00 98.19 885 GLU A N 1
ATOM 6685 C CA . GLU A 1 885 ? 20.694 -46.907 2.216 1.00 98.19 885 GLU A CA 1
ATOM 6686 C C . GLU A 1 885 ? 19.614 -46.089 2.945 1.00 98.19 885 GLU A C 1
ATOM 6688 O O . GLU A 1 885 ? 19.186 -46.484 4.029 1.00 98.19 885 GLU A O 1
ATOM 6693 N N . VAL A 1 886 ? 19.150 -44.975 2.363 1.00 98.06 886 VAL A N 1
ATOM 6694 C CA . VAL A 1 886 ? 18.102 -44.121 2.955 1.00 98.06 886 VAL A CA 1
ATOM 6695 C C . VAL A 1 886 ? 16.754 -44.834 2.893 1.00 98.06 886 VAL A C 1
ATOM 6697 O O . VAL A 1 886 ? 16.044 -44.906 3.897 1.00 98.06 886 VAL A O 1
ATOM 6700 N N . VAL A 1 887 ? 16.438 -45.440 1.743 1.00 97.69 887 VAL A N 1
ATOM 6701 C CA . VAL A 1 887 ? 15.229 -46.255 1.553 1.00 97.69 887 VAL A CA 1
ATOM 6702 C C . VAL A 1 887 ? 15.215 -47.442 2.518 1.00 97.69 887 VAL A C 1
ATOM 6704 O O . VAL A 1 887 ? 14.210 -47.669 3.193 1.00 97.69 887 VAL A O 1
ATOM 6707 N N . ALA A 1 888 ? 16.334 -48.161 2.643 1.00 98.25 888 ALA A N 1
ATOM 6708 C CA . ALA A 1 888 ? 16.453 -49.290 3.563 1.00 98.25 888 ALA A CA 1
ATOM 6709 C C . ALA A 1 888 ? 16.260 -48.865 5.030 1.00 98.25 888 ALA A C 1
ATOM 6711 O O . ALA A 1 888 ? 15.526 -49.525 5.765 1.00 98.25 888 ALA A O 1
ATOM 6712 N N . ALA A 1 889 ? 16.843 -47.734 5.447 1.00 98.25 889 ALA A N 1
ATOM 6713 C CA . ALA A 1 889 ? 16.667 -47.207 6.801 1.00 98.25 889 ALA A CA 1
ATOM 6714 C C . ALA A 1 889 ? 15.202 -46.845 7.102 1.00 98.25 889 ALA A C 1
ATOM 6716 O O . ALA A 1 889 ? 14.696 -47.140 8.187 1.00 98.25 889 ALA A O 1
ATOM 6717 N N . ALA A 1 890 ? 14.497 -46.248 6.136 1.00 97.88 890 ALA A N 1
ATOM 6718 C CA . ALA A 1 890 ? 13.074 -45.953 6.271 1.00 97.88 890 ALA A CA 1
ATOM 6719 C C . ALA A 1 890 ? 12.227 -47.236 6.370 1.00 97.88 890 ALA A C 1
ATOM 6721 O O . ALA A 1 890 ? 11.345 -47.324 7.227 1.00 97.88 890 ALA A O 1
ATOM 6722 N N . GLN A 1 891 ? 12.514 -48.249 5.545 1.00 98.25 891 GLN A N 1
ATOM 6723 C CA . GLN A 1 891 ? 11.835 -49.551 5.580 1.00 98.25 891 GLN A CA 1
ATOM 6724 C C . GLN A 1 891 ? 12.046 -50.281 6.913 1.00 98.25 891 GLN A C 1
ATOM 6726 O O . GLN A 1 891 ? 11.088 -50.799 7.487 1.00 98.25 891 GLN A O 1
ATOM 6731 N N . GLU A 1 892 ? 13.271 -50.281 7.442 1.00 98.19 892 GLU A N 1
ATOM 6732 C CA . GLU A 1 892 ? 13.577 -50.868 8.750 1.00 98.19 892 GLU A CA 1
ATOM 6733 C C . GLU A 1 892 ? 12.823 -50.144 9.875 1.00 98.19 892 GLU A C 1
ATOM 6735 O O . GLU A 1 892 ? 12.231 -50.780 10.752 1.00 98.19 892 GLU A O 1
ATOM 6740 N N . ALA A 1 893 ? 12.783 -48.809 9.832 1.00 97.94 893 ALA A N 1
ATOM 6741 C CA . ALA A 1 893 ? 12.042 -48.019 10.805 1.00 97.94 893 ALA A CA 1
ATOM 6742 C C . ALA A 1 893 ? 10.535 -48.311 10.761 1.00 97.94 893 ALA A C 1
ATOM 6744 O O . ALA A 1 893 ? 9.921 -48.432 11.822 1.00 97.94 893 ALA A O 1
ATOM 6745 N N . ILE A 1 894 ? 9.957 -48.492 9.567 1.00 98.25 894 ILE A N 1
ATOM 6746 C CA . ILE A 1 894 ? 8.559 -48.916 9.401 1.00 98.25 894 ILE A CA 1
ATOM 6747 C C . ILE A 1 894 ? 8.341 -50.303 10.004 1.00 98.25 894 ILE A C 1
ATOM 6749 O O . ILE A 1 894 ? 7.412 -50.483 10.789 1.00 98.25 894 ILE A O 1
ATOM 6753 N N . ALA A 1 895 ? 9.202 -51.271 9.681 1.00 97.50 895 ALA A N 1
ATOM 6754 C CA . ALA A 1 895 ? 9.080 -52.637 10.186 1.00 97.50 895 ALA A CA 1
ATOM 6755 C C . ALA A 1 895 ? 9.147 -52.698 11.721 1.00 97.50 895 ALA A C 1
ATOM 6757 O O . ALA A 1 895 ? 8.467 -53.512 12.344 1.00 97.50 895 ALA A O 1
ATOM 6758 N N . ARG A 1 896 ? 9.950 -51.824 12.339 1.00 97.50 896 ARG A N 1
ATOM 6759 C CA . ARG A 1 896 ? 10.177 -51.814 13.787 1.00 97.50 896 ARG A CA 1
ATOM 6760 C C . ARG A 1 896 ? 9.194 -50.954 14.579 1.00 97.50 896 ARG A C 1
ATOM 6762 O O . ARG A 1 896 ? 8.793 -51.348 15.672 1.00 97.50 896 ARG A O 1
ATOM 6769 N N . TYR A 1 897 ? 8.870 -49.761 14.089 1.00 96.50 897 TYR A N 1
ATOM 6770 C CA . TYR A 1 897 ? 8.124 -48.741 14.839 1.00 96.50 897 TYR A CA 1
ATOM 6771 C C . TYR A 1 897 ? 6.777 -48.377 14.203 1.00 96.50 897 TYR A C 1
ATOM 6773 O O . TYR A 1 897 ? 6.046 -47.565 14.771 1.00 96.50 897 TYR A O 1
ATOM 6781 N N . GLY A 1 898 ? 6.441 -48.963 13.053 1.00 96.12 898 GLY A N 1
ATOM 6782 C CA . GLY A 1 898 ? 5.265 -48.610 12.268 1.00 96.12 898 GLY A CA 1
ATOM 6783 C C . GLY A 1 898 ? 5.448 -47.320 11.465 1.00 96.12 898 GLY A C 1
ATOM 6784 O O . GLY A 1 898 ? 6.531 -46.746 11.372 1.00 96.12 898 GLY A O 1
ATOM 6785 N N . THR A 1 899 ? 4.361 -46.848 10.863 1.00 95.25 899 THR A N 1
ATOM 6786 C CA . THR A 1 899 ? 4.352 -45.655 9.998 1.00 95.25 899 THR A CA 1
ATOM 6787 C C . THR A 1 899 ? 4.142 -44.347 10.762 1.00 95.25 899 THR A C 1
ATOM 6789 O O . THR A 1 899 ? 4.353 -43.274 10.204 1.00 95.25 899 THR A O 1
ATOM 6792 N N . SER A 1 900 ? 3.749 -44.408 12.038 1.00 94.62 900 SER A N 1
ATOM 6793 C CA . SER A 1 900 ? 3.444 -43.247 12.879 1.00 94.62 900 SER A CA 1
ATOM 6794 C C . SER A 1 900 ? 3.740 -43.535 14.348 1.00 94.62 900 SER A C 1
ATOM 6796 O O . SER A 1 900 ? 3.551 -44.654 14.822 1.00 94.62 900 SER A O 1
ATOM 6798 N N . VAL A 1 901 ? 4.142 -42.505 15.097 1.00 95.31 901 VAL A N 1
ATOM 6799 C CA . VAL A 1 901 ? 4.276 -42.586 16.562 1.00 95.31 901 VAL A CA 1
ATOM 6800 C C . VAL A 1 901 ? 2.950 -42.380 17.305 1.00 95.31 901 VAL A C 1
ATOM 6802 O O . VAL A 1 901 ? 2.896 -42.631 18.506 1.00 95.31 901 VAL A O 1
ATOM 6805 N N . SER A 1 902 ? 1.890 -41.973 16.590 1.00 93.88 902 SER A N 1
ATOM 6806 C CA . SER A 1 902 ? 0.486 -41.872 17.039 1.00 93.88 902 SER A CA 1
ATOM 6807 C C . SER A 1 902 ? 0.232 -41.053 18.316 1.00 93.88 902 SER A C 1
ATOM 6809 O O . SER A 1 902 ? -0.790 -41.232 18.971 1.00 93.88 902 SER A O 1
ATOM 6811 N N . ALA A 1 903 ? 1.148 -40.153 18.676 1.00 94.19 903 ALA A N 1
ATOM 6812 C CA . ALA A 1 903 ? 1.016 -39.239 19.806 1.00 94.19 903 ALA A CA 1
ATOM 6813 C C . ALA A 1 903 ? 1.988 -38.060 19.669 1.00 94.19 903 ALA A C 1
ATOM 6815 O O . ALA A 1 903 ? 2.988 -38.143 18.944 1.00 94.19 903 ALA A O 1
ATOM 6816 N N . SER A 1 904 ? 1.727 -36.974 20.403 1.00 93.81 904 SER A N 1
ATOM 6817 C CA . SER A 1 904 ? 2.728 -35.923 20.585 1.00 93.81 904 SER A CA 1
ATOM 6818 C C . SER A 1 904 ? 3.926 -36.450 21.367 1.00 93.81 904 SER A C 1
ATOM 6820 O O . SER A 1 904 ? 3.809 -37.373 22.184 1.00 93.81 904 SER A O 1
ATOM 6822 N N . ARG A 1 905 ? 5.104 -35.872 21.116 1.00 94.56 905 ARG A N 1
ATOM 6823 C CA . ARG A 1 905 ? 6.353 -36.333 21.742 1.00 94.56 905 ARG A CA 1
ATOM 6824 C C . ARG A 1 905 ? 6.333 -36.191 23.262 1.00 94.56 905 ARG A C 1
ATOM 6826 O O . ARG A 1 905 ? 6.817 -37.082 23.948 1.00 94.56 905 ARG A O 1
ATOM 6833 N N . VAL A 1 906 ? 5.702 -35.130 23.770 1.00 93.06 906 VAL A N 1
ATOM 6834 C CA . VAL A 1 906 ? 5.563 -34.864 25.212 1.00 93.06 906 VAL A CA 1
ATOM 6835 C C . VAL A 1 906 ? 4.684 -35.907 25.915 1.00 93.06 906 VAL A C 1
ATOM 6837 O O . VAL A 1 906 ? 4.933 -36.219 27.074 1.00 93.06 906 VAL A O 1
ATOM 6840 N N . ALA A 1 907 ? 3.675 -36.460 25.233 1.00 91.00 907 ALA A N 1
ATOM 6841 C CA . ALA A 1 907 ? 2.759 -37.433 25.825 1.00 91.00 907 ALA A CA 1
ATOM 6842 C C . ALA A 1 907 ? 3.320 -38.866 25.786 1.00 91.00 907 ALA A C 1
ATOM 6844 O O . ALA A 1 907 ? 3.622 -39.457 26.819 1.00 91.00 907 ALA A O 1
ATOM 6845 N N . SER A 1 908 ? 3.441 -39.446 24.589 1.00 92.69 908 SER A N 1
ATOM 6846 C CA . SER A 1 908 ? 3.896 -40.836 24.402 1.00 92.69 908 SER A CA 1
ATOM 6847 C C . SER A 1 908 ? 4.501 -41.106 23.017 1.00 92.69 908 SER A C 1
ATOM 6849 O O . SER A 1 908 ? 4.759 -42.257 22.655 1.00 92.69 908 SER A O 1
ATOM 6851 N N . GLY A 1 909 ? 4.753 -40.054 22.231 1.00 94.44 909 GLY A N 1
ATOM 6852 C CA . GLY A 1 909 ? 5.285 -40.134 20.869 1.00 94.44 909 GLY A CA 1
ATOM 6853 C C . GLY A 1 909 ? 6.812 -40.208 20.782 1.00 94.44 909 GLY A C 1
ATOM 6854 O O . GLY A 1 909 ? 7.344 -40.470 19.708 1.00 94.44 909 GLY A O 1
ATOM 6855 N N . GLU A 1 910 ? 7.540 -39.997 21.883 1.00 96.19 910 GLU A N 1
ATOM 6856 C CA . GLU A 1 910 ? 9.008 -40.036 21.897 1.00 96.19 910 GLU A CA 1
ATOM 6857 C C . GLU A 1 910 ? 9.550 -41.434 21.543 1.00 96.19 910 GLU A C 1
ATOM 6859 O O . GLU A 1 910 ? 9.016 -42.460 21.969 1.00 96.19 910 GLU A O 1
ATOM 6864 N N . ARG A 1 911 ? 10.628 -41.497 20.754 1.00 96.56 911 ARG A N 1
ATOM 6865 C CA . ARG A 1 911 ? 11.248 -42.746 20.274 1.00 96.56 911 ARG A CA 1
ATOM 6866 C C . ARG A 1 911 ? 12.762 -42.550 20.168 1.00 96.56 911 ARG A C 1
ATOM 6868 O O . ARG A 1 911 ? 13.186 -41.424 19.921 1.00 96.56 911 ARG A O 1
ATOM 6875 N N . PRO A 1 912 ? 13.589 -43.608 20.271 1.00 95.50 912 PRO A N 1
ATOM 6876 C CA . PRO A 1 912 ? 15.049 -43.458 20.281 1.00 95.50 912 PRO A CA 1
ATOM 6877 C C . PRO A 1 912 ? 15.633 -42.713 19.070 1.00 95.50 912 PRO A C 1
ATOM 6879 O O . PRO A 1 912 ? 16.602 -41.969 19.219 1.00 95.50 912 PRO A O 1
ATOM 6882 N N . PHE A 1 913 ? 15.031 -42.874 17.885 1.00 95.25 913 PHE A N 1
ATOM 6883 C CA . PHE A 1 913 ? 15.486 -42.208 16.661 1.00 95.25 913 PHE A CA 1
ATOM 6884 C C . PHE A 1 913 ? 15.298 -40.684 16.695 1.00 95.25 913 PHE A C 1
ATOM 6886 O O . PHE A 1 913 ? 16.061 -39.980 16.045 1.00 95.25 913 PHE A O 1
ATOM 6893 N N . HIS A 1 914 ? 14.340 -40.160 17.470 1.00 97.12 914 HIS A N 1
ATOM 6894 C CA . HIS A 1 914 ? 14.133 -38.718 17.604 1.00 97.12 914 HIS A CA 1
ATOM 6895 C C . HIS A 1 914 ? 15.336 -38.060 18.271 1.00 97.12 914 HIS A C 1
ATOM 6897 O O . HIS A 1 914 ? 15.945 -37.161 17.703 1.00 97.12 914 HIS A O 1
ATOM 6903 N N . GLY A 1 915 ? 15.726 -38.564 19.444 1.00 96.75 915 GLY A N 1
ATOM 6904 C CA . GLY A 1 915 ? 16.904 -38.067 20.146 1.00 96.75 915 GLY A CA 1
ATOM 6905 C C . GLY A 1 915 ? 18.202 -38.301 19.367 1.00 96.75 915 GLY A C 1
ATOM 6906 O O . GLY A 1 915 ? 19.117 -37.492 19.465 1.00 96.75 915 GLY A O 1
ATOM 6907 N N . ALA A 1 916 ? 18.305 -39.390 18.595 1.00 98.19 916 ALA A N 1
ATOM 6908 C CA . ALA A 1 916 ? 19.460 -39.623 17.723 1.00 98.19 916 ALA A CA 1
ATOM 6909 C C . ALA A 1 916 ? 19.552 -38.579 16.600 1.00 98.19 916 ALA A C 1
ATOM 6911 O O . ALA A 1 916 ? 20.622 -38.016 16.389 1.00 98.19 916 ALA A O 1
ATOM 6912 N N . LEU A 1 917 ? 18.429 -38.278 15.941 1.00 98.44 917 LEU A N 1
ATOM 6913 C CA . LEU A 1 917 ? 18.350 -37.243 14.916 1.00 98.44 917 LEU A CA 1
ATOM 6914 C C . LEU A 1 917 ? 18.644 -35.849 15.484 1.00 98.44 917 LEU A C 1
ATOM 6916 O O . LEU A 1 917 ? 19.439 -35.124 14.903 1.00 98.44 917 LEU A O 1
ATOM 6920 N N . GLU A 1 918 ? 18.064 -35.488 16.632 1.00 98.56 918 GLU A N 1
ATOM 6921 C CA . GLU A 1 918 ? 18.326 -34.203 17.300 1.00 98.56 918 GLU A CA 1
ATOM 6922 C C . GLU A 1 918 ? 19.809 -34.018 17.641 1.00 98.56 918 GLU A C 1
ATOM 6924 O O . GLU A 1 918 ? 20.383 -32.980 17.324 1.00 98.56 918 GLU A O 1
ATOM 6929 N N . ARG A 1 919 ? 20.458 -35.041 18.215 1.00 98.50 919 ARG A N 1
ATOM 6930 C CA . ARG A 1 919 ? 21.903 -34.993 18.490 1.00 98.50 919 ARG A CA 1
ATOM 6931 C C . ARG A 1 919 ? 22.722 -34.863 17.213 1.00 98.50 919 ARG A C 1
ATOM 6933 O O . ARG A 1 919 ? 23.597 -34.009 17.150 1.00 98.50 919 ARG A O 1
ATOM 6940 N N . GLY A 1 920 ? 22.400 -35.655 16.191 1.00 97.88 920 GLY A N 1
ATOM 6941 C CA . GLY A 1 920 ? 23.082 -35.578 14.903 1.00 97.88 920 GLY A CA 1
ATOM 6942 C C . GLY A 1 920 ? 22.961 -34.190 14.268 1.00 97.88 920 GLY A C 1
ATOM 6943 O O . GLY A 1 920 ? 23.950 -33.656 13.778 1.00 97.88 920 GLY A O 1
ATOM 6944 N N . LEU A 1 921 ? 21.779 -33.570 14.312 1.00 98.31 921 LEU A N 1
ATOM 6945 C CA . LEU A 1 921 ? 21.561 -32.216 13.794 1.00 98.31 921 LEU A CA 1
ATOM 6946 C C . LEU A 1 921 ? 22.330 -31.160 14.600 1.00 98.31 921 LEU A C 1
ATOM 6948 O O . LEU A 1 921 ? 22.955 -30.285 14.004 1.00 98.31 921 LEU A O 1
ATOM 6952 N N . ALA A 1 922 ? 22.336 -31.257 15.932 1.00 98.38 922 ALA A N 1
ATOM 6953 C CA . ALA A 1 922 ? 23.113 -30.360 16.788 1.00 98.38 922 ALA A CA 1
ATOM 6954 C C . ALA A 1 922 ? 24.621 -30.459 16.492 1.00 98.38 922 ALA A C 1
ATOM 6956 O O . ALA A 1 922 ? 25.281 -29.437 16.300 1.00 98.38 922 ALA A O 1
ATOM 6957 N N . GLU A 1 923 ? 25.151 -31.680 16.351 1.00 96.62 923 GLU A N 1
ATOM 6958 C CA . GLU A 1 923 ? 26.540 -31.942 15.950 1.00 96.62 923 GLU A CA 1
ATOM 6959 C C . GLU A 1 923 ? 26.832 -31.428 14.530 1.00 96.62 923 GLU A C 1
ATOM 6961 O O . GLU A 1 923 ? 27.873 -30.814 14.278 1.00 96.62 923 GLU A O 1
ATOM 6966 N N . HIS A 1 924 ? 25.896 -31.628 13.598 1.00 95.94 924 HIS A N 1
ATOM 6967 C CA . HIS A 1 924 ? 26.010 -31.171 12.217 1.00 95.94 924 HIS A CA 1
ATOM 6968 C C . HIS A 1 924 ? 26.120 -29.650 12.128 1.00 95.94 924 HIS A C 1
ATOM 6970 O O . HIS A 1 924 ? 27.041 -29.160 11.482 1.00 95.94 924 HIS A O 1
ATOM 6976 N N . VAL A 1 925 ? 25.260 -28.901 12.818 1.00 96.94 925 VAL A N 1
ATOM 6977 C CA . VAL A 1 925 ? 25.331 -27.431 12.845 1.00 96.94 925 VAL A CA 1
ATOM 6978 C C . VAL A 1 925 ? 26.540 -26.959 13.668 1.00 96.94 925 VAL A C 1
ATOM 6980 O O . VAL A 1 925 ? 27.257 -26.046 13.258 1.00 96.94 925 VAL A O 1
ATOM 6983 N N . GLY A 1 926 ? 26.847 -27.645 14.773 1.00 96.56 926 GLY A N 1
ATOM 6984 C CA . GLY A 1 926 ? 27.924 -27.294 15.705 1.00 96.56 926 GLY A CA 1
ATOM 6985 C C . GLY A 1 926 ? 27.446 -26.499 16.924 1.00 96.56 926 GLY A C 1
ATOM 6986 O O . GLY A 1 926 ? 28.157 -25.610 17.384 1.00 96.56 926 GLY A O 1
ATOM 6987 N N . VAL A 1 927 ? 26.248 -26.807 17.429 1.00 98.44 927 VAL A N 1
ATOM 6988 C CA . VAL A 1 927 ? 25.602 -26.138 18.576 1.00 98.44 927 VAL A CA 1
ATOM 6989 C C . VAL A 1 927 ? 25.210 -27.145 19.662 1.00 98.44 927 VAL A C 1
ATOM 6991 O O . VAL A 1 927 ? 25.395 -28.350 19.507 1.00 98.44 927 VAL A O 1
ATOM 6994 N N . GLU A 1 928 ? 24.698 -26.659 20.794 1.00 98.31 928 GLU A N 1
ATOM 6995 C CA . GLU A 1 928 ? 24.517 -27.484 21.993 1.00 98.31 928 GLU A CA 1
ATOM 6996 C C . GLU A 1 928 ? 23.386 -28.521 21.914 1.00 98.31 928 GLU A C 1
ATOM 6998 O O . GLU A 1 928 ? 23.494 -29.573 22.551 1.00 98.31 928 GLU A O 1
ATOM 7003 N N . ASP A 1 929 ? 22.275 -28.201 21.245 1.00 98.56 929 ASP A N 1
ATOM 7004 C CA . ASP A 1 929 ? 21.088 -29.061 21.166 1.00 98.56 929 ASP A CA 1
ATOM 7005 C C . ASP A 1 929 ? 20.222 -28.711 19.941 1.00 98.56 929 ASP A C 1
ATOM 7007 O O . ASP A 1 929 ? 20.354 -27.637 19.343 1.00 98.56 929 ASP A O 1
ATOM 7011 N N . ALA A 1 930 ? 19.296 -29.605 19.591 1.00 98.69 930 ALA A N 1
ATOM 7012 C CA . ALA A 1 930 ? 18.297 -29.374 18.555 1.00 98.69 930 ALA A CA 1
ATOM 7013 C C . ALA A 1 930 ? 16.929 -29.969 18.919 1.00 98.69 930 ALA A C 1
ATOM 7015 O O . ALA A 1 930 ? 16.800 -30.895 19.723 1.00 98.69 930 ALA A O 1
ATOM 7016 N N . ILE A 1 931 ? 15.885 -29.434 18.295 1.00 98.06 931 ILE A N 1
ATOM 7017 C CA . ILE A 1 931 ? 14.513 -29.931 18.377 1.00 98.06 931 ILE A CA 1
ATOM 7018 C C . ILE A 1 931 ? 13.954 -30.151 16.976 1.00 98.06 931 ILE A C 1
ATOM 7020 O O . ILE A 1 931 ? 14.050 -29.273 16.121 1.00 98.06 931 ILE A O 1
ATOM 7024 N N . VAL A 1 932 ? 13.358 -31.322 16.748 1.00 98.25 932 VAL A N 1
ATOM 7025 C CA . VAL A 1 932 ? 12.753 -31.693 15.458 1.00 98.25 932 VAL A CA 1
ATOM 7026 C C . VAL A 1 932 ? 11.230 -31.553 15.492 1.00 98.25 932 VAL A C 1
ATOM 7028 O O . VAL A 1 932 ? 10.566 -32.044 16.408 1.00 98.25 932 VAL A O 1
ATOM 7031 N N . PHE A 1 933 ? 10.700 -30.938 14.438 1.00 96.94 933 PHE A N 1
ATOM 7032 C CA . PHE A 1 933 ? 9.288 -30.725 14.126 1.00 96.94 933 PHE A CA 1
ATOM 7033 C C . PHE A 1 933 ? 8.868 -31.529 12.884 1.00 96.94 933 PHE A C 1
ATOM 7035 O O . PHE A 1 933 ? 9.697 -32.032 12.124 1.00 96.94 933 PHE A O 1
ATOM 7042 N N . THR A 1 934 ? 7.560 -31.612 12.639 1.00 93.50 934 THR A N 1
ATOM 7043 C CA . THR A 1 934 ? 6.970 -32.433 11.569 1.00 93.50 934 THR A CA 1
ATOM 7044 C C . THR A 1 934 ? 6.949 -31.803 10.181 1.00 93.50 934 THR A C 1
ATOM 7046 O O . THR A 1 934 ? 6.784 -32.533 9.210 1.00 93.50 934 THR A O 1
ATOM 7049 N N . ALA A 1 935 ? 7.153 -30.489 10.049 1.00 92.56 935 ALA A N 1
ATOM 7050 C CA . ALA A 1 935 ? 7.219 -29.808 8.754 1.00 92.56 935 ALA A CA 1
ATOM 7051 C C . ALA A 1 935 ? 8.106 -28.560 8.822 1.00 92.56 935 ALA A C 1
ATOM 7053 O O . ALA A 1 935 ? 8.046 -27.829 9.805 1.00 92.56 935 ALA A O 1
ATOM 7054 N N . GLY A 1 936 ? 8.870 -28.281 7.757 1.00 91.81 936 GLY A N 1
ATOM 7055 C CA . GLY A 1 936 ? 9.764 -27.114 7.695 1.00 91.81 936 GLY A CA 1
ATOM 7056 C C . GLY A 1 936 ? 9.024 -25.778 7.801 1.00 91.81 936 GLY A C 1
ATOM 7057 O O . GLY A 1 936 ? 9.395 -24.935 8.608 1.00 91.81 936 GLY A O 1
ATOM 7058 N N . HIS A 1 937 ? 7.923 -25.614 7.059 1.00 95.50 937 HIS A N 1
ATOM 7059 C CA . HIS A 1 937 ? 7.098 -24.402 7.123 1.00 95.50 937 HIS A CA 1
ATOM 7060 C C . HIS A 1 937 ? 6.578 -24.145 8.547 1.00 95.50 937 HIS A C 1
ATOM 7062 O O . HIS A 1 937 ? 6.778 -23.071 9.111 1.00 95.50 937 HIS A O 1
ATOM 7068 N N . ALA A 1 938 ? 5.961 -25.161 9.161 1.00 93.00 938 ALA A N 1
ATOM 7069 C CA . ALA A 1 938 ? 5.398 -25.050 10.503 1.00 93.00 938 ALA A CA 1
ATOM 7070 C C . ALA A 1 938 ? 6.463 -24.774 11.577 1.00 93.00 938 ALA A C 1
ATOM 7072 O O . ALA A 1 938 ? 6.136 -24.144 12.578 1.00 93.00 938 ALA A O 1
ATOM 7073 N N . THR A 1 939 ? 7.720 -25.196 11.372 1.00 97.19 939 THR A N 1
ATOM 7074 C CA . THR A 1 939 ? 8.845 -24.863 12.260 1.00 97.19 939 THR A CA 1
ATOM 7075 C C . THR A 1 939 ? 9.055 -23.354 12.368 1.00 97.19 939 THR A C 1
ATOM 7077 O O . THR A 1 939 ? 9.091 -22.836 13.479 1.00 97.19 939 THR A O 1
ATOM 7080 N N . ASN A 1 940 ? 9.133 -22.635 11.244 1.00 98.00 940 ASN A N 1
ATOM 7081 C CA . ASN A 1 940 ? 9.272 -21.175 11.261 1.00 98.00 940 ASN A CA 1
ATOM 7082 C C . ASN A 1 940 ? 8.050 -20.503 11.907 1.00 98.00 940 ASN A C 1
ATOM 7084 O O . ASN A 1 940 ? 8.208 -19.716 12.844 1.00 98.00 940 ASN A O 1
ATOM 7088 N N . VAL A 1 941 ? 6.839 -20.886 11.474 1.00 97.56 941 VAL A N 1
ATOM 7089 C CA . VAL A 1 941 ? 5.577 -20.319 11.983 1.00 97.56 941 VAL A CA 1
ATOM 7090 C C . VAL A 1 941 ? 5.467 -20.474 13.497 1.00 97.56 941 VAL A C 1
ATOM 7092 O O . VAL A 1 941 ? 5.209 -19.501 14.202 1.00 97.56 941 VAL A O 1
ATOM 7095 N N . THR A 1 942 ? 5.692 -21.686 14.017 1.00 96.00 942 THR A N 1
ATOM 7096 C CA . THR A 1 942 ? 5.541 -21.943 15.451 1.00 96.00 942 THR A CA 1
ATOM 7097 C C . THR A 1 942 ? 6.661 -21.334 16.277 1.00 96.00 942 THR A C 1
ATOM 7099 O O . THR A 1 942 ? 6.395 -20.945 17.408 1.00 96.00 942 THR A O 1
ATOM 7102 N N . THR A 1 943 ? 7.897 -21.290 15.777 1.00 97.88 943 THR A N 1
ATOM 7103 C CA . THR A 1 943 ? 9.029 -20.795 16.564 1.00 97.88 943 THR A CA 1
ATOM 7104 C C . THR A 1 943 ? 8.970 -19.281 16.686 1.00 97.88 943 THR A C 1
ATOM 7106 O O . THR A 1 943 ? 8.997 -18.769 17.804 1.00 97.88 943 THR A O 1
ATOM 7109 N N . VAL A 1 944 ? 8.807 -18.562 15.573 1.00 98.19 944 VAL A N 1
ATOM 7110 C CA . VAL A 1 944 ? 8.700 -17.095 15.602 1.00 98.19 944 VAL A CA 1
ATOM 7111 C C . VAL A 1 944 ? 7.392 -16.665 16.269 1.00 98.19 944 VAL A C 1
ATOM 7113 O O . VAL A 1 944 ? 7.425 -15.823 17.166 1.00 98.19 944 VAL A O 1
ATOM 7116 N N . GLY A 1 945 ? 6.273 -17.312 15.919 1.00 97.19 945 GLY A N 1
ATOM 7117 C CA . GLY A 1 945 ? 4.947 -17.035 16.485 1.00 97.19 945 GLY A CA 1
ATOM 7118 C C . GLY A 1 945 ? 4.849 -17.227 17.999 1.00 97.19 945 GLY A C 1
ATOM 7119 O O . GLY A 1 945 ? 3.997 -16.620 18.637 1.00 97.19 945 GLY A O 1
ATOM 7120 N N . HIS A 1 946 ? 5.722 -18.055 18.580 1.00 97.56 946 HIS A N 1
ATOM 7121 C CA . HIS A 1 946 ? 5.749 -18.336 20.018 1.00 97.56 946 HIS A CA 1
ATOM 7122 C C . HIS A 1 946 ? 6.807 -17.534 20.786 1.00 97.56 946 HIS A C 1
ATOM 7124 O O . HIS A 1 946 ? 6.606 -17.197 21.950 1.00 97.56 946 HIS A O 1
ATOM 7130 N N . MET A 1 947 ? 7.961 -17.254 20.172 1.00 97.50 947 MET A N 1
ATOM 7131 C CA . MET A 1 947 ? 9.077 -16.583 20.854 1.00 97.50 947 MET A CA 1
ATOM 7132 C C . MET A 1 947 ? 8.928 -15.059 20.940 1.00 97.50 947 MET A C 1
ATOM 7134 O O . MET A 1 947 ? 9.525 -14.444 21.835 1.00 97.50 947 MET A O 1
ATOM 7138 N N . MET A 1 948 ? 8.168 -14.472 20.016 1.00 98.00 948 MET A N 1
ATOM 7139 C CA . MET A 1 948 ? 7.969 -13.029 19.873 1.00 98.00 948 MET A CA 1
ATOM 7140 C C . MET A 1 948 ? 6.534 -12.641 20.258 1.00 98.00 948 MET A C 1
ATOM 7142 O O . MET A 1 948 ? 5.626 -13.463 20.166 1.00 98.00 948 MET A O 1
ATOM 7146 N N . ASP A 1 949 ? 6.319 -11.392 20.680 1.00 94.44 949 ASP A N 1
ATOM 7147 C CA . ASP A 1 949 ? 4.978 -10.825 20.887 1.00 94.44 949 ASP A CA 1
ATOM 7148 C C . ASP A 1 949 ? 4.900 -9.337 20.488 1.00 94.44 949 ASP A C 1
ATOM 7150 O O . ASP A 1 949 ? 5.877 -8.750 20.023 1.00 94.44 949 ASP A O 1
ATOM 7154 N N . ARG A 1 950 ? 3.739 -8.700 20.702 1.00 94.56 950 ARG A N 1
ATOM 7155 C CA . ARG A 1 950 ? 3.465 -7.282 20.380 1.00 94.56 950 ARG A CA 1
ATOM 7156 C C . ARG A 1 950 ? 4.445 -6.261 20.992 1.00 94.56 950 ARG A C 1
ATOM 7158 O O . ARG A 1 950 ? 4.462 -5.119 20.545 1.00 94.56 950 ARG A O 1
ATOM 7165 N N . GLN A 1 951 ? 5.236 -6.630 22.004 1.00 96.12 951 GLN A N 1
ATOM 7166 C CA . GLN A 1 951 ? 6.255 -5.771 22.636 1.00 96.12 951 GLN A CA 1
ATOM 7167 C C . GLN A 1 951 ? 7.640 -5.889 21.976 1.00 96.12 951 GLN A C 1
ATOM 7169 O O . GLN A 1 951 ? 8.577 -5.172 22.348 1.00 96.12 951 GLN A O 1
ATOM 7174 N N . ASP A 1 952 ? 7.791 -6.816 21.033 1.00 98.25 952 ASP A N 1
ATOM 7175 C CA . ASP A 1 952 ? 9.048 -7.141 20.378 1.00 98.25 952 ASP A CA 1
ATOM 7176 C C . ASP A 1 952 ? 9.067 -6.651 18.914 1.00 98.25 952 ASP A C 1
ATOM 7178 O O . ASP A 1 952 ? 8.049 -6.249 18.341 1.00 98.25 952 ASP A O 1
ATOM 7182 N N . LEU A 1 953 ? 10.253 -6.674 18.302 1.00 98.25 953 LEU A N 1
ATOM 7183 C CA . LEU A 1 953 ? 10.484 -6.315 16.900 1.00 98.25 953 LEU A CA 1
ATOM 7184 C C . LEU A 1 953 ? 11.132 -7.485 16.155 1.00 98.25 953 LEU A C 1
ATOM 7186 O O . LEU A 1 953 ? 12.103 -8.072 16.633 1.00 98.25 953 LEU A O 1
ATOM 7190 N N . VAL A 1 954 ? 10.644 -7.771 14.952 1.00 98.56 954 VAL A N 1
ATOM 7191 C CA . VAL A 1 954 ? 11.325 -8.641 13.990 1.00 98.56 954 VAL A CA 1
ATOM 7192 C C . VAL A 1 954 ? 11.784 -7.800 12.804 1.00 98.56 954 VAL A C 1
ATOM 7194 O O . VAL A 1 954 ? 10.971 -7.175 12.115 1.00 98.56 954 VAL A O 1
ATOM 7197 N N . VAL A 1 955 ? 13.098 -7.776 12.590 1.00 97.94 955 VAL A N 1
ATOM 7198 C CA . VAL A 1 955 ? 13.750 -7.142 11.443 1.00 97.94 955 VAL A CA 1
ATOM 7199 C C . VAL A 1 955 ? 14.217 -8.243 10.502 1.00 97.94 955 VAL A C 1
ATOM 7201 O O . VAL A 1 955 ? 14.895 -9.167 10.939 1.00 97.94 955 VAL A O 1
ATOM 7204 N N . HIS A 1 956 ? 13.837 -8.197 9.231 1.00 98.31 956 HIS A N 1
ATOM 7205 C CA . HIS A 1 956 ? 14.106 -9.305 8.312 1.00 98.31 956 HIS A CA 1
ATOM 7206 C C . HIS A 1 956 ? 14.472 -8.816 6.913 1.00 98.31 956 HIS A C 1
ATOM 7208 O O . HIS A 1 956 ? 14.079 -7.718 6.518 1.00 98.31 956 HIS A O 1
ATOM 7214 N N . ASP A 1 957 ? 15.198 -9.643 6.165 1.00 97.44 957 ASP A N 1
ATOM 7215 C CA . ASP A 1 957 ? 15.514 -9.365 4.763 1.00 97.44 957 ASP A CA 1
ATOM 7216 C C . ASP A 1 957 ? 14.222 -9.265 3.933 1.00 97.44 957 ASP A C 1
ATOM 7218 O O . ASP A 1 957 ? 13.260 -10.001 4.179 1.00 97.44 957 ASP A O 1
ATOM 7222 N N . SER A 1 958 ? 14.157 -8.355 2.960 1.00 94.25 958 SER A N 1
ATOM 7223 C CA . SER A 1 958 ? 12.967 -8.182 2.118 1.00 94.25 958 SER A CA 1
ATOM 7224 C C . SER A 1 958 ? 12.554 -9.441 1.348 1.00 94.25 958 SER A C 1
ATOM 7226 O O . SER A 1 958 ? 11.376 -9.562 1.016 1.00 94.25 958 SER A O 1
ATOM 7228 N N . LEU A 1 959 ? 13.484 -10.374 1.103 1.00 92.19 959 LEU A N 1
ATOM 7229 C CA . LEU A 1 959 ? 13.242 -11.633 0.390 1.00 92.19 959 LEU A CA 1
ATOM 7230 C C . LEU A 1 959 ? 13.072 -12.847 1.317 1.00 92.19 959 LEU A C 1
ATOM 7232 O O . LEU A 1 959 ? 13.113 -13.981 0.843 1.00 92.19 959 LEU A O 1
ATOM 7236 N N . ILE A 1 960 ? 12.882 -12.627 2.624 1.00 95.94 960 ILE A N 1
ATOM 7237 C CA . ILE A 1 960 ? 12.702 -13.708 3.599 1.00 95.94 960 ILE A CA 1
ATOM 7238 C C . ILE A 1 960 ? 11.523 -14.627 3.229 1.00 95.94 960 ILE A C 1
ATOM 7240 O O . ILE A 1 960 ? 10.460 -14.175 2.796 1.00 95.94 960 ILE A O 1
ATOM 7244 N N . HIS A 1 961 ? 11.683 -15.923 3.475 1.00 95.44 961 HIS A N 1
ATOM 7245 C CA . HIS A 1 961 ? 10.681 -16.937 3.190 1.00 95.44 961 HIS A CA 1
ATOM 7246 C C . HIS A 1 961 ? 9.357 -16.686 3.931 1.00 95.44 961 HIS A C 1
ATOM 7248 O O . HIS A 1 961 ? 9.332 -16.382 5.130 1.00 95.44 961 HIS A O 1
ATOM 7254 N N . ASP A 1 962 ? 8.240 -16.919 3.235 1.00 93.44 962 ASP A N 1
ATOM 7255 C CA . ASP A 1 962 ? 6.882 -16.661 3.732 1.00 93.44 962 ASP A CA 1
ATOM 7256 C C . ASP A 1 962 ? 6.606 -17.298 5.101 1.00 93.44 962 ASP A C 1
ATOM 7258 O O . ASP A 1 962 ? 6.048 -16.658 5.983 1.00 93.44 962 ASP A O 1
ATOM 7262 N N . SER A 1 963 ? 7.100 -18.510 5.362 1.00 96.56 963 SER A N 1
ATOM 7263 C CA . SER A 1 963 ? 6.895 -19.164 6.664 1.00 96.56 963 SER A CA 1
ATOM 7264 C C . SER A 1 963 ? 7.399 -18.348 7.866 1.00 96.56 963 SER A C 1
ATOM 7266 O O . SER A 1 963 ? 6.866 -18.486 8.966 1.00 96.56 963 SER A O 1
ATOM 7268 N N . ILE A 1 964 ? 8.446 -17.530 7.683 1.00 98.00 964 ILE A N 1
ATOM 7269 C CA . ILE A 1 964 ? 8.935 -16.616 8.725 1.00 98.00 964 ILE A CA 1
ATOM 7270 C C . ILE A 1 964 ? 7.971 -15.434 8.847 1.00 98.00 964 ILE A C 1
ATOM 7272 O O . ILE A 1 964 ? 7.594 -15.095 9.967 1.00 98.00 964 ILE A O 1
ATOM 7276 N N . LEU A 1 965 ? 7.498 -14.868 7.728 1.00 96.75 965 LEU A N 1
ATOM 7277 C CA . LEU A 1 965 ? 6.472 -13.814 7.715 1.00 96.75 965 LEU A CA 1
ATOM 7278 C C . LEU A 1 965 ? 5.193 -14.258 8.434 1.00 96.75 965 LEU A C 1
ATOM 7280 O O . LEU A 1 965 ? 4.721 -13.549 9.318 1.00 96.75 965 LEU A O 1
ATOM 7284 N N . GLN A 1 966 ? 4.691 -15.459 8.142 1.00 97.25 966 GLN A N 1
ATOM 7285 C CA . GLN A 1 966 ? 3.531 -16.043 8.821 1.00 97.25 966 GLN A CA 1
ATOM 7286 C C . GLN A 1 966 ? 3.761 -16.188 10.332 1.00 97.25 966 GLN A C 1
ATOM 7288 O O . GLN A 1 966 ? 2.869 -15.901 11.130 1.00 97.25 966 GLN A O 1
ATOM 7293 N N . GLY A 1 967 ? 4.974 -16.563 10.749 1.00 97.12 967 GLY A N 1
ATOM 7294 C CA . GLY A 1 967 ? 5.360 -16.570 12.161 1.00 97.12 967 GLY A CA 1
ATOM 7295 C C . GLY A 1 967 ? 5.365 -15.173 12.794 1.00 97.12 967 GLY A C 1
ATOM 7296 O O . GLY A 1 967 ? 4.885 -15.007 13.915 1.00 97.12 967 GLY A O 1
ATOM 7297 N N . ILE A 1 968 ? 5.846 -14.152 12.077 1.00 97.38 968 ILE A N 1
ATOM 7298 C CA . ILE A 1 968 ? 5.801 -12.751 12.527 1.00 97.38 968 ILE A CA 1
ATOM 7299 C C . ILE A 1 968 ? 4.346 -12.297 12.692 1.00 97.38 968 ILE A C 1
ATOM 7301 O O . ILE A 1 968 ? 4.000 -11.768 13.749 1.00 97.38 968 ILE A O 1
ATOM 7305 N N . TYR A 1 969 ? 3.480 -12.548 11.705 1.00 93.75 969 TYR A N 1
ATOM 7306 C CA . TYR A 1 969 ? 2.060 -12.189 11.778 1.00 93.75 969 TYR A CA 1
ATOM 7307 C C . TYR A 1 969 ? 1.358 -12.873 12.951 1.00 93.75 969 TYR A C 1
ATOM 7309 O O . TYR A 1 969 ? 0.659 -12.209 13.715 1.00 93.75 969 TYR A O 1
ATOM 7317 N N . LEU A 1 970 ? 1.615 -14.169 13.154 1.00 94.94 970 LEU A N 1
ATOM 7318 C CA . LEU A 1 970 ? 1.066 -14.925 14.278 1.00 94.94 970 LEU A CA 1
ATOM 7319 C C . LEU A 1 970 ? 1.518 -14.368 15.639 1.00 94.94 970 LEU A C 1
ATOM 7321 O O . LEU A 1 970 ? 0.730 -14.352 16.581 1.00 94.94 970 LEU A O 1
ATOM 7325 N N . SER A 1 971 ? 2.763 -13.890 15.745 1.00 95.81 971 SER A N 1
ATOM 7326 C CA . SER A 1 971 ? 3.299 -13.317 16.990 1.00 95.81 971 SER A CA 1
ATOM 7327 C C . SER A 1 971 ? 2.678 -11.961 17.364 1.00 95.81 971 SER A C 1
ATOM 7329 O O . SER A 1 971 ? 2.643 -11.578 18.534 1.00 95.81 971 SER A O 1
ATOM 7331 N N . GLY A 1 972 ? 2.219 -11.191 16.372 1.00 92.62 972 GLY A N 1
ATOM 7332 C CA . GLY A 1 972 ? 1.822 -9.792 16.543 1.00 92.62 972 GLY A CA 1
ATOM 7333 C C . GLY A 1 972 ? 2.983 -8.821 16.811 1.00 92.62 972 GLY A C 1
ATOM 7334 O O . GLY A 1 972 ? 2.724 -7.657 17.114 1.00 92.62 972 GLY A O 1
ATOM 7335 N N . ALA A 1 973 ? 4.244 -9.261 16.724 1.00 94.81 973 ALA A N 1
ATOM 7336 C CA . ALA A 1 973 ? 5.413 -8.397 16.878 1.00 94.81 973 ALA A CA 1
ATOM 7337 C C . ALA A 1 973 ? 5.465 -7.298 15.809 1.00 94.81 973 ALA A C 1
ATOM 7339 O O . ALA A 1 973 ? 4.986 -7.469 14.685 1.00 94.81 973 ALA A O 1
ATOM 7340 N N . THR A 1 974 ? 6.100 -6.168 16.135 1.00 95.75 974 THR A N 1
ATOM 7341 C CA . THR A 1 974 ? 6.340 -5.133 15.122 1.00 95.75 974 THR A CA 1
ATOM 7342 C C . THR A 1 974 ? 7.250 -5.705 14.038 1.00 95.75 974 THR A C 1
ATOM 7344 O O . THR A 1 974 ? 8.287 -6.291 14.341 1.00 95.75 974 THR A O 1
ATOM 7347 N N . ARG A 1 975 ? 6.886 -5.518 12.769 1.00 97.06 975 ARG A N 1
ATOM 7348 C CA . ARG A 1 975 ? 7.646 -5.999 11.609 1.00 97.06 975 ARG A CA 1
ATOM 7349 C C . ARG A 1 975 ? 8.357 -4.843 10.915 1.00 97.06 975 ARG A C 1
ATOM 7351 O O . ARG A 1 975 ? 7.724 -3.828 10.631 1.00 97.06 975 ARG A O 1
ATOM 7358 N N . ARG A 1 976 ? 9.638 -5.012 10.571 1.00 94.50 976 ARG A N 1
ATOM 7359 C CA . ARG A 1 976 ? 10.361 -4.090 9.679 1.00 94.50 976 ARG A CA 1
ATOM 7360 C C . ARG A 1 976 ? 11.236 -4.846 8.665 1.00 94.50 976 ARG A C 1
ATOM 7362 O O . ARG A 1 976 ? 12.205 -5.469 9.090 1.00 94.50 976 ARG A O 1
ATOM 7369 N N . PRO A 1 977 ? 10.945 -4.792 7.354 1.00 95.75 977 PRO A N 1
ATOM 7370 C CA . PRO A 1 977 ? 11.874 -5.300 6.349 1.00 95.75 977 PRO A CA 1
ATOM 7371 C C . PRO A 1 977 ? 13.070 -4.348 6.178 1.00 95.75 977 PRO A C 1
ATOM 7373 O O . PRO A 1 977 ? 12.900 -3.133 6.300 1.00 95.75 977 PRO A O 1
ATOM 7376 N N . PHE A 1 978 ? 14.250 -4.879 5.861 1.00 95.50 978 PHE A N 1
ATOM 7377 C CA . PHE A 1 978 ? 15.361 -4.114 5.280 1.00 95.50 978 PHE A CA 1
ATOM 7378 C C . PHE A 1 978 ? 15.597 -4.561 3.826 1.00 95.50 978 PHE A C 1
ATOM 7380 O O . PHE A 1 978 ? 15.250 -5.698 3.493 1.00 95.50 978 PHE A O 1
ATOM 7387 N N . PRO A 1 979 ? 16.121 -3.686 2.943 1.00 95.62 979 PRO A N 1
ATOM 7388 C CA . PRO A 1 979 ? 16.412 -4.057 1.560 1.00 95.62 979 PRO A CA 1
ATOM 7389 C C . PRO A 1 979 ? 17.328 -5.278 1.486 1.00 95.62 979 PRO A C 1
ATOM 7391 O O . PRO A 1 979 ? 18.215 -5.438 2.322 1.00 95.62 979 PRO A O 1
ATOM 7394 N N . HIS A 1 980 ? 17.103 -6.125 0.487 1.00 95.31 980 HIS A N 1
ATOM 7395 C CA . HIS A 1 980 ? 17.809 -7.389 0.328 1.00 95.31 980 HIS A CA 1
ATOM 7396 C C . HIS A 1 980 ? 19.333 -7.240 0.445 1.00 95.31 980 HIS A C 1
ATOM 7398 O O . HIS A 1 980 ? 19.939 -6.446 -0.274 1.00 95.31 980 HIS A O 1
ATOM 7404 N N . ASN A 1 981 ? 19.927 -7.989 1.376 1.00 94.06 981 ASN A N 1
ATOM 7405 C CA . ASN A 1 981 ? 21.357 -8.013 1.692 1.00 94.06 981 ASN A CA 1
ATOM 7406 C C . ASN A 1 981 ? 21.991 -6.640 2.055 1.00 94.06 981 ASN A C 1
ATOM 7408 O O . ASN A 1 981 ? 23.212 -6.538 2.191 1.00 94.06 981 ASN A O 1
ATOM 7412 N N . ASP A 1 982 ? 21.196 -5.583 2.286 1.00 97.25 982 ASP A N 1
ATOM 7413 C CA . ASP A 1 982 ? 21.683 -4.264 2.720 1.00 97.25 982 ASP A CA 1
ATOM 7414 C C . ASP A 1 982 ? 21.858 -4.227 4.245 1.00 97.25 982 ASP A C 1
ATOM 7416 O O . ASP A 1 982 ? 21.018 -3.746 5.018 1.00 97.25 982 ASP A O 1
ATOM 7420 N N . LEU A 1 983 ? 22.994 -4.760 4.693 1.00 97.69 983 LEU A N 1
ATOM 7421 C CA . LEU A 1 983 ? 23.332 -4.821 6.113 1.00 97.69 983 LEU A CA 1
ATOM 7422 C C . LEU A 1 983 ? 23.626 -3.446 6.725 1.00 97.69 983 LEU A C 1
ATOM 7424 O O . LEU A 1 983 ? 23.531 -3.287 7.941 1.00 97.69 983 LEU A O 1
ATOM 7428 N N . GLU A 1 984 ? 23.925 -2.435 5.911 1.00 97.50 984 GLU A N 1
ATOM 7429 C CA . GLU A 1 984 ? 24.108 -1.067 6.389 1.00 97.50 984 GLU A CA 1
ATOM 7430 C C . GLU A 1 984 ? 22.756 -0.414 6.698 1.00 97.50 984 GLU A C 1
ATOM 7432 O O . GLU A 1 984 ? 22.624 0.281 7.709 1.00 97.50 984 GLU A O 1
ATOM 7437 N N . ALA A 1 985 ? 21.725 -0.668 5.886 1.00 95.19 985 ALA A N 1
ATOM 7438 C CA . ALA A 1 985 ? 20.353 -0.292 6.215 1.00 95.19 985 ALA A CA 1
ATOM 7439 C C . ALA A 1 985 ? 19.879 -0.988 7.497 1.00 95.19 985 ALA A C 1
ATOM 7441 O O . ALA A 1 985 ? 19.344 -0.318 8.383 1.00 95.19 985 ALA A O 1
ATOM 7442 N N . LEU A 1 986 ? 20.143 -2.292 7.648 1.00 97.56 986 LEU A N 1
ATOM 7443 C CA . LEU A 1 986 ? 19.852 -3.033 8.880 1.00 97.56 986 LEU A CA 1
ATOM 7444 C C . LEU A 1 986 ? 20.528 -2.396 10.111 1.00 97.56 986 LEU A C 1
ATOM 7446 O O . LEU A 1 986 ? 19.867 -2.146 11.123 1.00 97.56 986 LEU A O 1
ATOM 7450 N N . ASP A 1 987 ? 21.831 -2.111 10.029 1.00 97.38 987 ASP A N 1
ATOM 7451 C CA . ASP A 1 987 ? 22.627 -1.507 11.107 1.00 97.38 987 ASP A CA 1
ATOM 7452 C C . ASP A 1 987 ? 22.101 -0.107 11.481 1.00 97.38 987 ASP A C 1
ATOM 7454 O O . ASP A 1 987 ? 21.886 0.183 12.664 1.00 97.38 987 ASP A O 1
ATOM 7458 N N . ARG A 1 988 ? 21.788 0.736 10.480 1.00 96.88 988 ARG A N 1
ATOM 7459 C CA . ARG A 1 988 ? 21.161 2.057 10.682 1.00 96.88 988 ARG A CA 1
ATOM 7460 C C . ARG A 1 988 ? 19.786 1.945 11.340 1.00 96.88 988 ARG A C 1
ATOM 7462 O O . ARG A 1 988 ? 19.515 2.665 12.302 1.00 96.88 988 ARG A O 1
ATOM 7469 N N . MET A 1 989 ? 18.930 1.041 10.861 1.00 95.12 989 MET A N 1
ATOM 7470 C CA . MET A 1 989 ? 17.583 0.831 11.402 1.00 95.12 989 MET A CA 1
ATOM 7471 C C . MET A 1 989 ? 17.633 0.419 12.872 1.00 95.12 989 MET A C 1
ATOM 7473 O O . MET A 1 989 ? 16.943 1.008 13.706 1.00 95.12 989 MET A O 1
ATOM 7477 N N . LEU A 1 990 ? 18.471 -0.562 13.213 1.00 94.81 990 LEU A N 1
ATOM 7478 C CA . LEU A 1 990 ? 18.637 -0.993 14.599 1.00 94.81 990 LEU A CA 1
ATOM 7479 C C . LEU A 1 990 ? 19.207 0.130 15.469 1.00 94.81 990 LEU A C 1
ATOM 7481 O O . LEU A 1 990 ? 18.703 0.342 16.572 1.00 94.81 990 LEU A O 1
ATOM 7485 N N . GLY A 1 991 ? 20.157 0.918 14.955 1.00 93.88 991 GLY A N 1
ATOM 7486 C CA . GLY A 1 991 ? 20.692 2.088 15.655 1.00 93.88 991 GLY A CA 1
ATOM 7487 C C . GLY A 1 991 ? 19.630 3.122 16.047 1.00 93.88 991 GLY A C 1
ATOM 7488 O O . GLY A 1 991 ? 19.766 3.769 17.082 1.00 93.88 991 GLY A O 1
ATOM 7489 N N . GLN A 1 992 ? 18.554 3.243 15.266 1.00 90.88 992 GLN A N 1
ATOM 7490 C CA . GLN A 1 992 ? 17.466 4.192 15.520 1.00 90.88 992 GLN A CA 1
ATOM 7491 C C . GLN A 1 992 ? 16.407 3.655 16.488 1.00 90.88 992 GLN A C 1
ATOM 7493 O O . GLN A 1 992 ? 15.926 4.399 17.340 1.00 90.88 992 GLN A O 1
ATOM 7498 N N . VAL A 1 993 ? 16.002 2.385 16.351 1.00 88.88 993 VAL A N 1
ATOM 7499 C CA . VAL A 1 993 ? 14.777 1.892 17.014 1.00 88.88 993 VAL A CA 1
ATOM 7500 C C . VAL A 1 993 ? 14.988 0.778 18.029 1.00 88.88 993 VAL A C 1
ATOM 7502 O O . VAL A 1 993 ? 14.053 0.458 18.762 1.00 88.88 993 VAL A O 1
ATOM 7505 N N . ARG A 1 994 ? 16.190 0.192 18.131 1.00 95.19 994 ARG A N 1
ATOM 7506 C CA . ARG A 1 994 ? 16.453 -0.960 19.015 1.00 95.19 994 ARG A CA 1
ATOM 7507 C C . ARG A 1 994 ? 16.037 -0.713 20.466 1.00 95.19 994 ARG A C 1
ATOM 7509 O O . ARG A 1 994 ? 15.558 -1.644 21.112 1.00 95.19 994 ARG A O 1
ATOM 7516 N N . GLY A 1 995 ? 16.212 0.510 20.972 1.00 91.00 995 GLY A N 1
ATOM 7517 C CA . GLY A 1 995 ? 15.894 0.882 22.356 1.00 91.00 995 GLY A CA 1
ATOM 7518 C C . GLY A 1 995 ? 14.405 0.830 22.717 1.00 91.00 995 GLY A C 1
ATOM 7519 O O . GLY A 1 995 ? 14.082 0.766 23.899 1.00 91.00 995 GLY A O 1
ATOM 7520 N N . ASN A 1 996 ? 13.510 0.804 21.726 1.00 94.00 996 ASN A N 1
ATOM 7521 C CA . ASN A 1 996 ? 12.060 0.882 21.936 1.00 94.00 996 ASN A CA 1
ATOM 7522 C C . ASN A 1 996 ? 11.390 -0.485 22.138 1.00 94.00 996 ASN A C 1
ATOM 7524 O O . ASN A 1 996 ? 10.199 -0.540 22.430 1.00 94.00 996 ASN A O 1
ATOM 7528 N N . TYR A 1 997 ? 12.132 -1.583 21.970 1.00 96.94 997 TYR A N 1
ATOM 7529 C CA . TYR A 1 997 ? 11.577 -2.936 21.951 1.00 96.94 997 TYR A CA 1
ATOM 7530 C C . TYR A 1 997 ? 12.222 -3.827 23.005 1.00 96.94 997 TYR A C 1
ATOM 7532 O O . TYR A 1 997 ? 13.440 -3.796 23.225 1.00 96.94 997 TYR A O 1
ATOM 7540 N N . ARG A 1 998 ? 11.396 -4.673 23.628 1.00 97.81 998 ARG A N 1
ATOM 7541 C CA . ARG A 1 998 ? 11.829 -5.610 24.670 1.00 97.81 998 ARG A CA 1
ATOM 7542 C C . ARG A 1 998 ? 12.822 -6.629 24.102 1.00 97.81 998 ARG A C 1
ATOM 7544 O O . ARG A 1 998 ? 13.924 -6.775 24.636 1.00 97.81 998 ARG A O 1
ATOM 7551 N N . ARG A 1 999 ? 12.474 -7.288 22.994 1.00 98.25 999 ARG A N 1
ATOM 7552 C CA . ARG A 1 999 ? 13.363 -8.163 22.211 1.00 98.25 999 ARG A CA 1
ATOM 7553 C C . ARG A 1 999 ? 13.389 -7.721 20.756 1.00 98.25 999 ARG A C 1
ATOM 7555 O O . ARG A 1 999 ? 12.413 -7.180 20.243 1.00 98.25 999 ARG A O 1
ATOM 7562 N N . VAL A 1 1000 ? 14.512 -7.987 20.096 1.00 98.62 1000 VAL A N 1
ATOM 7563 C CA . VAL A 1 1000 ? 14.648 -7.815 18.650 1.00 98.62 1000 VAL A CA 1
ATOM 7564 C C . VAL A 1 1000 ? 15.200 -9.092 18.051 1.00 98.62 1000 VAL A C 1
ATOM 7566 O O . VAL A 1 1000 ? 16.216 -9.584 18.541 1.00 98.62 1000 VAL A O 1
ATOM 7569 N N . LEU A 1 1001 ? 14.540 -9.605 17.018 1.00 98.81 1001 LEU A N 1
ATOM 7570 C CA . LEU A 1 1001 ? 14.995 -10.732 16.213 1.00 98.81 1001 LEU A CA 1
ATOM 7571 C C . LEU A 1 1001 ? 15.381 -10.238 14.820 1.00 98.81 1001 LEU A C 1
ATOM 7573 O O . LEU A 1 1001 ? 14.561 -9.625 14.144 1.00 98.81 1001 LEU A O 1
ATOM 7577 N N . ILE A 1 1002 ? 16.612 -10.513 14.403 1.00 98.81 1002 ILE A N 1
ATOM 7578 C CA . ILE A 1 1002 ? 17.073 -10.367 13.023 1.00 98.81 1002 ILE A CA 1
ATOM 7579 C C . ILE A 1 1002 ? 16.863 -11.716 12.331 1.00 98.81 1002 ILE A C 1
ATOM 7581 O O . ILE A 1 1002 ? 17.325 -12.728 12.855 1.00 98.81 1002 ILE A O 1
ATOM 7585 N N . ALA A 1 1003 ? 16.178 -11.743 11.188 1.00 98.62 1003 ALA A N 1
ATOM 7586 C CA . ALA A 1 1003 ? 15.949 -12.959 10.406 1.00 98.62 1003 ALA A CA 1
ATOM 7587 C C . ALA A 1 1003 ? 16.544 -12.842 8.993 1.00 98.62 1003 ALA A C 1
ATOM 7589 O O . ALA A 1 1003 ? 16.273 -11.871 8.284 1.00 98.62 1003 ALA A O 1
ATOM 7590 N N . ALA A 1 1004 ? 17.336 -13.840 8.596 1.00 98.25 1004 ALA A N 1
ATOM 7591 C CA . ALA A 1 1004 ? 17.981 -13.947 7.285 1.00 98.25 1004 ALA A CA 1
ATOM 7592 C C . ALA A 1 1004 ? 18.029 -15.414 6.815 1.00 98.25 1004 ALA A C 1
ATOM 7594 O O . ALA A 1 1004 ? 17.810 -16.331 7.611 1.00 98.25 1004 ALA A O 1
ATOM 7595 N N . GLU A 1 1005 ? 18.345 -15.650 5.541 1.00 98.25 1005 GLU A N 1
ATOM 7596 C CA . GLU A 1 1005 ? 18.535 -17.001 4.987 1.00 98.25 1005 GLU A CA 1
ATOM 7597 C C . GLU A 1 1005 ? 20.008 -17.271 4.681 1.00 98.25 1005 GLU A C 1
ATOM 7599 O O . GLU A 1 1005 ? 20.763 -16.373 4.309 1.00 98.25 1005 GLU A O 1
ATOM 7604 N N . GLY A 1 1006 ? 20.432 -18.527 4.826 1.00 97.38 1006 GLY A N 1
ATOM 7605 C CA . GLY A 1 1006 ? 21.777 -18.950 4.443 1.00 97.38 1006 GLY A CA 1
ATOM 7606 C C . GLY A 1 1006 ? 21.981 -18.932 2.926 1.00 97.38 1006 GLY A C 1
ATOM 7607 O O . GLY A 1 1006 ? 23.006 -18.446 2.467 1.00 97.38 1006 GLY A O 1
ATOM 7608 N N . ILE A 1 1007 ? 20.999 -19.420 2.160 1.00 97.62 1007 ILE A N 1
ATOM 7609 C CA . ILE A 1 1007 ? 20.855 -19.180 0.713 1.00 97.62 1007 ILE A CA 1
ATOM 7610 C C . ILE A 1 1007 ? 19.448 -18.649 0.484 1.00 97.62 1007 ILE A C 1
ATOM 7612 O O . ILE A 1 1007 ? 18.488 -19.347 0.824 1.00 97.62 1007 ILE A O 1
ATOM 7616 N N . TYR A 1 1008 ? 19.324 -17.488 -0.155 1.00 96.19 1008 TYR A N 1
ATOM 7617 C CA . TYR A 1 1008 ? 18.022 -16.961 -0.540 1.00 96.19 1008 TYR A CA 1
ATOM 7618 C C . TYR A 1 1008 ? 17.491 -17.716 -1.747 1.00 96.19 1008 TYR A C 1
ATOM 7620 O O . TYR A 1 1008 ? 18.113 -17.804 -2.808 1.00 96.19 1008 TYR A O 1
ATOM 7628 N N . SER A 1 1009 ? 16.312 -18.310 -1.580 1.00 91.00 1009 SER A N 1
ATOM 7629 C CA . SER A 1 1009 ? 15.825 -19.282 -2.553 1.00 91.00 1009 SER A CA 1
ATOM 7630 C C . SER A 1 1009 ? 15.538 -18.688 -3.935 1.00 91.00 1009 SER A C 1
ATOM 7632 O O . SER A 1 1009 ? 15.552 -19.441 -4.901 1.00 91.00 1009 SER A O 1
ATOM 7634 N N . MET A 1 1010 ? 15.227 -17.396 -4.066 1.00 89.19 1010 MET A N 1
ATOM 7635 C CA . MET A 1 1010 ? 14.836 -16.799 -5.354 1.00 89.19 1010 MET A CA 1
ATOM 7636 C C . MET A 1 1010 ? 16.026 -16.422 -6.235 1.00 89.19 1010 MET A C 1
ATOM 7638 O O . MET A 1 1010 ? 15.929 -16.560 -7.458 1.00 89.19 1010 MET A O 1
ATOM 7642 N N . ASP A 1 1011 ? 17.122 -15.988 -5.621 1.00 90.31 1011 ASP A N 1
ATOM 7643 C CA . ASP A 1 1011 ? 18.288 -15.424 -6.304 1.00 90.31 1011 ASP A CA 1
ATOM 7644 C C . ASP A 1 1011 ? 19.509 -16.355 -6.247 1.00 90.31 1011 ASP A C 1
ATOM 7646 O O . ASP A 1 1011 ? 20.372 -16.298 -7.118 1.00 90.31 1011 ASP A O 1
ATOM 7650 N N . GLY A 1 1012 ? 19.550 -17.300 -5.301 1.00 94.38 1012 GLY A N 1
ATOM 7651 C CA . GLY A 1 1012 ? 20.668 -18.238 -5.164 1.00 94.38 1012 GLY A CA 1
ATOM 7652 C C . GLY A 1 1012 ? 21.952 -17.581 -4.647 1.00 94.38 1012 GLY A C 1
ATOM 7653 O O . GLY A 1 1012 ? 23.037 -18.153 -4.799 1.00 94.38 1012 GLY A O 1
ATOM 7654 N N . ASP A 1 1013 ? 21.835 -16.390 -4.070 1.00 96.56 1013 ASP A N 1
ATOM 7655 C CA . ASP A 1 1013 ? 22.863 -15.673 -3.328 1.00 96.56 1013 ASP A CA 1
ATOM 7656 C C . ASP A 1 1013 ? 22.797 -16.023 -1.823 1.00 96.56 1013 ASP A C 1
ATOM 7658 O O . ASP A 1 1013 ? 22.021 -16.885 -1.392 1.00 96.56 1013 ASP A O 1
ATOM 7662 N N . ILE A 1 1014 ? 23.676 -15.415 -1.022 1.00 97.56 1014 ILE A N 1
ATOM 7663 C CA . ILE A 1 1014 ? 23.868 -15.732 0.402 1.00 97.56 1014 ILE A CA 1
ATOM 7664 C C . ILE A 1 1014 ? 23.947 -14.461 1.248 1.00 97.56 1014 ILE A C 1
ATOM 7666 O O . ILE A 1 1014 ? 24.410 -13.418 0.783 1.00 97.56 1014 ILE A O 1
ATOM 7670 N N . CYS A 1 1015 ? 23.580 -14.563 2.526 1.00 96.94 1015 CYS A N 1
ATOM 7671 C CA . CYS A 1 1015 ? 23.819 -13.479 3.476 1.00 96.94 1015 CYS A CA 1
ATOM 7672 C C . CYS A 1 1015 ? 25.304 -13.364 3.879 1.00 96.94 1015 CYS A C 1
ATOM 7674 O O . CYS A 1 1015 ? 26.028 -14.363 3.977 1.00 96.94 1015 CYS A O 1
ATOM 7676 N N . ASP A 1 1016 ? 25.751 -12.146 4.203 1.00 97.56 1016 ASP A N 1
ATOM 7677 C CA . ASP A 1 1016 ? 27.022 -11.916 4.906 1.00 97.56 1016 ASP A CA 1
ATOM 7678 C C . ASP A 1 1016 ? 26.847 -12.198 6.411 1.00 97.56 1016 ASP A C 1
ATOM 7680 O O . ASP A 1 1016 ? 26.562 -11.324 7.239 1.00 97.56 1016 ASP A O 1
ATOM 7684 N N . LEU A 1 1017 ? 26.979 -13.480 6.761 1.00 98.38 1017 LEU A N 1
ATOM 7685 C CA . LEU A 1 1017 ? 26.811 -13.968 8.127 1.00 98.38 1017 LEU A CA 1
ATOM 7686 C C . LEU A 1 1017 ? 27.802 -13.345 9.136 1.00 98.38 1017 LEU A C 1
ATOM 7688 O O . LEU A 1 1017 ? 27.349 -12.960 10.219 1.00 98.38 1017 LEU A O 1
ATOM 7692 N N . PRO A 1 1018 ? 29.119 -13.212 8.851 1.00 98.50 1018 PRO A N 1
ATOM 7693 C CA . PRO A 1 1018 ? 30.041 -12.514 9.748 1.00 98.50 1018 PRO A CA 1
ATOM 7694 C C . PRO A 1 1018 ? 29.565 -11.106 10.121 1.00 98.50 1018 PRO A C 1
ATOM 7696 O O . PRO A 1 1018 ? 29.568 -10.743 11.303 1.00 98.50 1018 PRO A O 1
ATOM 7699 N N . ARG A 1 1019 ? 29.101 -10.328 9.136 1.00 98.19 1019 ARG A N 1
ATOM 7700 C CA . ARG A 1 1019 ? 28.598 -8.971 9.366 1.00 98.19 1019 ARG A CA 1
ATOM 7701 C C . ARG A 1 1019 ? 27.276 -8.969 10.137 1.00 98.19 1019 ARG A C 1
ATOM 7703 O O . ARG A 1 1019 ? 27.116 -8.165 11.055 1.00 98.19 1019 ARG A O 1
ATOM 7710 N N . LEU A 1 1020 ? 26.360 -9.900 9.859 1.00 98.62 1020 LEU A N 1
ATOM 7711 C CA . LEU A 1 1020 ? 25.130 -10.077 10.648 1.00 98.62 1020 LEU A CA 1
ATOM 7712 C C . LEU A 1 1020 ? 25.421 -10.385 12.126 1.00 98.62 1020 LEU A C 1
ATOM 7714 O O . LEU A 1 1020 ? 24.784 -9.812 13.016 1.00 98.62 1020 LEU A O 1
ATOM 7718 N N . ILE A 1 1021 ? 26.407 -11.245 12.402 1.00 98.75 1021 ILE A N 1
ATOM 7719 C CA . ILE A 1 1021 ? 26.861 -11.557 13.766 1.00 98.75 1021 ILE A CA 1
ATOM 7720 C C . ILE A 1 1021 ? 27.411 -10.304 14.456 1.00 98.75 1021 ILE A C 1
ATOM 7722 O O . ILE A 1 1021 ? 27.107 -10.046 15.625 1.00 98.75 1021 ILE A O 1
ATOM 7726 N N . GLU A 1 1022 ? 28.201 -9.499 13.748 1.00 98.50 1022 GLU A N 1
ATOM 7727 C CA . GLU A 1 1022 ? 28.713 -8.237 14.277 1.00 98.50 1022 GLU A CA 1
ATOM 7728 C C . GLU A 1 1022 ? 27.569 -7.277 14.651 1.00 98.50 1022 GLU A C 1
ATOM 7730 O O . GLU A 1 1022 ? 27.529 -6.757 15.772 1.00 98.50 1022 GLU A O 1
ATOM 7735 N N . ILE A 1 1023 ? 26.603 -7.095 13.746 1.00 98.56 1023 ILE A N 1
ATOM 7736 C CA . ILE A 1 1023 ? 25.437 -6.223 13.932 1.00 98.56 1023 ILE A CA 1
ATOM 7737 C C . ILE A 1 1023 ? 24.585 -6.703 15.113 1.00 98.56 1023 ILE A C 1
ATOM 7739 O O . ILE A 1 1023 ? 24.259 -5.895 15.990 1.00 98.56 1023 ILE A O 1
ATOM 7743 N N . LYS A 1 1024 ? 24.262 -8.004 15.218 1.00 97.94 1024 LYS A N 1
ATOM 7744 C CA . LYS A 1 1024 ? 23.455 -8.495 16.351 1.00 97.94 1024 LYS A CA 1
ATOM 7745 C C . LYS A 1 1024 ? 24.153 -8.299 17.691 1.00 97.94 1024 LYS A C 1
ATOM 7747 O O . LYS A 1 1024 ? 23.494 -7.948 18.670 1.00 97.94 1024 LYS A O 1
ATOM 7752 N N . LYS A 1 1025 ? 25.479 -8.478 17.751 1.00 98.38 1025 LYS A N 1
ATOM 7753 C CA . LYS A 1 1025 ? 26.271 -8.267 18.971 1.00 98.38 1025 LYS A CA 1
ATOM 7754 C C . LYS A 1 1025 ? 26.267 -6.794 19.355 1.00 98.38 1025 LYS A C 1
ATOM 7756 O O . LYS A 1 1025 ? 25.996 -6.466 20.510 1.00 98.38 1025 LYS A O 1
ATOM 7761 N N . ARG A 1 1026 ? 26.492 -5.911 18.380 1.00 98.19 1026 ARG A N 1
ATOM 7762 C CA . ARG A 1 1026 ? 26.479 -4.456 18.561 1.00 98.19 1026 ARG A CA 1
ATOM 7763 C C . ARG A 1 1026 ? 25.137 -3.953 19.096 1.00 98.19 1026 ARG A C 1
ATOM 7765 O O . ARG A 1 1026 ? 25.110 -3.200 20.067 1.00 98.19 1026 ARG A O 1
ATOM 7772 N N . HIS A 1 1027 ? 24.033 -4.415 18.511 1.00 98.12 1027 HIS A N 1
ATOM 7773 C CA . HIS A 1 1027 ? 22.676 -3.969 18.855 1.00 98.12 1027 HIS A CA 1
ATOM 7774 C C . HIS A 1 1027 ? 21.978 -4.831 19.910 1.00 98.12 1027 HIS A C 1
ATOM 7776 O O . HIS A 1 1027 ? 20.821 -4.580 20.245 1.00 98.12 1027 HIS A O 1
ATOM 7782 N N . LYS A 1 1028 ? 22.651 -5.845 20.466 1.00 98.12 1028 LYS A N 1
ATOM 7783 C CA . LYS A 1 1028 ? 22.072 -6.785 21.443 1.00 98.12 1028 LYS A CA 1
ATOM 7784 C C . LYS A 1 1028 ? 20.739 -7.369 20.950 1.00 98.12 1028 LYS A C 1
ATOM 7786 O O . LYS A 1 1028 ? 19.723 -7.308 21.651 1.00 98.12 1028 LYS A O 1
ATOM 7791 N N . ALA A 1 1029 ? 20.733 -7.854 19.715 1.00 98.50 1029 ALA A N 1
ATOM 7792 C CA . ALA A 1 1029 ? 19.598 -8.519 19.086 1.00 98.50 1029 ALA A CA 1
ATOM 7793 C C . ALA A 1 1029 ? 19.821 -10.039 19.038 1.00 98.50 1029 ALA A C 1
ATOM 7795 O O . ALA A 1 1029 ? 20.956 -10.512 19.131 1.00 98.50 1029 ALA A O 1
ATOM 7796 N N . LEU A 1 1030 ? 18.728 -10.786 18.898 1.00 98.75 1030 LEU A N 1
ATOM 7797 C CA . LEU A 1 1030 ? 18.752 -12.195 18.525 1.00 98.75 1030 LEU A CA 1
ATOM 7798 C C . LEU A 1 1030 ? 18.948 -12.304 17.009 1.00 98.75 1030 LEU A C 1
ATOM 7800 O O . LEU A 1 1030 ? 18.460 -11.451 16.270 1.00 98.75 1030 LEU A O 1
ATOM 7804 N N . LEU A 1 1031 ? 19.615 -13.356 16.550 1.00 98.81 1031 LEU A N 1
ATOM 7805 C CA . LEU A 1 1031 ? 19.772 -13.682 15.135 1.00 98.81 1031 LEU A CA 1
ATOM 7806 C C . LEU A 1 1031 ? 19.226 -15.081 14.856 1.00 98.81 1031 LEU A C 1
ATOM 7808 O O . LEU A 1 1031 ? 19.603 -16.053 15.515 1.00 98.81 1031 LEU A O 1
ATOM 7812 N N . MET A 1 1032 ? 18.355 -15.153 13.856 1.00 98.75 1032 MET A N 1
ATOM 7813 C CA . MET A 1 1032 ? 17.840 -16.378 13.275 1.00 98.75 1032 MET A CA 1
ATOM 7814 C C . MET A 1 1032 ? 18.303 -16.502 11.830 1.00 98.75 1032 MET A C 1
ATOM 7816 O O . MET A 1 1032 ? 18.129 -15.573 11.041 1.00 98.75 1032 MET A O 1
ATOM 7820 N N . VAL A 1 1033 ? 18.865 -17.662 11.495 1.00 98.69 1033 VAL A N 1
ATOM 7821 C CA . VAL A 1 1033 ? 19.292 -17.992 10.133 1.00 98.69 1033 VAL A CA 1
ATOM 7822 C C . VAL A 1 1033 ? 18.564 -19.246 9.667 1.00 98.69 1033 VAL A C 1
ATOM 7824 O O . VAL A 1 1033 ? 18.622 -20.287 10.328 1.00 98.69 1033 VAL A O 1
ATOM 7827 N N . ASP A 1 1034 ? 17.869 -19.133 8.536 1.00 98.38 1034 ASP A N 1
ATOM 7828 C CA . ASP A 1 1034 ? 17.214 -20.255 7.864 1.00 98.38 1034 ASP A CA 1
ATOM 7829 C C . ASP A 1 1034 ? 18.202 -20.964 6.922 1.00 98.38 1034 ASP A C 1
ATOM 7831 O O . ASP A 1 1034 ? 18.640 -20.428 5.905 1.00 98.38 1034 ASP A O 1
ATOM 7835 N N . GLU A 1 1035 ? 18.576 -22.188 7.283 1.00 97.12 1035 GLU A N 1
ATOM 7836 C CA . GLU A 1 1035 ? 19.511 -23.061 6.576 1.00 97.12 1035 GLU A CA 1
ATOM 7837 C C . GLU A 1 1035 ? 18.800 -24.028 5.615 1.00 97.12 1035 GLU A C 1
ATOM 7839 O O . GLU A 1 1035 ? 19.374 -25.040 5.208 1.00 97.12 1035 GLU A O 1
ATOM 7844 N N . ALA A 1 1036 ? 17.541 -23.785 5.237 1.00 96.81 1036 ALA A N 1
ATOM 7845 C CA . ALA A 1 1036 ? 16.799 -24.734 4.415 1.00 96.81 1036 ALA A CA 1
ATOM 7846 C C . ALA A 1 1036 ? 17.470 -25.008 3.057 1.00 96.81 1036 ALA A C 1
ATOM 7848 O O . ALA A 1 1036 ? 17.470 -26.153 2.605 1.00 96.81 1036 ALA A O 1
ATOM 7849 N N . HIS A 1 1037 ? 18.016 -23.988 2.388 1.00 97.19 1037 HIS A N 1
ATOM 7850 C CA . HIS A 1 1037 ? 18.699 -24.150 1.095 1.00 97.19 1037 HIS A CA 1
ATOM 7851 C C . HIS A 1 1037 ? 20.213 -24.368 1.211 1.00 97.19 1037 HIS A C 1
ATOM 7853 O O . HIS A 1 1037 ? 20.807 -24.963 0.316 1.00 97.19 1037 HIS A O 1
ATOM 7859 N N . SER A 1 1038 ? 20.832 -23.930 2.304 1.00 96.56 1038 SER A N 1
ATOM 7860 C CA . SER A 1 1038 ? 22.277 -24.020 2.536 1.00 96.56 1038 SER A CA 1
ATOM 7861 C C . SER A 1 1038 ? 22.701 -25.289 3.277 1.00 96.56 1038 SER A C 1
ATOM 7863 O O . SER A 1 1038 ? 23.800 -25.795 3.027 1.00 96.56 1038 SER A O 1
ATOM 7865 N N . GLY A 1 1039 ? 21.838 -25.860 4.120 1.00 95.12 1039 GLY A N 1
ATOM 7866 C CA . GLY A 1 1039 ? 22.042 -27.150 4.774 1.00 95.12 1039 GLY A CA 1
ATOM 7867 C C . GLY A 1 1039 ? 22.147 -28.282 3.750 1.00 95.12 1039 GLY A C 1
ATOM 7868 O O . GLY A 1 1039 ? 21.232 -28.547 2.970 1.00 95.12 1039 GLY A O 1
ATOM 7869 N N . GLY A 1 1040 ? 23.291 -28.953 3.724 1.00 93.62 1040 GLY A N 1
ATOM 7870 C CA . GLY A 1 1040 ? 23.677 -29.954 2.730 1.00 93.62 1040 GLY A CA 1
ATOM 7871 C C . GLY A 1 1040 ? 24.329 -29.400 1.462 1.00 93.62 1040 GLY A C 1
ATOM 7872 O O . GLY A 1 1040 ? 24.783 -30.191 0.644 1.00 93.62 1040 GLY A O 1
ATOM 7873 N N . VAL A 1 1041 ? 24.431 -28.077 1.298 1.00 95.31 1041 VAL A N 1
ATOM 7874 C CA . VAL A 1 1041 ? 24.972 -27.440 0.081 1.00 95.31 1041 VAL A CA 1
ATOM 7875 C C . VAL A 1 1041 ? 26.222 -26.612 0.381 1.00 95.31 1041 VAL A C 1
ATOM 7877 O O . VAL A 1 1041 ? 27.235 -26.749 -0.309 1.00 95.31 1041 VAL A O 1
ATOM 7880 N N . LEU A 1 1042 ? 26.179 -25.768 1.414 1.00 95.25 1042 LEU A N 1
ATOM 7881 C CA . LEU A 1 1042 ? 27.275 -24.876 1.789 1.00 95.25 1042 LEU A CA 1
ATOM 7882 C C . LEU A 1 1042 ? 28.213 -25.489 2.833 1.00 95.25 1042 LEU A C 1
ATOM 7884 O O . LEU A 1 1042 ? 27.855 -26.381 3.602 1.00 95.25 1042 LEU A O 1
ATOM 7888 N N . GLY A 1 1043 ? 29.451 -24.992 2.848 1.00 90.06 1043 GLY A N 1
ATOM 7889 C CA . GLY A 1 1043 ? 30.533 -25.522 3.676 1.00 90.06 1043 GLY A CA 1
ATOM 7890 C C . GLY A 1 1043 ? 31.168 -26.792 3.099 1.00 90.06 1043 GLY A C 1
ATOM 7891 O O . GLY A 1 1043 ? 30.662 -27.421 2.170 1.00 90.06 1043 GLY A O 1
ATOM 7892 N N . HIS A 1 1044 ? 32.336 -27.173 3.625 1.00 80.50 1044 HIS A N 1
ATOM 7893 C CA . HIS A 1 1044 ? 33.112 -28.303 3.094 1.00 80.50 1044 HIS A CA 1
ATOM 7894 C C . HIS A 1 1044 ? 32.320 -29.625 3.067 1.00 80.50 1044 HIS A C 1
ATOM 7896 O O . HIS A 1 1044 ? 32.385 -30.339 2.070 1.00 80.50 1044 HIS A O 1
ATOM 7902 N N . ALA A 1 1045 ? 31.540 -29.890 4.119 1.00 84.50 1045 ALA A N 1
ATOM 7903 C CA . ALA A 1 1045 ? 30.747 -31.108 4.306 1.00 84.50 1045 ALA A CA 1
ATOM 7904 C C . ALA A 1 1045 ? 29.228 -30.837 4.351 1.00 84.50 1045 ALA A C 1
ATOM 7906 O O . ALA A 1 1045 ? 28.494 -31.564 5.014 1.00 84.50 1045 ALA A O 1
ATOM 7907 N N . GLY A 1 1046 ? 28.760 -29.759 3.709 1.00 92.50 1046 GLY A N 1
ATOM 7908 C CA . GLY A 1 1046 ? 27.328 -29.440 3.646 1.00 92.50 1046 GLY A CA 1
ATOM 7909 C C . GLY A 1 1046 ? 26.742 -28.955 4.972 1.00 92.50 1046 GLY A C 1
ATOM 7910 O O . GLY A 1 1046 ? 25.558 -29.133 5.208 1.00 92.50 1046 GLY A O 1
ATOM 7911 N N . ARG A 1 1047 ? 27.554 -28.380 5.863 1.00 94.19 1047 ARG A N 1
ATOM 7912 C CA . ARG A 1 1047 ? 27.128 -27.987 7.219 1.00 94.19 1047 ARG A CA 1
ATOM 7913 C C . ARG A 1 1047 ? 26.371 -26.655 7.294 1.00 94.19 1047 ARG A C 1
ATOM 7915 O O . ARG A 1 1047 ? 25.979 -26.264 8.386 1.00 94.19 1047 ARG A O 1
ATOM 7922 N N . GLY A 1 1048 ? 26.185 -25.966 6.168 1.00 96.06 1048 GLY A N 1
ATOM 7923 C CA . GLY A 1 1048 ? 25.457 -24.696 6.110 1.00 96.06 1048 GLY A CA 1
ATOM 7924 C C . GLY A 1 1048 ? 26.352 -23.459 6.019 1.00 96.06 1048 GLY A C 1
ATOM 7925 O O . GLY A 1 1048 ? 27.566 -23.559 5.800 1.00 96.06 1048 GLY A O 1
ATOM 7926 N N . ILE A 1 1049 ? 25.737 -22.282 6.154 1.00 97.50 1049 ILE A N 1
ATOM 7927 C CA . ILE A 1 1049 ? 26.361 -20.974 5.919 1.00 97.50 1049 ILE A CA 1
ATOM 7928 C C . ILE A 1 1049 ? 27.441 -20.642 6.962 1.00 97.50 1049 ILE A C 1
ATOM 7930 O O . ILE A 1 1049 ? 28.473 -20.076 6.607 1.00 97.50 1049 ILE A O 1
ATOM 7934 N N . ALA A 1 1050 ? 27.302 -21.085 8.218 1.00 96.69 1050 ALA A N 1
ATOM 7935 C CA . ALA A 1 1050 ? 28.342 -20.880 9.237 1.00 96.69 1050 ALA A CA 1
ATOM 7936 C C . ALA A 1 1050 ? 29.685 -21.508 8.836 1.00 96.69 1050 ALA A C 1
ATOM 7938 O O . ALA A 1 1050 ? 30.738 -20.909 9.014 1.00 96.69 1050 ALA A O 1
ATOM 7939 N N . HIS A 1 1051 ? 29.645 -22.696 8.228 1.00 95.00 1051 HIS A N 1
ATOM 7940 C CA . HIS A 1 1051 ? 30.839 -23.428 7.786 1.00 95.00 1051 HIS A CA 1
ATOM 7941 C C . HIS A 1 1051 ? 31.307 -23.020 6.385 1.00 95.00 1051 HIS A C 1
ATOM 7943 O O . HIS A 1 1051 ? 32.293 -23.565 5.883 1.00 95.00 1051 HIS A O 1
ATOM 7949 N N . HIS A 1 1052 ? 30.590 -22.106 5.725 1.00 95.50 1052 HIS A N 1
ATOM 7950 C CA . HIS A 1 1052 ? 31.035 -21.471 4.489 1.00 95.50 1052 HIS A CA 1
ATOM 7951 C C . HIS A 1 1052 ? 32.103 -20.409 4.774 1.00 95.50 1052 HIS A C 1
ATOM 7953 O O . HIS A 1 1052 ? 33.109 -20.348 4.067 1.00 95.50 1052 HIS A O 1
ATOM 7959 N N . PHE A 1 1053 ? 31.911 -19.615 5.831 1.00 95.75 1053 PHE A N 1
ATOM 7960 C CA . PHE A 1 1053 ? 32.826 -18.546 6.212 1.00 95.75 1053 PHE A CA 1
ATOM 7961 C C . PHE A 1 1053 ? 33.913 -19.038 7.183 1.00 95.75 1053 PHE A C 1
ATOM 7963 O O . PHE A 1 1053 ? 33.614 -19.714 8.169 1.00 95.75 1053 PHE A O 1
ATOM 7970 N N . PRO A 1 1054 ? 35.194 -18.695 6.956 1.00 91.81 1054 PRO A N 1
ATOM 7971 C CA . PRO A 1 1054 ? 36.261 -19.067 7.875 1.00 91.81 1054 PRO A CA 1
ATOM 7972 C C . PRO A 1 1054 ? 36.134 -18.305 9.203 1.00 91.81 1054 PRO A C 1
ATOM 7974 O O . PRO A 1 1054 ? 36.003 -17.085 9.217 1.00 91.81 1054 PRO A O 1
ATOM 7977 N N . GLY A 1 1055 ? 36.238 -19.021 10.326 1.00 90.69 1055 GLY A N 1
ATOM 7978 C CA . GLY A 1 1055 ? 36.311 -18.420 11.665 1.00 90.69 1055 GLY A CA 1
ATOM 7979 C C . GLY A 1 1055 ? 34.976 -18.006 12.293 1.00 90.69 1055 GLY A C 1
ATOM 7980 O O . GLY A 1 1055 ? 34.993 -17.400 13.361 1.00 90.69 1055 GLY A O 1
ATOM 7981 N N . VAL A 1 1056 ? 33.837 -18.335 11.677 1.00 96.44 1056 VAL A N 1
ATOM 7982 C CA . VAL A 1 1056 ? 32.510 -18.125 12.277 1.00 96.44 1056 VAL A CA 1
ATOM 7983 C C . VAL A 1 1056 ? 32.204 -19.238 13.284 1.00 96.44 1056 VAL A C 1
ATOM 7985 O O . VAL A 1 1056 ? 32.261 -20.419 12.943 1.00 96.44 1056 VAL A O 1
ATOM 7988 N N . ASP A 1 1057 ? 31.865 -18.868 14.523 1.00 97.06 1057 ASP A N 1
ATOM 7989 C CA . ASP A 1 1057 ? 31.364 -19.799 15.541 1.00 97.06 1057 ASP A CA 1
ATOM 7990 C C . ASP A 1 1057 ? 29.833 -19.938 15.408 1.00 97.06 1057 ASP A C 1
ATOM 7992 O O . ASP A 1 1057 ? 29.123 -18.942 15.572 1.00 97.06 1057 ASP A O 1
ATOM 7996 N N . PRO A 1 1058 ? 29.283 -21.142 15.145 1.00 96.88 1058 PRO A N 1
ATOM 7997 C CA . PRO A 1 1058 ? 27.837 -21.354 15.071 1.00 96.88 1058 PRO A CA 1
ATOM 7998 C C . PRO A 1 1058 ? 27.068 -20.924 16.330 1.00 96.88 1058 PRO A C 1
ATOM 8000 O O . PRO A 1 1058 ? 25.874 -20.642 16.241 1.00 96.88 1058 PRO A O 1
ATOM 8003 N N . ASN A 1 1059 ? 27.728 -20.851 17.492 1.00 97.31 1059 ASN A N 1
ATOM 8004 C CA . ASN A 1 1059 ? 27.115 -20.427 18.754 1.00 97.31 1059 ASN A CA 1
ATOM 8005 C C . ASN A 1 1059 ? 26.895 -18.906 18.849 1.00 97.31 1059 ASN A C 1
ATOM 8007 O 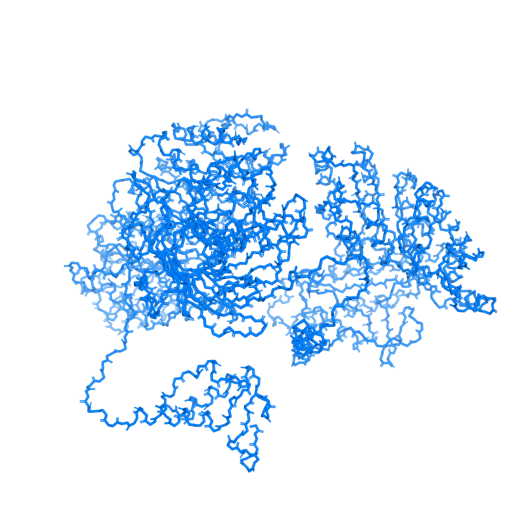O . ASN A 1 1059 ? 26.235 -18.441 19.777 1.00 97.31 1059 ASN A O 1
ATOM 8011 N N . ASP A 1 1060 ? 27.407 -18.122 17.894 1.00 97.88 1060 ASP A N 1
ATOM 8012 C CA . ASP A 1 1060 ? 27.122 -16.688 17.808 1.00 97.88 1060 ASP A CA 1
ATOM 8013 C C . ASP A 1 1060 ? 25.734 -16.377 17.216 1.00 97.88 1060 ASP A C 1
ATOM 8015 O O . ASP A 1 1060 ? 25.236 -15.255 17.376 1.00 97.88 1060 ASP A O 1
ATOM 8019 N N . VAL A 1 1061 ? 25.088 -17.360 16.585 1.00 98.56 1061 VAL A N 1
ATOM 8020 C CA . VAL A 1 1061 ? 23.707 -17.298 16.085 1.00 98.56 1061 VAL A CA 1
ATOM 8021 C C . VAL A 1 1061 ? 22.775 -17.964 17.094 1.00 98.56 1061 VAL A C 1
ATOM 8023 O O . VAL A 1 1061 ? 23.046 -19.060 17.582 1.00 98.56 1061 VAL A O 1
ATOM 8026 N N . ASP A 1 1062 ? 21.666 -17.301 17.423 1.00 98.69 1062 ASP A N 1
ATOM 8027 C CA . ASP A 1 1062 ? 20.788 -17.739 18.511 1.00 98.69 1062 ASP A CA 1
ATOM 8028 C C . ASP A 1 1062 ? 19.838 -18.863 18.075 1.00 98.69 1062 ASP A C 1
ATOM 8030 O O . ASP A 1 1062 ? 19.513 -19.741 18.878 1.00 98.69 1062 ASP A O 1
ATOM 8034 N N . ILE A 1 1063 ? 19.383 -18.826 16.817 1.00 98.81 1063 ILE A N 1
ATOM 8035 C CA . ILE A 1 1063 ? 18.383 -19.746 16.269 1.00 98.81 1063 ILE A CA 1
ATOM 8036 C C . ILE A 1 1063 ? 18.815 -20.201 14.872 1.00 98.81 1063 ILE A C 1
ATOM 8038 O O . ILE A 1 1063 ? 18.754 -19.440 13.908 1.00 98.81 1063 ILE A O 1
ATOM 8042 N N . TRP A 1 1064 ? 19.184 -21.469 14.743 1.00 98.69 1064 TRP A N 1
ATOM 8043 C CA . TRP A 1 1064 ? 19.357 -22.113 13.445 1.00 98.69 1064 TRP A CA 1
ATOM 8044 C C . TRP A 1 1064 ? 18.080 -22.839 13.079 1.00 98.69 1064 TRP A C 1
ATOM 8046 O O . TRP A 1 1064 ? 17.710 -23.802 13.752 1.00 98.69 1064 TRP A O 1
ATOM 8056 N N . MET A 1 1065 ? 17.413 -22.403 12.020 1.00 98.19 1065 MET A N 1
ATOM 8057 C CA . MET A 1 1065 ? 16.307 -23.160 11.452 1.00 98.19 1065 MET A CA 1
ATOM 8058 C C . MET A 1 1065 ? 16.796 -23.958 10.251 1.00 98.19 1065 MET A C 1
ATOM 8060 O O . MET A 1 1065 ? 17.640 -23.489 9.503 1.00 98.19 1065 MET A O 1
ATOM 8064 N N . GLY A 1 1066 ? 16.281 -25.167 10.055 1.00 97.38 1066 GLY A N 1
ATOM 8065 C CA . GLY A 1 1066 ? 16.453 -25.876 8.792 1.00 97.38 1066 GLY A CA 1
ATOM 8066 C C . GLY A 1 1066 ? 15.286 -26.801 8.484 1.00 97.38 1066 GLY A C 1
ATOM 8067 O O . GLY A 1 1066 ? 14.459 -27.120 9.344 1.00 97.38 1066 GLY A O 1
ATOM 8068 N N . THR A 1 1067 ? 15.217 -27.268 7.236 1.00 97.25 1067 THR A N 1
ATOM 8069 C CA . THR A 1 1067 ? 14.223 -28.257 6.803 1.00 97.25 1067 THR A CA 1
ATOM 8070 C C . THR A 1 1067 ? 14.856 -29.613 6.536 1.00 97.25 1067 THR A C 1
ATOM 8072 O O . THR A 1 1067 ? 15.946 -29.710 5.985 1.00 97.25 1067 THR A O 1
ATOM 8075 N N . LEU A 1 1068 ? 14.120 -30.678 6.853 1.00 97.81 1068 LEU A N 1
ATOM 8076 C CA . LEU A 1 1068 ? 14.490 -32.047 6.498 1.00 97.81 1068 LEU A CA 1
ATOM 8077 C C . LEU A 1 1068 ? 14.018 -32.439 5.083 1.00 97.81 1068 LEU A C 1
ATOM 8079 O O . LEU A 1 1068 ? 14.374 -33.503 4.587 1.00 97.81 1068 LEU A O 1
ATOM 8083 N N . SER A 1 1069 ? 13.227 -31.581 4.427 1.00 95.62 1069 SER A N 1
ATOM 8084 C CA . SER A 1 1069 ? 12.563 -31.875 3.144 1.00 95.62 1069 SER A CA 1
ATOM 8085 C C . SER A 1 1069 ? 13.431 -31.764 1.893 1.00 95.62 1069 SER A C 1
ATOM 8087 O O . SER A 1 1069 ? 13.001 -32.152 0.810 1.00 95.62 1069 SER A O 1
ATOM 8089 N N . LYS A 1 1070 ? 14.646 -31.229 2.034 1.00 95.56 1070 LYS A N 1
ATOM 8090 C CA . LYS A 1 1070 ? 15.555 -30.938 0.919 1.00 95.56 1070 LYS A CA 1
ATOM 8091 C C . LYS A 1 1070 ? 16.728 -31.920 0.936 1.00 95.56 1070 LYS A C 1
ATOM 8093 O O . LYS A 1 1070 ? 16.541 -33.111 0.693 1.00 95.56 1070 LYS A O 1
ATOM 8098 N N . SER A 1 1071 ? 17.919 -31.467 1.324 1.00 95.56 1071 SER A N 1
ATOM 8099 C CA . SER A 1 1071 ? 19.142 -32.285 1.366 1.00 95.56 1071 SER A CA 1
ATOM 8100 C C . SER A 1 1071 ? 19.060 -33.518 2.273 1.00 95.56 1071 SER A C 1
ATOM 8102 O O . SER A 1 1071 ? 19.790 -34.479 2.051 1.00 95.56 1071 SER A O 1
ATOM 8104 N N . PHE A 1 1072 ? 18.179 -33.515 3.280 1.00 96.25 1072 PHE A N 1
ATOM 8105 C CA . PHE A 1 1072 ? 18.014 -34.624 4.229 1.00 96.25 1072 PHE A CA 1
ATOM 8106 C C . PHE A 1 1072 ? 16.940 -35.645 3.817 1.00 96.25 1072 PHE A C 1
ATOM 8108 O O . PHE A 1 1072 ? 16.648 -36.549 4.598 1.00 96.25 1072 PHE A O 1
ATOM 8115 N N . ALA A 1 1073 ? 16.367 -35.520 2.612 1.00 94.44 1073 ALA A N 1
ATOM 8116 C CA . ALA A 1 1073 ? 15.529 -36.545 1.985 1.00 94.44 1073 ALA A CA 1
ATOM 8117 C C . ALA A 1 1073 ? 14.391 -37.092 2.875 1.00 94.44 1073 ALA A C 1
ATOM 8119 O O . ALA A 1 1073 ? 14.155 -38.297 2.955 1.00 94.44 1073 ALA A O 1
ATOM 8120 N N . SER A 1 1074 ? 13.696 -36.199 3.575 1.00 95.50 1074 SER A N 1
ATOM 8121 C CA . SER A 1 1074 ? 12.663 -36.548 4.551 1.00 95.50 1074 SER A CA 1
ATOM 8122 C C . SER A 1 1074 ? 11.500 -35.544 4.508 1.00 95.50 1074 SER A C 1
ATOM 8124 O O . SER A 1 1074 ? 11.298 -34.857 3.515 1.00 95.50 1074 SER A O 1
ATOM 8126 N N . CYS A 1 1075 ? 10.699 -35.451 5.566 1.00 91.94 1075 CYS A N 1
ATOM 8127 C CA . CYS A 1 1075 ? 9.719 -34.397 5.787 1.00 91.94 1075 CYS A CA 1
ATOM 8128 C C . CYS A 1 1075 ? 9.790 -33.964 7.254 1.00 91.94 1075 CYS A C 1
ATOM 8130 O O . CYS A 1 1075 ? 9.706 -34.795 8.158 1.00 91.94 1075 CYS A O 1
ATOM 8132 N N . GLY A 1 1076 ? 10.011 -32.669 7.485 1.00 94.94 1076 GLY A N 1
ATOM 8133 C CA . GLY A 1 1076 ? 10.241 -32.118 8.815 1.00 94.94 1076 GLY A CA 1
ATOM 8134 C C . GLY A 1 1076 ? 11.018 -30.809 8.798 1.00 94.94 1076 GLY A C 1
ATOM 8135 O O . GLY A 1 1076 ? 11.425 -30.310 7.742 1.00 94.94 1076 GLY A O 1
ATOM 8136 N N . GLY A 1 1077 ? 11.238 -30.265 9.985 1.00 97.38 1077 GLY A N 1
ATOM 8137 C CA . GLY A 1 1077 ? 12.117 -29.124 10.217 1.00 97.38 1077 GLY A CA 1
ATOM 8138 C C . GLY A 1 1077 ? 12.779 -29.228 11.579 1.00 97.38 1077 GLY A C 1
ATOM 8139 O O . GLY A 1 1077 ? 12.384 -30.057 12.400 1.00 97.38 1077 GLY A O 1
ATOM 8140 N N . TYR A 1 1078 ? 13.799 -28.420 11.820 1.00 98.38 1078 TYR A N 1
ATOM 8141 C CA . TYR A 1 1078 ? 14.467 -28.372 13.111 1.00 98.38 1078 TYR A CA 1
ATOM 8142 C C . TYR A 1 1078 ? 14.778 -26.941 13.522 1.00 98.38 1078 TYR A C 1
ATOM 8144 O O . TYR A 1 1078 ? 14.965 -26.070 12.675 1.00 98.38 1078 TYR A O 1
ATOM 8152 N N . ILE A 1 1079 ? 14.856 -26.735 14.836 1.00 98.75 1079 ILE A N 1
ATOM 8153 C CA . ILE A 1 1079 ? 15.531 -25.587 15.436 1.00 98.75 1079 ILE A CA 1
ATOM 8154 C C . ILE A 1 1079 ? 16.735 -26.115 16.206 1.00 98.75 1079 ILE A C 1
ATOM 8156 O O . ILE A 1 1079 ? 16.579 -26.989 17.057 1.00 98.75 1079 ILE A O 1
ATOM 8160 N N . ALA A 1 1080 ? 17.921 -25.594 15.918 1.00 98.75 1080 ALA A N 1
ATOM 8161 C CA . ALA A 1 1080 ? 19.151 -25.898 16.637 1.00 98.75 1080 ALA A CA 1
ATOM 8162 C C . ALA A 1 1080 ? 19.711 -24.624 17.285 1.00 98.75 1080 ALA A C 1
ATOM 8164 O O . ALA A 1 1080 ? 19.565 -23.523 16.757 1.00 98.75 1080 ALA A O 1
ATOM 8165 N N . GLY A 1 1081 ? 20.318 -24.762 18.459 1.00 98.44 1081 GLY A N 1
ATOM 8166 C CA . GLY A 1 1081 ? 20.869 -23.638 19.210 1.00 98.44 1081 GLY A CA 1
ATOM 8167 C C . GLY A 1 1081 ? 21.258 -24.054 20.622 1.00 98.44 1081 GLY A C 1
ATOM 8168 O O . GLY A 1 1081 ? 21.715 -25.174 20.851 1.00 98.44 1081 GLY A O 1
ATOM 8169 N N . SER A 1 1082 ? 21.063 -23.157 21.589 1.00 98.50 1082 SER A N 1
ATOM 8170 C CA . SER A 1 1082 ? 21.362 -23.456 22.994 1.00 98.50 1082 SER A CA 1
ATOM 8171 C C . SER A 1 1082 ? 20.393 -24.478 23.602 1.00 98.50 1082 SER A C 1
ATOM 8173 O O . SER A 1 1082 ? 19.202 -24.526 23.269 1.00 98.50 1082 SER A O 1
ATOM 8175 N N . LYS A 1 1083 ? 20.855 -25.219 24.617 1.00 98.44 1083 LYS A N 1
ATOM 8176 C CA . LYS A 1 1083 ? 19.989 -26.095 25.432 1.00 98.44 1083 LYS A CA 1
ATOM 8177 C C . LYS A 1 1083 ? 18.837 -25.337 26.086 1.00 98.44 1083 LYS A C 1
ATOM 8179 O O . LYS A 1 1083 ? 17.776 -25.908 26.342 1.00 98.44 1083 LYS A O 1
ATOM 8184 N N . ALA A 1 1084 ? 19.036 -24.055 26.400 1.00 98.12 1084 ALA A N 1
ATOM 8185 C CA . ALA A 1 1084 ? 17.998 -23.206 26.971 1.00 98.12 1084 ALA A CA 1
ATOM 8186 C C . ALA A 1 1084 ? 16.858 -22.965 25.973 1.00 98.12 1084 ALA A C 1
ATOM 8188 O O . ALA A 1 1084 ? 15.699 -23.173 26.335 1.00 98.12 1084 ALA A O 1
ATOM 8189 N N . LEU A 1 1085 ? 17.191 -22.613 24.726 1.00 98.25 1085 LEU A N 1
ATOM 8190 C CA . LEU A 1 1085 ? 16.225 -22.444 23.640 1.00 98.25 1085 LEU A CA 1
ATOM 8191 C C . LEU A 1 1085 ? 15.461 -23.743 23.371 1.00 98.25 1085 LEU A C 1
ATOM 8193 O O . LEU A 1 1085 ? 14.231 -23.760 23.394 1.00 98.25 1085 LEU A O 1
ATOM 8197 N N . VAL A 1 1086 ? 16.187 -24.843 23.169 1.00 98.44 1086 VAL A N 1
ATOM 8198 C CA . VAL A 1 1086 ? 15.581 -26.137 22.833 1.00 98.44 1086 VAL A CA 1
ATOM 8199 C C . VAL A 1 1086 ? 14.658 -26.622 23.944 1.00 98.44 1086 VAL A C 1
ATOM 8201 O O . VAL A 1 1086 ? 13.525 -27.021 23.677 1.00 98.44 1086 VAL A O 1
ATOM 8204 N N . ARG A 1 1087 ? 15.083 -26.522 25.207 1.00 97.88 1087 ARG A N 1
ATOM 8205 C CA . ARG A 1 1087 ? 14.228 -26.840 26.355 1.00 97.88 1087 ARG A CA 1
ATOM 8206 C C . ARG A 1 1087 ? 12.987 -25.951 26.396 1.00 97.88 1087 ARG A C 1
ATOM 8208 O O . ARG A 1 1087 ? 11.897 -26.476 26.583 1.00 97.88 1087 ARG A O 1
ATOM 8215 N N . TYR A 1 1088 ? 13.124 -24.638 26.206 1.00 98.00 1088 TYR A N 1
ATOM 8216 C CA . TYR A 1 1088 ? 11.975 -23.731 26.178 1.00 98.00 1088 TYR A CA 1
ATOM 8217 C C . TYR A 1 1088 ? 10.943 -24.177 25.133 1.00 98.00 1088 TYR A C 1
ATOM 8219 O O . TYR A 1 1088 ? 9.776 -24.381 25.475 1.00 98.00 1088 TYR A O 1
ATOM 8227 N N . LEU A 1 1089 ? 11.379 -24.448 23.901 1.00 97.75 1089 LEU A N 1
ATOM 8228 C CA . LEU A 1 1089 ? 10.495 -24.893 22.822 1.00 97.75 1089 LEU A CA 1
ATOM 8229 C C . LEU A 1 1089 ? 9.895 -26.287 23.072 1.00 97.75 1089 LEU A C 1
ATOM 8231 O O . LEU A 1 1089 ? 8.706 -26.470 22.826 1.00 97.75 1089 LEU A O 1
ATOM 8235 N N . LYS A 1 1090 ? 10.651 -27.245 23.632 1.00 96.06 1090 LYS A N 1
ATOM 8236 C CA . LYS A 1 1090 ? 10.147 -28.600 23.950 1.00 96.06 1090 LYS A CA 1
ATOM 8237 C C . LYS A 1 1090 ? 8.962 -28.591 24.923 1.00 96.06 1090 LYS A C 1
ATOM 8239 O O . LYS A 1 1090 ? 8.104 -29.465 24.832 1.00 96.06 1090 LYS A O 1
ATOM 8244 N N . TYR A 1 1091 ? 8.909 -27.624 25.841 1.00 94.62 1091 TYR A N 1
ATOM 8245 C CA . TYR A 1 1091 ? 7.845 -27.536 26.849 1.00 94.62 1091 TYR A CA 1
ATOM 8246 C C . TYR A 1 1091 ? 6.745 -26.527 26.522 1.00 94.62 1091 TYR A C 1
ATOM 8248 O O . TYR A 1 1091 ? 5.672 -26.605 27.113 1.00 94.62 1091 TYR A O 1
ATOM 8256 N N . THR A 1 1092 ? 6.999 -25.569 25.628 1.00 96.00 1092 THR A N 1
ATOM 8257 C CA . THR A 1 1092 ? 6.070 -24.448 25.414 1.00 96.00 1092 THR A CA 1
ATOM 8258 C C . THR A 1 1092 ? 5.681 -24.222 23.956 1.00 96.00 1092 THR A C 1
ATOM 8260 O O . THR A 1 1092 ? 4.629 -23.642 23.720 1.00 96.00 1092 THR A O 1
ATOM 8263 N N . GLY A 1 1093 ? 6.467 -24.707 22.989 1.00 95.19 1093 GLY A N 1
ATOM 8264 C CA . GLY A 1 1093 ? 6.237 -24.495 21.561 1.00 95.19 1093 GLY A CA 1
ATOM 8265 C C . GLY A 1 1093 ? 5.000 -25.250 21.052 1.00 95.19 1093 GLY A C 1
ATOM 8266 O O . GLY A 1 1093 ? 5.029 -26.485 21.022 1.00 95.19 1093 GLY A O 1
ATOM 8267 N N . PRO A 1 1094 ? 3.932 -24.567 20.598 1.00 91.94 1094 PRO A N 1
ATOM 8268 C CA . PRO A 1 1094 ? 2.673 -25.222 20.241 1.00 91.94 1094 PRO A CA 1
ATOM 8269 C C . PRO A 1 1094 ? 2.812 -26.265 19.126 1.00 91.94 1094 PRO A C 1
ATOM 8271 O O . PRO A 1 1094 ? 2.286 -27.371 19.255 1.00 91.94 1094 PRO A O 1
ATOM 8274 N N . GLY A 1 1095 ? 3.592 -25.963 18.081 1.00 91.19 1095 GLY A N 1
ATOM 8275 C CA . GLY A 1 1095 ? 3.862 -26.872 16.962 1.00 91.19 1095 GLY A CA 1
ATOM 8276 C C . GLY A 1 1095 ? 4.682 -28.116 17.326 1.00 91.19 1095 GLY A C 1
ATOM 8277 O O . GLY A 1 1095 ? 4.823 -29.012 16.497 1.00 91.19 1095 GLY A O 1
ATOM 8278 N N . PHE A 1 1096 ? 5.200 -28.195 18.555 1.00 94.75 1096 PHE A N 1
ATOM 8279 C CA . PHE A 1 1096 ? 5.842 -29.385 19.115 1.00 94.75 1096 PHE A CA 1
ATOM 8280 C C . PHE A 1 1096 ? 4.948 -30.093 20.142 1.00 94.75 1096 PHE A C 1
ATOM 8282 O O . PHE A 1 1096 ? 4.772 -31.309 20.084 1.00 94.75 1096 PHE A O 1
ATOM 8289 N N . VAL A 1 1097 ? 4.376 -29.339 21.087 1.00 95.06 1097 VAL A N 1
ATOM 8290 C CA . VAL A 1 1097 ? 3.605 -29.883 22.218 1.00 95.06 1097 VAL A CA 1
ATOM 8291 C C . VAL A 1 1097 ? 2.273 -30.488 21.760 1.00 95.06 1097 VAL A C 1
ATOM 8293 O O . VAL A 1 1097 ? 1.891 -31.561 22.236 1.00 95.06 1097 VAL A O 1
ATOM 8296 N N . TYR A 1 1098 ? 1.590 -29.835 20.815 1.00 92.56 1098 TYR A N 1
ATOM 8297 C CA . TYR A 1 1098 ? 0.247 -30.210 20.351 1.00 92.56 1098 TYR A CA 1
ATOM 8298 C C . TYR A 1 1098 ? 0.238 -30.890 18.974 1.00 92.56 1098 TYR A C 1
ATOM 8300 O O . TYR A 1 1098 ? -0.824 -31.098 18.394 1.00 92.56 1098 TYR A O 1
ATOM 8308 N N . SER A 1 1099 ? 1.410 -31.263 18.456 1.00 92.69 1099 SER A N 1
ATOM 8309 C CA . SER A 1 1099 ? 1.571 -31.981 17.187 1.00 92.69 1099 SER A CA 1
ATOM 8310 C C . SER A 1 1099 ? 2.067 -33.404 17.436 1.00 92.69 1099 SER A C 1
ATOM 8312 O O . SER A 1 1099 ? 2.825 -33.647 18.379 1.00 92.69 1099 SER A O 1
ATOM 8314 N N . ALA A 1 1100 ? 1.661 -34.359 16.594 1.00 92.56 1100 ALA A N 1
ATOM 8315 C CA . ALA A 1 1100 ? 2.267 -35.689 16.601 1.00 92.56 1100 ALA A CA 1
ATOM 8316 C C . ALA A 1 1100 ? 3.769 -35.590 16.277 1.00 92.56 1100 ALA A C 1
ATOM 8318 O O . ALA A 1 1100 ? 4.192 -34.688 15.562 1.00 92.56 1100 ALA A O 1
ATOM 8319 N N . GLY A 1 1101 ? 4.593 -36.501 16.799 1.00 92.00 1101 GLY A N 1
ATOM 8320 C CA . GLY A 1 1101 ? 6.020 -36.529 16.452 1.00 92.00 1101 GLY A CA 1
ATOM 8321 C C . GLY A 1 1101 ? 6.270 -36.865 14.975 1.00 92.00 1101 GLY A C 1
ATOM 8322 O O . GLY A 1 1101 ? 5.426 -37.480 14.320 1.00 92.00 1101 GLY A O 1
ATOM 8323 N N . ILE A 1 1102 ? 7.449 -36.495 14.460 1.00 95.75 1102 ILE A N 1
ATOM 8324 C CA . ILE A 1 1102 ? 7.900 -36.917 13.123 1.00 95.75 1102 ILE A CA 1
ATOM 8325 C C . ILE A 1 1102 ? 7.838 -38.449 13.010 1.00 95.75 1102 ILE A C 1
ATOM 8327 O O . ILE A 1 1102 ? 8.116 -39.185 13.958 1.00 95.75 1102 ILE A O 1
ATOM 8331 N N . THR A 1 1103 ? 7.409 -38.946 11.853 1.00 97.00 1103 THR A N 1
ATOM 8332 C CA . THR A 1 1103 ? 7.168 -40.379 11.670 1.00 97.00 1103 THR A CA 1
ATOM 8333 C C . THR A 1 1103 ? 8.478 -41.178 11.673 1.00 97.00 1103 THR A C 1
ATOM 8335 O O . THR A 1 1103 ? 9.517 -40.650 11.263 1.00 97.00 1103 THR A O 1
ATOM 8338 N N . PRO A 1 1104 ? 8.454 -42.466 12.079 1.00 97.44 1104 PRO A N 1
ATOM 8339 C CA . PRO A 1 1104 ? 9.636 -43.325 12.026 1.00 97.44 1104 PRO A CA 1
ATOM 8340 C C . PRO A 1 1104 ? 10.371 -43.343 10.673 1.00 97.44 1104 PRO A C 1
ATOM 8342 O O . PRO A 1 1104 ? 11.585 -43.128 10.691 1.00 97.44 1104 PRO A O 1
ATOM 8345 N N . PRO A 1 1105 ? 9.706 -43.531 9.508 1.00 97.50 1105 PRO A N 1
ATOM 8346 C CA . PRO A 1 1105 ? 10.405 -43.509 8.222 1.00 97.50 1105 PRO A CA 1
ATOM 8347 C C . PRO A 1 1105 ? 11.062 -42.161 7.921 1.00 97.50 1105 PRO A C 1
ATOM 8349 O O . PRO A 1 1105 ? 12.206 -42.141 7.476 1.00 97.50 1105 PRO A O 1
ATOM 8352 N N . ASN A 1 1106 ? 10.390 -41.041 8.210 1.00 97.69 1106 ASN A N 1
ATOM 8353 C CA . ASN A 1 1106 ? 10.944 -39.712 7.948 1.00 97.69 1106 ASN A CA 1
ATOM 8354 C C . ASN A 1 1106 ? 12.165 -39.439 8.835 1.00 97.69 1106 ASN A C 1
ATOM 8356 O O . ASN A 1 1106 ? 13.214 -39.020 8.342 1.00 97.69 1106 ASN A O 1
ATOM 8360 N N . ALA A 1 1107 ? 12.076 -39.713 10.135 1.00 97.50 1107 ALA A N 1
ATOM 8361 C CA . ALA A 1 1107 ? 13.200 -39.485 11.035 1.00 97.50 1107 ALA A CA 1
ATOM 8362 C C . ALA A 1 1107 ? 14.405 -40.382 10.700 1.00 97.50 1107 ALA A C 1
ATOM 8364 O O . ALA A 1 1107 ? 15.542 -39.913 10.724 1.00 97.50 1107 ALA A O 1
ATOM 8365 N N . ALA A 1 1108 ? 14.164 -41.647 10.340 1.00 97.94 1108 ALA A N 1
ATOM 8366 C CA . ALA A 1 1108 ? 15.219 -42.569 9.928 1.00 97.94 1108 ALA A CA 1
ATOM 8367 C C . ALA A 1 1108 ? 15.865 -42.164 8.594 1.00 97.94 1108 ALA A C 1
ATOM 8369 O O . ALA A 1 1108 ? 17.088 -42.216 8.480 1.00 97.94 1108 ALA A O 1
ATOM 8370 N N . ALA A 1 1109 ? 15.073 -41.707 7.618 1.00 98.19 1109 ALA A N 1
ATOM 8371 C CA . ALA A 1 1109 ? 15.586 -41.194 6.349 1.00 98.19 1109 ALA A CA 1
ATOM 8372 C C . ALA A 1 1109 ? 16.466 -39.949 6.549 1.00 98.19 1109 ALA A C 1
ATOM 8374 O O . ALA A 1 1109 ? 17.568 -39.881 6.004 1.00 98.19 1109 ALA A O 1
ATOM 8375 N N . ALA A 1 1110 ? 16.030 -39.006 7.393 1.00 98.19 1110 ALA A N 1
ATOM 8376 C CA . ALA A 1 1110 ? 16.804 -37.810 7.729 1.00 98.19 1110 ALA A CA 1
ATOM 8377 C C . ALA A 1 1110 ? 18.117 -38.158 8.438 1.00 98.19 1110 ALA A C 1
ATOM 8379 O O . ALA A 1 1110 ? 19.178 -37.661 8.060 1.00 98.19 1110 ALA A O 1
ATOM 8380 N N . LEU A 1 1111 ? 18.056 -39.053 9.429 1.00 98.12 1111 LEU A N 1
ATOM 8381 C CA . LEU A 1 1111 ? 19.233 -39.507 10.164 1.00 98.12 1111 LEU A CA 1
ATOM 8382 C C . LEU A 1 1111 ? 20.226 -40.217 9.236 1.00 98.12 1111 LEU A C 1
ATOM 8384 O O . LEU A 1 1111 ? 21.416 -39.914 9.263 1.00 98.12 1111 LEU A O 1
ATOM 8388 N N . LYS A 1 1112 ? 19.746 -41.107 8.358 1.00 98.44 1112 LYS A N 1
ATOM 8389 C CA . LYS A 1 1112 ? 20.607 -41.802 7.396 1.00 98.44 1112 LYS A CA 1
ATOM 8390 C C . LYS A 1 1112 ? 21.216 -40.848 6.370 1.00 98.44 1112 LYS A C 1
ATOM 8392 O O . LYS A 1 1112 ? 22.388 -40.989 6.039 1.00 98.44 1112 LYS A O 1
ATOM 8397 N N . SER A 1 1113 ? 20.451 -39.870 5.894 1.00 97.50 1113 SER A N 1
ATOM 8398 C CA . SER A 1 1113 ? 20.950 -38.839 4.976 1.00 97.50 1113 SER A CA 1
ATOM 8399 C C . SER A 1 1113 ? 22.050 -38.001 5.618 1.00 97.50 1113 SER A C 1
ATOM 8401 O O . SER A 1 1113 ? 23.057 -37.710 4.978 1.00 97.50 1113 SER A O 1
ATOM 8403 N N . LEU A 1 1114 ? 21.895 -37.666 6.901 1.00 96.31 1114 LEU A N 1
ATOM 8404 C CA . LEU A 1 1114 ? 22.920 -36.975 7.669 1.00 96.31 1114 LEU A CA 1
ATOM 8405 C C . LEU A 1 1114 ? 24.201 -37.820 7.806 1.00 96.31 1114 LEU A C 1
ATOM 8407 O O . LEU A 1 1114 ? 25.293 -37.323 7.531 1.00 96.31 1114 LEU A O 1
ATOM 8411 N N . GLU A 1 1115 ? 24.074 -39.103 8.160 1.00 96.31 1115 GLU A N 1
ATOM 8412 C CA . GLU A 1 1115 ? 25.211 -40.034 8.230 1.00 96.31 1115 GLU A CA 1
ATOM 8413 C C . GLU A 1 1115 ? 25.938 -40.164 6.884 1.00 96.31 1115 GLU A C 1
ATOM 8415 O O . GLU A 1 1115 ? 27.170 -40.152 6.839 1.00 96.31 1115 GLU A O 1
ATOM 8420 N N . LEU A 1 1116 ? 25.188 -40.281 5.782 1.00 96.69 1116 LEU A N 1
ATOM 8421 C CA . LEU A 1 1116 ? 25.748 -40.358 4.433 1.00 96.69 1116 LEU A CA 1
ATOM 8422 C C . LEU A 1 1116 ? 26.474 -39.073 4.055 1.00 96.69 1116 LEU A C 1
ATOM 8424 O O . LEU A 1 1116 ? 27.570 -39.147 3.515 1.00 96.69 1116 LEU A O 1
ATOM 8428 N N . MET A 1 1117 ? 25.911 -37.909 4.376 1.00 94.75 1117 MET A N 1
ATOM 8429 C CA . MET A 1 1117 ? 26.545 -36.618 4.110 1.00 94.75 1117 MET A CA 1
ATOM 8430 C C . MET A 1 1117 ? 27.901 -36.488 4.817 1.00 94.75 1117 MET A C 1
ATOM 8432 O O . MET A 1 1117 ? 28.860 -35.992 4.229 1.00 94.75 1117 MET A O 1
ATOM 8436 N N . HIS A 1 1118 ? 28.003 -36.963 6.062 1.00 93.94 1118 HIS A N 1
ATOM 8437 C CA . HIS A 1 1118 ? 29.263 -36.973 6.812 1.00 93.94 1118 HIS A CA 1
ATOM 8438 C C . HIS A 1 1118 ? 30.253 -38.027 6.310 1.00 93.94 1118 HIS A C 1
ATOM 8440 O O . HIS A 1 1118 ? 31.457 -37.775 6.315 1.00 93.94 1118 HIS A O 1
ATOM 8446 N N . ARG A 1 1119 ? 29.766 -39.192 5.869 1.00 95.75 1119 ARG A N 1
ATOM 8447 C CA . ARG A 1 1119 ? 30.601 -40.268 5.310 1.00 95.75 1119 ARG A CA 1
ATOM 8448 C C . ARG A 1 1119 ? 31.120 -39.938 3.906 1.00 95.75 1119 ARG A C 1
ATOM 8450 O O . ARG A 1 1119 ? 32.231 -40.343 3.577 1.00 95.75 1119 ARG A O 1
ATOM 8457 N N . HIS A 1 1120 ? 30.327 -39.210 3.119 1.00 95.62 1120 HIS A N 1
ATOM 8458 C CA . HIS A 1 1120 ? 30.546 -38.924 1.699 1.00 95.62 1120 HIS A CA 1
ATOM 8459 C C . HIS A 1 1120 ? 30.501 -37.415 1.378 1.00 95.62 1120 HIS A C 1
ATOM 8461 O O . HIS A 1 1120 ? 29.667 -36.965 0.579 1.00 95.62 1120 HIS A O 1
ATOM 8467 N N . PRO A 1 1121 ? 31.389 -36.589 1.971 1.00 94.44 1121 PRO A N 1
ATOM 8468 C CA . PRO A 1 1121 ? 31.420 -35.144 1.718 1.00 94.44 1121 PRO A CA 1
ATOM 8469 C C . PRO A 1 1121 ? 31.715 -34.793 0.246 1.00 94.44 1121 PRO A C 1
ATOM 8471 O O . PRO A 1 1121 ? 31.402 -33.692 -0.217 1.00 94.44 1121 PRO A O 1
ATOM 8474 N N . GLU A 1 1122 ? 32.282 -35.723 -0.528 1.00 95.56 1122 GLU A N 1
ATOM 8475 C CA . GLU A 1 1122 ? 32.487 -35.590 -1.968 1.00 95.56 1122 GLU A CA 1
ATOM 8476 C C . GLU A 1 1122 ? 31.186 -35.375 -2.753 1.00 95.56 1122 GLU A C 1
ATOM 8478 O O . GLU A 1 1122 ? 31.227 -34.689 -3.773 1.00 95.56 1122 GLU A O 1
ATOM 8483 N N . ILE A 1 1123 ? 30.035 -35.860 -2.270 1.00 95.94 1123 ILE A N 1
ATOM 8484 C CA . ILE A 1 1123 ? 28.730 -35.650 -2.923 1.00 95.94 1123 ILE A CA 1
ATOM 8485 C C . ILE A 1 1123 ? 28.321 -34.172 -2.831 1.00 95.94 1123 ILE A C 1
ATOM 8487 O O . ILE A 1 1123 ? 27.877 -33.579 -3.815 1.00 95.94 1123 ILE A O 1
ATOM 8491 N N . VAL A 1 1124 ? 28.554 -33.527 -1.682 1.00 95.19 1124 VAL A N 1
ATOM 8492 C CA . VAL A 1 1124 ? 28.317 -32.082 -1.509 1.00 95.19 1124 VAL A CA 1
ATOM 8493 C C . VAL A 1 1124 ? 29.245 -31.273 -2.417 1.00 95.19 1124 VAL A C 1
ATOM 8495 O O . VAL A 1 1124 ? 28.837 -30.297 -3.055 1.00 95.19 1124 VAL A O 1
ATOM 8498 N N . LYS A 1 1125 ? 30.518 -31.677 -2.510 1.00 95.12 1125 LYS A N 1
ATOM 8499 C CA . LYS A 1 1125 ? 31.471 -31.070 -3.449 1.00 95.12 1125 LYS A CA 1
ATOM 8500 C C . LYS A 1 1125 ? 30.996 -31.226 -4.897 1.00 95.12 1125 LYS A C 1
ATOM 8502 O O . LYS A 1 1125 ? 31.031 -30.246 -5.637 1.00 95.12 1125 LYS A O 1
ATOM 8507 N N . GLN A 1 1126 ? 30.520 -32.410 -5.277 1.00 96.00 1126 GLN A N 1
ATOM 8508 C CA . GLN A 1 1126 ? 29.986 -32.682 -6.608 1.00 96.00 1126 GLN A CA 1
ATOM 8509 C C . GLN A 1 1126 ? 28.781 -31.789 -6.921 1.00 96.00 1126 GLN A C 1
ATOM 8511 O O . GLN A 1 1126 ? 28.776 -31.149 -7.969 1.00 96.00 1126 GLN A O 1
ATOM 8516 N N . CYS A 1 1127 ? 27.811 -31.666 -6.008 1.00 96.31 1127 CYS A N 1
ATOM 8517 C CA . CYS A 1 1127 ? 26.660 -30.769 -6.164 1.00 96.31 1127 CYS A CA 1
ATOM 8518 C C . CYS A 1 1127 ? 27.090 -29.329 -6.485 1.00 96.31 1127 CYS A C 1
ATOM 8520 O O . CYS A 1 1127 ? 26.608 -28.727 -7.445 1.00 96.31 1127 CYS A O 1
ATOM 8522 N N . ARG A 1 1128 ? 28.047 -28.789 -5.719 1.00 95.00 1128 ARG A N 1
ATOM 8523 C CA . ARG A 1 1128 ? 28.584 -27.438 -5.947 1.00 95.00 1128 ARG A CA 1
ATOM 8524 C C . ARG A 1 1128 ? 29.306 -27.315 -7.284 1.00 95.00 1128 ARG A C 1
ATOM 8526 O O . ARG A 1 1128 ? 29.094 -26.343 -7.994 1.00 95.00 1128 ARG A O 1
ATOM 8533 N N . GLN A 1 1129 ? 30.114 -28.305 -7.662 1.00 96.50 1129 GLN A N 1
ATOM 8534 C CA . GLN A 1 1129 ? 30.795 -28.311 -8.961 1.00 96.50 1129 GLN A CA 1
ATOM 8535 C C . GLN A 1 1129 ? 29.801 -28.329 -10.129 1.00 96.50 1129 GLN A C 1
ATOM 8537 O O . GLN A 1 1129 ? 29.981 -27.592 -11.093 1.00 96.50 1129 GLN A O 1
ATOM 8542 N N . ARG A 1 1130 ? 28.723 -29.119 -10.028 1.00 97.81 1130 ARG A N 1
ATOM 8543 C CA . ARG A 1 1130 ? 27.635 -29.130 -11.018 1.00 97.81 1130 ARG A CA 1
ATOM 8544 C C . ARG A 1 1130 ? 26.933 -27.779 -11.102 1.00 97.81 1130 ARG A C 1
ATOM 8546 O O . ARG A 1 1130 ? 26.691 -27.284 -12.198 1.00 97.81 1130 ARG A O 1
ATOM 8553 N N . SER A 1 1131 ? 26.639 -27.171 -9.958 1.00 97.25 1131 SER A N 1
ATOM 8554 C CA . SER A 1 1131 ? 25.956 -25.881 -9.922 1.00 97.25 1131 SER A CA 1
ATOM 8555 C C . SER A 1 1131 ? 26.817 -24.732 -10.448 1.00 97.25 1131 SER A C 1
ATOM 8557 O O . SER A 1 1131 ? 26.300 -23.900 -11.189 1.00 97.25 1131 SER A O 1
ATOM 8559 N N . LEU A 1 1132 ? 28.115 -24.709 -10.130 1.00 97.75 1132 LEU A N 1
ATOM 8560 C CA . LEU A 1 1132 ? 29.067 -23.746 -10.692 1.00 97.75 1132 LEU A CA 1
ATOM 8561 C C . LEU A 1 1132 ? 29.211 -23.920 -12.203 1.00 97.75 1132 LEU A C 1
ATOM 8563 O O . LEU A 1 1132 ? 29.137 -22.939 -12.933 1.00 97.75 1132 LEU A O 1
ATOM 8567 N N . PHE A 1 1133 ? 29.320 -25.161 -12.688 1.00 98.44 1133 PHE A N 1
ATOM 8568 C CA . PHE A 1 1133 ? 29.373 -25.433 -14.124 1.00 98.44 1133 PHE A CA 1
ATOM 8569 C C . PHE A 1 1133 ? 28.136 -24.898 -14.863 1.00 98.44 1133 PHE A C 1
ATOM 8571 O O . PHE A 1 1133 ? 28.262 -24.281 -15.921 1.00 98.44 1133 PHE A O 1
ATOM 8578 N N . PHE A 1 1134 ? 26.937 -25.114 -14.309 1.00 98.44 1134 PHE A N 1
ATOM 8579 C CA . PHE A 1 1134 ? 25.701 -24.583 -14.886 1.00 98.44 1134 PHE A CA 1
ATOM 8580 C C . PHE A 1 1134 ? 25.694 -23.046 -14.891 1.00 98.44 1134 PHE A C 1
ATOM 8582 O O . PHE A 1 1134 ? 25.425 -22.452 -15.934 1.00 98.44 1134 PHE A O 1
ATOM 8589 N N . LEU A 1 1135 ? 26.047 -22.414 -13.763 1.00 98.25 1135 LEU A N 1
ATOM 8590 C CA . LEU A 1 1135 ? 26.132 -20.956 -13.621 1.00 98.25 1135 LEU A CA 1
ATOM 8591 C C . LEU A 1 1135 ? 27.100 -20.337 -14.640 1.00 98.25 1135 LEU A C 1
ATOM 8593 O O . LEU A 1 1135 ? 26.725 -19.429 -15.381 1.00 98.25 1135 LEU A O 1
ATOM 8597 N N . GLU A 1 1136 ? 28.339 -20.831 -14.688 1.00 97.94 1136 GLU A N 1
ATOM 8598 C CA . GLU A 1 1136 ? 29.389 -20.317 -15.572 1.00 97.94 1136 GLU A CA 1
ATOM 8599 C C . GLU A 1 1136 ? 28.983 -20.440 -17.039 1.00 97.94 1136 GLU A C 1
ATOM 8601 O O . GLU A 1 1136 ? 29.172 -19.505 -17.818 1.00 97.94 1136 GLU A O 1
ATOM 8606 N N . ARG A 1 1137 ? 28.366 -21.565 -17.419 1.00 97.88 1137 ARG A N 1
ATOM 8607 C CA . ARG A 1 1137 ? 27.896 -21.776 -18.789 1.00 97.88 1137 ARG A CA 1
ATOM 8608 C C . ARG A 1 1137 ? 26.716 -20.873 -19.142 1.00 97.88 1137 ARG A C 1
ATOM 8610 O O . ARG A 1 1137 ? 26.716 -20.305 -20.231 1.00 97.88 1137 ARG A O 1
ATOM 8617 N N . ALA A 1 1138 ? 25.727 -20.742 -18.257 1.00 97.69 1138 ALA A N 1
ATOM 8618 C CA . ALA A 1 1138 ? 24.576 -19.866 -18.469 1.00 97.69 1138 ALA A CA 1
ATOM 8619 C C . ALA A 1 1138 ? 25.030 -18.411 -18.660 1.00 97.69 1138 ALA A C 1
ATOM 8621 O O . ALA A 1 1138 ? 24.685 -17.784 -19.664 1.00 97.69 1138 ALA A O 1
ATOM 8622 N N . ARG A 1 1139 ? 25.917 -17.929 -17.780 1.00 97.44 1139 ARG A N 1
ATOM 8623 C CA . ARG A 1 1139 ? 26.517 -16.593 -17.873 1.00 97.44 1139 ARG A CA 1
ATOM 8624 C C . ARG A 1 1139 ? 27.334 -16.420 -19.158 1.00 97.44 1139 ARG A C 1
ATOM 8626 O O . ARG A 1 1139 ? 27.177 -15.420 -19.850 1.00 97.44 1139 ARG A O 1
ATOM 8633 N N . ALA A 1 1140 ? 28.152 -17.407 -19.534 1.00 97.31 1140 ALA A N 1
ATOM 8634 C CA . ALA A 1 1140 ? 28.931 -17.371 -20.777 1.00 97.31 1140 ALA A CA 1
ATOM 8635 C C . ALA A 1 1140 ? 28.061 -17.339 -22.048 1.00 97.31 1140 ALA A C 1
ATOM 8637 O O . ALA A 1 1140 ? 28.522 -16.882 -23.093 1.00 97.31 1140 ALA A O 1
ATOM 8638 N N . LYS A 1 1141 ? 26.810 -17.812 -21.971 1.00 96.94 1141 LYS A N 1
ATOM 8639 C CA . LYS A 1 1141 ? 25.829 -17.750 -23.062 1.00 96.94 1141 LYS A CA 1
ATOM 8640 C C . LYS A 1 1141 ? 24.877 -16.550 -22.991 1.00 96.94 1141 LYS A C 1
ATOM 8642 O O . LYS A 1 1141 ? 23.947 -16.486 -23.789 1.00 96.94 1141 LYS A O 1
ATOM 8647 N N . GLY A 1 1142 ? 25.114 -15.603 -22.083 1.00 95.69 1142 GLY A N 1
ATOM 8648 C CA . GLY A 1 1142 ? 24.331 -14.369 -21.981 1.00 95.69 1142 GLY A CA 1
ATOM 8649 C C . GLY A 1 1142 ? 22.987 -14.519 -21.265 1.00 95.69 1142 GLY A C 1
ATOM 8650 O O . GLY A 1 1142 ? 22.130 -13.654 -21.413 1.00 95.69 1142 GLY A O 1
ATOM 8651 N N . ILE A 1 1143 ? 22.779 -15.596 -20.501 1.00 96.44 1143 ILE A N 1
ATOM 8652 C CA . ILE A 1 1143 ? 21.631 -15.692 -19.593 1.00 96.44 1143 ILE A CA 1
ATOM 8653 C C . ILE A 1 1143 ? 21.911 -14.838 -18.355 1.00 96.44 1143 ILE A C 1
ATOM 8655 O O . ILE A 1 1143 ? 22.966 -14.984 -17.732 1.00 96.44 1143 ILE A O 1
ATOM 8659 N N . ASP A 1 1144 ? 20.961 -13.978 -17.993 1.00 95.94 1144 ASP A N 1
ATOM 8660 C CA . ASP A 1 1144 ? 21.005 -13.244 -16.732 1.00 95.94 1144 ASP A CA 1
ATOM 8661 C C . ASP A 1 1144 ? 20.703 -14.200 -15.570 1.00 95.94 1144 ASP A C 1
ATOM 8663 O O . ASP A 1 1144 ? 19.632 -14.803 -15.498 1.00 95.94 1144 ASP A O 1
ATOM 8667 N N . VAL A 1 1145 ? 21.683 -14.366 -14.687 1.00 96.00 1145 VAL A N 1
ATOM 8668 C CA . VAL A 1 1145 ? 21.643 -15.269 -13.528 1.00 96.00 1145 VAL A CA 1
ATOM 8669 C C . VAL A 1 1145 ? 21.649 -14.507 -12.198 1.00 96.00 1145 VAL A C 1
ATOM 8671 O O . VAL A 1 1145 ? 21.799 -15.133 -11.150 1.00 96.00 1145 VAL A O 1
ATOM 8674 N N . GLY A 1 1146 ? 21.525 -13.174 -12.233 1.00 93.31 1146 GLY A N 1
ATOM 8675 C CA . GLY A 1 1146 ? 21.602 -12.315 -11.051 1.00 93.31 1146 GLY A CA 1
ATOM 8676 C C . GLY A 1 1146 ? 22.874 -12.528 -10.220 1.00 93.31 1146 GLY A C 1
ATOM 8677 O O . GLY A 1 1146 ? 23.954 -12.822 -10.752 1.00 93.31 1146 GLY A O 1
ATOM 8678 N N . ASP A 1 1147 ? 22.713 -12.431 -8.900 1.00 94.19 1147 ASP A N 1
ATOM 8679 C CA . ASP A 1 1147 ? 23.785 -12.543 -7.902 1.00 94.19 1147 ASP A CA 1
ATOM 8680 C C . ASP A 1 1147 ? 24.067 -13.988 -7.452 1.00 94.19 1147 ASP A C 1
ATOM 8682 O O . ASP A 1 1147 ? 24.790 -14.228 -6.481 1.00 94.19 1147 ASP A O 1
ATOM 8686 N N . ALA A 1 1148 ? 23.537 -14.976 -8.178 1.00 96.12 1148 ALA A N 1
ATOM 8687 C CA . ALA A 1 1148 ? 23.693 -16.380 -7.837 1.00 96.12 1148 ALA A CA 1
ATOM 8688 C C . ALA A 1 1148 ? 25.167 -16.786 -7.695 1.00 96.12 1148 ALA A C 1
ATOM 8690 O O . ALA A 1 1148 ? 25.990 -16.598 -8.600 1.00 96.12 1148 ALA A O 1
ATOM 8691 N N . ILE A 1 1149 ? 25.485 -17.446 -6.579 1.00 95.94 1149 ILE A N 1
ATOM 8692 C CA . ILE A 1 1149 ? 26.855 -17.891 -6.275 1.00 95.94 1149 ILE A CA 1
ATOM 8693 C C . ILE A 1 1149 ? 27.184 -19.275 -6.854 1.00 95.94 1149 ILE A C 1
ATOM 8695 O O . ILE A 1 1149 ? 28.303 -19.766 -6.714 1.00 95.94 1149 ILE A O 1
ATOM 8699 N N . GLY A 1 1150 ? 26.205 -19.936 -7.482 1.00 94.12 1150 GLY A N 1
ATOM 8700 C CA . GLY A 1 1150 ? 26.371 -21.279 -8.043 1.00 94.12 1150 GLY A CA 1
ATOM 8701 C C . GLY A 1 1150 ? 26.360 -22.371 -6.974 1.00 94.12 1150 GLY A C 1
ATOM 8702 O O . GLY A 1 1150 ? 27.143 -23.319 -7.043 1.00 94.12 1150 GLY A O 1
ATOM 8703 N N . ALA A 1 1151 ? 25.469 -22.248 -5.988 1.00 92.69 1151 ALA A N 1
ATOM 8704 C CA . ALA A 1 1151 ? 25.301 -23.200 -4.894 1.00 92.69 1151 ALA A CA 1
ATOM 8705 C C . ALA A 1 1151 ? 23.902 -23.839 -4.913 1.00 92.69 1151 ALA A C 1
ATOM 8707 O O . ALA A 1 1151 ? 23.020 -23.488 -4.139 1.00 92.69 1151 ALA A O 1
ATOM 8708 N N . ALA A 1 1152 ? 23.717 -24.802 -5.815 1.00 93.56 1152 ALA A N 1
ATOM 8709 C CA . ALA A 1 1152 ? 22.522 -25.628 -6.018 1.00 93.56 1152 ALA A CA 1
ATOM 8710 C C . ALA A 1 1152 ? 21.249 -24.906 -6.501 1.00 93.56 1152 ALA A C 1
ATOM 8712 O O . ALA A 1 1152 ? 20.382 -25.560 -7.077 1.00 93.56 1152 ALA A O 1
ATOM 8713 N N . VAL A 1 1153 ? 21.139 -23.589 -6.333 1.00 96.56 1153 VAL A N 1
ATOM 8714 C CA . VAL A 1 1153 ? 20.059 -22.761 -6.885 1.00 96.56 1153 VAL A CA 1
ATOM 8715 C C . VAL A 1 1153 ? 20.662 -21.776 -7.881 1.00 96.56 1153 VAL A C 1
ATOM 8717 O O . VAL A 1 1153 ? 21.550 -21.006 -7.519 1.00 96.56 1153 VAL A O 1
ATOM 8720 N N . VAL A 1 1154 ? 20.205 -21.811 -9.135 1.00 97.38 1154 VAL A N 1
ATOM 8721 C CA . VAL A 1 1154 ? 20.615 -20.850 -10.171 1.00 97.38 1154 VAL A CA 1
ATOM 8722 C C . VAL A 1 1154 ? 19.367 -20.334 -10.895 1.00 97.38 1154 VAL A C 1
ATOM 8724 O O . VAL A 1 1154 ? 18.675 -21.129 -11.539 1.00 97.38 1154 VAL A O 1
ATOM 8727 N N . PRO A 1 1155 ? 19.029 -19.039 -10.792 1.00 96.38 1155 PRO A N 1
ATOM 8728 C CA . PRO A 1 1155 ? 17.937 -18.453 -11.549 1.00 96.38 1155 PRO A CA 1
ATOM 8729 C C . PRO A 1 1155 ? 18.371 -18.136 -12.986 1.00 96.38 1155 PRO A C 1
ATOM 8731 O O . PRO A 1 1155 ? 19.549 -17.948 -13.279 1.00 96.38 1155 PRO A O 1
ATOM 8734 N N . ALA A 1 1156 ? 17.393 -18.049 -13.878 1.00 96.88 1156 ALA A N 1
ATOM 8735 C CA . ALA A 1 1156 ? 17.490 -17.366 -15.158 1.00 96.88 1156 ALA A CA 1
ATOM 8736 C C . ALA A 1 1156 ? 16.429 -16.260 -15.165 1.00 96.88 1156 ALA A C 1
ATOM 8738 O O . ALA A 1 1156 ? 15.231 -16.560 -15.203 1.00 96.88 1156 ALA A O 1
ATOM 8739 N N . ILE A 1 1157 ? 16.859 -15.002 -15.073 1.00 95.25 1157 ILE A N 1
ATOM 8740 C CA . ILE A 1 1157 ? 15.986 -13.826 -15.038 1.00 95.25 1157 ILE A CA 1
ATOM 8741 C C . ILE A 1 1157 ? 15.492 -13.555 -16.462 1.00 95.25 1157 ILE A C 1
ATOM 8743 O O . ILE A 1 1157 ? 16.272 -13.330 -17.386 1.00 95.25 1157 ILE A O 1
ATOM 8747 N N . ILE A 1 1158 ? 14.175 -13.642 -16.652 1.00 93.75 1158 ILE A N 1
ATOM 8748 C CA . ILE A 1 1158 ? 13.524 -13.548 -17.965 1.00 93.75 1158 ILE A CA 1
ATOM 8749 C C . ILE A 1 1158 ? 12.930 -12.154 -18.189 1.00 93.75 1158 ILE A C 1
ATOM 8751 O O . ILE A 1 1158 ? 13.011 -11.636 -19.306 1.00 93.75 1158 ILE A O 1
ATOM 8755 N N . GLY A 1 1159 ? 12.364 -11.563 -17.130 1.00 85.00 1159 GLY A N 1
ATOM 8756 C CA . GLY A 1 1159 ? 11.878 -10.180 -17.085 1.00 85.00 1159 GLY A CA 1
ATOM 8757 C C . GLY A 1 1159 ? 10.451 -9.942 -17.586 1.00 85.00 1159 GLY A C 1
ATOM 8758 O O . GLY A 1 1159 ? 10.048 -8.799 -17.759 1.00 85.00 1159 GLY A O 1
ATOM 8759 N N . ASN A 1 1160 ? 9.692 -11.007 -17.858 1.00 88.00 1160 ASN A N 1
ATOM 8760 C CA . ASN A 1 1160 ? 8.276 -10.921 -18.213 1.00 88.00 1160 ASN A CA 1
ATOM 8761 C C . ASN A 1 1160 ? 7.556 -12.237 -17.875 1.00 88.00 1160 ASN A C 1
ATOM 8763 O O . ASN A 1 1160 ? 8.026 -13.310 -18.271 1.00 88.00 1160 ASN A O 1
ATOM 8767 N N . SER A 1 1161 ? 6.418 -12.178 -17.175 1.00 85.94 1161 SER A N 1
ATOM 8768 C CA . SER A 1 1161 ? 5.718 -13.380 -16.694 1.00 85.94 1161 SER A CA 1
ATOM 8769 C C . SER A 1 1161 ? 5.210 -14.270 -17.826 1.00 85.94 1161 SER A C 1
ATOM 8771 O O . SER A 1 1161 ? 5.368 -15.488 -17.757 1.00 85.94 1161 SER A O 1
ATOM 8773 N N . LEU A 1 1162 ? 4.655 -13.690 -18.894 1.00 83.88 1162 LEU A N 1
ATOM 8774 C CA . LEU A 1 1162 ? 4.116 -14.461 -20.016 1.00 83.88 1162 LEU A CA 1
ATOM 8775 C C . LEU A 1 1162 ? 5.231 -15.178 -20.788 1.00 83.88 1162 LEU A C 1
ATOM 8777 O O . LEU A 1 1162 ? 5.122 -16.373 -21.064 1.00 83.88 1162 LEU A O 1
ATOM 8781 N N . VAL A 1 1163 ? 6.332 -14.474 -21.077 1.00 87.94 1163 VAL A N 1
ATOM 8782 C CA . VAL A 1 1163 ? 7.528 -15.066 -21.699 1.00 87.94 1163 VAL A CA 1
ATOM 8783 C C . VAL A 1 1163 ? 8.091 -16.177 -20.814 1.00 87.94 1163 VAL A C 1
ATOM 8785 O O . VAL A 1 1163 ? 8.452 -17.233 -21.325 1.00 87.94 1163 VAL A O 1
ATOM 8788 N N . CYS A 1 1164 ? 8.131 -15.976 -19.494 1.00 91.31 1164 CYS A N 1
ATOM 8789 C CA . CYS A 1 1164 ? 8.637 -16.960 -18.538 1.00 91.31 1164 CYS A CA 1
ATOM 8790 C C . CYS A 1 1164 ? 7.791 -18.245 -18.513 1.00 91.31 1164 CYS A C 1
ATOM 8792 O O . CYS A 1 1164 ? 8.339 -19.342 -18.645 1.00 91.31 1164 CYS A O 1
ATOM 8794 N N . VAL A 1 1165 ? 6.459 -18.123 -18.421 1.00 89.06 1165 VAL A N 1
ATOM 8795 C CA . VAL A 1 1165 ? 5.541 -19.275 -18.488 1.00 89.06 1165 VAL A CA 1
ATOM 8796 C C . VAL A 1 1165 ? 5.690 -19.989 -19.827 1.00 89.06 1165 VAL A C 1
ATOM 8798 O O . VAL A 1 1165 ? 5.846 -21.210 -19.863 1.00 89.06 1165 VAL A O 1
ATOM 8801 N N . LYS A 1 1166 ? 5.733 -19.240 -20.936 1.00 88.31 1166 LYS A N 1
ATOM 8802 C CA . LYS A 1 1166 ? 5.858 -19.842 -22.265 1.00 88.31 1166 LYS A CA 1
ATOM 8803 C C . LYS A 1 1166 ? 7.179 -20.574 -22.464 1.00 88.31 1166 LYS A C 1
ATOM 8805 O O . LYS A 1 1166 ? 7.216 -21.647 -23.067 1.00 88.31 1166 LYS A O 1
ATOM 8810 N N . LEU A 1 1167 ? 8.258 -20.005 -21.940 1.00 93.38 1167 LEU A N 1
ATOM 8811 C CA . LEU A 1 1167 ? 9.576 -20.612 -21.968 1.00 93.38 1167 LEU A CA 1
ATOM 8812 C C . LEU A 1 1167 ? 9.601 -21.913 -21.162 1.00 93.38 1167 LEU A C 1
ATOM 8814 O O . LEU A 1 1167 ? 10.093 -22.914 -21.675 1.00 93.38 1167 LEU A O 1
ATOM 8818 N N . SER A 1 1168 ? 9.017 -21.936 -19.958 1.00 93.50 1168 SER A N 1
ATOM 8819 C CA . SER A 1 1168 ? 8.864 -23.169 -19.171 1.00 93.50 1168 SER A CA 1
ATOM 8820 C C . SER A 1 1168 ? 8.100 -24.252 -19.949 1.00 93.50 1168 SER A C 1
ATOM 8822 O O . SER A 1 1168 ? 8.590 -25.376 -20.070 1.00 93.50 1168 SER A O 1
ATOM 8824 N N . GLU A 1 1169 ? 6.968 -23.912 -20.580 1.00 90.19 1169 GLU A N 1
ATOM 8825 C CA . GLU A 1 1169 ? 6.213 -24.859 -21.416 1.00 90.19 1169 GLU A CA 1
ATOM 8826 C C . GLU A 1 1169 ? 7.044 -25.408 -22.587 1.00 90.19 1169 GLU A C 1
ATOM 8828 O O . GLU A 1 1169 ? 6.969 -26.593 -22.923 1.00 90.19 1169 GLU A O 1
ATOM 8833 N N . ASN A 1 1170 ? 7.819 -24.553 -23.257 1.00 92.75 1170 ASN A N 1
ATOM 8834 C CA . ASN A 1 1170 ? 8.643 -24.965 -24.390 1.00 92.75 1170 ASN A CA 1
ATOM 8835 C C . ASN A 1 1170 ? 9.815 -25.851 -23.952 1.00 92.75 1170 ASN A C 1
ATOM 8837 O O . ASN A 1 1170 ? 10.103 -26.854 -24.609 1.00 92.75 1170 ASN A O 1
ATOM 8841 N N . LEU A 1 1171 ? 10.429 -25.553 -22.806 1.00 95.44 1171 LEU A N 1
ATOM 8842 C CA . LEU A 1 1171 ? 11.427 -26.419 -22.182 1.00 95.44 1171 LEU A CA 1
ATOM 8843 C C . LEU A 1 1171 ? 10.832 -27.783 -21.818 1.00 95.44 1171 LEU A C 1
ATOM 8845 O O . LEU A 1 1171 ? 11.434 -28.810 -22.138 1.00 95.44 1171 LEU A O 1
ATOM 8849 N N . ALA A 1 1172 ? 9.614 -27.821 -21.271 1.00 93.12 1172 ALA A N 1
ATOM 8850 C CA . ALA A 1 1172 ? 8.918 -29.069 -20.962 1.00 93.12 1172 ALA A CA 1
ATOM 8851 C C . ALA A 1 1172 ? 8.656 -29.915 -22.223 1.00 93.12 1172 ALA A C 1
ATOM 8853 O O . ALA A 1 1172 ? 8.913 -31.121 -22.224 1.00 93.12 1172 ALA A O 1
ATOM 8854 N N . LYS A 1 1173 ? 8.259 -29.298 -23.349 1.00 92.62 1173 LYS A N 1
ATOM 8855 C CA . LYS A 1 1173 ? 8.138 -29.993 -24.655 1.00 92.62 1173 LYS A CA 1
ATOM 8856 C C . LYS A 1 1173 ? 9.465 -30.584 -25.130 1.00 92.62 1173 LYS A C 1
ATOM 8858 O O . LYS A 1 1173 ? 9.479 -31.594 -25.834 1.00 92.62 1173 LYS A O 1
ATOM 8863 N N . ARG A 1 1174 ? 10.582 -29.980 -24.726 1.00 96.38 1174 ARG A N 1
ATOM 8864 C CA . ARG A 1 1174 ? 11.944 -30.476 -24.961 1.00 96.38 1174 ARG A CA 1
ATOM 8865 C C . ARG A 1 1174 ? 12.477 -31.348 -23.822 1.00 96.38 1174 ARG A C 1
ATOM 8867 O O . ARG A 1 1174 ? 13.672 -31.627 -23.783 1.00 96.38 1174 ARG A O 1
ATOM 8874 N N . LYS A 1 1175 ? 11.582 -31.853 -22.966 1.00 96.50 1175 LYS A N 1
ATOM 8875 C CA . LYS A 1 1175 ? 11.863 -32.764 -21.850 1.00 96.50 1175 LYS A CA 1
ATOM 8876 C C . LYS A 1 1175 ? 12.773 -32.158 -20.777 1.00 96.50 1175 LYS A C 1
ATOM 8878 O O . LYS A 1 1175 ? 13.594 -32.864 -20.197 1.00 96.50 1175 LYS A O 1
ATOM 8883 N N . ILE A 1 1176 ? 12.632 -30.862 -20.510 1.00 97.44 1176 ILE A N 1
ATOM 8884 C CA . ILE A 1 1176 ? 13.311 -30.143 -19.426 1.00 97.44 1176 ILE A CA 1
ATOM 8885 C C . ILE A 1 1176 ? 12.240 -29.584 -18.487 1.00 97.44 1176 ILE A C 1
ATOM 8887 O O . ILE A 1 1176 ? 11.501 -28.673 -18.844 1.00 97.44 1176 ILE A O 1
ATOM 8891 N N . ASN A 1 1177 ? 12.170 -30.124 -17.275 1.00 94.81 1177 ASN A N 1
ATOM 8892 C CA . ASN A 1 1177 ? 11.223 -29.714 -16.249 1.00 94.81 1177 ASN A CA 1
ATOM 8893 C C . ASN A 1 1177 ? 11.827 -28.625 -15.351 1.00 94.81 1177 ASN A C 1
ATOM 8895 O O . ASN A 1 1177 ? 12.592 -28.928 -14.427 1.00 94.81 1177 ASN A O 1
ATOM 8899 N N . VAL A 1 1178 ? 11.445 -27.373 -15.600 1.00 95.00 1178 VAL A N 1
ATOM 8900 C CA . VAL A 1 1178 ? 11.765 -26.203 -14.770 1.00 95.00 1178 VAL A CA 1
ATOM 8901 C C . VAL A 1 1178 ? 10.527 -25.324 -14.614 1.00 95.00 1178 VAL A C 1
ATOM 8903 O O . VAL A 1 1178 ? 9.858 -25.013 -15.598 1.00 95.00 1178 VAL A O 1
ATOM 8906 N N . GLN A 1 1179 ? 10.223 -24.923 -13.382 1.00 90.75 1179 GLN A N 1
ATOM 8907 C CA . GLN A 1 1179 ? 9.013 -24.161 -13.069 1.00 90.75 1179 GLN A CA 1
ATOM 8908 C C . GLN A 1 1179 ? 9.235 -22.642 -13.165 1.00 90.75 1179 GLN A C 1
ATOM 8910 O O . GLN A 1 1179 ? 10.301 -22.156 -12.758 1.00 90.75 1179 GLN A O 1
ATOM 8915 N N . PRO A 1 1180 ? 8.247 -21.882 -13.674 1.00 91.56 1180 PRO A N 1
ATOM 8916 C CA . PRO A 1 1180 ? 8.307 -20.431 -13.724 1.00 91.56 1180 PRO A CA 1
ATOM 8917 C C . PRO A 1 1180 ? 7.924 -19.812 -12.376 1.00 91.56 1180 PRO A C 1
ATOM 8919 O O . PRO A 1 1180 ? 6.996 -20.258 -11.702 1.00 91.56 1180 PRO A O 1
ATOM 8922 N N . ILE A 1 1181 ? 8.633 -18.748 -12.000 1.00 89.56 1181 ILE A N 1
ATOM 8923 C CA . ILE A 1 1181 ? 8.293 -17.870 -10.879 1.00 89.56 1181 ILE A CA 1
ATOM 8924 C C . ILE A 1 1181 ? 7.875 -16.521 -11.470 1.00 89.56 1181 ILE A C 1
ATOM 8926 O O . ILE A 1 1181 ? 8.663 -15.875 -12.166 1.00 89.56 1181 ILE A O 1
ATOM 8930 N N . VAL A 1 1182 ? 6.624 -16.133 -11.230 1.00 86.00 1182 VAL A N 1
ATOM 8931 C CA . VAL A 1 1182 ? 5.935 -15.007 -11.885 1.00 86.00 1182 VAL A CA 1
ATOM 8932 C C . VAL A 1 1182 ? 5.108 -14.199 -10.884 1.00 86.00 1182 VAL A C 1
ATOM 8934 O O . VAL A 1 1182 ? 4.977 -14.601 -9.727 1.00 86.00 1182 VAL A O 1
ATOM 8937 N N . TYR A 1 1183 ? 4.546 -13.066 -11.312 1.00 70.12 1183 TYR A N 1
ATOM 8938 C CA . TYR A 1 1183 ? 3.673 -12.236 -10.476 1.00 70.12 1183 TYR A CA 1
ATOM 8939 C C . TYR A 1 1183 ? 2.483 -13.039 -9.905 1.00 70.12 1183 TYR A C 1
ATOM 8941 O O . TYR A 1 1183 ? 1.882 -13.822 -10.642 1.00 70.12 1183 TYR A O 1
ATOM 8949 N N . PRO A 1 1184 ? 2.114 -12.873 -8.617 1.00 61.19 1184 PRO A N 1
ATOM 8950 C CA . PRO A 1 1184 ? 2.641 -11.907 -7.645 1.00 61.19 1184 PRO A CA 1
ATOM 8951 C C . PRO A 1 1184 ? 3.863 -12.389 -6.842 1.00 61.19 1184 PRO A C 1
ATOM 8953 O O . PRO A 1 1184 ? 4.336 -11.651 -5.984 1.00 61.19 1184 PRO A O 1
ATOM 8956 N N . ALA A 1 1185 ? 4.381 -13.602 -7.079 1.00 67.38 1185 ALA A N 1
ATOM 8957 C CA . ALA A 1 1185 ? 5.502 -14.145 -6.300 1.00 67.38 1185 ALA A CA 1
ATOM 8958 C C . ALA A 1 1185 ? 6.812 -13.363 -6.508 1.00 67.38 1185 ALA A C 1
ATOM 8960 O O . ALA A 1 1185 ? 7.631 -13.274 -5.597 1.00 67.38 1185 ALA A O 1
ATOM 8961 N N . VAL A 1 1186 ? 6.997 -12.790 -7.699 1.00 72.94 1186 VAL A N 1
ATOM 8962 C CA . VAL A 1 1186 ? 8.032 -11.801 -8.032 1.00 72.94 1186 VAL A CA 1
ATOM 8963 C C . VAL A 1 1186 ? 7.411 -10.712 -8.909 1.00 72.94 1186 VAL A C 1
ATOM 8965 O O . VAL A 1 1186 ? 6.422 -10.963 -9.593 1.00 72.94 1186 VAL A O 1
ATOM 8968 N N . GLU A 1 1187 ? 7.976 -9.505 -8.909 1.00 72.75 1187 GLU A N 1
ATOM 8969 C CA . GLU A 1 1187 ? 7.581 -8.440 -9.846 1.00 72.75 1187 GLU A CA 1
ATOM 8970 C C . GLU A 1 1187 ? 7.654 -8.942 -11.303 1.00 72.75 1187 GLU A C 1
ATOM 8972 O O . GLU A 1 1187 ? 8.511 -9.767 -11.624 1.00 72.75 1187 GLU A O 1
ATOM 8977 N N . ASP A 1 1188 ? 6.780 -8.454 -12.193 1.00 74.19 1188 ASP A N 1
ATOM 8978 C CA . ASP A 1 1188 ? 6.704 -8.949 -13.583 1.00 74.19 1188 ASP A CA 1
ATOM 8979 C C . ASP A 1 1188 ? 8.050 -8.821 -14.322 1.00 74.19 1188 ASP A C 1
ATOM 8981 O O . ASP A 1 1188 ? 8.521 -9.771 -14.951 1.00 74.19 1188 ASP A O 1
ATOM 8985 N N . GLU A 1 1189 ? 8.736 -7.693 -14.117 1.00 81.81 1189 GLU A N 1
ATOM 8986 C CA . GLU A 1 1189 ? 10.077 -7.395 -14.644 1.00 81.81 1189 GLU A CA 1
ATOM 8987 C C . GLU A 1 1189 ? 11.192 -8.269 -14.038 1.00 81.81 1189 GLU A C 1
ATOM 8989 O O . GLU A 1 1189 ? 12.334 -8.243 -14.492 1.00 81.81 1189 GLU A O 1
ATOM 8994 N N . LYS A 1 1190 ? 10.875 -9.071 -13.018 1.00 84.06 1190 LYS A N 1
ATOM 8995 C CA . LYS A 1 1190 ? 11.788 -9.994 -12.327 1.00 84.06 1190 LYS A CA 1
ATOM 8996 C C . LYS A 1 1190 ? 11.357 -11.458 -12.452 1.00 84.06 1190 LYS A C 1
ATOM 8998 O O . LYS A 1 1190 ? 11.930 -12.319 -11.769 1.00 84.06 1190 LYS A O 1
ATOM 9003 N N . ALA A 1 1191 ? 10.383 -11.752 -13.321 1.00 89.94 1191 ALA A N 1
ATOM 9004 C CA . ALA A 1 1191 ? 9.958 -13.112 -13.637 1.00 89.94 1191 ALA A CA 1
ATOM 9005 C C . ALA A 1 1191 ? 11.151 -13.972 -14.078 1.00 89.94 1191 ALA A C 1
ATOM 9007 O O . ALA A 1 1191 ? 12.008 -13.522 -14.846 1.00 89.94 1191 ALA A O 1
ATOM 9008 N N . ARG A 1 1192 ? 11.217 -15.212 -13.586 1.00 94.94 1192 ARG A N 1
ATOM 9009 C CA . ARG A 1 1192 ? 12.411 -16.062 -13.713 1.00 94.94 1192 ARG A CA 1
ATOM 9010 C C . ARG A 1 1192 ? 12.092 -17.551 -13.752 1.00 94.94 1192 ARG A C 1
ATOM 9012 O O . ARG A 1 1192 ? 11.113 -17.999 -13.160 1.00 94.94 1192 ARG A O 1
ATOM 9019 N N . LEU A 1 1193 ? 12.973 -18.322 -14.381 1.00 95.88 1193 LEU A N 1
ATOM 9020 C CA . LEU A 1 1193 ? 13.038 -19.774 -14.211 1.00 95.88 1193 LEU A CA 1
ATOM 9021 C C . LEU A 1 1193 ? 14.071 -20.093 -13.138 1.00 95.88 1193 LEU A C 1
ATOM 9023 O O . LEU A 1 1193 ? 15.144 -19.495 -13.127 1.00 95.88 1193 LEU A O 1
ATOM 9027 N N . ARG A 1 1194 ? 13.778 -21.034 -12.243 1.00 94.75 1194 ARG A N 1
ATOM 9028 C CA . ARG A 1 1194 ? 14.689 -21.368 -11.145 1.00 94.75 1194 ARG A CA 1
ATOM 9029 C C . ARG A 1 1194 ? 15.163 -22.809 -11.251 1.00 94.75 1194 ARG A C 1
ATOM 9031 O O . ARG A 1 1194 ? 14.366 -23.732 -11.115 1.00 94.75 1194 ARG A O 1
ATOM 9038 N N . PHE A 1 1195 ? 16.461 -22.989 -11.477 1.00 97.50 1195 PHE A N 1
ATOM 9039 C CA . PHE A 1 1195 ? 17.064 -24.300 -11.673 1.00 97.50 1195 PHE A CA 1
ATOM 9040 C C . PHE A 1 1195 ? 17.640 -24.835 -10.360 1.00 97.50 1195 PHE A C 1
ATOM 9042 O O . PHE A 1 1195 ? 18.568 -24.250 -9.795 1.00 97.50 1195 PHE A O 1
ATOM 9049 N N . PHE A 1 1196 ? 17.115 -25.973 -9.896 1.00 97.25 1196 PHE A N 1
ATOM 9050 C CA . PHE A 1 1196 ? 17.670 -26.716 -8.763 1.00 97.25 1196 PHE A CA 1
ATOM 9051 C C . PHE A 1 1196 ? 18.645 -27.780 -9.240 1.00 97.25 1196 PHE A C 1
ATOM 9053 O O . PHE A 1 1196 ? 18.267 -28.791 -9.834 1.00 97.25 1196 PHE A O 1
ATOM 9060 N N . ILE A 1 1197 ? 19.923 -27.557 -8.965 1.00 97.50 1197 ILE A N 1
ATOM 9061 C CA . ILE A 1 1197 ? 21.001 -28.424 -9.410 1.00 97.50 1197 ILE A CA 1
ATOM 9062 C C . ILE A 1 1197 ? 21.262 -29.499 -8.356 1.00 97.50 1197 ILE A C 1
ATOM 9064 O O . ILE A 1 1197 ? 21.674 -29.213 -7.237 1.00 97.50 1197 ILE A O 1
ATOM 9068 N N . SER A 1 1198 ? 21.044 -30.755 -8.741 1.00 96.56 1198 SER A N 1
ATOM 9069 C CA . SER A 1 1198 ? 21.438 -31.940 -7.973 1.00 96.56 1198 SER A CA 1
ATOM 9070 C C . SER A 1 1198 ? 22.852 -32.437 -8.307 1.00 96.56 1198 SER A C 1
ATOM 9072 O O . SER A 1 1198 ? 23.312 -32.311 -9.445 1.00 96.56 1198 SER A O 1
ATOM 9074 N N . ALA A 1 1199 ? 23.503 -33.088 -7.339 1.00 96.31 1199 ALA A N 1
ATOM 9075 C CA . ALA A 1 1199 ? 24.744 -33.845 -7.499 1.00 96.31 1199 ALA A CA 1
ATOM 9076 C C . ALA A 1 1199 ? 24.636 -34.958 -8.553 1.00 96.31 1199 ALA A C 1
ATOM 9078 O O . ALA A 1 1199 ? 25.641 -35.312 -9.171 1.00 96.31 1199 ALA A O 1
ATOM 9079 N N . THR A 1 1200 ? 23.428 -35.489 -8.780 1.00 95.62 1200 THR A N 1
ATOM 9080 C CA . THR A 1 1200 ? 23.189 -36.562 -9.755 1.00 95.62 1200 THR A CA 1
ATOM 9081 C C . THR A 1 1200 ? 23.168 -36.074 -11.200 1.00 95.62 1200 THR A C 1
ATOM 9083 O O . THR A 1 1200 ? 23.244 -36.900 -12.104 1.00 95.62 1200 THR A O 1
ATOM 9086 N N . HIS A 1 1201 ? 23.105 -34.760 -11.450 1.00 98.06 1201 HIS A N 1
ATOM 9087 C CA . HIS A 1 1201 ? 23.213 -34.241 -12.811 1.00 98.06 1201 HIS A CA 1
ATOM 9088 C C . HIS A 1 1201 ? 24.600 -34.503 -13.401 1.00 98.06 1201 HIS A C 1
ATOM 9090 O O . HIS A 1 1201 ? 25.635 -34.395 -12.736 1.00 98.06 1201 HIS A O 1
ATOM 9096 N N . THR A 1 1202 ? 24.630 -34.773 -14.699 1.00 98.06 1202 THR A N 1
ATOM 9097 C CA . THR A 1 1202 ? 25.848 -34.826 -15.507 1.00 98.06 1202 THR A CA 1
ATOM 9098 C C . THR A 1 1202 ? 26.108 -33.478 -16.177 1.00 98.06 1202 THR A C 1
ATOM 9100 O O . THR A 1 1202 ? 25.182 -32.753 -16.531 1.00 98.06 1202 THR A O 1
ATOM 9103 N N . GLU A 1 1203 ? 27.377 -33.149 -16.424 1.00 97.81 1203 GLU A N 1
ATOM 9104 C CA . GLU A 1 1203 ? 27.750 -31.951 -17.196 1.00 97.81 1203 GLU A CA 1
ATOM 9105 C C . GLU A 1 1203 ? 27.087 -31.907 -18.579 1.00 97.81 1203 GLU A C 1
ATOM 9107 O O . GLU A 1 1203 ? 26.708 -30.834 -19.034 1.00 97.81 1203 GLU A O 1
ATOM 9112 N N . ALA A 1 1204 ? 26.884 -33.062 -19.222 1.00 98.19 1204 ALA A N 1
ATOM 9113 C CA . ALA A 1 1204 ? 26.206 -33.144 -20.513 1.00 98.19 1204 ALA A CA 1
ATOM 9114 C C . ALA A 1 1204 ? 24.730 -32.715 -20.427 1.00 98.19 1204 ALA A C 1
ATOM 9116 O O . ALA A 1 1204 ? 24.272 -31.956 -21.277 1.00 98.19 1204 ALA A O 1
ATOM 9117 N N . GLN A 1 1205 ? 24.001 -33.139 -19.387 1.00 98.44 1205 GLN A N 1
ATOM 9118 C CA . GLN A 1 1205 ? 22.612 -32.713 -19.157 1.00 98.44 1205 GLN A CA 1
ATOM 9119 C C . GLN A 1 1205 ? 22.525 -31.211 -18.868 1.00 98.44 1205 GLN A C 1
ATOM 9121 O O . GLN A 1 1205 ? 21.666 -30.522 -19.418 1.00 98.44 1205 GLN A O 1
ATOM 9126 N N . LEU A 1 1206 ? 23.437 -30.691 -18.041 1.00 98.50 1206 LEU A N 1
ATOM 9127 C CA . LEU A 1 1206 ? 23.502 -29.265 -17.709 1.00 98.50 1206 LEU A CA 1
ATOM 9128 C C . LEU A 1 1206 ? 23.825 -28.424 -18.948 1.00 98.50 1206 LEU A C 1
ATOM 9130 O O . LEU A 1 1206 ? 23.154 -27.432 -19.219 1.00 98.50 1206 LEU A O 1
ATOM 9134 N N . ALA A 1 1207 ? 24.810 -28.859 -19.736 1.00 98.12 1207 ALA A N 1
ATOM 9135 C CA . ALA A 1 1207 ? 25.188 -28.217 -20.984 1.00 98.12 1207 ALA A CA 1
ATOM 9136 C C . ALA A 1 1207 ? 24.027 -28.188 -21.980 1.00 98.12 1207 ALA A C 1
ATOM 9138 O O . ALA A 1 1207 ? 23.707 -27.125 -22.506 1.00 98.12 1207 ALA A O 1
ATOM 9139 N N . HIS A 1 1208 ? 23.372 -29.334 -22.180 1.00 98.25 1208 HIS A N 1
ATOM 9140 C CA . HIS A 1 1208 ? 22.196 -29.445 -23.033 1.00 98.25 1208 HIS A CA 1
ATOM 9141 C C . HIS A 1 1208 ? 21.076 -28.499 -22.585 1.00 98.25 1208 HIS A C 1
ATOM 9143 O O . HIS A 1 1208 ? 20.511 -27.790 -23.409 1.00 98.25 1208 HIS A O 1
ATOM 9149 N N . THR A 1 1209 ? 20.803 -28.435 -21.281 1.00 98.44 1209 THR A N 1
ATOM 9150 C CA . THR A 1 1209 ? 19.747 -27.582 -20.720 1.00 98.44 1209 THR A CA 1
ATOM 9151 C C . THR A 1 1209 ? 19.997 -26.103 -21.000 1.00 98.44 1209 THR A C 1
ATOM 9153 O O . THR A 1 1209 ? 19.097 -25.418 -21.474 1.00 98.44 1209 THR A O 1
ATOM 9156 N N . VAL A 1 1210 ? 21.220 -25.612 -20.764 1.00 98.31 1210 VAL A N 1
ATOM 9157 C CA . VAL A 1 1210 ? 21.577 -24.212 -21.055 1.00 98.31 1210 VAL A CA 1
ATOM 9158 C C . VAL A 1 1210 ? 21.484 -23.923 -22.555 1.00 98.31 1210 VAL A C 1
ATOM 9160 O O . VAL A 1 1210 ? 21.007 -22.863 -22.953 1.00 98.31 1210 VAL A O 1
ATOM 9163 N N . ASP A 1 1211 ? 21.917 -24.861 -23.398 1.00 97.88 1211 ASP A N 1
ATOM 9164 C CA . ASP A 1 1211 ? 21.873 -24.696 -24.850 1.00 97.88 1211 ASP A CA 1
ATOM 9165 C C . ASP A 1 1211 ? 20.423 -24.571 -25.353 1.00 97.88 1211 ASP A C 1
ATOM 9167 O O . ASP A 1 1211 ? 20.129 -23.671 -26.139 1.00 97.88 1211 ASP A O 1
ATOM 9171 N N . VAL A 1 1212 ? 19.516 -25.412 -24.842 1.00 98.25 1212 VAL A N 1
ATOM 9172 C CA . VAL A 1 1212 ? 18.083 -25.365 -25.169 1.00 98.25 1212 VAL A CA 1
ATOM 9173 C C . VAL A 1 1212 ? 17.404 -24.122 -24.586 1.00 98.25 1212 VAL A C 1
ATOM 9175 O O . VAL A 1 1212 ? 16.583 -23.510 -25.263 1.00 98.25 1212 VAL A O 1
ATOM 9178 N N . LEU A 1 1213 ? 17.760 -23.712 -23.363 1.00 97.88 1213 LEU A N 1
ATOM 9179 C CA . LEU A 1 1213 ? 17.247 -22.490 -22.735 1.00 97.88 1213 LEU A CA 1
ATOM 9180 C C . LEU A 1 1213 ? 17.515 -21.254 -23.597 1.00 97.88 1213 LEU A C 1
ATOM 9182 O O . LEU A 1 1213 ? 16.606 -20.462 -23.824 1.00 97.88 1213 LEU A O 1
ATOM 9186 N N . VAL A 1 1214 ? 18.743 -21.104 -24.094 1.00 97.00 1214 VAL A N 1
ATOM 9187 C CA . VAL A 1 1214 ? 19.135 -19.970 -24.946 1.00 97.00 1214 VAL A CA 1
ATOM 9188 C C . VAL A 1 1214 ? 18.370 -19.987 -26.271 1.00 97.00 1214 VAL A C 1
ATOM 9190 O O . VAL A 1 1214 ? 17.875 -18.949 -26.707 1.00 97.00 1214 VAL A O 1
ATOM 9193 N N . GLU A 1 1215 ? 18.252 -21.162 -26.897 1.00 96.56 1215 GLU A N 1
ATOM 9194 C CA . GLU A 1 1215 ? 17.529 -21.344 -28.161 1.00 96.56 1215 GLU A CA 1
ATOM 9195 C C . GLU A 1 1215 ? 16.044 -20.964 -28.027 1.00 96.56 1215 GLU A C 1
ATOM 9197 O O . GLU A 1 1215 ? 15.537 -20.142 -28.794 1.00 96.56 1215 GLU A O 1
ATOM 9202 N N . GLU A 1 1216 ? 15.354 -21.515 -27.025 1.00 96.19 1216 GLU A N 1
ATOM 9203 C CA . GLU A 1 1216 ? 13.927 -21.258 -26.807 1.00 96.19 1216 GLU A CA 1
ATOM 9204 C C . GLU A 1 1216 ? 13.664 -19.829 -26.327 1.00 96.19 1216 GLU A C 1
ATOM 9206 O O . GLU A 1 1216 ? 12.686 -19.217 -26.750 1.00 96.19 1216 GLU A O 1
ATOM 9211 N N . LEU A 1 1217 ? 14.540 -19.247 -25.500 1.00 94.62 1217 LEU A N 1
ATOM 9212 C CA . LEU A 1 1217 ? 14.390 -17.859 -25.059 1.00 94.62 1217 LEU A CA 1
ATOM 9213 C C . LEU A 1 1217 ? 14.463 -16.885 -26.241 1.00 94.62 1217 LEU A C 1
ATOM 9215 O O . LEU A 1 1217 ? 13.631 -15.980 -26.339 1.00 94.62 1217 LEU A O 1
ATOM 9219 N N . ALA A 1 1218 ? 15.416 -17.081 -27.158 1.00 91.62 1218 ALA A N 1
ATOM 9220 C CA . ALA A 1 1218 ? 15.523 -16.268 -28.368 1.00 91.62 1218 ALA A CA 1
ATOM 9221 C C . ALA A 1 1218 ? 14.264 -16.394 -29.241 1.00 91.62 1218 ALA A C 1
ATOM 9223 O O . ALA A 1 1218 ? 13.736 -15.391 -29.726 1.00 91.62 1218 ALA A O 1
ATOM 9224 N N . ARG A 1 1219 ? 13.748 -17.619 -29.387 1.00 90.81 1219 ARG A N 1
ATOM 9225 C CA . ARG A 1 1219 ? 12.537 -17.906 -30.158 1.00 90.81 1219 ARG A CA 1
ATOM 9226 C C . ARG A 1 1219 ? 11.290 -17.263 -29.553 1.00 90.81 1219 ARG A C 1
ATOM 9228 O O . ARG A 1 1219 ? 10.577 -16.556 -30.259 1.00 90.81 1219 ARG A O 1
ATOM 9235 N N . VAL A 1 1220 ? 11.037 -17.466 -28.259 1.00 89.19 1220 VAL A N 1
ATOM 9236 C CA . VAL A 1 1220 ? 9.854 -16.915 -27.577 1.00 89.19 1220 VAL A CA 1
ATOM 9237 C C . VAL A 1 1220 ? 9.889 -15.387 -27.596 1.00 89.19 1220 VAL A C 1
ATOM 9239 O O . VAL A 1 1220 ? 8.863 -14.760 -27.859 1.00 89.19 1220 VAL A O 1
ATOM 9242 N N . ARG A 1 1221 ? 11.061 -14.767 -27.390 1.00 84.62 1221 ARG A N 1
ATOM 9243 C CA . ARG A 1 1221 ? 11.219 -13.308 -27.523 1.00 84.62 1221 ARG A CA 1
ATOM 9244 C C . ARG A 1 1221 ? 10.880 -12.817 -28.934 1.00 84.62 1221 ARG A C 1
ATOM 9246 O O . ARG A 1 1221 ? 10.160 -11.831 -29.051 1.00 84.62 1221 ARG A O 1
ATOM 9253 N N . ALA A 1 1222 ? 11.328 -13.505 -29.986 1.00 79.50 1222 ALA A N 1
ATOM 9254 C CA . ALA A 1 1222 ? 10.987 -13.152 -31.367 1.00 79.50 1222 ALA A CA 1
ATOM 9255 C C . ALA A 1 1222 ? 9.482 -13.300 -31.666 1.00 79.50 1222 ALA A C 1
ATOM 9257 O O . ALA A 1 1222 ? 8.890 -12.416 -32.283 1.00 79.50 1222 ALA A O 1
ATOM 9258 N N . GLU A 1 1223 ? 8.854 -14.378 -31.185 1.00 79.44 1223 GLU A N 1
ATOM 9259 C CA . GLU A 1 1223 ? 7.416 -14.643 -31.353 1.00 79.44 1223 GLU A CA 1
ATOM 9260 C C . GLU A 1 1223 ? 6.536 -13.639 -30.581 1.00 79.44 1223 GLU A C 1
ATOM 9262 O O . GLU A 1 1223 ? 5.457 -13.286 -31.050 1.00 79.44 1223 GLU A O 1
ATOM 9267 N N . THR A 1 1224 ? 6.995 -13.155 -29.420 1.00 67.69 1224 THR A N 1
ATOM 9268 C CA . THR A 1 1224 ? 6.191 -12.315 -28.509 1.00 67.69 1224 THR A CA 1
ATOM 9269 C C . THR A 1 1224 ? 6.392 -10.812 -28.747 1.00 67.69 1224 THR A C 1
ATOM 9271 O O . THR A 1 1224 ? 5.469 -10.034 -28.524 1.00 67.69 1224 THR A O 1
ATOM 9274 N N . LEU A 1 1225 ? 7.575 -10.381 -29.208 1.00 59.97 1225 LEU A N 1
ATOM 9275 C CA . LEU A 1 1225 ? 7.947 -8.959 -29.329 1.00 59.97 1225 LEU A CA 1
ATOM 9276 C C . LEU A 1 1225 ? 8.012 -8.439 -30.784 1.00 59.97 1225 LEU A C 1
ATOM 9278 O O . LEU A 1 1225 ? 8.231 -7.245 -30.989 1.00 59.97 1225 LEU A O 1
ATOM 9282 N N . GLY A 1 1226 ? 7.802 -9.297 -31.794 1.00 45.88 1226 GLY A N 1
ATOM 9283 C CA . GLY A 1 1226 ? 7.901 -8.949 -33.220 1.00 45.88 1226 GLY A CA 1
ATOM 9284 C C . GLY A 1 1226 ? 9.351 -8.792 -33.716 1.00 45.88 1226 GLY A C 1
ATOM 9285 O O . GLY A 1 1226 ? 10.251 -8.427 -32.959 1.00 45.88 1226 GLY A O 1
ATOM 9286 N N . GLU A 1 1227 ? 9.597 -9.051 -35.009 1.00 35.78 1227 GLU A N 1
ATOM 9287 C CA . GLU A 1 1227 ? 10.937 -9.191 -35.638 1.00 35.78 1227 GLU A CA 1
ATOM 9288 C C . GLU A 1 1227 ? 11.885 -7.960 -35.560 1.00 35.78 1227 GLU A C 1
ATOM 9290 O O . GLU A 1 1227 ? 12.984 -7.993 -36.107 1.00 35.78 1227 GLU A O 1
ATOM 9295 N N . GLY A 1 1228 ? 11.533 -6.878 -34.856 1.00 41.19 1228 GLY A N 1
ATOM 9296 C CA . GLY A 1 1228 ? 12.361 -5.669 -34.722 1.00 41.19 1228 GLY A CA 1
ATOM 9297 C C . GLY A 1 1228 ? 13.090 -5.481 -33.383 1.00 41.19 1228 GLY A C 1
ATOM 9298 O O . GLY A 1 1228 ? 13.980 -4.635 -33.302 1.00 41.19 1228 GLY A O 1
ATOM 9299 N N . ALA A 1 1229 ? 12.741 -6.230 -32.330 1.00 38.50 1229 ALA A N 1
ATOM 9300 C CA . ALA A 1 1229 ? 13.211 -5.948 -30.964 1.00 38.50 1229 ALA A CA 1
ATOM 9301 C C . ALA A 1 1229 ? 14.419 -6.791 -30.500 1.00 38.50 1229 ALA A C 1
ATOM 9303 O O . ALA A 1 1229 ? 15.072 -6.447 -29.518 1.00 38.50 1229 ALA A O 1
ATOM 9304 N N . GLY A 1 1230 ? 14.767 -7.868 -31.214 1.00 35.28 1230 GLY A N 1
ATOM 9305 C CA . GLY A 1 1230 ? 15.748 -8.869 -30.761 1.00 35.28 1230 GLY A CA 1
ATOM 9306 C C . GLY A 1 1230 ? 17.223 -8.435 -30.711 1.00 35.28 1230 GLY A C 1
ATOM 9307 O O . GLY A 1 1230 ? 18.063 -9.248 -30.347 1.00 35.28 1230 GLY A O 1
ATOM 9308 N N . ALA A 1 1231 ? 17.561 -7.194 -31.078 1.00 29.75 1231 ALA A N 1
ATOM 9309 C CA . ALA A 1 1231 ? 18.950 -6.718 -31.173 1.00 29.75 1231 ALA A CA 1
ATOM 9310 C C . ALA A 1 1231 ? 19.339 -5.636 -30.142 1.00 29.75 1231 ALA A C 1
ATOM 9312 O O . ALA A 1 1231 ? 20.440 -5.092 -30.219 1.00 29.75 1231 ALA A O 1
ATOM 9313 N N . ARG A 1 1232 ? 18.460 -5.291 -29.192 1.00 31.03 1232 ARG A N 1
ATOM 9314 C CA . ARG A 1 1232 ? 18.764 -4.347 -28.099 1.00 31.03 1232 ARG A CA 1
ATOM 9315 C C . ARG A 1 1232 ? 18.273 -4.876 -26.751 1.00 31.03 1232 ARG A C 1
ATOM 9317 O O . ARG A 1 1232 ? 17.416 -4.248 -26.145 1.00 31.03 1232 ARG A O 1
ATOM 9324 N N . LEU A 1 1233 ? 18.786 -6.021 -26.314 1.00 29.52 1233 LEU A N 1
ATOM 9325 C CA . LEU A 1 1233 ? 18.754 -6.474 -24.920 1.00 29.52 1233 LEU A CA 1
ATOM 9326 C C . LEU A 1 1233 ? 19.996 -7.320 -24.663 1.00 29.52 1233 LEU A C 1
ATOM 9328 O O . LEU A 1 1233 ? 20.164 -8.317 -25.403 1.00 29.52 1233 LEU A O 1
#

Secondary structure (DSSP, 8-state):
---GGG--TT-BTTTTT---HHHHHHHHHHHHHHSTTPPPPPGGGSSTT-BHHHHHHHHHHHHHHHSS-----------PPPPEEEEEEEEPPPPPSS-HHHHTT-EEEEEE-SSHHHHHHHHHHHHTT-EEEEEEE-SS--PPPSSPPSSEEEE-HHHHHHHHHHHHHHTT---SEEEE-GGGTGGG-SS---HHHHHHHHHHHH--SEEEEEE-S-SSTT-S--HHHHHHGGGHHHHHHHHHHHHHSTTSEEEEEEE-TTS-HHHHHHHHHHHHHS----SEEEESSSEEEEEEEEPPPPSS-----TT-EEEEETTTSHHHHHHHHHHHHT--SEEEEEESSPP-HHHHHHHHHHHTTS-EEEEEE--TT-HHHHHHHHHHHHHHH----EEEE---------GGG--HHHHHHHHIIIIIHHHHHHHH-TT-SEEEEEEEHHHHH--TT-HHHHHHHHHHHHHHHH-BTTBEEEEEEEPPBTTSHHHHTS-HHHHHHHHHTT---B-HHHHHHHHHHHHHTT--EEEE--SS------EEEEEEE--TTT-GGGGGBEETTEEB--HHHHHHHHHHHHHHHHT--S-EEEEEEEESS--B-SS--EEEEEEEE-TTSSSEEEEEEEETTEEEEEEEEE----PPPPPPP--SPPPPPSS-HHHHHHHT--B-GGG--EEEEEEEETTEEEEEEPPPPHHHH-SS---SS-SS-HHHHHHHHHHHHHHHHHHHS-EEEEEEEEEEEESS---SSPEEEEEEEE---SSEEEEEEEEE-TT--EEEEEEEEEEEEE--S--------PPPP-GGGS-GGGT-GGG-HHHHHHHHHHHHHHHTT----S-PPEES--SSEEEETTEEEEE-S---TTSGGG-HHHHHHHHHHHHHH-S---SBIIIII--HHHHHHHHHHHHHHTSSEEEEES-HHHHHHHHHHHH--TTSEEEEETT--HHHHHHHHHHT-EEEEE-TT-HHHHHHHHHHHGGG-S-EEEEEESS-TTT-----HHHHHHHHHHHT-EEEEE-TTTBTTSSTTSB-STTTSTT--GGGSSEEEEESSSTT-SS-EEEEE-HHHHHHHHHH-HHHHSSBPPPHHHHHHHHHHHHHHHH-HHHHHHHHHHHHHHHHHHHHTT---TT--SBSEEEEE-S-HHHHHHHHHHHHHTTEE--EE-TTTS-GGG-EEEEE--TT--HHHHHHHHHHHHHHHHHHHHHHH-TTSTT--

Sequence (1233 aa):
AFPKASLRAEQRLVDELGFDSLMVADLGGALQGAFPGLPALPPKLFNLKTTVKDLADHVVKVVTAQSAPTLDVPSAPAVRAPATRYRVVPVERRRGAFGVEEVQGQTWLVTEDGSELTTEISANLATHGADVVRVRLVEGGVSAPATLKRGTLNVWPTAFVEGLPEALERSGIQVHGFIHGAALALADAADFVNPVEVLHPLAARMQPKYLVTLTAMGGRLGLERGPNLARNVLQATLTGYTKALARERVGDRIRTLDLDPSTSPVQTAAWVVDEVLGGDLAPEVGYDGRRWVPELVPTPSGPTKRKLTREDVVLITGGAGELGRLAARWVVDQGPRAVILVGRRAATPEIDALVAGLGAGGVAVEYVAADVTDKEGFRSALRPTLERRGLVTVLLHAAGLIEDAQTPNKSLESVRRVMAVKAKGLQVLLRTFPNLRDVVLFSSWAGRFGNAGQTDYAAANELLDRVAVIGAGAARVVSIVFPPWSSTEMVRSIPAGVRAMMEGQGVTFLDDEEGLDTLASAFADGAQGIELVGRDLPARPIEAVHTERFSLGRHPYLDDHRLKGRPVVPLASVTDLVAWAFRETAGREGPLVVEDLELTRGVMGEDVARVEVSARRGHDGFTRGEIEVRVDDAVAYRARASNTVEDVPAAPILTGDAVAPAADLDTFYREQTFHGPQLRGVQRILRMTAGGVEGLVRAASISSWLTDGHRQGWTVDPLVLDGSFQLAGYWLFQHHGKAGFPTGFDRLVLSLPFGAGPIRATVTLRDVTDEGFAGDIHYADEAGRPVGMLTGIRGRFADVSAQPAKSNGAPAANLESVPDEAWQIDKFPEVEELDQRLQMAELVGLRNPYFHVHEGTARDTSVVDGVEMLNFSSYNYLGFSGHPEVVAAAQEAIARYGTSVSASRVASGERPFHGALERGLAEHVGVEDAIVFTAGHATNVTTVGHMMDRQDLVVHDSLIHDSILQGIYLSGATRRPFPHNDLEALDRMLGQVRGNYRRVLIAAEGIYSMDGDICDLPRLIEIKKRHKALLMVDEAHSGGVLGHAGRGIAHHFPGVDPNDVDIWMGTLSKSFASCGGYIAGSKALVRYLKYTGPGFVYSAGITPPNAAAALKSLELMHRHPEIVKQCRQRSLFFLERARAKGIDVGDAIGAAVVPAIIGNSLVCVKLSENLAKRKINVQPIVYPAVEDEKARLRFFISATHTEAQLAHTVDVLVEELARVRAETLGEGAGARL

pLDDT: mean 83.48, std 14.79, range [27.14, 98.81]